Protein 7OU8 (pdb70)

B-factor: mean 28.33, std 15.98, range [10.25, 118.88]

Nearest PDB structures (foldseek):
  7ou8-assembly1_BBB  TM=1.001E+00  e=0.000E+00  Bacteroides thetaiotaomicron VPI-5482
  5abg-assembly1_A  TM=9.856E-01  e=0.000E+00  Bacteroides thetaiotaomicron
  5abf-assembly1_A  TM=9.844E-01  e=0.000E+00  Bacteroides thetaiotaomicron
  5abg-assembly2_B  TM=9.924E-01  e=0.000E+00  Bacteroides thetaiotaomicron
  5abf-assembly2_B  TM=9.926E-01  e=0.000E+00  Bacteroides thetaiotaomicron

Sequence (1422 aa):
VSLQPPPQQLIVQNKTIDLPAVYQLNGGEEANPHAVKVLKELLSGKQSSKKGMLISIGEKGDKSVRKYSRQIPDHKEGYYLSVNEKEIVLAGNDERGTYYALQTFAQLLKDGKLPEVEIKDYPSVRYRGVVEGFYGTPWSHQARLSQLKFYGKNKMNTYIYGPKDDPYHSAAPPNWRLPYPDKEAAQLQELVAVANENEVDFVWAIHPGQDIKWNKEDRDLLLAKFEKKMYQLGVRSFAVFFDDISGEGTNPQKQAELLNYIDEKFAQVKPDINQLVMCPTEYNKSWSNNPNGNYLTTLGDKLNPSIQIMWTGDRRVISSDITRDGISWINERIKRPAYIWWNFPVSDYVRDHLLLGPVYGNDTTIAKEMMSGFVTNPMEHAESSKIAIYSVASYAWNPAKYDTTWQTWKDAIRTILPSAAEELEECFAMMHNSDLGPNGHGYRREEESMMDIQPAAERRFLLKKAAFFKKEEGGKKNYDKKAADDFFEETLQYTFERMKESADILLMNTENKPLIVEITPWVHQFKLTAEMGEEVLKMVEGRNESYFLRKYNHVKALQQQMFYIDQTSNQNPYQPGVKTATRRVIKPLIDRTFATVVKFFNQKFNAHLDATTDYMPHKMISNVEQIKNLPLQVKANRVLISPANEVVKWAAGNSVEIELDAIYPGENIQINFGKDAPCTWGRLEISTDGKEWKTVDLKQKESRLSAGLQKKAPVKFVRFTNVSDEEQQVYLRQFVLTIEKKVSLQPPPQQLIVQNKTIDLPAVYQLNGGEEEANPHAVKVLKELLSGKQSSKKGMLISIGEKGDKSVRKYSRQIPDHKEGYYLSVNEKEIVLAGNDERGTYYALQTFAQLLKDGKLPEVEEIKDYPSVRYRGVVEGFYGTPWSHQARLSQLKFYGKNKMNTYIYGPKDDPYHSAPNWRLPYPDKEEAAQLQELVAVANENEVDFVWAIHPGQDIKWNKEDRDLLLAKFEKKMYQLGVRSFAVFFDDISGEGTNPQKQAELLNYIDEKFAQVKPDINQLVMCPTEYNKSWSNPNGNYLTTLGDKLNPSIQIMWTGDRVISSDITRDGISSWINERIKRPAYIWWNFPVSDYVRDHLLLGPVYGNDTTIAKKEMMSGFVTNPMEHAESSKIAIYSVASYAWNPAKYDTWQTWKDAIRTILPSAAEELECFAMMHNSDLGPNGHGYRREESMMDDIQQPAAERFLKAFKEGKNYDKADFETLQYTFERMKESADILLLMNTENKPLIVEITPWVHQFKLTAEMGEEVLKMVEGRNESYFLRKYNHVKALQQQQMFYIDQTSNQNPYQPGVKKTATRVIKPLIDRTFATVVKFFNQKFNAHLDATTDYMPHKMISNVEQIKNLPLQVKANRVLISPANEVVKWAAGNSVEIELDAIYPGENIQINFGKDATWGRLEISTDGKEWKTVDLKQKESRLSAGLQKAPVKFVRFTNVSDEEQLRQFVLTIEK

Secondary structure (P-SEA, 3-state):
ccccccccbbbbcccccccccbbbbcccccccaaaaaaaaaaacccccccccbbbbbbccccccccccccccccccccbbbbbcccccccccccaaaaaaaaaaaaaaccccccccbbbbbbbcccccccccccccccccaaaaaaaaaaaaaacccbbbbbcccccccccccccccccaaaaaaaaaaaaaaaaacccbbbbbbccccccccaaaaaaaaaaaaaaaaaccccbbbbbcccccccccaaaaaaaaaaaaaacccccccccbbbbbccccccccccccaaaaaaaaacccccbbbbbcccccbbbbcaaaaaaaaaaccccccccccccccccccccccccccccccccccccccbbbbbcccccccaaaaaaaaaaaaaccccccaaaaaaaaaaaaccccaaaaaaaaaacccccccccbbbbbccccaaaaaaaacccccccccccaaaaaaaaaaaaaaaaaaaaaaaccccaaaaaaaaaaaaaaaaaaaaaaaaaaaaacccaaaaaaaaaaaaaaaaaaaaaaacccccccccccccccccaaaaaaaaaaaaaaaaaaaaccccccccccccbbbbbcccccccbbbbbccccccccccccccccccccbbbbbccbbbbbcbbbbbcccccccccbbbbbbccccbbbbbbbbbcccbbbbbcccccccbbbbbccccbbbbbbccbbbbbcccc/ccccccccbbbbccccccccccccccccccccaaaaaaaaaaccbbbbccccbbbbbbccccccccccccccccccccbbbbbcccccccccccaaaaaaaaaaaaaaccccccccbbbbbbbcccbbbbbcccccccccaaaaaaaaaaaaaacccbbbbbcccccccccccccccccaaaaaaaaaaaaaaaaacccbbbbbbccccccccaaaaaaaaaaaaaaaaaccccccccccccccccccaaaaaaaaaaaaaacccccccccbbbbbbcccccccccccaaaaaaaaacccccbbbbbcccccbbbbcaaaaaaaaaaccccccccccccccccccccccccccccccccccccccbbbbbcccccccaaaaaaaaaaaaaccccccaaaaaaaaaaaaccccaaaaaaaaaacccccccccbbbbbccccaaaaaaaaaaaaaacccccaaaaaaaaaaaaaaaaaaaaaaaccccaaaaaaaaaaaaaaaaaaaaaaaaaaaaacccaaaaaaaaaaaaaaaaaaaaaaacccccccccccccccccaaaaaaaaaaaaaaaaaaaaccccccccccccbbbbbcccccccbbbbbccccccccccccccccccccbbbbbccccccccbbbbbcccccccbbbbbbccccbbbbbbbbbcccccccccccccccbbbbbcccccccccbbbbbbcc

Foldseek 3Di:
DLFFLDFPDKDFDPDKEFLWLEEAEACLVPAQVLLSVLVCVVCDNRHHDNDTAYEAAHEQVGPSCVVPNVLFDCAVLKWKWFDDHRHTYQYAPDRNVSLQSSLRVVSQDDPRMGTGMIGTGFFLADAFEAEQAAEDDAADLVLLLVRLLLCLSLVHAEYEYAHPPPPCQEPPNVLPADPPVVLQSLLVSLVSNVSSNHQYEYEHEYQQDADLDPVRLVSNVVNVVSSVVSVHQHYEYEDAPHDDPSLQLLSVQVSLVCCVVVPNVPDPGRDAYEYEHHCQAQVSQDVVLCSQLSQLVRHDQSYAYEHAWHFVAAAHDPVGQVVSCVRNVHQHAYEHAPPALNQLLQAQAQAWDDDHDLPCSVRHNHHHYNYYSLSLSRQLHRSLSSSCRRHSVPRDGPVSSLVSLCVSAVPQSVLVCLQNLLGRFSPDGPRPDTDDHPVVLQVLLVQCLVQLLVVHPSDCPSLVSLLVSLVSLQVSLVCLCPDPPNVSNNVVCNLQSVLSNLLSVLSNLLSCLSVPDDPVSNVVSLVVNLVSLVVSLVSQQPPQQDPNNGGHDISPPGSLCSSLSSQLSSVVVSCVVVVDDRDSHNHDDQKDKAWPFPQQGPFDWDDRQQKIWGDWGPDKTWAAAFIKMKIFHNAKFFWFKKKWAFPPLDDDPQKWKWFDRPVPDTDTFGWDRDPSTTMTGRPRPIGGMIMMTRNDNGTDITTRRITMIGGDGD/DLFFLDFPDKDFDPDKDFLKQEEEEACLVPAQVLLSVLVVVVRNHYYDPPDIAYEFAHEQVDPSCVVPNVVWDCAVLKWKWFDDRRYTYQYHPDRNVSLQSSLSVVSQQDPRMGTGMIGTGFFLAQAFEAEQAAEDDAADLVLLLVRLQLCLSNVHAEYEYAHPPPPCQEPPNVLPADDPVVLQSLLVSLVSNVSSNHQYEYEHEYQQDDDLDPVRLVSNVVNVVSNVVSPHQHYEYEDAPHDDPSLPLLSVLVSLVCCCVVPNVPDPGRDAYEYEHNCQAQVSDDPVLPNLLSQLVRHDPRYAYEHQWNFVADAHDPVGQVVSCVRNVAQHAYEHEPPALNQLLQAQAQAWDDDHDLPCSVRHNHDHYNYYSLSLSRQLHRSLSSSCRRRSVPRDGPVSSLVSLCVSAVPQSVLSVLQNQLGHFSPDGPRRDTDDHPVVLQVLLVQQLVCLQVPHDRDPVSLVVLLVSLVSQLVSLVCLCPDDPCVSNNVVCNLQSVLSNLLSLLSNLLSVLSVPDDDVSNVVSLVVNLVSLVVQLCSQQPPQQDPNNGGHDTSPPRRLVSSLSSQLRSVVVSCVVPVNDRDSDNHDDLKAKDWPFDQQRPFDWDDRHQKTWGDFDPDDPKFFAFIKIKIFANAKFFWFKKKFFPDFFDDQKWKWFDRPVPDIDTFAWDDDTGITMGGRVRDIGGMIMIHRNDPGIDHPIIMTGTDD

Radius of gyration: 39.48 Å; Cα contacts (8 Å, |Δi|>4): 3127; chains: 2; bounding box: 70×98×126 Å

Structure (mmCIF, N/CA/C/O backbone):
data_7OU8
#
_entry.id   7OU8
#
_cell.length_a   51.530
_cell.length_b   160.621
_cell.length_c   224.514
_cell.angle_alpha   90.000
_cell.angle_beta   90.000
_cell.angle_gamma   90.000
#
_symmetry.space_group_name_H-M   'P 2 21 21'
#
loop_
_entity.id
_entity.type
_entity.pdbx_description
1 polymer 'O-GlcNAcase BT_4395'
2 non-polymer ~{N}-[(3~{Z},6~{S},7~{R},8~{R},8~{a}~{S})-7,8-bis(oxidanyl)-3-(phenylmethyl)imino-1,5,6,7,8,8~{a}-hexahydro-[1,3]thiazolo[3,4-a]pyridin-6-yl]ethanamide
3 non-polymer 1,2-ETHANEDIOL
4 non-polymer 'CALCIUM ION'
5 water water
#
loop_
_atom_site.group_PDB
_atom_site.id
_atom_site.type_symbol
_atom_site.label_atom_id
_atom_site.label_alt_id
_atom_site.label_comp_id
_atom_site.label_asym_id
_atom_site.label_entity_id
_atom_site.label_seq_id
_atom_site.pdbx_PDB_ins_code
_atom_site.Cartn_x
_atom_site.Cartn_y
_atom_site.Cartn_z
_atom_site.occupancy
_atom_site.B_iso_or_equiv
_atom_site.auth_seq_id
_atom_site.auth_comp_id
_atom_site.auth_asym_id
_atom_site.auth_atom_id
_atom_site.pdbx_PDB_model_num
ATOM 1 N N . VAL A 1 24 ? 18.491 48.588 11.183 1.000 32.873 3 VAL AAA N 1
ATOM 2 C CA . VAL A 1 24 ? 18.573 49.930 11.939 1.000 45.914 3 VAL AAA CA 1
ATOM 3 C C . VAL A 1 24 ? 18.362 51.126 10.991 1.000 45.738 3 VAL AAA C 1
ATOM 4 O O . VAL A 1 24 ? 17.798 52.187 11.438 1.000 49.383 3 VAL AAA O 1
ATOM 7 N N . SER A 1 25 ? 18.905 51.017 9.781 1.000 47.343 4 SER AAA N 1
ATOM 8 C CA . SER A 1 25 ? 18.562 51.872 8.615 1.000 49.620 4 SER AAA CA 1
ATOM 9 C C . SER A 1 25 ? 17.070 51.662 8.313 1.000 42.833 4 SER AAA C 1
ATOM 10 O O . SER A 1 25 ? 16.337 52.673 8.352 1.000 47.610 4 SER AAA O 1
ATOM 18 N N . LEU A 1 26 ? 16.632 50.410 8.074 1.000 30.052 5 LEU AAA N 1
ATOM 19 C CA . LEU A 1 26 ? 15.238 50.153 7.591 1.000 26.615 5 LEU AAA CA 1
ATOM 20 C C . LEU A 1 26 ? 14.649 48.909 8.217 1.000 21.279 5 LEU AAA C 1
ATOM 21 O O . LEU A 1 26 ? 15.270 47.861 8.166 1.000 21.544 5 LEU AAA O 1
ATOM 37 N N . GLN A 1 27 ? 13.403 49.012 8.715 1.000 18.843 6 GLN AAA N 1
ATOM 38 C CA . GLN A 1 27 ? 12.762 47.843 9.347 1.000 17.615 6 GLN AAA CA 1
ATOM 39 C C . GLN A 1 27 ? 11.322 47.781 8.884 1.000 18.533 6 GLN AAA C 1
ATOM 40 O O . GLN A 1 27 ? 10.613 48.780 8.975 1.000 20.169 6 GLN AAA O 1
ATOM 54 N N . PRO A 1 28 ? 10.871 46.635 8.337 1.000 18.167 7 PRO AAA N 1
ATOM 55 C CA . PRO A 1 28 ? 11.751 45.513 8.009 1.000 18.044 7 PRO AAA CA 1
ATOM 56 C C . PRO A 1 28 ? 12.756 45.843 6.894 1.000 17.628 7 PRO AAA C 1
ATOM 57 O O . PRO A 1 28 ? 12.527 46.756 6.100 1.000 19.202 7 PRO AAA O 1
ATOM 68 N N . PRO A 1 29 ? 13.899 45.153 6.835 1.000 19.796 8 PRO AAA N 1
ATOM 69 C CA . PRO A 1 29 ? 14.902 45.444 5.798 1.000 19.182 8 PRO AAA CA 1
ATOM 70 C C . PRO A 1 29 ? 14.399 44.954 4.441 1.000 19.601 8 PRO AAA C 1
ATOM 71 O O . PRO A 1 29 ? 13.785 43.896 4.340 1.000 20.421 8 PRO AAA O 1
ATOM 82 N N . PRO A 1 30 ? 14.554 45.763 3.386 1.000 22.255 9 PRO AAA N 1
ATOM 83 C CA . PRO A 1 30 ? 14.001 45.420 2.066 1.000 22.437 9 PRO AAA CA 1
ATOM 84 C C . PRO A 1 30 ? 14.707 44.220 1.427 1.000 23.381 9 PRO AAA C 1
ATOM 85 O O . PRO A 1 30 ? 15.802 43.857 1.840 1.000 24.866 9 PRO AAA O 1
ATOM 96 N N . GLN A 1 31 ? 14.027 43.547 0.501 1.000 23.243 10 GLN AAA N 1
ATOM 97 C CA . GLN A 1 31 ? 14.597 42.359 -0.186 1.000 22.427 10 GLN AAA CA 1
ATOM 98 C C . GLN A 1 31 ? 15.836 42.827 -0.957 1.000 21.010 10 GLN AAA C 1
ATOM 99 O O . GLN A 1 31 ? 16.799 42.125 -0.901 1.000 25.240 10 GLN AAA O 1
ATOM 113 N N . GLN A 1 32 ? 15.721 43.952 -1.640 1.000 24.662 11 GLN AAA N 1
ATOM 114 C CA . GLN A 1 32 ? 16.825 44.540 -2.458 1.000 28.197 11 GLN AAA CA 1
ATOM 115 C C . GLN A 1 32 ? 16.959 46.027 -2.186 1.000 25.573 11 GLN AAA C 1
ATOM 116 O O . GLN A 1 32 ? 16.020 46.787 -2.357 1.000 25.604 11 GLN AAA O 1
ATOM 130 N N . LEU A 1 33 ? 18.184 46.443 -1.921 1.000 30.313 12 LEU AAA N 1
ATOM 131 C CA . LEU A 1 33 ? 18.511 47.840 -1.586 1.000 33.109 12 LEU AAA CA 1
ATOM 132 C C . LEU A 1 33 ? 19.874 48.095 -2.213 1.000 31.729 12 LEU AAA C 1
ATOM 133 O O . LEU A 1 33 ? 20.742 47.255 -2.008 1.000 29.749 12 LEU AAA O 1
ATOM 149 N N . ILE A 1 34 ? 19.965 49.144 -3.018 1.000 34.152 13 ILE AAA N 1
ATOM 150 C CA . ILE A 1 34 ? 21.247 49.678 -3.564 1.000 39.230 13 ILE AAA CA 1
ATOM 151 C C . ILE A 1 34 ? 21.282 51.154 -3.183 1.000 37.189 13 ILE AAA C 1
ATOM 152 O O . ILE A 1 34 ? 20.395 51.881 -3.619 1.000 33.364 13 ILE AAA O 1
ATOM 168 N N . VAL A 1 35 ? 22.234 51.549 -2.333 1.000 43.854 14 VAL AAA N 1
ATOM 169 C CA . VAL A 1 35 ? 22.373 52.957 -1.843 1.000 48.278 14 VAL AAA CA 1
ATOM 170 C C . VAL A 1 35 ? 23.571 53.595 -2.551 1.000 50.170 14 VAL AAA C 1
ATOM 171 O O . VAL A 1 35 ? 24.587 52.902 -2.709 1.000 47.671 14 VAL AAA O 1
ATOM 184 N N . GLN A 1 36 ? 23.451 54.868 -2.924 1.000 57.220 15 GLN AAA N 1
ATOM 185 C CA . GLN A 1 36 ? 24.595 55.697 -3.386 1.000 62.448 15 GLN AAA CA 1
ATOM 186 C C . GLN A 1 36 ? 25.058 56.591 -2.235 1.000 65.733 15 GLN AAA C 1
ATOM 187 O O . GLN A 1 36 ? 24.227 56.905 -1.368 1.000 70.696 15 GLN AAA O 1
ATOM 201 N N . ASN A 1 37 ? 26.329 57.004 -2.258 1.000 69.531 16 ASN AAA N 1
ATOM 202 C CA . ASN A 1 37 ? 26.916 57.983 -1.301 1.000 71.450 16 ASN AAA CA 1
ATOM 203 C C . ASN A 1 37 ? 26.611 59.415 -1.760 1.000 67.208 16 ASN AAA C 1
ATOM 204 O O . ASN A 1 37 ? 27.508 60.273 -1.650 1.000 66.762 16 ASN AAA O 1
ATOM 215 N N . LYS A 1 38 ? 25.398 59.641 -2.266 1.000 60.084 17 LYS AAA N 1
ATOM 216 C CA . LYS A 1 38 ? 24.836 60.964 -2.643 1.000 60.021 17 LYS AAA CA 1
ATOM 217 C C . LYS A 1 38 ? 23.527 61.127 -1.871 1.000 62.075 17 LYS AAA C 1
ATOM 218 O O . LYS A 1 38 ? 22.784 60.135 -1.773 1.000 68.385 17 LYS AAA O 1
ATOM 224 N N . THR A 1 39 ? 23.270 62.294 -1.284 1.000 60.455 18 THR AAA N 1
ATOM 225 C CA . THR A 1 39 ? 22.005 62.557 -0.551 1.000 54.961 18 THR AAA CA 1
ATOM 226 C C . THR A 1 39 ? 21.275 63.713 -1.229 1.000 53.737 18 THR AAA C 1
ATOM 227 O O . THR A 1 39 ? 21.927 64.569 -1.827 1.000 57.230 18 THR AAA O 1
ATOM 238 N N . ILE A 1 40 ? 19.954 63.685 -1.145 1.000 48.207 19 ILE AAA N 1
ATOM 239 C CA . ILE A 1 40 ? 19.018 64.568 -1.885 1.000 50.999 19 ILE AAA CA 1
ATOM 240 C C . ILE A 1 40 ? 18.273 65.344 -0.813 1.000 52.784 19 ILE AAA C 1
ATOM 241 O O . ILE A 1 40 ? 18.151 64.815 0.296 1.000 58.205 19 ILE AAA O 1
ATOM 257 N N . ASP A 1 41 ? 17.832 66.558 -1.118 1.000 52.623 20 ASP AAA N 1
ATOM 258 C CA . ASP A 1 41 ? 16.955 67.318 -0.199 1.000 54.399 20 ASP AAA CA 1
ATOM 259 C C . ASP A 1 41 ? 15.532 66.882 -0.508 1.000 54.248 20 ASP AAA C 1
ATOM 260 O O . ASP A 1 41 ? 15.193 66.824 -1.700 1.000 48.411 20 ASP AAA O 1
ATOM 269 N N . LEU A 1 42 ? 14.733 66.604 0.520 1.000 57.275 21 LEU AAA N 1
ATOM 270 C CA . LEU A 1 42 ? 13.266 66.566 0.333 1.000 56.440 21 LEU AAA CA 1
ATOM 271 C C . LEU A 1 42 ? 12.909 67.862 -0.388 1.000 56.801 21 LEU AAA C 1
ATOM 272 O O . LEU A 1 42 ? 13.108 68.939 0.160 1.000 63.984 21 LEU AAA O 1
ATOM 288 N N . PRO A 1 43 ? 12.435 67.815 -1.654 1.000 64.494 22 PRO AAA N 1
ATOM 289 C CA . PRO A 1 43 ? 12.311 69.023 -2.471 1.000 58.463 22 PRO AAA CA 1
ATOM 290 C C . PRO A 1 43 ? 11.366 70.095 -1.906 1.000 60.861 22 PRO AAA C 1
ATOM 291 O O . PRO A 1 43 ? 10.234 69.774 -1.547 1.000 56.769 22 PRO AAA O 1
ATOM 302 N N . ALA A 1 44 ? 11.868 71.338 -1.853 1.000 58.695 23 ALA AAA N 1
ATOM 303 C CA . ALA A 1 44 ? 11.115 72.573 -1.521 1.000 56.220 23 ALA AAA CA 1
ATOM 304 C C . ALA A 1 44 ? 9.898 72.682 -2.437 1.000 52.048 23 ALA AAA C 1
ATOM 305 O O . ALA A 1 44 ? 8.823 73.099 -1.943 1.000 51.465 23 ALA AAA O 1
ATOM 312 N N . VAL A 1 45 ? 10.075 72.330 -3.717 1.000 51.428 24 VAL AAA N 1
ATOM 313 C CA . VAL A 1 45 ? 9.007 72.400 -4.763 1.000 56.944 24 VAL AAA CA 1
ATOM 314 C C . VAL A 1 45 ? 8.928 71.052 -5.486 1.000 50.719 24 VAL AAA C 1
ATOM 315 O O . VAL A 1 45 ? 9.982 70.539 -5.899 1.000 51.678 24 VAL AAA O 1
ATOM 328 N N . TYR A 1 46 ? 7.711 70.531 -5.663 1.000 52.876 25 TYR AAA N 1
ATOM 329 C CA . TYR A 1 46 ? 7.463 69.154 -6.167 1.000 50.409 25 TYR AAA CA 1
ATOM 330 C C . TYR A 1 46 ? 6.237 69.154 -7.090 1.000 45.898 25 TYR AAA C 1
ATOM 331 O O . TYR A 1 46 ? 5.267 69.889 -6.808 1.000 42.778 25 TYR AAA O 1
ATOM 349 N N . GLN A 1 47 ? 6.310 68.387 -8.182 1.000 46.036 26 GLN AAA N 1
ATOM 350 C CA . GLN A 1 47 ? 5.146 68.006 -9.026 1.000 50.082 26 GLN AAA CA 1
ATOM 351 C C . GLN A 1 47 ? 4.731 66.594 -8.586 1.000 48.309 26 GLN AAA C 1
ATOM 352 O O . GLN A 1 47 ? 5.597 65.713 -8.621 1.000 44.853 26 GLN AAA O 1
ATOM 358 N N . LEU A 1 48 ? 3.496 66.417 -8.109 1.000 46.939 27 LEU AAA N 1
ATOM 359 C CA . LEU A 1 48 ? 2.990 65.096 -7.647 1.000 50.948 27 LEU AAA CA 1
ATOM 360 C C . LEU A 1 48 ? 2.166 64.473 -8.768 1.000 53.006 27 LEU AAA C 1
ATOM 361 O O . LEU A 1 48 ? 1.092 65.009 -9.091 1.000 52.312 27 LEU AAA O 1
ATOM 377 N N . ASN A 1 49 ? 2.655 63.361 -9.307 1.000 46.859 28 ASN AAA N 1
ATOM 378 C CA . ASN A 1 49 ? 1.994 62.631 -10.406 1.000 48.502 28 ASN AAA CA 1
ATOM 379 C C . ASN A 1 49 ? 1.410 61.336 -9.833 1.000 44.879 28 ASN AAA C 1
ATOM 380 O O . ASN A 1 49 ? 2.210 60.499 -9.374 1.000 44.838 28 ASN AAA O 1
ATOM 391 N N . GLY A 1 50 ? 0.082 61.216 -9.825 1.000 42.200 29 GLY AAA N 1
ATOM 392 C CA . GLY A 1 50 ? -0.628 59.967 -9.479 1.000 43.557 29 GLY AAA CA 1
ATOM 393 C C . GLY A 1 50 ? -1.453 60.091 -8.213 1.000 40.967 29 GLY AAA C 1
ATOM 394 O O . GLY A 1 50 ? -2.119 59.112 -7.857 1.000 43.703 29 GLY AAA O 1
ATOM 398 N N . GLY A 1 51 ? -1.421 61.256 -7.568 1.000 40.138 30 GLY AAA N 1
ATOM 399 C CA . GLY A 1 51 ? -2.093 61.538 -6.290 1.000 38.458 30 GLY AAA CA 1
ATOM 400 C C . GLY A 1 51 ? -3.569 61.193 -6.303 1.000 42.576 30 GLY AAA C 1
ATOM 401 O O . GLY A 1 51 ? -4.065 60.769 -5.243 1.000 37.073 30 GLY AAA O 1
ATOM 405 N N . GLU A 1 52 ? -4.254 61.381 -7.434 1.000 38.069 31 GLU AAA N 1
ATOM 406 C CA . GLU A 1 52 ? -5.724 61.176 -7.558 1.000 41.480 31 GLU AAA CA 1
ATOM 407 C C . GLU A 1 52 ? -6.037 59.681 -7.737 1.000 39.217 31 GLU AAA C 1
ATOM 408 O O . GLU A 1 52 ? -7.155 59.295 -7.384 1.000 42.045 31 GLU AAA O 1
ATOM 418 N N . GLU A 1 53 ? -5.094 58.872 -8.243 1.000 38.353 32 GLU AAA N 1
ATOM 419 C CA . GLU A 1 53 ? -5.336 57.441 -8.591 1.000 39.787 32 GLU AAA CA 1
ATOM 420 C C . GLU A 1 53 ? -4.656 56.450 -7.620 1.000 34.143 32 GLU AAA C 1
ATOM 421 O O . GLU A 1 53 ? -5.136 55.302 -7.564 1.000 35.297 32 GLU AAA O 1
ATOM 433 N N . ALA A 1 54 ? -3.563 56.817 -6.944 1.000 31.024 33 ALA AAA N 1
ATOM 434 C CA . ALA A 1 54 ? -2.797 55.879 -6.071 1.000 29.652 33 ALA AAA CA 1
ATOM 435 C C . ALA A 1 54 ? -3.560 55.655 -4.769 1.000 28.669 33 ALA AAA C 1
ATOM 436 O O . ALA A 1 54 ? -4.482 56.421 -4.444 1.000 26.127 33 ALA AAA O 1
ATOM 443 N N . ASN A 1 55 ? -3.206 54.583 -4.064 1.000 26.800 34 ASN AAA N 1
ATOM 444 C CA . ASN A 1 55 ? -3.863 54.234 -2.782 1.000 25.991 34 ASN AAA CA 1
ATOM 445 C C . ASN A 1 55 ? -3.969 55.479 -1.909 1.000 24.743 34 ASN AAA C 1
ATOM 446 O O . ASN A 1 55 ? -2.951 56.041 -1.518 1.000 27.328 34 ASN AAA O 1
ATOM 457 N N . PRO A 1 56 ? -5.176 55.936 -1.537 1.000 28.383 35 PRO AAA N 1
ATOM 458 C CA . PRO A 1 56 ? -5.313 57.172 -0.763 1.000 30.243 35 PRO AAA CA 1
ATOM 459 C C . PRO A 1 56 ? -4.644 57.149 0.618 1.000 30.558 35 PRO AAA C 1
ATOM 460 O O . PRO A 1 56 ? -4.254 58.185 1.110 1.000 32.026 35 PRO AAA O 1
ATOM 471 N N . HIS A 1 57 ? -4.504 55.964 1.217 1.000 29.477 36 HIS AAA N 1
ATOM 472 C CA . HIS A 1 57 ? -3.793 55.807 2.516 1.000 27.762 36 HIS AAA CA 1
ATOM 473 C C . HIS A 1 57 ? -2.323 56.147 2.307 1.000 26.778 36 HIS AAA C 1
ATOM 474 O O . HIS A 1 57 ? -1.711 56.719 3.204 1.000 26.194 36 HIS AAA O 1
ATOM 489 N N . ALA A 1 58 ? -1.748 55.782 1.161 1.000 27.784 37 ALA AAA N 1
ATOM 490 C CA . ALA A 1 58 ? -0.331 56.064 0.860 1.000 28.353 37 ALA AAA CA 1
ATOM 491 C C . ALA A 1 58 ? -0.180 57.555 0.536 1.000 29.442 37 ALA AAA C 1
ATOM 492 O O . ALA A 1 58 ? 0.778 58.195 1.016 1.000 31.131 37 ALA AAA O 1
ATOM 499 N N . VAL A 1 59 ? -1.111 58.079 -0.251 1.000 31.771 38 VAL AAA N 1
ATOM 500 C CA . VAL A 1 59 ? -1.093 59.515 -0.658 1.000 32.830 38 VAL AAA CA 1
ATOM 501 C C . VAL A 1 59 ? -1.190 60.386 0.606 1.000 34.114 38 VAL AAA C 1
ATOM 502 O O . VAL A 1 59 ? -0.449 61.358 0.709 1.000 35.930 38 VAL AAA O 1
ATOM 515 N N . LYS A 1 60 ? -2.025 60.026 1.569 1.000 33.286 39 LYS AAA N 1
ATOM 516 C CA . LYS A 1 60 ? -2.138 60.771 2.854 1.000 38.110 39 LYS AAA CA 1
ATOM 517 C C . LYS A 1 60 ? -0.774 60.781 3.574 1.000 38.342 39 LYS AAA C 1
ATOM 518 O O . LYS A 1 60 ? -0.391 61.856 4.046 1.000 40.649 39 LYS AAA O 1
ATOM 537 N N . VAL A 1 61 ? -0.049 59.657 3.651 1.000 35.447 40 VAL AAA N 1
ATOM 538 C CA . VAL A 1 61 ? 1.295 59.609 4.315 1.000 36.222 40 VAL AAA CA 1
ATOM 539 C C . VAL A 1 61 ? 2.232 60.569 3.560 1.000 36.789 40 VAL AAA C 1
ATOM 540 O O . VAL A 1 61 ? 2.894 61.386 4.204 1.000 33.645 40 VAL AAA O 1
ATOM 553 N N . LEU A 1 62 ? 2.250 60.494 2.229 1.000 33.762 41 LEU AAA N 1
ATOM 554 C CA . LEU A 1 62 ? 3.135 61.338 1.389 1.000 37.342 41 LEU AAA CA 1
ATOM 555 C C . LEU A 1 62 ? 2.866 62.811 1.724 1.000 38.916 41 LEU AAA C 1
ATOM 556 O O . LEU A 1 62 ? 3.820 63.516 2.079 1.000 40.236 41 LEU AAA O 1
ATOM 572 N N . LYS A 1 63 ? 1.602 63.230 1.672 1.000 38.983 42 LYS AAA N 1
ATOM 573 C CA . LYS A 1 63 ? 1.223 64.653 1.862 1.000 45.890 42 LYS AAA CA 1
ATOM 574 C C . LYS A 1 63 ? 1.648 65.129 3.258 1.000 44.271 42 LYS AAA C 1
ATOM 575 O O . LYS A 1 63 ? 2.196 66.230 3.337 1.000 44.898 42 LYS AAA O 1
ATOM 594 N N . GLU A 1 64 ? 1.482 64.312 4.293 1.000 45.467 43 GLU AAA N 1
ATOM 595 C CA . GLU A 1 64 ? 1.964 64.635 5.666 1.000 47.079 43 GLU AAA CA 1
ATOM 596 C C . GLU A 1 64 ? 3.494 64.797 5.647 1.000 45.199 43 GLU AAA C 1
ATOM 597 O O . GLU A 1 64 ? 3.982 65.737 6.295 1.000 49.493 43 GLU AAA O 1
ATOM 609 N N . LEU A 1 65 ? 4.235 63.982 4.890 1.000 42.168 44 LEU AAA N 1
ATOM 610 C CA . LEU A 1 65 ? 5.721 64.089 4.837 1.000 42.292 44 LEU AAA CA 1
ATOM 611 C C . LEU A 1 65 ? 6.151 65.344 4.060 1.000 47.499 44 LEU AAA C 1
ATOM 612 O O . LEU A 1 65 ? 7.270 65.829 4.300 1.000 49.723 44 LEU AAA O 1
ATOM 628 N N . LEU A 1 66 ? 5.310 65.820 3.141 1.000 48.064 45 LEU AAA N 1
ATOM 629 C CA . LEU A 1 66 ? 5.592 66.975 2.249 1.000 51.371 45 LEU AAA CA 1
ATOM 630 C C . LEU A 1 66 ? 4.894 68.225 2.804 1.000 57.375 45 LEU AAA C 1
ATOM 631 O O . LEU A 1 66 ? 4.726 69.185 2.036 1.000 60.163 45 LEU AAA O 1
ATOM 647 N N . SER A 1 67 ? 4.465 68.193 4.069 1.000 61.794 46 SER AAA N 1
ATOM 648 C CA . SER A 1 67 ? 3.685 69.277 4.726 1.000 61.698 46 SER AAA CA 1
ATOM 649 C C . SER A 1 67 ? 4.460 70.602 4.610 1.000 63.314 46 SER AAA C 1
ATOM 650 O O . SER A 1 67 ? 5.698 70.600 4.872 1.000 57.757 46 SER AAA O 1
ATOM 658 N N . GLY A 1 68 ? 3.774 71.660 4.154 1.000 64.229 47 GLY AAA N 1
ATOM 659 C CA . GLY A 1 68 ? 4.317 73.027 3.994 1.000 67.962 47 GLY AAA CA 1
ATOM 660 C C . GLY A 1 68 ? 5.462 73.122 2.991 1.000 67.409 47 GLY AAA C 1
ATOM 661 O O . GLY A 1 68 ? 6.279 74.057 3.145 1.000 66.525 47 GLY AAA O 1
ATOM 665 N N . LYS A 1 69 ? 5.538 72.196 2.022 1.000 60.735 48 LYS AAA N 1
ATOM 666 C CA . LYS A 1 69 ? 6.396 72.295 0.807 1.000 61.349 48 LYS AAA CA 1
ATOM 667 C C . LYS A 1 69 ? 5.514 72.732 -0.370 1.000 59.716 48 LYS AAA C 1
ATOM 668 O O . LYS A 1 69 ? 4.289 72.633 -0.243 1.000 61.518 48 LYS AAA O 1
ATOM 687 N N . GLN A 1 70 ? 6.106 73.226 -1.460 1.000 57.674 49 GLN AAA N 1
ATOM 688 C CA . GLN A 1 70 ? 5.348 73.854 -2.578 1.000 60.804 49 GLN AAA CA 1
ATOM 689 C C . GLN A 1 70 ? 4.959 72.781 -3.603 1.000 56.984 49 GLN AAA C 1
ATOM 690 O O . GLN A 1 70 ? 5.862 72.201 -4.222 1.000 57.147 49 GLN AAA O 1
ATOM 693 N N . SER A 1 71 ? 3.662 72.526 -3.769 1.000 62.567 50 SER AAA N 1
ATOM 694 C CA . SER A 1 71 ? 3.096 71.718 -4.883 1.000 64.742 50 SER AAA CA 1
ATOM 695 C C . SER A 1 71 ? 2.944 72.614 -6.117 1.000 66.420 50 SER AAA C 1
ATOM 696 O O . SER A 1 71 ? 2.095 73.520 -6.074 1.000 72.084 50 SER AAA O 1
ATOM 704 N N . SER A 1 72 ? 3.752 72.380 -7.161 1.000 70.205 51 SER AAA N 1
ATOM 705 C CA . SER A 1 72 ? 3.820 73.193 -8.408 1.000 68.439 51 SER AAA CA 1
ATOM 706 C C . SER A 1 72 ? 3.875 72.283 -9.638 1.000 73.957 51 SER AAA C 1
ATOM 707 O O . SER A 1 72 ? 4.450 71.178 -9.529 1.000 73.798 51 SER AAA O 1
ATOM 715 N N . LYS A 1 73 ? 3.375 72.767 -10.782 1.000 73.706 52 LYS AAA N 1
ATOM 716 C CA . LYS A 1 73 ? 3.358 72.015 -12.069 1.000 74.264 52 LYS AAA CA 1
ATOM 717 C C . LYS A 1 73 ? 4.778 71.914 -12.660 1.000 76.563 52 LYS AAA C 1
ATOM 718 O O . LYS A 1 73 ? 4.914 71.232 -13.696 1.000 77.987 52 LYS AAA O 1
ATOM 724 N N . LYS A 1 74 ? 5.792 72.537 -12.035 1.000 73.471 53 LYS AAA N 1
ATOM 725 C CA . LYS A 1 74 ? 7.219 72.470 -12.472 1.000 75.979 53 LYS AAA CA 1
ATOM 726 C C . LYS A 1 74 ? 8.157 72.537 -11.254 1.000 77.443 53 LYS AAA C 1
ATOM 727 O O . LYS A 1 74 ? 8.806 73.588 -11.064 1.000 80.458 53 LYS AAA O 1
ATOM 733 N N . GLY A 1 75 ? 8.208 71.456 -10.468 1.000 71.915 54 GLY AAA N 1
ATOM 734 C CA . GLY A 1 75 ? 9.208 71.205 -9.408 1.000 70.038 54 GLY AAA CA 1
ATOM 735 C C . GLY A 1 75 ? 9.816 69.820 -9.572 1.000 66.107 54 GLY AAA C 1
ATOM 736 O O . GLY A 1 75 ? 9.779 69.314 -10.708 1.000 64.784 54 GLY AAA O 1
ATOM 740 N N . MET A 1 76 ? 10.351 69.207 -8.505 1.000 62.278 55 MET AAA N 1
ATOM 741 C CA . MET A 1 76 ? 10.845 67.798 -8.564 1.000 59.309 55 MET AAA CA 1
ATOM 742 C C . MET A 1 76 ? 9.650 66.857 -8.780 1.000 51.932 55 MET AAA C 1
ATOM 743 O O . MET A 1 76 ? 8.610 67.021 -8.099 1.000 50.408 55 MET AAA O 1
ATOM 757 N N . LEU A 1 77 ? 9.775 65.929 -9.730 1.000 48.432 56 LEU AAA N 1
ATOM 758 C CA . LEU A 1 77 ? 8.687 64.967 -10.040 1.000 48.964 56 LEU AAA CA 1
ATOM 759 C C . LEU A 1 77 ? 8.697 63.900 -8.936 1.000 46.207 56 LEU AAA C 1
ATOM 760 O O . LEU A 1 77 ? 9.784 63.350 -8.647 1.000 43.780 56 LEU AAA O 1
ATOM 776 N N . ILE A 1 78 ? 7.545 63.711 -8.292 1.000 43.651 57 ILE AAA N 1
ATOM 777 C CA . ILE A 1 78 ? 7.288 62.590 -7.341 1.000 42.962 57 ILE AAA CA 1
ATOM 778 C C . ILE A 1 78 ? 6.170 61.735 -7.935 1.000 40.245 57 ILE AAA C 1
ATOM 779 O O . ILE A 1 78 ? 5.015 62.192 -7.972 1.000 41.727 57 ILE AAA O 1
ATOM 795 N N . SER A 1 79 ? 6.505 60.515 -8.335 1.000 38.057 58 SER AAA N 1
ATOM 796 C CA . SER A 1 79 ? 5.550 59.597 -8.994 1.000 40.549 58 SER AAA CA 1
ATOM 797 C C . SER A 1 79 ? 5.071 58.566 -7.964 1.000 37.851 58 SER AAA C 1
ATOM 798 O O . SER A 1 79 ? 5.931 57.881 -7.397 1.000 38.002 58 SER AAA O 1
ATOM 806 N N . ILE A 1 80 ? 3.763 58.537 -7.700 1.000 34.819 59 ILE AAA N 1
ATOM 807 C CA . ILE A 1 80 ? 3.118 57.542 -6.792 1.000 35.678 59 ILE AAA CA 1
ATOM 808 C C . ILE A 1 80 ? 1.990 56.847 -7.556 1.000 31.461 59 ILE AAA C 1
ATOM 809 O O . ILE A 1 80 ? 1.162 57.523 -8.121 1.000 31.373 59 ILE AAA O 1
ATOM 825 N N . GLY A 1 81 ? 1.956 55.517 -7.539 1.000 29.339 60 GLY AAA N 1
ATOM 826 C CA . GLY A 1 81 ? 0.818 54.783 -8.107 1.000 28.371 60 GLY AAA CA 1
ATOM 827 C C . GLY A 1 81 ? 0.982 53.292 -7.931 1.000 25.765 60 GLY AAA C 1
ATOM 828 O O . GLY A 1 81 ? 2.040 52.860 -7.487 1.000 26.101 60 GLY AAA O 1
ATOM 832 N N . GLU A 1 82 ? -0.050 52.565 -8.306 1.000 25.972 61 GLU AAA N 1
ATOM 833 C CA . GLU A 1 82 ? -0.010 51.092 -8.389 1.000 26.826 61 GLU AAA CA 1
ATOM 834 C C . GLU A 1 82 ? 0.330 50.738 -9.835 1.000 31.443 61 GLU AAA C 1
ATOM 835 O O . GLU A 1 82 ? -0.027 51.542 -10.737 1.000 33.046 61 GLU AAA O 1
ATOM 847 N N . LYS A 1 83 ? 0.975 49.594 -10.038 1.000 30.161 62 LYS AAA N 1
ATOM 848 C CA . LYS A 1 83 ? 1.354 49.112 -11.386 1.000 30.953 62 LYS AAA CA 1
ATOM 849 C C . LYS A 1 83 ? 0.118 49.166 -12.287 1.000 35.794 62 LYS AAA C 1
ATOM 850 O O . LYS A 1 83 ? -0.914 48.607 -11.894 1.000 34.789 62 LYS AAA O 1
ATOM 869 N N . GLY A 1 84 ? 0.250 49.740 -13.489 1.000 38.165 63 GLY AAA N 1
ATOM 870 C CA . GLY A 1 84 ? -0.885 49.928 -14.412 1.000 38.528 63 GLY AAA CA 1
ATOM 871 C C . GLY A 1 84 ? -1.333 51.382 -14.458 1.000 43.179 63 GLY AAA C 1
ATOM 872 O O . GLY A 1 84 ? -1.835 51.806 -15.521 1.000 42.526 63 GLY AAA O 1
ATOM 876 N N . ASP A 1 85 ? -1.184 52.124 -13.356 1.000 41.684 64 ASP AAA N 1
ATOM 877 C CA . ASP A 1 85 ? -1.545 53.568 -13.255 1.000 41.432 64 ASP AAA CA 1
ATOM 878 C C . ASP A 1 85 ? -0.670 54.379 -14.227 1.000 41.358 64 ASP AAA C 1
ATOM 879 O O . ASP A 1 85 ? 0.533 54.047 -14.336 1.000 38.757 64 ASP AAA O 1
ATOM 888 N N . LYS A 1 86 ? -1.233 55.404 -14.892 1.000 43.493 65 LYS AAA N 1
ATOM 889 C CA . LYS A 1 86 ? -0.506 56.249 -15.891 1.000 44.797 65 LYS AAA CA 1
ATOM 890 C C . LYS A 1 86 ? 0.786 56.733 -15.234 1.000 43.649 65 LYS AAA C 1
ATOM 891 O O . LYS A 1 86 ? 1.859 56.584 -15.844 1.000 39.815 65 LYS AAA O 1
ATOM 897 N N . SER A 1 87 ? 0.696 57.177 -13.978 1.000 43.867 66 SER AAA N 1
ATOM 898 C CA . SER A 1 87 ? 1.817 57.786 -13.212 1.000 41.005 66 SER AAA CA 1
ATOM 899 C C . SER A 1 87 ? 3.063 56.887 -13.165 1.000 39.255 66 SER AAA C 1
ATOM 900 O O . SER A 1 87 ? 4.156 57.451 -13.152 1.000 37.731 66 SER AAA O 1
ATOM 908 N N . VAL A 1 88 ? 2.941 55.550 -13.127 1.000 36.877 67 VAL AAA N 1
ATOM 909 C CA . VAL A 1 88 ? 4.116 54.643 -12.914 1.000 34.418 67 VAL AAA CA 1
ATOM 910 C C . VAL A 1 88 ? 4.244 53.603 -14.041 1.000 34.280 67 VAL AAA C 1
ATOM 911 O O . VAL A 1 88 ? 5.114 52.699 -13.906 1.000 33.264 67 VAL AAA O 1
ATOM 924 N N . ARG A 1 89 ? 3.484 53.752 -15.139 1.000 38.854 68 ARG AAA N 1
ATOM 925 C CA . ARG A 1 89 ? 3.644 52.937 -16.379 1.000 42.023 68 ARG AAA CA 1
ATOM 926 C C . ARG A 1 89 ? 5.135 52.839 -16.719 1.000 38.606 68 ARG AAA C 1
ATOM 927 O O . ARG A 1 89 ? 5.612 51.716 -17.006 1.000 35.988 68 ARG AAA O 1
ATOM 933 N N . LYS A 1 90 ? 5.840 53.970 -16.651 1.000 40.397 69 LYS AAA N 1
ATOM 934 C CA . LYS A 1 90 ? 7.275 54.104 -17.025 1.000 43.502 69 LYS AAA CA 1
ATOM 935 C C . LYS A 1 90 ? 8.119 53.080 -16.253 1.000 45.550 69 LYS AAA C 1
ATOM 936 O O . LYS A 1 90 ? 9.147 52.645 -16.804 1.000 43.153 69 LYS AAA O 1
ATOM 942 N N . TYR A 1 91 ? 7.731 52.689 -15.027 1.000 43.266 70 TYR AAA N 1
ATOM 943 C CA . TYR A 1 91 ? 8.597 51.852 -14.143 1.000 44.375 70 TYR AAA CA 1
ATOM 944 C C . TYR A 1 91 ? 8.034 50.444 -13.942 1.000 40.620 70 TYR AAA C 1
ATOM 945 O O . TYR A 1 91 ? 8.588 49.700 -13.098 1.000 37.225 70 TYR AAA O 1
ATOM 963 N N . SER A 1 92 ? 7.037 50.054 -14.732 1.000 41.408 71 SER AAA N 1
ATOM 964 C CA . SER A 1 92 ? 6.328 48.762 -14.556 1.000 41.961 71 SER AAA CA 1
ATOM 965 C C . SER A 1 92 ? 7.341 47.603 -14.522 1.000 38.520 71 SER AAA C 1
ATOM 966 O O . SER A 1 92 ? 7.097 46.639 -13.793 1.000 36.901 71 SER AAA O 1
ATOM 974 N N . ARG A 1 93 ? 8.485 47.702 -15.204 1.000 38.708 72 ARG AAA N 1
ATOM 975 C CA . ARG A 1 93 ? 9.503 46.608 -15.268 1.000 35.347 72 ARG AAA CA 1
ATOM 976 C C . ARG A 1 93 ? 10.295 46.542 -13.942 1.000 34.202 72 ARG AAA C 1
ATOM 977 O O . ARG A 1 93 ? 10.840 45.473 -13.631 1.000 35.126 72 ARG AAA O 1
ATOM 983 N N . GLN A 1 94 ? 10.302 47.619 -13.150 1.000 33.750 73 GLN AAA N 1
ATOM 984 C CA . GLN A 1 94 ? 11.071 47.700 -11.872 1.000 33.735 73 GLN AAA CA 1
ATOM 985 C C . GLN A 1 94 ? 10.194 47.200 -10.708 1.000 30.506 73 GLN AAA C 1
ATOM 986 O O . GLN A 1 94 ? 10.765 46.808 -9.663 1.000 30.237 73 GLN AAA O 1
ATOM 996 N N . ILE A 1 95 ? 8.872 47.193 -10.875 1.000 28.101 74 ILE AAA N 1
ATOM 997 C CA . ILE A 1 95 ? 7.958 46.840 -9.744 1.000 29.678 74 ILE AAA CA 1
ATOM 998 C C . ILE A 1 95 ? 8.011 45.325 -9.541 1.000 31.050 74 ILE AAA C 1
ATOM 999 O O . ILE A 1 95 ? 7.651 44.569 -10.436 1.000 30.549 74 ILE AAA O 1
ATOM 1015 N N . PRO A 1 96 ? 8.438 44.793 -8.371 1.000 30.196 75 PRO AAA N 1
ATOM 1016 C CA . PRO A 1 96 ? 8.458 43.346 -8.185 1.000 27.649 75 PRO AAA CA 1
ATOM 1017 C C . PRO A 1 96 ? 7.047 42.791 -8.359 1.000 28.347 75 PRO AAA C 1
ATOM 1018 O O . PRO A 1 96 ? 6.074 43.399 -7.873 1.000 29.912 75 PRO AAA O 1
ATOM 1029 N N . ASP A 1 97 ? 6.951 41.626 -9.008 1.000 31.129 76 ASP AAA N 1
ATOM 1030 C CA . ASP A 1 97 ? 5.631 40.976 -9.248 1.000 29.777 76 ASP AAA CA 1
ATOM 1031 C C . ASP A 1 97 ? 5.320 40.039 -8.087 1.000 27.305 76 ASP AAA C 1
ATOM 1032 O O . ASP A 1 97 ? 5.397 38.824 -8.250 1.000 27.282 76 ASP AAA O 1
ATOM 1041 N N . HIS A 1 98 ? 5.049 40.622 -6.916 1.000 27.165 77 HIS AAA N 1
ATOM 1042 C CA . HIS A 1 98 ? 4.692 39.913 -5.661 1.000 27.598 77 HIS AAA CA 1
ATOM 1043 C C . HIS A 1 98 ? 3.597 40.715 -4.958 1.000 25.587 77 HIS AAA C 1
ATOM 1044 O O . HIS A 1 98 ? 3.571 41.961 -5.077 1.000 22.656 77 HIS AAA O 1
ATOM 1059 N N . LYS A 1 99 ? 2.669 40.031 -4.300 1.000 25.120 78 LYS AAA N 1
ATOM 1060 C CA . LYS A 1 99 ? 1.626 40.697 -3.498 1.000 26.166 78 LYS AAA CA 1
ATOM 1061 C C . LYS A 1 99 ? 2.323 41.607 -2.457 1.000 19.951 78 LYS AAA C 1
ATOM 1062 O O . LYS A 1 99 ? 3.324 41.153 -1.875 1.000 20.300 78 LYS AAA O 1
ATOM 1074 N N . GLU A 1 100 ? 1.858 42.852 -2.342 1.000 19.833 79 GLU AAA N 1
ATOM 1075 C CA . GLU A 1 100 ? 2.348 43.895 -1.382 1.000 21.169 79 GLU AAA CA 1
ATOM 1076 C C . GLU A 1 100 ? 3.779 44.341 -1.735 1.000 21.784 79 GLU AAA C 1
ATOM 1077 O O . GLU A 1 100 ? 4.445 44.968 -0.889 1.000 20.109 79 GLU AAA O 1
ATOM 1089 N N . GLY A 1 101 ? 4.204 44.111 -2.980 1.000 20.269 80 GLY AAA N 1
ATOM 1090 C CA . GLY A 1 101 ? 5.538 44.490 -3.458 1.000 19.080 80 GLY AAA CA 1
ATOM 1091 C C . GLY A 1 101 ? 5.562 45.949 -3.867 1.000 20.237 80 GLY AAA C 1
ATOM 1092 O O . GLY A 1 101 ? 4.521 46.545 -4.106 1.000 19.734 80 GLY AAA O 1
ATOM 1096 N N . TYR A 1 102 ? 6.757 46.522 -3.928 1.000 21.487 81 TYR AAA N 1
ATOM 1097 C CA . TYR A 1 102 ? 6.895 47.910 -4.397 1.000 21.620 81 TYR AAA CA 1
ATOM 1098 C C . TYR A 1 102 ? 8.320 48.139 -4.894 1.000 21.311 81 TYR AAA C 1
ATOM 1099 O O . TYR A 1 102 ? 9.257 47.447 -4.535 1.000 22.255 81 TYR AAA O 1
ATOM 1117 N N . TYR A 1 103 ? 8.410 49.159 -5.732 1.000 25.754 82 TYR AAA N 1
ATOM 1118 C CA . TYR A 1 103 ? 9.667 49.774 -6.190 1.000 25.974 82 TYR AAA CA 1
ATOM 1119 C C . TYR A 1 103 ? 9.694 51.181 -5.614 1.000 24.483 82 TYR AAA C 1
ATOM 1120 O O . TYR A 1 103 ? 8.700 51.917 -5.708 1.000 26.949 82 TYR AAA O 1
ATOM 1138 N N . LEU A 1 104 ? 10.841 51.525 -5.031 1.000 29.221 83 LEU AAA N 1
ATOM 1139 C CA . LEU A 1 104 ? 11.102 52.867 -4.484 1.000 28.347 83 LEU AAA CA 1
ATOM 1140 C C . LEU A 1 104 ? 12.431 53.348 -5.069 1.000 26.820 83 LEU AAA C 1
ATOM 1141 O O . LEU A 1 104 ? 13.452 52.613 -4.946 1.000 30.460 83 LEU AAA O 1
ATOM 1157 N N . SER A 1 105 ? 12.398 54.577 -5.566 1.000 30.180 84 SER AAA N 1
ATOM 1158 C CA . SER A 1 105 ? 13.579 55.242 -6.162 1.000 32.650 84 SER AAA CA 1
ATOM 1159 C C . SER A 1 105 ? 13.665 56.667 -5.646 1.000 30.393 84 SER AAA C 1
ATOM 1160 O O . SER A 1 105 ? 12.637 57.394 -5.681 1.000 31.070 84 SER AAA O 1
ATOM 1168 N N . VAL A 1 106 ? 14.877 57.035 -5.226 1.000 37.937 85 VAL AAA N 1
ATOM 1169 C CA . VAL A 1 106 ? 15.254 58.456 -4.965 1.000 40.284 85 VAL AAA CA 1
ATOM 1170 C C . VAL A 1 106 ? 16.553 58.732 -5.726 1.000 38.202 85 VAL AAA C 1
ATOM 1171 O O . VAL A 1 106 ? 17.529 58.011 -5.486 1.000 41.029 85 VAL AAA O 1
ATOM 1184 N N . ASN A 1 107 ? 16.518 59.724 -6.619 1.000 43.221 86 ASN AAA N 1
ATOM 1185 C CA . ASN A 1 107 ? 17.727 60.375 -7.201 1.000 47.118 86 ASN AAA CA 1
ATOM 1186 C C . ASN A 1 107 ? 17.497 61.892 -7.289 1.000 50.742 86 ASN AAA C 1
ATOM 1187 O O . ASN A 1 107 ? 16.474 62.379 -6.751 1.000 43.084 86 ASN AAA O 1
ATOM 1198 N N . GLU A 1 108 ? 18.416 62.625 -7.934 1.000 54.693 87 GLU AAA N 1
ATOM 1199 C CA . GLU A 1 108 ? 18.303 64.105 -8.063 1.000 55.042 87 GLU AAA CA 1
ATOM 1200 C C . GLU A 1 108 ? 17.201 64.442 -9.074 1.000 52.420 87 GLU AAA C 1
ATOM 1201 O O . GLU A 1 108 ? 16.574 65.495 -8.900 1.000 57.689 87 GLU AAA O 1
ATOM 1213 N N . LYS A 1 109 ? 16.952 63.588 -10.074 1.000 52.725 88 LYS AAA N 1
ATOM 1214 C CA . LYS A 1 109 ? 15.899 63.848 -11.096 1.000 51.931 88 LYS AAA CA 1
ATOM 1215 C C . LYS A 1 109 ? 14.526 63.787 -10.417 1.000 53.888 88 LYS AAA C 1
ATOM 1216 O O . LYS A 1 109 ? 13.754 64.746 -10.578 1.000 52.177 88 LYS AAA O 1
ATOM 1222 N N . GLU A 1 110 ? 14.224 62.696 -9.696 1.000 53.743 89 GLU AAA N 1
ATOM 1223 C CA . GLU A 1 110 ? 12.846 62.450 -9.187 1.000 49.970 89 GLU AAA CA 1
ATOM 1224 C C . GLU A 1 110 ? 12.791 61.316 -8.150 1.000 43.526 89 GLU AAA C 1
ATOM 1225 O O . GLU A 1 110 ? 13.819 60.630 -7.913 1.000 38.284 89 GLU AAA O 1
ATOM 1237 N N . ILE A 1 111 ? 11.603 61.140 -7.570 1.000 41.700 90 ILE AAA N 1
ATOM 1238 C CA . ILE A 1 111 ? 11.275 60.073 -6.576 1.000 37.299 90 ILE AAA CA 1
ATOM 1239 C C . ILE A 1 111 ? 10.191 59.189 -7.191 1.000 37.146 90 ILE AAA C 1
ATOM 1240 O O . ILE A 1 111 ? 9.258 59.728 -7.801 1.000 39.726 90 ILE AAA O 1
ATOM 1256 N N . VAL A 1 112 ? 10.298 57.876 -7.011 1.000 32.480 91 VAL AAA N 1
ATOM 1257 C CA . VAL A 1 112 ? 9.266 56.928 -7.499 1.000 33.653 91 VAL AAA CA 1
ATOM 1258 C C . VAL A 1 112 ? 8.803 56.078 -6.309 1.000 29.981 91 VAL AAA C 1
ATOM 1259 O O . VAL A 1 112 ? 9.664 55.564 -5.574 1.000 31.799 91 VAL AAA O 1
ATOM 1272 N N . LEU A 1 113 ? 7.491 56.023 -6.140 1.000 30.670 92 LEU AAA N 1
ATOM 1273 C CA . LEU A 1 113 ? 6.793 55.239 -5.086 1.000 29.419 92 LEU AAA CA 1
ATOM 1274 C C . LEU A 1 113 ? 5.715 54.393 -5.773 1.000 23.995 92 LEU AAA C 1
ATOM 1275 O O . LEU A 1 113 ? 4.590 54.896 -5.969 1.000 27.858 92 LEU AAA O 1
ATOM 1291 N N . ALA A 1 114 ? 6.109 53.196 -6.213 1.000 26.614 93 ALA AAA N 1
ATOM 1292 C CA . ALA A 1 114 ? 5.309 52.379 -7.154 1.000 26.287 93 ALA AAA CA 1
ATOM 1293 C C . ALA A 1 114 ? 4.955 51.038 -6.516 1.000 23.655 93 ALA AAA C 1
ATOM 1294 O O . ALA A 1 114 ? 5.842 50.184 -6.456 1.000 24.879 93 ALA AAA O 1
ATOM 1301 N N . GLY A 1 115 ? 3.698 50.863 -6.115 1.000 23.712 94 GLY AAA N 1
ATOM 1302 C CA . GLY A 1 115 ? 3.244 49.567 -5.570 1.000 26.868 94 GLY AAA CA 1
ATOM 1303 C C . GLY A 1 115 ? 2.922 48.569 -6.668 1.000 27.318 94 GLY AAA C 1
ATOM 1304 O O . GLY A 1 115 ? 2.409 49.006 -7.714 1.000 29.818 94 GLY AAA O 1
ATOM 1308 N N . ASN A 1 116 ? 3.166 47.276 -6.438 1.000 24.652 95 ASN AAA N 1
ATOM 1309 C CA . ASN A 1 116 ? 2.562 46.205 -7.268 1.000 22.595 95 ASN AAA CA 1
ATOM 1310 C C . ASN A 1 116 ? 1.054 46.195 -7.052 1.000 23.845 95 ASN AAA C 1
ATOM 1311 O O . ASN A 1 116 ? 0.325 45.667 -7.935 1.000 24.372 95 ASN AAA O 1
ATOM 1322 N N . ASP A 1 117 ? 0.593 46.667 -5.885 1.000 23.603 96 ASP AAA N 1
ATOM 1323 C CA . ASP A 1 117 ? -0.842 46.709 -5.514 1.000 21.977 96 ASP AAA CA 1
ATOM 1324 C C . ASP A 1 117 ? -1.010 47.859 -4.511 1.000 24.073 96 ASP AAA C 1
ATOM 1325 O O . ASP A 1 117 ? -0.001 48.469 -4.150 1.000 22.963 96 ASP AAA O 1
ATOM 1334 N N . GLU A 1 118 ? -2.227 48.121 -4.073 1.000 24.380 97 GLU AAA N 1
ATOM 1335 C CA . GLU A 1 118 ? -2.504 49.311 -3.255 1.000 24.215 97 GLU AAA CA 1
ATOM 1336 C C . GLU A 1 118 ? -1.702 49.181 -1.956 1.000 25.831 97 GLU AAA C 1
ATOM 1337 O O . GLU A 1 118 ? -1.178 50.175 -1.465 1.000 23.461 97 GLU AAA O 1
ATOM 1349 N N . ARG A 1 119 ? -1.605 47.980 -1.410 1.000 23.033 98 ARG AAA N 1
ATOM 1350 C CA . ARG A 1 119 ? -0.929 47.850 -0.101 1.000 23.932 98 ARG AAA CA 1
ATOM 1351 C C . ARG A 1 119 ? 0.572 48.067 -0.320 1.000 23.677 98 ARG AAA C 1
ATOM 1352 O O . ARG A 1 119 ? 1.198 48.705 0.532 1.000 23.669 98 ARG AAA O 1
ATOM 1373 N N . GLY A 1 120 ? 1.110 47.563 -1.424 1.000 21.875 99 GLY AAA N 1
ATOM 1374 C CA . GLY A 1 120 ? 2.510 47.785 -1.830 1.000 22.114 99 GLY AAA CA 1
ATOM 1375 C C . GLY A 1 120 ? 2.842 49.275 -1.885 1.000 22.461 99 GLY AAA C 1
ATOM 1376 O O . GLY A 1 120 ? 3.934 49.650 -1.427 1.000 22.413 99 GLY AAA O 1
ATOM 1380 N N . THR A 1 121 ? 1.941 50.099 -2.410 1.000 22.415 100 THR AAA N 1
ATOM 1381 C CA . THR A 1 121 ? 2.160 51.573 -2.457 1.000 23.747 100 THR AAA CA 1
ATOM 1382 C C . THR A 1 121 ? 2.219 52.120 -1.031 1.000 24.061 100 THR AAA C 1
ATOM 1383 O O . THR A 1 121 ? 3.107 52.932 -0.723 1.000 22.967 100 THR AAA O 1
ATOM 1394 N N . TYR A 1 122 ? 1.371 51.617 -0.144 1.000 23.216 101 TYR AAA N 1
ATOM 1395 C CA . TYR A 1 122 ? 1.384 52.058 1.273 1.000 21.473 101 TYR AAA CA 1
ATOM 1396 C C . TYR A 1 122 ? 2.735 51.685 1.881 1.000 21.134 101 TYR AAA C 1
ATOM 1397 O O . TYR A 1 122 ? 3.323 52.506 2.607 1.000 21.489 101 TYR AAA O 1
ATOM 1415 N N . TYR A 1 123 ? 3.207 50.463 1.625 1.000 19.734 102 TYR AAA N 1
ATOM 1416 C CA . TYR A 1 123 ? 4.476 49.976 2.195 1.000 19.473 102 TYR AAA CA 1
ATOM 1417 C C . TYR A 1 123 ? 5.661 50.756 1.615 1.000 21.625 102 TYR AAA C 1
ATOM 1418 O O . TYR A 1 123 ? 6.569 51.065 2.376 1.000 21.005 102 TYR AAA O 1
ATOM 1436 N N . ALA A 1 124 ? 5.631 51.127 0.329 1.000 22.336 103 ALA AAA N 1
ATOM 1437 C CA . ALA A 1 124 ? 6.676 52.012 -0.238 1.000 23.188 103 ALA AAA CA 1
ATOM 1438 C C . ALA A 1 124 ? 6.758 53.295 0.610 1.000 22.167 103 ALA AAA C 1
ATOM 1439 O O . ALA A 1 124 ? 7.882 53.709 0.929 1.000 24.373 103 ALA AAA O 1
ATOM 1446 N N . LEU A 1 125 ? 5.614 53.878 0.986 1.000 22.472 104 LEU AAA N 1
ATOM 1447 C CA . LEU A 1 125 ? 5.587 55.101 1.827 1.000 24.183 104 LEU AAA CA 1
ATOM 1448 C C . LEU A 1 125 ? 6.123 54.807 3.232 1.000 23.441 104 LEU AAA C 1
ATOM 1449 O O . LEU A 1 125 ? 6.794 55.710 3.787 1.000 23.644 104 LEU AAA O 1
ATOM 1465 N N . GLN A 1 126 ? 5.881 53.620 3.804 1.000 24.024 105 GLN AAA N 1
ATOM 1466 C CA . GLN A 1 126 ? 6.395 53.321 5.178 1.000 23.472 105 GLN AAA CA 1
ATOM 1467 C C . GLN A 1 126 ? 7.921 53.212 5.124 1.000 26.605 105 GLN AAA C 1
ATOM 1468 O O . GLN A 1 126 ? 8.596 53.597 6.113 1.000 28.167 105 GLN AAA O 1
ATOM 1482 N N . THR A 1 127 ? 8.470 52.727 4.014 1.000 23.105 106 THR AAA N 1
ATOM 1483 C CA . THR A 1 127 ? 9.934 52.726 3.797 1.000 25.562 106 THR AAA CA 1
ATOM 1484 C C . THR A 1 127 ? 10.416 54.177 3.612 1.000 28.177 106 THR AAA C 1
ATOM 1485 O O . THR A 1 127 ? 11.390 54.573 4.281 1.000 28.383 106 THR AAA O 1
ATOM 1496 N N . PHE A 1 128 ? 9.785 54.918 2.710 1.000 27.621 107 PHE AAA N 1
ATOM 1497 C CA . PHE A 1 128 ? 10.125 56.328 2.396 1.000 30.123 107 PHE AAA CA 1
ATOM 1498 C C . PHE A 1 128 ? 10.273 57.107 3.708 1.000 32.611 107 PHE AAA C 1
ATOM 1499 O O . PHE A 1 128 ? 11.270 57.840 3.901 1.000 31.934 107 PHE AAA O 1
ATOM 1516 N N . ALA A 1 129 ? 9.293 56.964 4.593 1.000 28.292 108 ALA AAA N 1
ATOM 1517 C CA . ALA A 1 129 ? 9.237 57.670 5.893 1.000 29.718 108 ALA AAA CA 1
ATOM 1518 C C . ALA A 1 129 ? 10.512 57.385 6.696 1.000 32.500 108 ALA AAA C 1
ATOM 1519 O O . ALA A 1 129 ? 11.015 58.317 7.337 1.000 32.918 108 ALA AAA O 1
ATOM 1526 N N . GLN A 1 130 ? 11.055 56.165 6.670 1.000 28.264 109 GLN AAA N 1
ATOM 1527 C CA . GLN A 1 130 ? 12.258 55.831 7.486 1.000 27.207 109 GLN AAA CA 1
ATOM 1528 C C . GLN A 1 130 ? 13.523 56.377 6.805 1.000 31.628 109 GLN AAA C 1
ATOM 1529 O O . GLN A 1 130 ? 14.540 56.492 7.470 1.000 32.158 109 GLN AAA O 1
ATOM 1543 N N . LEU A 1 131 ? 13.474 56.630 5.503 1.000 30.421 110 LEU AAA N 1
ATOM 1544 C CA . LEU A 1 131 ? 14.663 57.090 4.740 1.000 34.027 110 LEU AAA CA 1
ATOM 1545 C C . LEU A 1 131 ? 14.901 58.570 5.032 1.000 34.198 110 LEU AAA C 1
ATOM 1546 O O . LEU A 1 131 ? 16.063 58.960 5.073 1.000 38.392 110 LEU AAA O 1
ATOM 1562 N N . LEU A 1 132 ? 13.807 59.316 5.160 1.000 35.176 111 LEU AAA N 1
ATOM 1563 C CA . LEU A 1 132 ? 13.747 60.768 5.464 1.000 44.079 111 LEU AAA CA 1
ATOM 1564 C C . LEU A 1 132 ? 14.388 61.042 6.838 1.000 48.004 111 LEU AAA C 1
ATOM 1565 O O . LEU A 1 132 ? 13.764 60.713 7.876 1.000 49.014 111 LEU AAA O 1
ATOM 1581 N N . LYS A 1 133 ? 15.611 61.592 6.817 1.000 50.521 112 LYS AAA N 1
ATOM 1582 C CA . LYS A 1 133 ? 16.430 61.985 8.001 1.000 52.504 112 LYS AAA CA 1
ATOM 1583 C C . LYS A 1 133 ? 16.734 63.496 7.916 1.000 57.716 112 LYS AAA C 1
ATOM 1584 O O . LYS A 1 133 ? 17.664 63.866 7.170 1.000 54.951 112 LYS AAA O 1
ATOM 1590 N N . ASP A 1 134 ? 15.940 64.330 8.610 1.000 57.035 113 ASP AAA N 1
ATOM 1591 C CA . ASP A 1 134 ? 16.133 65.802 8.764 1.000 54.402 113 ASP AAA CA 1
ATOM 1592 C C . ASP A 1 134 ? 16.133 66.460 7.372 1.000 54.923 113 ASP AAA C 1
ATOM 1593 O O . ASP A 1 134 ? 17.152 67.083 6.998 1.000 53.188 113 ASP AAA O 1
ATOM 1599 N N . GLY A 1 135 ? 15.040 66.283 6.620 1.000 48.491 114 GLY AAA N 1
ATOM 1600 C CA . GLY A 1 135 ? 14.784 66.930 5.321 1.000 44.196 114 GLY AAA CA 1
ATOM 1601 C C . GLY A 1 135 ? 15.542 66.280 4.182 1.000 45.066 114 GLY AAA C 1
ATOM 1602 O O . GLY A 1 135 ? 15.244 66.626 3.011 1.000 54.222 114 GLY AAA O 1
ATOM 1606 N N . LYS A 1 136 ? 16.463 65.358 4.480 1.000 48.590 115 LYS AAA N 1
ATOM 1607 C CA . LYS A 1 136 ? 17.397 64.757 3.482 1.000 46.152 115 LYS AAA CA 1
ATOM 1608 C C . LYS A 1 136 ? 17.024 63.289 3.193 1.000 47.087 115 LYS AAA C 1
ATOM 1609 O O . LYS A 1 136 ? 16.579 62.584 4.112 1.000 41.249 115 LYS AAA O 1
ATOM 1615 N N . LEU A 1 137 ? 17.238 62.847 1.951 1.000 43.862 116 LEU AAA N 1
ATOM 1616 C CA . LEU A 1 137 ? 16.963 61.466 1.476 1.000 42.592 116 LEU AAA CA 1
ATOM 1617 C C . LEU A 1 137 ? 18.245 60.878 0.910 1.000 43.126 116 LEU AAA C 1
ATOM 1618 O O . LEU A 1 137 ? 18.992 61.585 0.236 1.000 45.284 116 LEU AAA O 1
ATOM 1634 N N . PRO A 1 138 ? 18.541 59.576 1.140 1.000 43.251 117 PRO AAA N 1
ATOM 1635 C CA . PRO A 1 138 ? 19.654 58.929 0.453 1.000 41.830 117 PRO AAA CA 1
ATOM 1636 C C . PRO A 1 138 ? 19.228 58.693 -1.003 1.000 46.760 117 PRO AAA C 1
ATOM 1637 O O . PRO A 1 138 ? 18.031 58.609 -1.261 1.000 47.023 117 PRO AAA O 1
ATOM 1648 N N . GLU A 1 139 ? 20.192 58.696 -1.923 1.000 44.695 118 GLU AAA N 1
ATOM 1649 C CA . GLU A 1 139 ? 20.004 58.238 -3.320 1.000 44.499 118 GLU AAA CA 1
ATOM 1650 C C . GLU A 1 139 ? 19.972 56.709 -3.249 1.000 40.199 118 GLU AAA C 1
ATOM 1651 O O . GLU A 1 139 ? 20.992 56.096 -2.850 1.000 41.710 118 GLU AAA O 1
ATOM 1657 N N . VAL A 1 140 ? 18.841 56.104 -3.606 1.000 38.748 119 VAL AAA N 1
ATOM 1658 C CA . VAL A 1 140 ? 18.599 54.672 -3.285 1.000 34.633 119 VAL AAA CA 1
ATOM 1659 C C . VAL A 1 140 ? 17.650 54.053 -4.314 1.000 33.371 119 VAL AAA C 1
ATOM 1660 O O . VAL A 1 140 ? 16.734 54.750 -4.780 1.000 33.650 119 VAL AAA O 1
ATOM 1673 N N . GLU A 1 141 ? 17.876 52.772 -4.588 1.000 34.105 120 GLU AAA N 1
ATOM 1674 C CA . GLU A 1 141 ? 17.026 51.882 -5.414 1.000 38.737 120 GLU AAA CA 1
ATOM 1675 C C . GLU A 1 141 ? 16.508 50.750 -4.526 1.000 29.993 120 GLU AAA C 1
ATOM 1676 O O . GLU A 1 141 ? 17.331 49.991 -4.009 1.000 29.643 120 GLU AAA O 1
ATOM 1688 N N . ILE A 1 142 ? 15.182 50.634 -4.378 1.000 30.759 121 ILE AAA N 1
ATOM 1689 C CA . ILE A 1 142 ? 14.587 49.564 -3.537 1.000 28.196 121 ILE AAA CA 1
ATOM 1690 C C . ILE A 1 142 ? 13.548 48.775 -4.328 1.000 22.121 121 ILE AAA C 1
ATOM 1691 O O . ILE A 1 142 ? 12.605 49.370 -4.813 1.000 23.365 121 ILE AAA O 1
ATOM 1707 N N . LYS A 1 143 ? 13.728 47.472 -4.340 1.000 23.670 122 LYS AAA N 1
ATOM 1708 C CA . LYS A 1 143 ? 12.707 46.518 -4.815 1.000 25.532 122 LYS AAA CA 1
ATOM 1709 C C . LYS A 1 143 ? 12.386 45.613 -3.625 1.000 23.213 122 LYS AAA C 1
ATOM 1710 O O . LYS A 1 143 ? 13.258 44.882 -3.147 1.000 23.372 122 LYS AAA O 1
ATOM 1729 N N . ASP A 1 144 ? 11.146 45.652 -3.174 1.000 24.816 123 ASP AAA N 1
ATOM 1730 C CA . ASP A 1 144 ? 10.808 45.010 -1.883 1.000 21.098 123 ASP AAA CA 1
ATOM 1731 C C . ASP A 1 144 ? 9.431 44.358 -1.959 1.000 22.159 123 ASP AAA C 1
ATOM 1732 O O . ASP A 1 144 ? 8.592 44.729 -2.828 1.000 21.324 123 ASP AAA O 1
ATOM 1741 N N . TYR A 1 145 ? 9.255 43.359 -1.100 1.000 20.016 124 TYR AAA N 1
ATOM 1742 C CA . TYR A 1 145 ? 8.009 42.567 -0.985 1.000 21.147 124 TYR AAA CA 1
ATOM 1743 C C . TYR A 1 145 ? 8.180 41.676 0.227 1.000 18.981 124 TYR AAA C 1
ATOM 1744 O O . TYR A 1 145 ? 9.286 41.408 0.657 1.000 19.715 124 TYR AAA O 1
ATOM 1762 N N . PRO A 1 146 ? 7.076 41.193 0.831 1.000 19.462 125 PRO AAA N 1
ATOM 1763 C CA . PRO A 1 146 ? 7.196 40.264 1.934 1.000 18.431 125 PRO AAA CA 1
ATOM 1764 C C . PRO A 1 146 ? 7.439 38.815 1.536 1.000 19.001 125 PRO AAA C 1
ATOM 1765 O O . PRO A 1 146 ? 6.829 38.385 0.546 1.000 19.223 125 PRO AAA O 1
ATOM 1776 N N . SER A 1 147 ? 8.214 38.093 2.344 1.000 16.723 126 SER AAA N 1
ATOM 1777 C CA . SER A 1 147 ? 8.491 36.643 2.175 1.000 15.952 126 SER AAA CA 1
ATOM 1778 C C . SER A 1 147 ? 7.289 35.807 2.620 1.000 18.550 126 SER AAA C 1
ATOM 1779 O O . SER A 1 147 ? 7.166 34.662 2.160 1.000 18.821 126 SER AAA O 1
ATOM 1787 N N . VAL A 1 148 ? 6.539 36.277 3.615 1.000 16.833 127 VAL AAA N 1
ATOM 1788 C CA . VAL A 1 148 ? 5.376 35.554 4.194 1.000 17.250 127 VAL AAA CA 1
ATOM 1789 C C . VAL A 1 148 ? 4.120 36.394 3.935 1.000 16.648 127 VAL AAA C 1
ATOM 1790 O O . VAL A 1 148 ? 4.128 37.629 4.125 1.000 15.093 127 VAL AAA O 1
ATOM 1803 N N . ARG A 1 149 ? 3.040 35.755 3.513 1.000 16.878 128 ARG AAA N 1
ATOM 1804 C CA . ARG A 1 149 ? 1.880 36.465 2.937 1.000 18.381 128 ARG AAA CA 1
ATOM 1805 C C . ARG A 1 149 ? 1.081 37.220 3.996 1.000 16.377 128 ARG AAA C 1
ATOM 1806 O O . ARG A 1 149 ? 0.656 38.361 3.725 1.000 16.185 128 ARG AAA O 1
ATOM 1827 N N . TYR A 1 150 ? 0.890 36.584 5.156 1.000 16.403 129 TYR AAA N 1
ATOM 1828 C CA . TYR A 1 150 ? 0.120 37.188 6.261 1.000 16.050 129 TYR AAA CA 1
ATOM 1829 C C . TYR A 1 150 ? 1.059 37.328 7.457 1.000 14.138 129 TYR AAA C 1
ATOM 1830 O O . TYR A 1 150 ? 1.686 36.371 7.817 1.000 13.717 129 TYR AAA O 1
ATOM 1848 N N . ARG A 1 151 ? 1.136 38.531 8.013 1.000 12.723 130 ARG AAA N 1
ATOM 1849 C CA . ARG A 1 151 ? 2.114 38.854 9.074 1.000 13.286 130 ARG AAA CA 1
ATOM 1850 C C . ARG A 1 151 ? 1.409 39.693 10.119 1.000 12.632 130 ARG AAA C 1
ATOM 1851 O O . ARG A 1 151 ? 0.847 40.726 9.753 1.000 14.655 130 ARG AAA O 1
ATOM 1872 N N . GLY A 1 152 ? 1.502 39.337 11.373 1.000 14.193 131 GLY AAA N 1
ATOM 1873 C CA . GLY A 1 152 ? 0.873 40.213 12.367 1.000 15.089 131 GLY AAA CA 1
ATOM 1874 C C . GLY A 1 152 ? 0.709 39.597 13.724 1.000 14.396 131 GLY AAA C 1
ATOM 1875 O O . GLY A 1 152 ? 1.607 38.922 14.205 1.000 13.557 131 GLY AAA O 1
ATOM 1879 N N . VAL A 1 153 ? -0.421 39.915 14.347 1.000 13.537 132 VAL AAA N 1
ATOM 1880 C CA . VAL A 1 153 ? -0.633 39.674 15.795 1.000 13.282 132 VAL AAA CA 1
ATOM 1881 C C . VAL A 1 153 ? -1.946 38.953 15.961 1.000 12.883 132 VAL AAA C 1
ATOM 1882 O O . VAL A 1 153 ? -2.891 39.342 15.270 1.000 13.946 132 VAL AAA O 1
ATOM 1895 N N . VAL A 1 154 ? -1.970 37.948 16.812 1.000 12.405 133 VAL AAA N 1
ATOM 1896 C CA . VAL A 1 154 ? -3.254 37.418 17.328 1.000 12.399 133 VAL AAA CA 1
ATOM 1897 C C . VAL A 1 154 ? -3.392 37.856 18.775 1.000 14.256 133 VAL AAA C 1
ATOM 1898 O O . VAL A 1 154 ? -2.526 37.468 19.592 1.000 13.738 133 VAL AAA O 1
ATOM 1911 N N . GLU A 1 155 ? -4.399 38.682 19.053 1.000 14.053 134 GLU AAA N 1
ATOM 1912 C CA . GLU A 1 155 ? -4.689 38.968 20.470 1.000 13.332 134 GLU AAA CA 1
ATOM 1913 C C . GLU A 1 155 ? -5.476 37.770 20.965 1.000 15.090 134 GLU AAA C 1
ATOM 1914 O O . GLU A 1 155 ? -6.705 37.762 20.853 1.000 13.933 134 GLU AAA O 1
ATOM 1926 N N . GLY A 1 156 ? -4.744 36.770 21.413 1.000 13.579 135 GLY AAA N 1
ATOM 1927 C CA . GLY A 1 156 ? -5.321 35.436 21.621 1.000 12.925 135 GLY AAA CA 1
ATOM 1928 C C . GLY A 1 156 ? -5.071 34.859 22.976 1.000 13.551 135 GLY AAA C 1
ATOM 1929 O O . GLY A 1 156 ? -5.269 33.637 23.154 1.000 14.883 135 GLY AAA O 1
ATOM 1933 N N . PHE A 1 157 ? -4.642 35.685 23.926 1.000 15.767 136 PHE AAA N 1
ATOM 1934 C CA . PHE A 1 157 ? -4.157 35.214 25.248 1.000 14.665 136 PHE AAA CA 1
ATOM 1935 C C . PHE A 1 157 ? -5.311 35.163 26.253 1.000 13.916 136 PHE AAA C 1
ATOM 1936 O O . PHE A 1 157 ? -6.432 35.678 25.991 1.000 14.253 136 PHE AAA O 1
ATOM 1953 N N . TYR A 1 158 ? -5.041 34.470 27.357 1.000 14.539 137 TYR AAA N 1
ATOM 1954 C CA . TYR A 1 158 ? -5.880 34.477 28.585 1.000 15.357 137 TYR AAA CA 1
ATOM 1955 C C . TYR A 1 158 ? -5.524 35.719 29.402 1.000 16.784 137 TYR AAA C 1
ATOM 1956 O O . TYR A 1 158 ? -4.343 36.052 29.475 1.000 16.532 137 TYR AAA O 1
ATOM 1974 N N . GLY A 1 159 ? -6.518 36.381 30.009 1.000 17.496 138 GLY AAA N 1
ATOM 1975 C CA . GLY A 1 159 ? -6.299 37.533 30.906 1.000 18.706 138 GLY AAA CA 1
ATOM 1976 C C . GLY A 1 159 ? -7.005 38.752 30.397 1.000 17.423 138 GLY AAA C 1
ATOM 1977 O O . GLY A 1 159 ? -7.928 38.625 29.536 1.000 17.540 138 GLY AAA O 1
ATOM 1981 N N . THR A 1 160 ? -6.643 39.921 30.907 1.000 16.921 139 THR AAA N 1
ATOM 1982 C CA . THR A 1 160 ? -7.353 41.165 30.610 1.000 18.048 139 THR AAA CA 1
ATOM 1983 C C . THR A 1 160 ? -7.134 41.548 29.152 1.000 17.405 139 THR AAA C 1
ATOM 1984 O O . THR A 1 160 ? -5.997 41.793 28.749 1.000 16.325 139 THR AAA O 1
ATOM 1995 N N . PRO A 1 161 ? -8.192 41.560 28.320 1.000 17.042 140 PRO AAA N 1
ATOM 1996 C CA . PRO A 1 161 ? -8.019 41.958 26.935 1.000 16.905 140 PRO AAA CA 1
ATOM 1997 C C . PRO A 1 161 ? -7.426 43.347 26.839 1.000 17.597 140 PRO AAA C 1
ATOM 1998 O O . PRO A 1 161 ? -7.581 44.208 27.731 1.000 18.093 140 PRO AAA O 1
ATOM 2009 N N . TRP A 1 162 ? -6.757 43.574 25.716 1.000 15.057 141 TRP AAA N 1
ATOM 2010 C CA . TRP A 1 162 ? -6.232 44.911 25.416 1.000 14.454 141 TRP AAA CA 1
ATOM 2011 C C . TRP A 1 162 ? -7.355 45.947 25.486 1.000 16.027 141 TRP AAA C 1
ATOM 2012 O O . TRP A 1 162 ? -8.463 45.703 24.959 1.000 15.010 141 TRP AAA O 1
ATOM 2033 N N . SER A 1 163 ? -7.027 47.121 26.053 1.000 16.164 142 SER AAA N 1
ATOM 2034 C CA . SER A 1 163 ? -7.946 48.285 26.033 1.000 17.859 142 SER AAA CA 1
ATOM 2035 C C . SER A 1 163 ? -8.202 48.736 24.603 1.000 16.928 142 SER AAA C 1
ATOM 2036 O O . SER A 1 163 ? -7.365 48.503 23.668 1.000 16.588 142 SER AAA O 1
ATOM 2044 N N . HIS A 1 164 ? -9.313 49.444 24.390 1.000 18.205 143 HIS AAA N 1
ATOM 2045 C CA . HIS A 1 164 ? -9.587 50.075 23.082 1.000 19.237 143 HIS AAA CA 1
ATOM 2046 C C . HIS A 1 164 ? -8.436 51.014 22.686 1.000 19.604 143 HIS AAA C 1
ATOM 2047 O O . HIS A 1 164 ? -7.963 50.964 21.530 1.000 18.597 143 HIS AAA O 1
ATOM 2062 N N . GLN A 1 165 ? -7.943 51.853 23.608 1.000 18.979 144 GLN AAA N 1
ATOM 2063 C CA . GLN A 1 165 ? -6.845 52.783 23.249 1.000 20.058 144 GLN AAA CA 1
ATOM 2064 C C . GLN A 1 165 ? -5.598 51.978 22.901 1.000 16.792 144 GLN AAA C 1
ATOM 2065 O O . GLN A 1 165 ? -4.914 52.376 21.970 1.000 18.583 144 GLN AAA O 1
ATOM 2079 N N . ALA A 1 166 ? -5.353 50.873 23.586 1.000 15.571 145 ALA AAA N 1
ATOM 2080 C CA . ALA A 1 166 ? -4.153 50.056 23.267 1.000 17.053 145 ALA AAA CA 1
ATOM 2081 C C . ALA A 1 166 ? -4.285 49.456 21.854 1.000 16.081 145 ALA AAA C 1
ATOM 2082 O O . ALA A 1 166 ? -3.299 49.494 21.100 1.000 16.252 145 ALA AAA O 1
ATOM 2089 N N . ARG A 1 167 ? -5.470 48.968 21.515 1.000 15.251 146 ARG AAA N 1
ATOM 2090 C CA . ARG A 1 167 ? -5.700 48.427 20.149 1.000 15.635 146 ARG AAA CA 1
ATOM 2091 C C . ARG A 1 167 ? -5.523 49.492 19.067 1.000 16.376 146 ARG AAA C 1
ATOM 2092 O O . ARG A 1 167 ? -4.926 49.160 18.037 1.000 16.976 146 ARG AAA O 1
ATOM 2113 N N . LEU A 1 168 ? -5.993 50.749 19.244 1.000 15.250 147 LEU AAA N 1
ATOM 2114 C CA . LEU A 1 168 ? -5.829 51.821 18.259 1.000 18.142 147 LEU AAA CA 1
ATOM 2115 C C . LEU A 1 168 ? -4.332 52.068 18.038 1.000 17.234 147 LEU AAA C 1
ATOM 2116 O O . LEU A 1 168 ? -3.909 52.260 16.879 1.000 18.486 147 LEU AAA O 1
ATOM 2132 N N . SER A 1 169 ? -3.571 52.052 19.126 1.000 14.951 148 SER AAA N 1
ATOM 2133 C CA . SER A 1 169 ? -2.102 52.221 19.080 1.000 17.055 148 SER AAA CA 1
ATOM 2134 C C . SER A 1 169 ? -1.445 51.043 18.333 1.000 15.423 148 SER AAA C 1
ATOM 2135 O O . SER A 1 169 ? -0.531 51.281 17.508 1.000 17.530 148 SER AAA O 1
ATOM 2143 N N . GLN A 1 170 ? -1.876 49.833 18.607 1.000 16.663 149 GLN AAA N 1
ATOM 2144 C CA . GLN A 1 170 ? -1.353 48.626 17.918 1.000 15.890 149 GLN AAA CA 1
ATOM 2145 C C . GLN A 1 170 ? -1.559 48.759 16.407 1.000 16.220 149 GLN AAA C 1
ATOM 2146 O O . GLN A 1 170 ? -0.630 48.479 15.636 1.000 14.755 149 GLN AAA O 1
ATOM 2160 N N . LEU A 1 171 ? -2.750 49.145 15.974 1.000 15.972 150 LEU AAA N 1
ATOM 2161 C CA . LEU A 1 171 ? -3.042 49.126 14.517 1.000 14.694 150 LEU AAA CA 1
ATOM 2162 C C . LEU A 1 171 ? -2.141 50.102 13.770 1.000 16.909 150 LEU AAA C 1
ATOM 2163 O O . LEU A 1 171 ? -1.701 49.781 12.655 1.000 17.786 150 LEU AAA O 1
ATOM 2179 N N . LYS A 1 172 ? -1.879 51.274 14.343 1.000 18.871 151 LYS AAA N 1
ATOM 2180 C CA . LYS A 1 172 ? -0.972 52.276 13.761 1.000 19.750 151 LYS AAA CA 1
ATOM 2181 C C . LYS A 1 172 ? 0.433 51.670 13.673 1.000 18.604 151 LYS AAA C 1
ATOM 2182 O O . LYS A 1 172 ? 1.101 51.822 12.622 1.000 17.702 151 LYS AAA O 1
ATOM 2201 N N . PHE A 1 173 ? 0.855 50.988 14.740 1.000 16.701 152 PHE AAA N 1
ATOM 2202 C CA . PHE A 1 173 ? 2.199 50.369 14.785 1.000 17.433 152 PHE AAA CA 1
ATOM 2203 C C . PHE A 1 173 ? 2.337 49.259 13.712 1.000 16.042 152 PHE AAA C 1
ATOM 2204 O O . PHE A 1 173 ? 3.383 49.081 13.126 1.000 16.280 152 PHE AAA O 1
ATOM 2221 N N . TYR A 1 174 ? 1.268 48.517 13.458 1.000 15.470 153 TYR AAA N 1
ATOM 2222 C CA . TYR A 1 174 ? 1.280 47.429 12.457 1.000 15.825 153 TYR AAA CA 1
ATOM 2223 C C . TYR A 1 174 ? 1.523 48.023 11.075 1.000 16.932 153 TYR AAA C 1
ATOM 2224 O O . TYR A 1 174 ? 2.325 47.479 10.325 1.000 16.381 153 TYR AAA O 1
ATOM 2242 N N . GLY A 1 175 ? 0.802 49.091 10.744 1.000 17.202 154 GLY AAA N 1
ATOM 2243 C CA . GLY A 1 175 ? 0.911 49.777 9.439 1.000 18.282 154 GLY AAA CA 1
ATOM 2244 C C . GLY A 1 175 ? 2.355 50.238 9.204 1.000 19.287 154 GLY AAA C 1
ATOM 2245 O O . GLY A 1 175 ? 2.910 49.982 8.113 1.000 17.382 154 GLY AAA O 1
ATOM 2249 N N . LYS A 1 176 ? 2.986 50.803 10.236 1.000 17.253 155 LYS AAA N 1
ATOM 2250 C CA . LYS A 1 176 ? 4.381 51.301 10.095 1.000 18.321 155 LYS AAA CA 1
ATOM 2251 C C . LYS A 1 176 ? 5.360 50.170 9.830 1.000 18.692 155 LYS AAA C 1
ATOM 2252 O O . LYS A 1 176 ? 6.369 50.443 9.204 1.000 20.328 155 LYS AAA O 1
ATOM 2271 N N . ASN A 1 177 ? 5.096 48.973 10.342 1.000 16.461 156 ASN AAA N 1
ATOM 2272 C CA . ASN A 1 177 ? 6.001 47.801 10.309 1.000 16.881 156 ASN AAA CA 1
ATOM 2273 C C . ASN A 1 177 ? 5.510 46.767 9.313 1.000 15.373 156 ASN AAA C 1
ATOM 2274 O O . ASN A 1 177 ? 6.048 45.658 9.323 1.000 15.909 156 ASN AAA O 1
ATOM 2285 N N . LYS A 1 178 ? 4.527 47.148 8.495 1.000 16.189 157 LYS AAA N 1
ATOM 2286 C CA . LYS A 1 178 ? 4.075 46.294 7.352 1.000 16.158 157 LYS AAA CA 1
ATOM 2287 C C . LYS A 1 178 ? 3.469 44.995 7.844 1.000 15.871 157 LYS AAA C 1
ATOM 2288 O O . LYS A 1 178 ? 3.515 44.007 7.118 1.000 16.816 157 LYS AAA O 1
ATOM 2307 N N . MET A 1 179 ? 2.842 44.988 9.022 1.000 15.139 158 MET AAA N 1
ATOM 2308 C CA . MET A 1 179 ? 2.050 43.816 9.461 1.000 15.401 158 MET AAA CA 1
ATOM 2309 C C . MET A 1 179 ? 0.617 44.038 8.947 1.000 14.847 158 MET AAA C 1
ATOM 2310 O O . MET A 1 179 ? 0.048 45.123 9.143 1.000 17.135 158 MET AAA O 1
ATOM 2324 N N . ASN A 1 180 ? 0.126 43.065 8.209 1.000 15.537 159 ASN AAA N 1
ATOM 2325 C CA . ASN A 1 180 ? -1.155 43.190 7.493 1.000 14.646 159 ASN AAA CA 1
ATOM 2326 C C . ASN A 1 180 ? -2.272 42.412 8.190 1.000 13.989 159 ASN AAA C 1
ATOM 2327 O O . ASN A 1 180 ? -3.353 42.334 7.598 1.000 14.798 159 ASN AAA O 1
ATOM 2338 N N . THR A 1 181 ? -2.049 41.815 9.365 1.000 13.936 160 THR AAA N 1
ATOM 2339 C CA . THR A 1 181 ? -3.041 40.915 10.002 1.000 13.882 160 THR AAA CA 1
ATOM 2340 C C . THR A 1 181 ? -3.168 41.254 11.487 1.000 13.857 160 THR AAA C 1
ATOM 2341 O O . THR A 1 181 ? -2.161 41.253 12.183 1.000 14.682 160 THR AAA O 1
ATOM 2352 N N . TYR A 1 182 ? -4.409 41.442 11.951 1.000 13.352 161 TYR AAA N 1
ATOM 2353 C CA . TYR A 1 182 ? -4.699 41.540 13.396 1.000 13.716 161 TYR AAA CA 1
ATOM 2354 C C . TYR A 1 182 ? -5.838 40.569 13.662 1.000 14.636 161 TYR AAA C 1
ATOM 2355 O O . TYR A 1 182 ? -6.932 40.776 13.063 1.000 15.964 161 TYR AAA O 1
ATOM 2373 N N . ILE A 1 183 ? -5.554 39.489 14.364 1.000 14.082 162 ILE AAA N 1
ATOM 2374 C CA . ILE A 1 183 ? -6.584 38.478 14.668 1.000 14.507 162 ILE AAA CA 1
ATOM 2375 C C . ILE A 1 183 ? -7.094 38.758 16.074 1.000 15.883 162 ILE AAA C 1
ATOM 2376 O O . ILE A 1 183 ? -6.364 38.575 17.055 1.000 14.863 162 ILE AAA O 1
ATOM 2392 N N . TYR A 1 184 ? -8.366 39.172 16.144 1.000 15.549 163 TYR AAA N 1
ATOM 2393 C CA . TYR A 1 184 ? -9.015 39.521 17.425 1.000 14.441 163 TYR AAA CA 1
ATOM 2394 C C . TYR A 1 184 ? -9.568 38.233 18.026 1.000 15.066 163 TYR AAA C 1
ATOM 2395 O O . TYR A 1 184 ? -10.544 37.619 17.447 1.000 15.753 163 TYR AAA O 1
ATOM 2413 N N . GLY A 1 185 ? -9.054 37.809 19.170 1.000 13.025 164 GLY AAA N 1
ATOM 2414 C CA . GLY A 1 185 ? -9.566 36.604 19.831 1.000 14.349 164 GLY AAA CA 1
ATOM 2415 C C . GLY A 1 185 ? -9.182 36.477 21.292 1.000 13.988 164 GLY AAA C 1
ATOM 2416 O O . GLY A 1 185 ? -8.671 35.453 21.697 1.000 14.597 164 GLY AAA O 1
ATOM 2420 N N . PRO A 1 186 ? -9.423 37.501 22.118 1.000 14.824 165 PRO AAA N 1
ATOM 2421 C CA . PRO A 1 186 ? -9.052 37.403 23.537 1.000 15.290 165 PRO AAA CA 1
ATOM 2422 C C . PRO A 1 186 ? -9.882 36.337 24.226 1.000 14.584 165 PRO AAA C 1
ATOM 2423 O O . PRO A 1 186 ? -11.129 36.411 24.120 1.000 13.976 165 PRO AAA O 1
ATOM 2434 N N . LYS A 1 187 ? -9.220 35.379 24.845 1.000 14.835 166 LYS AAA N 1
ATOM 2435 C CA . LYS A 1 187 ? -9.857 34.188 25.456 1.000 15.896 166 LYS AAA CA 1
ATOM 2436 C C . LYS A 1 187 ? -10.952 34.650 26.447 1.000 16.738 166 LYS AAA C 1
ATOM 2437 O O . LYS A 1 187 ? -11.978 33.988 26.508 1.000 18.539 166 LYS AAA O 1
ATOM 2456 N N . ASP A 1 188 ? -10.771 35.780 27.095 1.000 17.534 167 ASP AAA N 1
ATOM 2457 C CA . ASP A 1 188 ? -11.705 36.201 28.184 1.000 19.716 167 ASP AAA CA 1
ATOM 2458 C C . ASP A 1 188 ? -12.711 37.246 27.699 1.000 19.040 167 ASP AAA C 1
ATOM 2459 O O . ASP A 1 188 ? -13.456 37.823 28.546 1.000 19.587 167 ASP AAA O 1
ATOM 2468 N N . ASP A 1 189 ? -12.828 37.491 26.402 1.000 17.561 168 ASP AAA N 1
ATOM 2469 C CA . ASP A 1 189 ? -13.949 38.281 25.842 1.000 17.914 168 ASP AAA CA 1
ATOM 2470 C C . ASP A 1 189 ? -15.177 37.367 25.766 1.000 18.032 168 ASP AAA C 1
ATOM 2471 O O . ASP A 1 189 ? -15.215 36.413 24.986 1.000 18.755 168 ASP AAA O 1
ATOM 2480 N N . PRO A 1 190 ? -16.243 37.605 26.580 1.000 19.809 169 PRO AAA N 1
ATOM 2481 C CA . PRO A 1 190 ? -17.371 36.676 26.617 1.000 19.130 169 PRO AAA CA 1
ATOM 2482 C C . PRO A 1 190 ? -18.181 36.598 25.309 1.000 17.345 169 PRO AAA C 1
ATOM 2483 O O . PRO A 1 190 ? -18.983 35.706 25.170 1.000 19.260 169 PRO AAA O 1
ATOM 2494 N N . TYR A 1 191 ? -18.032 37.570 24.420 1.000 16.559 170 TYR AAA N 1
ATOM 2495 C CA . TYR A 1 191 ? -18.716 37.571 23.088 1.000 16.181 170 TYR AAA CA 1
ATOM 2496 C C . TYR A 1 191 ? -17.843 36.879 22.034 1.000 16.852 170 TYR AAA C 1
ATOM 2497 O O . TYR A 1 191 ? -18.301 36.732 20.907 1.000 17.257 170 TYR AAA O 1
ATOM 2515 N N . HIS A 1 192 ? -16.628 36.476 22.397 1.000 15.740 171 HIS AAA N 1
ATOM 2516 C CA . HIS A 1 192 ? -15.709 35.698 21.555 1.000 14.990 171 HIS AAA CA 1
ATOM 2517 C C . HIS A 1 192 ? -15.824 34.222 21.914 1.000 16.090 171 HIS AAA C 1
ATOM 2518 O O . HIS A 1 192 ? -15.805 33.390 21.019 1.000 15.295 171 HIS AAA O 1
ATOM 2533 N N . SER A 1 193 ? -15.927 33.923 23.206 1.000 17.803 172 SER AAA N 1
ATOM 2534 C CA . SER A 1 193 ? -15.858 32.539 23.715 1.000 17.425 172 SER AAA CA 1
ATOM 2535 C C . SER A 1 193 ? -17.134 32.163 24.515 1.000 19.253 172 SER AAA C 1
ATOM 2536 O O . SER A 1 193 ? -18.161 32.793 24.321 1.000 20.262 172 SER AAA O 1
ATOM 2544 N N A ALA A 1 194 ? -16.908 31.221 25.445 0.500 21.171 173 ALA AAA N 1
ATOM 2545 N N B ALA A 1 194 ? -17.268 30.975 25.106 0.500 20.020 173 ALA AAA N 1
ATOM 2546 C CA A ALA A 1 194 ? -17.735 30.941 26.638 0.500 19.805 173 ALA AAA CA 1
ATOM 2547 C CA B ALA A 1 194 ? -18.582 30.450 25.589 0.500 20.123 173 ALA AAA CA 1
ATOM 2548 C C A ALA A 1 194 ? -18.022 32.244 27.368 0.500 19.294 173 ALA AAA C 1
ATOM 2549 C C B ALA A 1 194 ? -19.029 31.101 26.905 0.500 21.388 173 ALA AAA C 1
ATOM 2550 O O A ALA A 1 194 ? -17.083 32.974 27.742 0.500 19.090 173 ALA AAA O 1
ATOM 2551 O O B ALA A 1 194 ? -18.219 31.445 27.751 0.500 21.793 173 ALA AAA O 1
ATOM 2564 N N A PRO A 1 195 ? -19.310 32.482 27.694 0.500 20.823 174 PRO AAA N 1
ATOM 2565 N N B PRO A 1 195 ? -20.347 31.294 27.142 0.500 21.219 174 PRO AAA N 1
ATOM 2566 C CA A PRO A 1 195 ? -20.435 31.698 27.139 0.500 20.993 174 PRO AAA CA 1
ATOM 2567 C CA B PRO A 1 195 ? -21.375 30.997 26.154 0.500 18.730 174 PRO AAA CA 1
ATOM 2568 C C A PRO A 1 195 ? -21.451 32.224 26.105 0.500 20.113 174 PRO AAA C 1
ATOM 2569 C C B PRO A 1 195 ? -21.761 32.210 25.310 0.500 18.240 174 PRO AAA C 1
ATOM 2570 O O A PRO A 1 195 ? -22.350 31.520 25.836 0.500 20.732 174 PRO AAA O 1
ATOM 2571 O O B PRO A 1 195 ? -22.612 32.001 24.343 0.500 17.170 174 PRO AAA O 1
ATOM 2592 N N . ASN A 1 196 ? -21.195 33.425 25.570 1.000 18.830 175 ASN AAA N 1
ATOM 2593 C CA . ASN A 1 196 ? -21.948 34.470 24.881 1.000 17.117 175 ASN AAA CA 1
ATOM 2594 C C . ASN A 1 196 ? -21.444 34.691 23.456 1.000 16.127 175 ASN AAA C 1
ATOM 2595 O O . ASN A 1 196 ? -21.802 35.699 22.858 1.000 16.343 175 ASN AAA O 1
ATOM 2606 N N . TRP A 1 197 ? -20.650 33.776 22.905 1.000 17.682 176 TRP AAA N 1
ATOM 2607 C CA . TRP A 1 197 ? -20.264 33.847 21.475 1.000 16.805 176 TRP AAA CA 1
ATOM 2608 C C . TRP A 1 197 ? -21.518 33.920 20.593 1.000 16.036 176 TRP AAA C 1
ATOM 2609 O O . TRP A 1 197 ? -21.461 34.553 19.486 1.000 17.754 176 TRP AAA O 1
ATOM 2630 N N . ARG A 1 198 ? -22.642 33.411 21.098 1.000 17.116 177 ARG AAA N 1
ATOM 2631 C CA . ARG A 1 198 ? -23.910 33.405 20.322 1.000 19.422 177 ARG AAA CA 1
ATOM 2632 C C . ARG A 1 198 ? -24.488 34.801 20.261 1.000 19.559 177 ARG AAA C 1
ATOM 2633 O O . ARG A 1 198 ? -25.425 34.988 19.462 1.000 21.741 177 ARG AAA O 1
ATOM 2654 N N . LEU A 1 199 ? -24.095 35.716 21.165 1.000 18.601 178 LEU AAA N 1
ATOM 2655 C CA . LEU A 1 199 ? -24.793 37.023 21.311 1.000 21.327 178 LEU AAA CA 1
ATOM 2656 C C . LEU A 1 199 ? -24.062 38.088 20.524 1.000 20.932 178 LEU AAA C 1
ATOM 2657 O O . LEU A 1 199 ? -22.826 38.132 20.543 1.000 18.607 178 LEU AAA O 1
ATOM 2673 N N . PRO A 1 200 ? -24.780 39.031 19.896 1.000 20.366 179 PRO AAA N 1
ATOM 2674 C CA . PRO A 1 200 ? -24.157 40.191 19.301 1.000 20.904 179 PRO AAA CA 1
ATOM 2675 C C . PRO A 1 200 ? -23.483 41.011 20.413 1.000 22.902 179 PRO AAA C 1
ATOM 2676 O O . PRO A 1 200 ? -23.921 40.986 21.557 1.000 20.301 179 PRO AAA O 1
ATOM 2687 N N . TYR A 1 201 ? -22.399 41.685 20.061 1.000 20.379 180 TYR AAA N 1
ATOM 2688 C CA . TYR A 1 201 ? -21.764 42.666 20.983 1.000 20.539 180 TYR AAA CA 1
ATOM 2689 C C . TYR A 1 201 ? -22.801 43.713 21.375 1.000 19.668 180 TYR AAA C 1
ATOM 2690 O O . TYR A 1 201 ? -23.532 44.237 20.533 1.000 20.567 180 TYR AAA O 1
ATOM 2708 N N . PRO A 1 202 ? -22.825 44.119 22.660 1.000 22.502 181 PRO AAA N 1
ATOM 2709 C CA . PRO A 1 202 ? -23.595 45.304 23.047 1.000 23.423 181 PRO AAA CA 1
ATOM 2710 C C . PRO A 1 202 ? -23.171 46.549 22.263 1.000 23.831 181 PRO AAA C 1
ATOM 2711 O O . PRO A 1 202 ? -22.060 46.612 21.738 1.000 20.958 181 PRO AAA O 1
ATOM 2722 N N . ASP A 1 203 ? -24.035 47.557 22.191 1.000 21.200 182 ASP AAA N 1
ATOM 2723 C CA . ASP A 1 203 ? -23.860 48.750 21.337 1.000 23.616 182 ASP AAA CA 1
ATOM 2724 C C . ASP A 1 203 ? -22.504 49.413 21.594 1.000 21.763 182 ASP AAA C 1
ATOM 2725 O O . ASP A 1 203 ? -21.895 49.828 20.592 1.000 21.870 182 ASP AAA O 1
ATOM 2734 N N . LYS A 1 204 ? -22.084 49.505 22.853 1.000 22.634 183 LYS AAA N 1
ATOM 2735 C CA . LYS A 1 204 ? -20.833 50.240 23.205 1.000 23.652 183 LYS AAA CA 1
ATOM 2736 C C . LYS A 1 204 ? -19.637 49.552 22.512 1.000 21.275 183 LYS AAA C 1
ATOM 2737 O O . LYS A 1 204 ? -18.880 50.220 21.771 1.000 23.940 183 LYS AAA O 1
ATOM 2756 N N . GLU A 1 205 ? -19.517 48.262 22.772 1.000 22.737 184 GLU AAA N 1
ATOM 2757 C CA . GLU A 1 205 ? -18.440 47.379 22.266 1.000 22.315 184 GLU AAA CA 1
ATOM 2758 C C . GLU A 1 205 ? -18.546 47.327 20.731 1.000 20.126 184 GLU AAA C 1
ATOM 2759 O O . GLU A 1 205 ? -17.533 47.373 20.024 1.000 19.627 184 GLU AAA O 1
ATOM 2771 N N . ALA A 1 206 ? -19.759 47.218 20.192 1.000 19.579 185 ALA AAA N 1
ATOM 2772 C CA . ALA A 1 206 ? -19.941 47.127 18.738 1.000 19.483 185 ALA AAA CA 1
ATOM 2773 C C . ALA A 1 206 ? -19.422 48.398 18.080 1.000 20.114 185 ALA AAA C 1
ATOM 2774 O O . ALA A 1 206 ? -18.745 48.287 17.014 1.000 20.431 185 ALA AAA O 1
ATOM 2781 N N . ALA A 1 207 ? -19.684 49.569 18.669 1.000 19.895 186 ALA AAA N 1
ATOM 2782 C CA . ALA A 1 207 ? -19.207 50.841 18.110 1.000 19.428 186 ALA AAA CA 1
ATOM 2783 C C . ALA A 1 207 ? -17.666 50.860 18.178 1.000 19.167 186 ALA AAA C 1
ATOM 2784 O O . ALA A 1 207 ? -17.031 51.355 17.239 1.000 19.303 186 ALA AAA O 1
ATOM 2791 N N . GLN A 1 208 ? -17.110 50.340 19.252 1.000 20.199 187 GLN AAA N 1
ATOM 2792 C CA . GLN A 1 208 ? -15.628 50.295 19.389 1.000 20.567 187 GLN AAA CA 1
ATOM 2793 C C . GLN A 1 208 ? -15.074 49.392 18.280 1.000 18.279 187 GLN AAA C 1
ATOM 2794 O O . GLN A 1 208 ? -14.051 49.789 17.653 1.000 17.810 187 GLN AAA O 1
ATOM 2808 N N . LEU A 1 209 ? -15.651 48.204 18.091 1.000 19.835 188 LEU AAA N 1
ATOM 2809 C CA . LEU A 1 209 ? -15.148 47.261 17.053 1.000 20.298 188 LEU AAA CA 1
ATOM 2810 C C . LEU A 1 209 ? -15.251 47.944 15.688 1.000 21.283 188 LEU AAA C 1
ATOM 2811 O O . LEU A 1 209 ? -14.323 47.859 14.848 1.000 18.411 188 LEU AAA O 1
ATOM 2827 N N . GLN A 1 210 ? -16.344 48.651 15.430 1.000 20.925 189 GLN AAA N 1
ATOM 2828 C CA . GLN A 1 210 ? -16.496 49.330 14.128 1.000 22.051 189 GLN AAA CA 1
ATOM 2829 C C . GLN A 1 210 ? -15.362 50.337 13.934 1.000 20.693 189 GLN AAA C 1
ATOM 2830 O O . GLN A 1 210 ? -14.816 50.442 12.845 1.000 20.308 189 GLN AAA O 1
ATOM 2844 N N . GLU A 1 211 ? -14.988 51.050 14.997 1.000 20.628 190 GLU AAA N 1
ATOM 2845 C CA . GLU A 1 211 ? -13.901 52.024 14.901 1.000 21.719 190 GLU AAA CA 1
ATOM 2846 C C . GLU A 1 211 ? -12.588 51.262 14.692 1.000 17.977 190 GLU AAA C 1
ATOM 2847 O O . GLU A 1 211 ? -11.821 51.670 13.808 1.000 19.612 190 GLU AAA O 1
ATOM 2859 N N . LEU A 1 212 ? -12.359 50.173 15.410 1.000 17.602 191 LEU AAA N 1
ATOM 2860 C CA . LEU A 1 212 ? -11.083 49.413 15.215 1.000 18.446 191 LEU AAA CA 1
ATOM 2861 C C . LEU A 1 212 ? -10.977 48.963 13.755 1.000 17.229 191 LEU AAA C 1
ATOM 2862 O O . LEU A 1 212 ? -9.853 49.020 13.174 1.000 17.249 191 LEU AAA O 1
ATOM 2878 N N . VAL A 1 213 ? -12.074 48.447 13.197 1.000 16.594 192 VAL AAA N 1
ATOM 2879 C CA . VAL A 1 213 ? -12.069 47.989 11.783 1.000 18.571 192 VAL AAA CA 1
ATOM 2880 C C . VAL A 1 213 ? -11.723 49.150 10.865 1.000 19.214 192 VAL AAA C 1
ATOM 2881 O O . VAL A 1 213 ? -10.905 48.946 9.989 1.000 20.262 192 VAL AAA O 1
ATOM 2894 N N . ALA A 1 214 ? -12.300 50.342 11.050 1.000 19.296 193 ALA AAA N 1
ATOM 2895 C CA . ALA A 1 214 ? -11.994 51.499 10.190 1.000 22.001 193 ALA AAA CA 1
ATOM 2896 C C . ALA A 1 214 ? -10.516 51.893 10.321 1.000 20.819 193 ALA AAA C 1
ATOM 2897 O O . ALA A 1 214 ? -9.872 52.157 9.285 1.000 17.735 193 ALA AAA O 1
ATOM 2904 N N . VAL A 1 215 ? -9.997 51.883 11.545 1.000 18.865 194 VAL AAA N 1
ATOM 2905 C CA . VAL A 1 215 ? -8.573 52.215 11.789 1.000 18.212 194 VAL AAA CA 1
ATOM 2906 C C . VAL A 1 215 ? -7.678 51.135 11.174 1.000 17.207 194 VAL AAA C 1
ATOM 2907 O O . VAL A 1 215 ? -6.685 51.507 10.548 1.000 19.889 194 VAL AAA O 1
ATOM 2920 N N . ALA A 1 216 ? -8.021 49.850 11.302 1.000 19.067 195 ALA AAA N 1
ATOM 2921 C CA . ALA A 1 216 ? -7.260 48.738 10.682 1.000 18.715 195 ALA AAA CA 1
ATOM 2922 C C . ALA A 1 216 ? -7.208 48.966 9.161 1.000 18.668 195 ALA AAA C 1
ATOM 2923 O O . ALA A 1 216 ? -6.120 48.967 8.574 1.000 18.453 195 ALA AAA O 1
ATOM 2930 N N . ASN A 1 217 ? -8.351 49.260 8.551 1.000 19.042 196 ASN AAA N 1
ATOM 2931 C CA . ASN A 1 217 ? -8.378 49.518 7.082 1.000 21.574 196 ASN AAA CA 1
ATOM 2932 C C . ASN A 1 217 ? -7.457 50.688 6.713 1.000 21.723 196 ASN AAA C 1
ATOM 2933 O O . ASN A 1 217 ? -6.711 50.553 5.706 1.000 22.329 196 ASN AAA O 1
ATOM 2944 N N . GLU A 1 218 ? -7.482 51.785 7.479 1.000 21.655 197 GLU AAA N 1
ATOM 2945 C CA . GLU A 1 218 ? -6.656 53.002 7.207 1.000 23.227 197 GLU AAA CA 1
ATOM 2946 C C . GLU A 1 218 ? -5.166 52.687 7.376 1.000 22.033 197 GLU AAA C 1
ATOM 2947 O O . GLU A 1 218 ? -4.363 53.445 6.807 1.000 23.537 197 GLU AAA O 1
ATOM 2958 N N . ASN A 1 219 ? -4.801 51.624 8.090 1.000 19.329 198 ASN AAA N 1
ATOM 2959 C CA . ASN A 1 219 ? -3.380 51.225 8.295 1.000 19.099 198 ASN AAA CA 1
ATOM 2960 C C . ASN A 1 219 ? -3.065 49.960 7.498 1.000 18.513 198 ASN AAA C 1
ATOM 2961 O O . ASN A 1 219 ? -1.975 49.365 7.692 1.000 19.090 198 ASN AAA O 1
ATOM 2972 N N . GLU A 1 220 ? -3.932 49.588 6.533 1.000 19.489 199 GLU AAA N 1
ATOM 2973 C CA . GLU A 1 220 ? -3.681 48.448 5.631 1.000 19.052 199 GLU AAA CA 1
ATOM 2974 C C . GLU A 1 220 ? -3.511 47.167 6.455 1.000 20.750 199 GLU AAA C 1
ATOM 2975 O O . GLU A 1 220 ? -2.675 46.331 6.100 1.000 20.626 199 GLU AAA O 1
ATOM 2987 N N . VAL A 1 221 ? -4.322 47.020 7.506 1.000 17.493 200 VAL AAA N 1
ATOM 2988 C CA . VAL A 1 221 ? -4.356 45.778 8.311 1.000 16.351 200 VAL AAA CA 1
ATOM 2989 C C . VAL A 1 221 ? -5.709 45.093 8.101 1.000 16.189 200 VAL AAA C 1
ATOM 2990 O O . VAL A 1 221 ? -6.773 45.774 8.251 1.000 17.630 200 VAL AAA O 1
ATOM 3003 N N . ASP A 1 222 ? -5.679 43.791 7.866 1.000 16.497 201 ASP AAA N 1
ATOM 3004 C CA . ASP A 1 222 ? -6.883 42.938 7.866 1.000 17.349 201 ASP AAA CA 1
ATOM 3005 C C . ASP A 1 222 ? -7.307 42.652 9.302 1.000 17.682 201 ASP AAA C 1
ATOM 3006 O O . ASP A 1 222 ? -6.559 42.010 10.024 1.000 16.967 201 ASP AAA O 1
ATOM 3015 N N . PHE A 1 223 ? -8.455 43.173 9.717 1.000 16.830 202 PHE AAA N 1
ATOM 3016 C CA . PHE A 1 223 ? -9.038 42.856 11.056 1.000 16.587 202 PHE AAA CA 1
ATOM 3017 C C . PHE A 1 223 ? -9.718 41.498 10.889 1.000 16.751 202 PHE AAA C 1
ATOM 3018 O O . PHE A 1 223 ? -10.724 41.393 10.141 1.000 16.131 202 PHE AAA O 1
ATOM 3035 N N . VAL A 1 224 ? -9.222 40.483 11.575 1.000 15.972 203 VAL AAA N 1
ATOM 3036 C CA . VAL A 1 224 ? -9.775 39.123 11.462 1.000 15.198 203 VAL AAA CA 1
ATOM 3037 C C . VAL A 1 224 ? -10.534 38.882 12.746 1.000 15.261 203 VAL AAA C 1
ATOM 3038 O O . VAL A 1 224 ? -9.890 38.830 13.800 1.000 15.722 203 VAL AAA O 1
ATOM 3051 N N . TRP A 1 225 ? -11.861 38.839 12.701 1.000 13.256 204 TRP AAA N 1
ATOM 3052 C CA . TRP A 1 225 ? -12.603 38.543 13.949 1.000 13.987 204 TRP AAA CA 1
ATOM 3053 C C . TRP A 1 225 ? -12.718 37.031 14.142 1.000 13.906 204 TRP AAA C 1
ATOM 3054 O O . TRP A 1 225 ? -13.268 36.317 13.271 1.000 14.571 204 TRP AAA O 1
ATOM 3075 N N . ALA A 1 226 ? -12.263 36.539 15.287 1.000 13.469 205 ALA AAA N 1
ATOM 3076 C CA . ALA A 1 226 ? -12.309 35.111 15.603 1.000 13.674 205 ALA AAA CA 1
ATOM 3077 C C . ALA A 1 226 ? -13.453 34.826 16.568 1.000 15.764 205 ALA AAA C 1
ATOM 3078 O O . ALA A 1 226 ? -13.789 35.701 17.408 1.000 15.674 205 ALA AAA O 1
ATOM 3085 N N . ILE A 1 227 ? -13.944 33.608 16.519 1.000 15.557 206 ILE AAA N 1
ATOM 3086 C CA . ILE A 1 227 ? -14.959 33.112 17.479 1.000 16.189 206 ILE AAA CA 1
ATOM 3087 C C . ILE A 1 227 ? -14.421 31.807 18.035 1.000 16.663 206 ILE AAA C 1
ATOM 3088 O O . ILE A 1 227 ? -13.662 31.125 17.317 1.000 15.900 206 ILE AAA O 1
ATOM 3104 N N . HIS A 1 228 ? -14.749 31.496 19.292 1.000 14.977 207 HIS AAA N 1
ATOM 3105 C CA . HIS A 1 228 ? -14.220 30.340 20.031 1.000 15.164 207 HIS AAA CA 1
ATOM 3106 C C . HIS A 1 228 ? -15.400 29.616 20.654 1.000 17.541 207 HIS AAA C 1
ATOM 3107 O O . HIS A 1 228 ? -15.668 29.781 21.854 1.000 16.678 207 HIS AAA O 1
ATOM 3122 N N . PRO A 1 229 ? -16.149 28.821 19.850 1.000 17.397 208 PRO AAA N 1
ATOM 3123 C CA . PRO A 1 229 ? -17.462 28.335 20.258 1.000 15.810 208 PRO AAA CA 1
ATOM 3124 C C . PRO A 1 229 ? -17.446 26.898 20.784 1.000 17.314 208 PRO AAA C 1
ATOM 3125 O O . PRO A 1 229 ? -18.494 26.365 21.148 1.000 20.366 208 PRO AAA O 1
ATOM 3136 N N . GLY A 1 230 ? -16.277 26.304 20.769 1.000 16.778 209 GLY AAA N 1
ATOM 3137 C CA . GLY A 1 230 ? -16.109 24.839 20.832 1.000 18.378 209 GLY AAA CA 1
ATOM 3138 C C . GLY A 1 230 ? -16.527 24.227 22.148 1.000 21.873 209 GLY AAA C 1
ATOM 3139 O O . GLY A 1 230 ? -16.876 23.032 22.150 1.000 20.146 209 GLY AAA O 1
ATOM 3143 N N . GLN A 1 231 ? -16.478 24.944 23.268 1.000 19.939 210 GLN AAA N 1
ATOM 3144 C CA . GLN A 1 231 ? -16.649 24.265 24.579 1.000 20.183 210 GLN AAA CA 1
ATOM 3145 C C . GLN A 1 231 ? -18.107 23.858 24.752 1.000 19.659 210 GLN AAA C 1
ATOM 3146 O O . GLN A 1 231 ? -18.353 22.825 25.424 1.000 22.669 210 GLN AAA O 1
ATOM 3160 N N . ASP A 1 232 ? -19.032 24.599 24.157 1.000 20.749 211 ASP AAA N 1
ATOM 3161 C CA . ASP A 1 232 ? -20.476 24.303 24.323 1.000 21.894 211 ASP AAA CA 1
ATOM 3162 C C . ASP A 1 232 ? -21.205 24.230 22.981 1.000 21.448 211 ASP AAA C 1
ATOM 3163 O O . ASP A 1 232 ? -22.456 24.138 23.007 1.000 21.631 211 ASP AAA O 1
ATOM 3172 N N . ILE A 1 233 ? -20.523 24.253 21.836 1.000 20.991 212 ILE AAA N 1
ATOM 3173 C CA . ILE A 1 233 ? -21.231 24.169 20.521 1.000 20.840 212 ILE AAA CA 1
ATOM 3174 C C . ILE A 1 233 ? -21.996 22.829 20.419 1.000 22.424 212 ILE AAA C 1
ATOM 3175 O O . ILE A 1 233 ? -21.495 21.803 20.879 1.000 22.413 212 ILE AAA O 1
ATOM 3191 N N . LYS A 1 234 ? -23.226 22.902 19.926 1.000 24.663 213 LYS AAA N 1
ATOM 3192 C CA . LYS A 1 234 ? -24.005 21.717 19.510 1.000 30.865 213 LYS AAA CA 1
ATOM 3193 C C . LYS A 1 234 ? -23.806 21.615 18.002 1.000 24.624 213 LYS AAA C 1
ATOM 3194 O O . LYS A 1 234 ? -23.890 22.653 17.311 1.000 27.846 213 LYS AAA O 1
ATOM 3213 N N . TRP A 1 235 ? -23.586 20.411 17.501 1.000 28.148 214 TRP AAA N 1
ATOM 3214 C CA . TRP A 1 235 ? -23.525 20.190 16.039 1.000 28.065 214 TRP AAA CA 1
ATOM 3215 C C . TRP A 1 235 ? -24.957 20.059 15.504 1.000 28.507 214 TRP AAA C 1
ATOM 3216 O O . TRP A 1 235 ? -25.334 18.988 15.015 1.000 31.761 214 TRP AAA O 1
ATOM 3237 N N . ASN A 1 236 ? -25.687 21.158 15.534 1.000 28.256 215 ASN AAA N 1
ATOM 3238 C CA . ASN A 1 236 ? -27.096 21.225 15.095 1.000 28.049 215 ASN AAA CA 1
ATOM 3239 C C . ASN A 1 236 ? -27.316 22.523 14.338 1.000 30.065 215 ASN AAA C 1
ATOM 3240 O O . ASN A 1 236 ? -26.437 23.413 14.320 1.000 27.486 215 ASN AAA O 1
ATOM 3251 N N . LYS A 1 237 ? -28.514 22.665 13.792 1.000 28.675 216 LYS AAA N 1
ATOM 3252 C CA . LYS A 1 237 ? -28.902 23.833 13.000 1.000 26.805 216 LYS AAA CA 1
ATOM 3253 C C . LYS A 1 237 ? -28.917 25.070 13.884 1.000 27.020 216 LYS AAA C 1
ATOM 3254 O O . LYS A 1 237 ? -28.507 26.120 13.413 1.000 28.629 216 LYS AAA O 1
ATOM 3273 N N . GLU A 1 238 ? -29.425 24.961 15.121 1.000 24.846 217 GLU AAA N 1
ATOM 3274 C CA . GLU A 1 238 ? -29.581 26.147 15.979 1.000 23.534 217 GLU AAA CA 1
ATOM 3275 C C . GLU A 1 238 ? -28.217 26.860 16.119 1.000 25.161 217 GLU AAA C 1
ATOM 3276 O O . GLU A 1 238 ? -28.144 28.081 15.970 1.000 22.287 217 GLU AAA O 1
ATOM 3288 N N . ASP A 1 239 ? -27.182 26.115 16.439 1.000 24.093 218 ASP AAA N 1
ATOM 3289 C CA . ASP A 1 239 ? -25.863 26.735 16.787 1.000 24.131 218 ASP AAA CA 1
ATOM 3290 C C . ASP A 1 239 ? -25.140 27.129 15.502 1.000 23.454 218 ASP AAA C 1
ATOM 3291 O O . ASP A 1 239 ? -24.492 28.243 15.476 1.000 23.076 218 ASP AAA O 1
ATOM 3300 N N . ARG A 1 240 ? -25.280 26.326 14.453 1.000 23.805 219 ARG AAA N 1
ATOM 3301 C CA . ARG A 1 240 ? -24.714 26.699 13.135 1.000 23.337 219 ARG AAA CA 1
ATOM 3302 C C . ARG A 1 240 ? -25.297 28.045 12.739 1.000 23.473 219 ARG AAA C 1
ATOM 3303 O O . ARG A 1 240 ? -24.525 28.924 12.358 1.000 21.796 219 ARG AAA O 1
ATOM 3324 N N . ASP A 1 241 ? -26.631 28.242 12.865 1.000 20.892 220 ASP AAA N 1
ATOM 3325 C CA . ASP A 1 241 ? -27.238 29.508 12.416 1.000 21.627 220 ASP AAA CA 1
ATOM 3326 C C . ASP A 1 241 ? -26.794 30.643 13.320 1.000 20.384 220 ASP AAA C 1
ATOM 3327 O O . ASP A 1 241 ? -26.707 31.785 12.832 1.000 21.756 220 ASP AAA O 1
ATOM 3336 N N . LEU A 1 242 ? -26.678 30.391 14.624 1.000 21.051 221 LEU AAA N 1
ATOM 3337 C CA . LEU A 1 242 ? -26.296 31.500 15.531 1.000 21.400 221 LEU AAA CA 1
ATOM 3338 C C . LEU A 1 242 ? -24.854 31.890 15.215 1.000 17.376 221 LEU AAA C 1
ATOM 3339 O O . LEU A 1 242 ? -24.566 33.114 15.234 1.000 19.806 221 LEU AAA O 1
ATOM 3355 N N . LEU A 1 243 ? -24.018 30.918 14.862 1.000 18.887 222 LEU AAA N 1
ATOM 3356 C CA . LEU A 1 243 ? -22.601 31.287 14.517 1.000 17.433 222 LEU AAA CA 1
ATOM 3357 C C . LEU A 1 243 ? -22.627 32.145 13.264 1.000 18.063 222 LEU AAA C 1
ATOM 3358 O O . LEU A 1 243 ? -21.995 33.226 13.232 1.000 17.339 222 LEU AAA O 1
ATOM 3374 N N . LEU A 1 244 ? -23.371 31.740 12.208 1.000 16.692 223 LEU AAA N 1
ATOM 3375 C CA . LEU A 1 244 ? -23.418 32.567 10.981 1.000 18.374 223 LEU AAA CA 1
ATOM 3376 C C . LEU A 1 244 ? -24.083 33.910 11.245 1.000 16.878 223 LEU AAA C 1
ATOM 3377 O O . LEU A 1 244 ? -23.707 34.869 10.615 1.000 18.847 223 LEU AAA O 1
ATOM 3393 N N . ALA A 1 245 ? -25.088 33.985 12.123 1.000 16.989 224 ALA AAA N 1
ATOM 3394 C CA . ALA A 1 245 ? -25.752 35.263 12.453 1.000 18.365 224 ALA AAA CA 1
ATOM 3395 C C . ALA A 1 245 ? -24.771 36.221 13.128 1.000 18.113 224 ALA AAA C 1
ATOM 3396 O O . ALA A 1 245 ? -24.777 37.392 12.812 1.000 19.617 224 ALA AAA O 1
ATOM 3403 N N . LYS A 1 246 ? -23.904 35.667 13.965 1.000 18.967 225 LYS AAA N 1
ATOM 3404 C CA . LYS A 1 246 ? -22.876 36.470 14.670 1.000 17.238 225 LYS AAA CA 1
ATOM 3405 C C . LYS A 1 246 ? -21.862 36.987 13.653 1.000 16.304 225 LYS AAA C 1
ATOM 3406 O O . LYS A 1 246 ? -21.558 38.163 13.692 1.000 17.257 225 LYS AAA O 1
ATOM 3425 N N . PHE A 1 247 ? -21.404 36.140 12.737 1.000 17.364 226 PHE AAA N 1
ATOM 3426 C CA . PHE A 1 247 ? -20.522 36.550 11.621 1.000 15.789 226 PHE AAA CA 1
ATOM 3427 C C . PHE A 1 247 ? -21.190 37.658 10.811 1.000 16.388 226 PHE AAA C 1
ATOM 3428 O O . PHE A 1 247 ? -20.547 38.597 10.416 1.000 16.765 226 PHE AAA O 1
ATOM 3445 N N . GLU A 1 248 ? -22.498 37.534 10.501 1.000 18.245 227 GLU AAA N 1
ATOM 3446 C CA . GLU A 1 248 ? -23.196 38.554 9.689 1.000 19.092 227 GLU AAA CA 1
ATOM 3447 C C . GLU A 1 248 ? -23.191 39.871 10.471 1.000 17.746 227 GLU AAA C 1
ATOM 3448 O O . GLU A 1 248 ? -22.943 40.933 9.874 1.000 17.755 227 GLU AAA O 1
ATOM 3460 N N . LYS A 1 249 ? -23.396 39.839 11.787 1.000 18.325 228 LYS AAA N 1
ATOM 3461 C CA A LYS A 1 249 ? -23.372 41.087 12.597 0.600 19.398 228 LYS AAA CA 1
ATOM 3462 C CA B LYS A 1 249 ? -23.380 41.093 12.596 0.400 19.458 228 LYS AAA CA 1
ATOM 3463 C C . LYS A 1 249 ? -21.964 41.678 12.536 1.000 19.037 228 LYS AAA C 1
ATOM 3464 O O . LYS A 1 249 ? -21.824 42.915 12.368 1.000 18.249 228 LYS AAA O 1
ATOM 3500 N N . MET A 1 250 ? -20.944 40.835 12.630 1.000 19.054 229 MET AAA N 1
ATOM 3501 C CA . MET A 1 250 ? -19.572 41.399 12.552 1.000 18.949 229 MET AAA CA 1
ATOM 3502 C C . MET A 1 250 ? -19.312 42.005 11.167 1.000 16.684 229 MET AAA C 1
ATOM 3503 O O . MET A 1 250 ? -18.669 43.079 11.038 1.000 16.741 229 MET AAA O 1
ATOM 3517 N N . TYR A 1 251 ? -19.818 41.358 10.101 1.000 16.538 230 TYR AAA N 1
ATOM 3518 C CA . TYR A 1 251 ? -19.702 41.882 8.719 1.000 18.434 230 TYR AAA CA 1
ATOM 3519 C C . TYR A 1 251 ? -20.359 43.274 8.679 1.000 16.808 230 TYR AAA C 1
ATOM 3520 O O . TYR A 1 251 ? -19.810 44.216 8.071 1.000 18.342 230 TYR AAA O 1
ATOM 3538 N N . GLN A 1 252 ? -21.517 43.414 9.335 1.000 19.658 231 GLN AAA N 1
ATOM 3539 C CA . GLN A 1 252 ? -22.243 44.712 9.358 1.000 23.337 231 GLN AAA CA 1
ATOM 3540 C C . GLN A 1 252 ? -21.410 45.765 10.069 1.000 21.456 231 GLN AAA C 1
ATOM 3541 O O . GLN A 1 252 ? -21.528 46.919 9.697 1.000 21.255 231 GLN AAA O 1
ATOM 3555 N N . LEU A 1 253 ? -20.488 45.366 10.948 1.000 21.150 232 LEU AAA N 1
ATOM 3556 C CA . LEU A 1 253 ? -19.577 46.317 11.646 1.000 21.486 232 LEU AAA CA 1
ATOM 3557 C C . LEU A 1 253 ? -18.324 46.615 10.811 1.000 21.390 232 LEU AAA C 1
ATOM 3558 O O . LEU A 1 253 ? -17.518 47.466 11.240 1.000 22.884 232 LEU AAA O 1
ATOM 3574 N N . GLY A 1 254 ? -18.158 45.962 9.650 1.000 19.061 233 GLY AAA N 1
ATOM 3575 C CA . GLY A 1 254 ? -17.078 46.212 8.699 1.000 19.386 233 GLY AAA CA 1
ATOM 3576 C C . GLY A 1 254 ? -16.075 45.073 8.623 1.000 16.574 233 GLY AAA C 1
ATOM 3577 O O . GLY A 1 254 ? -15.138 45.189 7.820 1.000 19.420 233 GLY AAA O 1
ATOM 3581 N N . VAL A 1 255 ? -16.225 44.045 9.448 1.000 16.389 234 VAL AAA N 1
ATOM 3582 C CA . VAL A 1 255 ? -15.249 42.921 9.458 1.000 18.423 234 VAL AAA CA 1
ATOM 3583 C C . VAL A 1 255 ? -15.297 42.177 8.106 1.000 17.780 234 VAL AAA C 1
ATOM 3584 O O . VAL A 1 255 ? -16.378 41.831 7.633 1.000 17.220 234 VAL AAA O 1
ATOM 3597 N N . ARG A 1 256 ? -14.137 41.930 7.514 1.000 17.284 235 ARG AAA N 1
ATOM 3598 C CA . ARG A 1 256 ? -14.066 41.251 6.196 1.000 19.102 235 ARG AAA CA 1
ATOM 3599 C C . ARG A 1 256 ? -13.126 40.042 6.262 1.000 19.423 235 ARG AAA C 1
ATOM 3600 O O . ARG A 1 256 ? -12.950 39.369 5.241 1.000 19.688 235 ARG AAA O 1
ATOM 3621 N N . SER A 1 257 ? -12.628 39.668 7.440 1.000 14.909 236 SER AAA N 1
ATOM 3622 C CA . SER A 1 257 ? -11.885 38.393 7.631 1.000 14.275 236 SER AAA CA 1
ATOM 3623 C C . SER A 1 257 ? -12.372 37.743 8.914 1.000 14.036 236 SER AAA C 1
ATOM 3624 O O . SER A 1 257 ? -12.728 38.502 9.865 1.000 15.141 236 SER AAA O 1
ATOM 3632 N N . PHE A 1 258 ? -12.377 36.422 8.962 1.000 14.509 237 PHE AAA N 1
ATOM 3633 C CA . PHE A 1 258 ? -13.050 35.633 10.004 1.000 14.810 237 PHE AAA CA 1
ATOM 3634 C C . PHE A 1 258 ? -12.202 34.435 10.387 1.000 15.176 237 PHE AAA C 1
ATOM 3635 O O . PHE A 1 258 ? -11.493 33.837 9.560 1.000 15.641 237 PHE AAA O 1
ATOM 3652 N N . ALA A 1 259 ? -12.324 34.021 11.640 1.000 14.512 238 ALA AAA N 1
ATOM 3653 C CA . ALA A 1 259 ? -11.667 32.828 12.147 1.000 14.570 238 ALA AAA CA 1
ATOM 3654 C C . ALA A 1 259 ? -12.567 32.083 13.117 1.000 16.742 238 ALA AAA C 1
ATOM 3655 O O . ALA A 1 259 ? -13.359 32.695 13.842 1.000 16.033 238 ALA AAA O 1
ATOM 3662 N N . VAL A 1 260 ? -12.386 30.778 13.150 1.000 15.364 239 VAL AAA N 1
ATOM 3663 C CA . VAL A 1 260 ? -13.020 29.889 14.135 1.000 15.717 239 VAL AAA CA 1
ATOM 3664 C C . VAL A 1 260 ? -11.926 29.139 14.857 1.000 18.330 239 VAL AAA C 1
ATOM 3665 O O . VAL A 1 260 ? -11.137 28.378 14.218 1.000 15.432 239 VAL AAA O 1
ATOM 3678 N N . PHE A 1 261 ? -11.896 29.311 16.178 1.000 15.367 240 PHE AAA N 1
ATOM 3679 C CA . PHE A 1 261 ? -10.881 28.656 17.016 1.000 16.453 240 PHE AAA CA 1
ATOM 3680 C C . PHE A 1 261 ? -11.452 27.495 17.810 1.000 16.813 240 PHE AAA C 1
ATOM 3681 O O . PHE A 1 261 ? -12.521 27.639 18.437 1.000 16.708 240 PHE AAA O 1
ATOM 3698 N N . PHE A 1 262 ? -10.773 26.348 17.793 1.000 15.211 241 PHE AAA N 1
ATOM 3699 C CA . PHE A 1 262 ? -11.212 25.159 18.560 1.000 16.978 241 PHE AAA CA 1
ATOM 3700 C C . PHE A 1 262 ? -10.131 24.706 19.544 1.000 16.655 241 PHE AAA C 1
ATOM 3701 O O . PHE A 1 262 ? -10.085 23.513 19.930 1.000 15.638 241 PHE AAA O 1
ATOM 3718 N N . ASP A 1 263 ? -9.317 25.647 20.017 1.000 16.790 242 ASP AAA N 1
ATOM 3719 C CA . ASP A 1 263 ? -8.169 25.345 20.898 1.000 17.145 242 ASP AAA CA 1
ATOM 3720 C C . ASP A 1 263 ? -8.615 25.313 22.374 1.000 16.671 242 ASP AAA C 1
ATOM 3721 O O . ASP A 1 263 ? -9.499 26.116 22.788 1.000 15.724 242 ASP AAA O 1
ATOM 3730 N N . ASP A 1 264 ? -7.971 24.480 23.170 1.000 17.090 243 ASP AAA N 1
ATOM 3731 C CA . ASP A 1 264 ? -8.159 24.477 24.651 1.000 18.089 243 ASP AAA CA 1
ATOM 3732 C C . ASP A 1 264 ? -9.634 24.227 24.999 1.000 19.553 243 ASP AAA C 1
ATOM 3733 O O . ASP A 1 264 ? -10.235 24.958 25.850 1.000 20.946 243 ASP AAA O 1
ATOM 3742 N N . ILE A 1 265 ? -10.238 23.228 24.380 1.000 19.426 244 ILE AAA N 1
ATOM 3743 C CA . ILE A 1 265 ? -11.647 22.838 24.643 1.000 20.087 244 ILE AAA CA 1
ATOM 3744 C C . ILE A 1 265 ? -11.655 21.332 24.879 1.000 21.793 244 ILE AAA C 1
ATOM 3745 O O . ILE A 1 265 ? -10.704 20.653 24.545 1.000 22.358 244 ILE AAA O 1
ATOM 3761 N N . SER A 1 266 ? -12.726 20.843 25.473 1.000 22.584 245 SER AAA N 1
ATOM 3762 C CA . SER A 1 266 ? -12.995 19.395 25.570 1.000 24.211 245 SER AAA CA 1
ATOM 3763 C C . SER A 1 266 ? -14.413 19.115 25.072 1.000 23.317 245 SER AAA C 1
ATOM 3764 O O . SER A 1 266 ? -15.241 20.022 25.034 1.000 24.436 245 SER AAA O 1
ATOM 3772 N N . GLY A 1 267 ? -14.697 17.850 24.810 1.000 26.079 246 GLY AAA N 1
ATOM 3773 C CA . GLY A 1 267 ? -16.063 17.413 24.486 1.000 25.821 246 GLY AAA CA 1
ATOM 3774 C C . GLY A 1 267 ? -16.288 17.344 22.986 1.000 23.411 246 GLY AAA C 1
ATOM 3775 O O . GLY A 1 267 ? -15.301 17.225 22.198 1.000 23.419 246 GLY AAA O 1
ATOM 3779 N N . GLU A 1 268 ? -17.558 17.380 22.598 1.000 24.854 247 GLU AAA N 1
ATOM 3780 C CA . GLU A 1 268 ? -17.985 17.074 21.203 1.000 26.088 247 GLU AAA CA 1
ATOM 3781 C C . GLU A 1 268 ? -17.407 18.127 20.253 1.000 23.857 247 GLU AAA C 1
ATOM 3782 O O . GLU A 1 268 ? -17.272 17.834 19.050 1.000 24.006 247 GLU AAA O 1
ATOM 3794 N N . GLY A 1 269 ? -17.111 19.328 20.763 1.000 21.859 248 GLY AAA N 1
ATOM 3795 C CA . GLY A 1 269 ? -16.624 20.432 19.923 1.000 20.882 248 GLY AAA CA 1
ATOM 3796 C C . GLY A 1 269 ? -15.248 20.154 19.319 1.000 19.887 248 GLY AAA C 1
ATOM 3797 O O . GLY A 1 269 ? -14.834 20.919 18.419 1.000 19.023 248 GLY AAA O 1
ATOM 3801 N N . THR A 1 270 ? -14.570 19.104 19.765 1.000 21.086 249 THR AAA N 1
ATOM 3802 C CA . THR A 1 270 ? -13.236 18.640 19.294 1.000 19.803 249 THR AAA CA 1
ATOM 3803 C C . THR A 1 270 ? -13.383 17.719 18.052 1.000 20.543 249 THR AAA C 1
ATOM 3804 O O . THR A 1 270 ? -12.369 17.311 17.511 1.000 22.093 249 THR AAA O 1
ATOM 3815 N N . ASN A 1 271 ? -14.590 17.474 17.557 1.000 20.000 250 ASN AAA N 1
ATOM 3816 C CA . ASN A 1 271 ? -14.794 16.500 16.444 1.000 20.525 2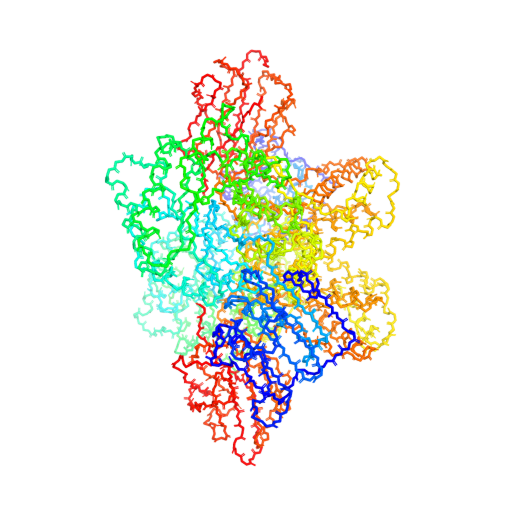50 ASN AAA CA 1
ATOM 3817 C C . ASN A 1 271 ? -14.274 17.108 15.144 1.000 18.247 250 ASN AAA C 1
ATOM 3818 O O . ASN A 1 271 ? -14.792 18.144 14.702 1.000 19.556 250 ASN AAA O 1
ATOM 3829 N N . PRO A 1 272 ? -13.188 16.567 14.525 1.000 20.484 251 PRO AAA N 1
ATOM 3830 C CA . PRO A 1 272 ? -12.578 17.194 13.361 1.000 20.551 251 PRO AAA CA 1
ATOM 3831 C C . PRO A 1 272 ? -13.479 17.167 12.126 1.000 20.441 251 PRO AAA C 1
ATOM 3832 O O . PRO A 1 272 ? -13.423 18.053 11.354 1.000 19.772 251 PRO AAA O 1
ATOM 3843 N N . GLN A 1 273 ? -14.274 16.113 11.951 1.000 21.240 252 GLN AAA N 1
ATOM 3844 C CA . GLN A 1 273 ? -15.181 16.063 10.776 1.000 26.242 252 GLN AAA CA 1
ATOM 3845 C C . GLN A 1 273 ? -16.206 17.185 10.908 1.000 22.334 252 GLN AAA C 1
ATOM 3846 O O . GLN A 1 273 ? -16.473 17.868 9.915 1.000 21.411 252 GLN AAA O 1
ATOM 3860 N N . LYS A 1 274 ? -16.754 17.396 12.103 1.000 22.085 253 LYS AAA N 1
ATOM 3861 C CA . LYS A 1 274 ? -17.785 18.445 12.304 1.000 21.739 253 LYS AAA CA 1
ATOM 3862 C C . LYS A 1 274 ? -17.161 19.838 12.184 1.000 19.355 253 LYS AAA C 1
ATOM 3863 O O . LYS A 1 274 ? -17.802 20.727 11.620 1.000 19.371 253 LYS AAA O 1
ATOM 3882 N N . GLN A 1 275 ? -15.937 19.989 12.675 1.000 19.406 254 GLN AAA N 1
ATOM 3883 C CA . GLN A 1 275 ? -15.207 21.281 12.548 1.000 17.261 254 GLN AAA CA 1
ATOM 3884 C C . GLN A 1 275 ? -15.053 21.609 11.067 1.000 18.177 254 GLN AAA C 1
ATOM 3885 O O . GLN A 1 275 ? -15.325 22.732 10.630 1.000 18.220 254 GLN AAA O 1
ATOM 3899 N N . ALA A 1 276 ? -14.564 20.648 10.299 1.000 18.303 255 ALA AAA N 1
ATOM 3900 C CA . ALA A 1 276 ? -14.313 20.849 8.861 1.000 18.147 255 ALA AAA CA 1
ATOM 3901 C C . ALA A 1 276 ? -15.631 21.159 8.156 1.000 18.864 255 ALA AAA C 1
ATOM 3902 O O . ALA A 1 276 ? -15.661 22.022 7.260 1.000 18.532 255 ALA AAA O 1
ATOM 3909 N N . GLU A 1 277 ? -16.693 20.435 8.502 1.000 21.253 256 GLU AAA N 1
ATOM 3910 C CA . GLU A 1 277 ? -18.009 20.663 7.849 1.000 22.261 256 GLU AAA CA 1
ATOM 3911 C C . GLU A 1 277 ? -18.502 22.079 8.152 1.000 19.414 256 GLU AAA C 1
ATOM 3912 O O . GLU A 1 277 ? -19.018 22.733 7.280 1.000 20.820 256 GLU AAA O 1
ATOM 3924 N N . LEU A 1 278 ? -18.343 22.529 9.393 1.000 17.227 257 LEU AAA N 1
ATOM 3925 C CA . LEU A 1 278 ? -18.729 23.912 9.751 1.000 16.009 257 LEU AAA CA 1
ATOM 3926 C C . LEU A 1 278 ? -17.908 24.929 8.970 1.000 15.887 257 LEU AAA C 1
ATOM 3927 O O . LEU A 1 278 ? -18.492 25.890 8.416 1.000 15.939 257 LEU AAA O 1
ATOM 3943 N N . LEU A 1 279 ? -16.582 24.789 8.949 1.000 16.453 258 LEU AAA N 1
ATOM 3944 C CA . LEU A 1 279 ? -15.738 25.781 8.246 1.000 17.420 258 LEU AAA CA 1
ATOM 3945 C C . LEU A 1 279 ? -16.096 25.805 6.756 1.000 15.110 258 LEU AAA C 1
ATOM 3946 O O . LEU A 1 279 ? -16.165 26.866 6.174 1.000 17.123 258 LEU AAA O 1
ATOM 3962 N N . ASN A 1 280 ? -16.398 24.659 6.165 1.000 17.936 259 ASN AAA N 1
ATOM 3963 C CA . ASN A 1 280 ? -16.654 24.599 4.715 1.000 18.147 259 ASN AAA CA 1
ATOM 3964 C C . ASN A 1 280 ? -18.020 25.216 4.441 1.000 17.005 259 ASN AAA C 1
ATOM 3965 O O . ASN A 1 280 ? -18.218 25.788 3.380 1.000 19.404 259 ASN AAA O 1
ATOM 3976 N N . TYR A 1 281 ? -18.960 25.063 5.368 1.000 17.531 260 TYR AAA N 1
ATOM 3977 C CA . TYR A 1 281 ? -20.293 25.705 5.291 1.000 19.752 260 TYR AAA CA 1
ATOM 3978 C C . TYR A 1 281 ? -20.115 27.210 5.349 1.000 18.380 260 TYR AAA C 1
ATOM 3979 O O . TYR A 1 281 ? -20.676 27.959 4.564 1.000 19.066 260 TYR AAA O 1
ATOM 3997 N N . ILE A 1 282 ? -19.312 27.687 6.316 1.000 16.359 261 ILE AAA N 1
ATOM 3998 C CA . ILE A 1 282 ? -19.055 29.140 6.407 1.000 15.664 261 ILE AAA CA 1
ATOM 3999 C C . ILE A 1 282 ? -18.463 29.600 5.069 1.000 17.624 261 ILE AAA C 1
ATOM 4000 O O . ILE A 1 282 ? -18.817 30.677 4.578 1.000 18.725 261 ILE AAA O 1
ATOM 4016 N N . ASP A 1 283 ? -17.502 28.853 4.536 1.000 17.984 262 ASP AAA N 1
ATOM 4017 C CA . ASP A 1 283 ? -16.803 29.179 3.279 1.000 18.591 262 ASP AAA CA 1
ATOM 4018 C C . ASP A 1 283 ? -17.836 29.304 2.152 1.000 17.891 262 ASP AAA C 1
ATOM 4019 O O . ASP A 1 283 ? -17.917 30.331 1.518 1.000 19.917 262 ASP AAA O 1
ATOM 4028 N N . GLU A 1 284 ? -18.659 28.298 1.992 1.000 21.213 263 GLU AAA N 1
ATOM 4029 C CA . GLU A 1 284 ? -19.501 28.162 0.774 1.000 24.795 263 GLU AAA CA 1
ATOM 4030 C C . GLU A 1 284 ? -20.727 29.072 0.890 1.000 24.231 263 GLU AAA C 1
ATOM 4031 O O . GLU A 1 284 ? -21.146 29.632 -0.113 1.000 22.843 263 GLU AAA O 1
ATOM 4043 N N . LYS A 1 285 ? -21.226 29.310 2.096 1.000 23.797 264 LYS AAA N 1
ATOM 4044 C CA . LYS A 1 285 ? -22.478 30.075 2.307 1.000 24.159 264 LYS AAA CA 1
ATOM 4045 C C . LYS A 1 285 ? -22.220 31.521 2.706 1.000 23.706 264 LYS AAA C 1
ATOM 4046 O O . LYS A 1 285 ? -23.185 32.313 2.638 1.000 26.387 264 LYS AAA O 1
ATOM 4065 N N . PHE A 1 286 ? -20.996 31.864 3.129 1.000 20.947 265 PHE AAA N 1
ATOM 4066 C CA . PHE A 1 286 ? -20.696 33.229 3.628 1.000 19.461 265 PHE AAA CA 1
ATOM 4067 C C . PHE A 1 286 ? -19.417 33.767 2.979 1.000 18.859 265 PHE AAA C 1
ATOM 4068 O O . PHE A 1 286 ? -19.466 34.846 2.370 1.000 20.086 265 PHE AAA O 1
ATOM 4085 N N . ALA A 1 287 ? -18.271 33.150 3.238 1.000 21.149 266 ALA AAA N 1
ATOM 4086 C CA . ALA A 1 287 ? -16.961 33.684 2.812 1.000 22.403 266 ALA AAA CA 1
ATOM 4087 C C . ALA A 1 287 ? -16.908 33.853 1.289 1.000 25.083 266 ALA AAA C 1
ATOM 4088 O O . ALA A 1 287 ? -16.377 34.865 0.812 1.000 28.144 266 ALA AAA O 1
ATOM 4095 N N . GLN A 1 288 ? -17.448 32.889 0.552 1.000 25.497 267 GLN AAA N 1
ATOM 4096 C CA . GLN A 1 288 ? -17.451 32.935 -0.939 1.000 29.091 267 GLN AAA CA 1
ATOM 4097 C C . GLN A 1 288 ? -18.710 33.642 -1.483 1.000 29.543 267 GLN AAA C 1
ATOM 4098 O O . GLN A 1 288 ? -18.705 33.932 -2.687 1.000 31.876 267 GLN AAA O 1
ATOM 4112 N N . VAL A 1 289 ? -19.720 33.990 -0.667 1.000 27.974 268 VAL AAA N 1
ATOM 4113 C CA . VAL A 1 289 ? -20.972 34.668 -1.105 1.000 26.931 268 VAL AAA CA 1
ATOM 4114 C C . VAL A 1 289 ? -20.844 36.192 -0.979 1.000 29.798 268 VAL AAA C 1
ATOM 4115 O O . VAL A 1 289 ? -21.251 36.917 -1.889 1.000 28.654 268 VAL AAA O 1
ATOM 4128 N N . LYS A 1 290 ? -20.298 36.715 0.105 1.000 28.031 269 LYS AAA N 1
ATOM 4129 C CA . LYS A 1 290 ? -19.975 38.162 0.139 1.000 26.859 269 LYS AAA CA 1
ATOM 4130 C C . LYS A 1 290 ? -18.981 38.464 -0.979 1.000 29.635 269 LYS AAA C 1
ATOM 4131 O O . LYS A 1 290 ? -18.194 37.606 -1.384 1.000 28.242 269 LYS AAA O 1
ATOM 4150 N N . PRO A 1 291 ? -19.001 39.701 -1.518 1.000 29.766 270 PRO AAA N 1
ATOM 4151 C CA . PRO A 1 291 ? -18.078 40.082 -2.589 1.000 30.842 270 PRO AAA CA 1
ATOM 4152 C C . PRO A 1 291 ? -16.637 40.257 -2.099 1.000 30.601 270 PRO AAA C 1
ATOM 4153 O O . PRO A 1 291 ? -15.736 40.274 -2.930 1.000 28.483 270 PRO AAA O 1
ATOM 4164 N N . ASP A 1 292 ? -16.426 40.435 -0.778 1.000 24.901 271 ASP AAA N 1
ATOM 4165 C CA . ASP A 1 292 ? -15.179 41.076 -0.303 1.000 24.847 271 ASP AAA CA 1
ATOM 4166 C C . ASP A 1 292 ? -14.650 40.479 1.011 1.000 22.186 271 ASP AAA C 1
ATOM 4167 O O . ASP A 1 292 ? -13.973 41.229 1.738 1.000 22.514 271 ASP AAA O 1
ATOM 4176 N N . ILE A 1 293 ? -14.792 39.178 1.225 1.000 23.576 272 ILE AAA N 1
ATOM 4177 C CA . ILE A 1 293 ? -14.174 38.535 2.413 1.000 21.702 272 ILE AAA CA 1
ATOM 4178 C C . ILE A 1 293 ? -12.773 38.093 2.034 1.000 24.551 272 ILE AAA C 1
ATOM 4179 O O . ILE A 1 293 ? -12.613 37.573 0.935 1.000 24.331 272 ILE AAA O 1
ATOM 4195 N N . ASN A 1 294 ? -11.788 38.359 2.885 1.000 20.280 273 ASN AAA N 1
ATOM 4196 C CA . ASN A 1 294 ? -10.358 38.091 2.575 1.000 20.555 273 ASN AAA CA 1
ATOM 4197 C C . ASN A 1 294 ? -9.964 36.767 3.240 1.000 22.608 273 ASN AAA C 1
ATOM 4198 O O . ASN A 1 294 ? -10.065 35.738 2.588 1.000 26.638 273 ASN AAA O 1
ATOM 4209 N N . GLN A 1 295 ? -9.610 36.753 4.527 1.000 17.555 274 GLN AAA N 1
ATOM 4210 C CA . GLN A 1 295 ? -9.066 35.545 5.205 1.000 16.164 274 GLN AAA CA 1
ATOM 4211 C C . GLN A 1 295 ? -10.189 34.751 5.873 1.000 16.798 274 GLN AAA C 1
ATOM 4212 O O . GLN A 1 295 ? -11.095 35.312 6.497 1.000 16.392 274 GLN AAA O 1
ATOM 4226 N N . LEU A 1 296 ? -10.130 33.436 5.776 1.000 15.036 275 LEU AAA N 1
ATOM 4227 C CA . LEU A 1 296 ? -10.925 32.503 6.590 1.000 15.649 275 LEU AAA CA 1
ATOM 4228 C C . LEU A 1 296 ? -9.966 31.508 7.211 1.000 16.348 275 LEU AAA C 1
ATOM 4229 O O . LEU A 1 296 ? -9.229 30.844 6.473 1.000 15.987 275 LEU AAA O 1
ATOM 4245 N N . VAL A 1 297 ? -9.889 31.516 8.530 1.000 14.384 276 VAL AAA N 1
ATOM 4246 C CA . VAL A 1 297 ? -8.797 30.865 9.296 1.000 15.462 276 VAL AAA CA 1
ATOM 4247 C C . VAL A 1 297 ? -9.405 29.957 10.337 1.000 15.511 276 VAL AAA C 1
ATOM 4248 O O . VAL A 1 297 ? -10.423 30.382 10.940 1.000 17.962 276 VAL AAA O 1
ATOM 4261 N N . MET A 1 298 ? -8.840 28.791 10.623 1.000 14.713 277 MET AAA N 1
ATOM 4262 C CA . MET A 1 298 ? -9.328 28.006 11.775 1.000 15.035 277 MET AAA CA 1
ATOM 4263 C C . MET A 1 298 ? -8.138 27.620 12.637 1.000 14.678 277 MET AAA C 1
ATOM 4264 O O . MET A 1 298 ? -7.039 27.480 12.118 1.000 14.052 277 MET AAA O 1
ATOM 4278 N N . CYS A 1 299 ? -8.338 27.568 13.968 1.000 13.935 278 CYS AAA N 1
ATOM 4279 C CA . CYS A 1 299 ? -7.329 27.029 14.896 1.000 14.635 278 CYS AAA CA 1
ATOM 4280 C C . CYS A 1 299 ? -7.800 25.665 15.341 1.000 14.739 278 CYS AAA C 1
ATOM 4281 O O . CYS A 1 299 ? -8.906 25.489 15.873 1.000 15.946 278 CYS AAA O 1
ATOM 4289 N N . PRO A 1 300 ? -6.995 24.626 15.057 1.000 14.739 279 PRO AAA N 1
ATOM 4290 C CA . PRO A 1 300 ? -7.408 23.292 15.436 1.000 15.456 279 PRO AAA CA 1
ATOM 4291 C C . PRO A 1 300 ? -7.355 23.052 16.952 1.000 18.051 279 PRO AAA C 1
ATOM 4292 O O . PRO A 1 300 ? -6.646 23.770 17.687 1.000 15.804 279 PRO AAA O 1
ATOM 4303 N N . THR A 1 301 ? -8.041 21.981 17.380 1.000 17.878 280 THR AAA N 1
ATOM 4304 C CA . THR A 1 301 ? -7.966 21.431 18.755 1.000 17.506 280 THR AAA CA 1
ATOM 4305 C C . THR A 1 301 ? -6.560 20.879 19.024 1.000 18.406 280 THR AAA C 1
ATOM 4306 O O . THR A 1 301 ? -5.972 21.147 20.090 1.000 18.871 280 THR AAA O 1
ATOM 4317 N N . GLU A 1 302 ? -6.020 20.098 18.089 1.000 17.158 281 GLU AAA N 1
ATOM 4318 C CA . GLU A 1 302 ? -4.616 19.647 18.105 1.000 19.102 281 GLU AAA CA 1
ATOM 4319 C C . GLU A 1 302 ? -3.802 20.712 17.379 1.000 18.466 281 GLU AAA C 1
ATOM 4320 O O . GLU A 1 302 ? -3.757 20.668 16.144 1.000 18.776 281 GLU AAA O 1
ATOM 4332 N N . TYR A 1 303 ? -3.288 21.703 18.120 1.000 17.322 282 TYR AAA N 1
ATOM 4333 C CA . TYR A 1 303 ? -2.636 22.896 17.519 1.000 15.456 282 TYR AAA CA 1
ATOM 4334 C C . TYR A 1 303 ? -1.114 22.855 17.705 1.000 16.296 282 TYR AAA C 1
ATOM 4335 O O . TYR A 1 303 ? -0.446 23.753 17.314 1.000 15.017 282 TYR AAA O 1
ATOM 4353 N N . ASN A 1 304 ? -0.579 21.742 18.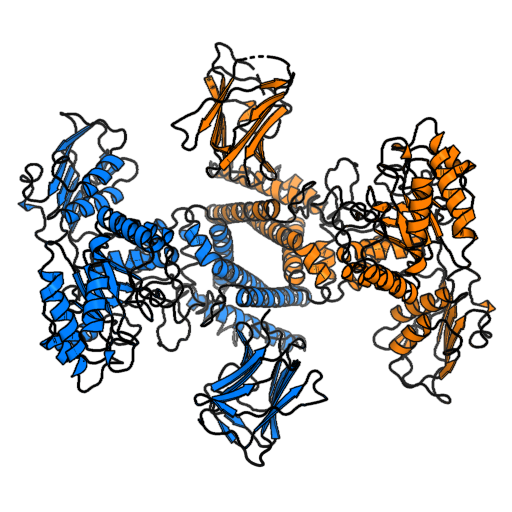238 1.000 16.055 283 ASN AAA N 1
ATOM 4354 C CA . ASN A 1 304 ? 0.875 21.547 18.359 1.000 16.393 283 ASN AAA CA 1
ATOM 4355 C C . ASN A 1 304 ? 1.133 20.045 18.319 1.000 16.562 283 ASN AAA C 1
ATOM 4356 O O . ASN A 1 304 ? 0.235 19.272 18.639 1.000 19.103 283 ASN AAA O 1
ATOM 4367 N N . LYS A 1 305 ? 2.361 19.687 18.010 1.000 18.862 284 LYS AAA N 1
ATOM 4368 C CA . LYS A 1 305 ? 2.699 18.276 17.725 1.000 19.912 284 LYS AAA CA 1
ATOM 4369 C C . LYS A 1 305 ? 2.555 17.445 18.996 1.000 21.144 284 LYS AAA C 1
ATOM 4370 O O . LYS A 1 305 ? 1.988 16.328 18.927 1.000 21.347 284 LYS AAA O 1
ATOM 4389 N N . SER A 1 306 ? 2.987 17.968 20.139 1.000 22.474 285 SER AAA N 1
ATOM 4390 C CA . SER A 1 306 ? 2.971 17.205 21.415 1.000 24.210 285 SER AAA CA 1
ATOM 4391 C C . SER A 1 306 ? 1.550 16.788 21.790 1.000 26.815 285 SER AAA C 1
ATOM 4392 O O . SER A 1 306 ? 1.360 15.612 22.223 1.000 29.064 285 SER AAA O 1
ATOM 4400 N N . TRP A 1 307 ? 0.563 17.671 21.628 1.000 23.403 286 TRP AAA N 1
ATOM 4401 C CA . TRP A 1 307 ? -0.835 17.394 22.039 1.000 27.329 286 TRP AAA CA 1
ATOM 4402 C C . TRP A 1 307 ? -1.615 16.764 20.879 1.000 26.361 286 TRP AAA C 1
ATOM 4403 O O . TRP A 1 307 ? -2.840 16.543 21.028 1.000 30.143 286 TRP AAA O 1
ATOM 4424 N N . SER A 1 308 ? -0.925 16.369 19.811 1.000 25.958 287 SER AAA N 1
ATOM 4425 C CA . SER A 1 308 ? -1.531 15.681 18.652 1.000 26.535 287 SER AAA CA 1
ATOM 4426 C C . SER A 1 308 ? -1.500 14.172 18.940 1.000 27.376 287 SER AAA C 1
ATOM 4427 O O . SER A 1 308 ? -0.463 13.706 19.356 1.000 24.579 287 SER AAA O 1
ATOM 4435 N N . ASN A 1 309 ? -2.599 13.481 18.675 1.000 30.257 288 ASN AAA N 1
ATOM 4436 C CA A ASN A 1 309 ? -2.880 12.042 18.924 0.500 34.402 288 ASN AAA CA 1
ATOM 4437 C CA B ASN A 1 309 ? -2.659 12.054 19.095 0.500 32.026 288 ASN AAA CA 1
ATOM 4438 C C . ASN A 1 309 ? -2.049 11.212 17.957 1.000 34.346 288 ASN AAA C 1
ATOM 4439 O O . ASN A 1 309 ? -2.176 11.471 16.763 1.000 42.672 288 ASN AAA O 1
ATOM 4459 N N . PRO A 1 310 ? -1.174 10.248 18.331 1.000 32.207 289 PRO AAA N 1
ATOM 4460 C CA . PRO A 1 310 ? -0.359 9.525 17.346 1.000 37.406 289 PRO AAA CA 1
ATOM 4461 C C . PRO A 1 310 ? -0.972 8.824 16.123 1.000 43.011 289 PRO AAA C 1
ATOM 4462 O O . PRO A 1 310 ? -0.221 8.662 15.155 1.000 50.342 289 PRO AAA O 1
ATOM 4473 N N . ASN A 1 311 ? -2.230 8.374 16.165 1.000 42.110 290 ASN AAA N 1
ATOM 4474 C CA . ASN A 1 311 ? -2.940 7.880 14.942 1.000 46.713 290 ASN AAA CA 1
ATOM 4475 C C . ASN A 1 311 ? -2.942 8.954 13.822 1.000 50.003 290 ASN AAA C 1
ATOM 4476 O O . ASN A 1 311 ? -3.162 8.569 12.636 1.000 47.011 290 ASN AAA O 1
ATOM 4487 N N . GLY A 1 312 ? -2.757 10.248 14.158 1.000 44.856 291 GLY AAA N 1
ATOM 4488 C CA . GLY A 1 312 ? -2.588 11.357 13.189 1.000 37.731 291 GLY AAA CA 1
ATOM 4489 C C . GLY A 1 312 ? -3.894 11.732 12.497 1.000 39.832 291 GLY AAA C 1
ATOM 4490 O O . GLY A 1 312 ? -3.859 12.685 11.651 1.000 34.521 291 GLY AAA O 1
ATOM 4494 N N . ASN A 1 313 ? -4.999 11.062 12.890 1.000 36.046 292 ASN AAA N 1
ATOM 4495 C CA . ASN A 1 313 ? -6.319 11.063 12.214 1.000 34.103 292 ASN AAA CA 1
ATOM 4496 C C . ASN A 1 313 ? -6.974 12.426 12.372 1.000 26.296 292 ASN AAA C 1
ATOM 4497 O O . ASN A 1 313 ? -7.577 12.880 11.394 1.000 26.943 292 ASN AAA O 1
ATOM 4508 N N . TYR A 1 314 ? -6.876 13.042 13.556 1.000 24.316 293 TYR AAA N 1
ATOM 4509 C CA . TYR A 1 314 ? -7.452 14.395 13.739 1.000 21.325 293 TYR AAA CA 1
ATOM 4510 C C . TYR A 1 314 ? -6.906 15.316 12.629 1.000 21.262 293 TYR AAA C 1
ATOM 4511 O O . TYR A 1 314 ? -7.670 15.952 11.898 1.000 19.575 293 TYR AAA O 1
ATOM 4529 N N . LEU A 1 315 ? -5.581 15.399 12.494 1.000 19.897 294 LEU AAA N 1
ATOM 4530 C CA . LEU A 1 315 ? -5.014 16.446 11.625 1.000 19.868 294 LEU AAA CA 1
ATOM 4531 C C . LEU A 1 315 ? -5.235 16.048 10.167 1.000 20.622 294 LEU AAA C 1
ATOM 4532 O O . LEU A 1 315 ? -5.448 16.936 9.361 1.000 22.958 294 LEU AAA O 1
ATOM 4548 N N . THR A 1 316 ? -5.134 14.752 9.826 1.000 22.007 295 THR AAA N 1
ATOM 4549 C CA . THR A 1 316 ? -5.284 14.346 8.398 1.000 23.832 295 THR AAA CA 1
ATOM 4550 C C . THR A 1 316 ? -6.761 14.509 8.006 1.000 21.191 295 THR AAA C 1
ATOM 4551 O O . THR A 1 316 ? -7.021 14.879 6.874 1.000 20.578 295 THR AAA O 1
ATOM 4562 N N . THR A 1 317 ? -7.698 14.318 8.924 1.000 22.193 296 THR AAA N 1
ATOM 4563 C CA . THR A 1 317 ? -9.132 14.605 8.686 1.000 22.106 296 THR AAA CA 1
ATOM 4564 C C . THR A 1 317 ? -9.296 16.080 8.314 1.000 22.494 296 THR AAA C 1
ATOM 4565 O O . THR A 1 317 ? -9.902 16.366 7.280 1.000 22.535 296 THR AAA O 1
ATOM 4576 N N . LEU A 1 318 ? -8.756 17.013 9.111 1.000 21.364 297 LEU AAA N 1
ATOM 4577 C CA . LEU A 1 318 ? -8.810 18.445 8.708 1.000 21.333 297 LEU AAA CA 1
ATOM 4578 C C . LEU A 1 318 ? -8.126 18.669 7.372 1.000 21.587 297 LEU AAA C 1
ATOM 4579 O O . LEU A 1 318 ? -8.663 19.436 6.512 1.000 23.710 297 LEU AAA O 1
ATOM 4595 N N . GLY A 1 319 ? -6.932 18.128 7.214 1.000 20.128 298 GLY AAA N 1
ATOM 4596 C CA . GLY A 1 319 ? -6.149 18.369 6.001 1.000 22.822 298 GLY AAA CA 1
ATOM 4597 C C . GLY A 1 319 ? -6.947 17.986 4.766 1.000 21.979 298 GLY AAA C 1
ATOM 4598 O O . GLY A 1 319 ? -6.893 18.720 3.743 1.000 23.988 298 GLY AAA O 1
ATOM 4602 N N . ASP A 1 320 ? -7.613 16.837 4.845 1.000 22.145 299 ASP AAA N 1
ATOM 4603 C CA . ASP A 1 320 ? -8.252 16.192 3.672 1.000 23.853 299 ASP AAA CA 1
ATOM 4604 C C . ASP A 1 320 ? -9.643 16.798 3.494 1.000 24.078 299 ASP AAA C 1
ATOM 4605 O O . ASP A 1 320 ? -10.096 16.835 2.340 1.000 24.434 299 ASP AAA O 1
ATOM 4614 N N . LYS A 1 321 ? -10.324 17.256 4.563 1.000 20.870 300 LYS AAA N 1
ATOM 4615 C CA . LYS A 1 321 ? -11.748 17.684 4.434 1.000 20.868 300 LYS AAA CA 1
ATOM 4616 C C . LYS A 1 321 ? -11.887 19.199 4.344 1.000 20.575 300 LYS AAA C 1
ATOM 4617 O O . LYS A 1 321 ? -12.777 19.697 3.628 1.000 20.441 300 LYS AAA O 1
ATOM 4632 N N . LEU A 1 322 ? -11.035 19.968 5.027 1.000 19.367 301 LEU AAA N 1
ATOM 4633 C CA . LEU A 1 322 ? -11.202 21.439 4.997 1.000 18.846 301 LEU AAA CA 1
ATOM 4634 C C . LEU A 1 322 ? -10.875 21.961 3.587 1.000 16.084 301 LEU AAA C 1
ATOM 4635 O O . LEU A 1 322 ? -9.767 21.618 3.021 1.000 17.087 301 LEU AAA O 1
ATOM 4651 N N . ASN A 1 323 ? -11.731 22.828 3.048 1.000 16.288 302 ASN AAA N 1
ATOM 4652 C CA . ASN A 1 323 ? -11.506 23.460 1.733 1.000 16.194 302 ASN AAA CA 1
ATOM 4653 C C . ASN A 1 323 ? -10.099 24.042 1.764 1.000 17.664 302 ASN AAA C 1
ATOM 4654 O O . ASN A 1 323 ? -9.652 24.650 2.751 1.000 16.552 302 ASN AAA O 1
ATOM 4665 N N . PRO A 1 324 ? -9.324 23.895 0.687 1.000 18.338 303 PRO AAA N 1
ATOM 4666 C CA . PRO A 1 324 ? -7.910 24.288 0.739 1.000 17.902 303 PRO AAA CA 1
ATOM 4667 C C . PRO A 1 324 ? -7.625 25.789 0.925 1.000 16.358 303 PRO AAA C 1
ATOM 4668 O O . PRO A 1 324 ? -6.519 26.080 1.409 1.000 18.375 303 PRO AAA O 1
ATOM 4679 N N . SER A 1 325 ? -8.523 26.692 0.566 1.000 16.445 304 SER AAA N 1
ATOM 4680 C CA . SER A 1 325 ? -8.272 28.132 0.776 1.000 17.385 304 SER AAA CA 1
ATOM 4681 C C . SER A 1 325 ? -8.262 28.449 2.287 1.000 16.579 304 SER AAA C 1
ATOM 4682 O O . SER A 1 325 ? -7.795 29.537 2.646 1.000 18.243 304 SER AAA O 1
ATOM 4690 N N . ILE A 1 326 ? -8.858 27.615 3.098 1.000 14.047 305 ILE AAA N 1
ATOM 4691 C CA . ILE A 1 326 ? -9.014 27.850 4.569 1.000 14.711 305 ILE AAA CA 1
ATOM 4692 C C . ILE A 1 326 ? -7.636 27.663 5.187 1.000 13.954 305 ILE AAA C 1
ATOM 4693 O O . ILE A 1 326 ? -6.943 26.636 4.907 1.000 16.728 305 ILE AAA O 1
ATOM 4709 N N . GLN A 1 327 ? -7.264 28.590 6.082 1.000 13.534 306 GLN AAA N 1
ATOM 4710 C CA . GLN A 1 327 ? -5.975 28.478 6.794 1.000 14.150 306 GLN AAA CA 1
ATOM 4711 C C . GLN A 1 327 ? -6.131 27.618 8.045 1.000 14.451 306 GLN AAA C 1
ATOM 4712 O O . GLN A 1 327 ? -7.211 27.593 8.656 1.000 13.393 306 GLN AAA O 1
ATOM 4726 N N . ILE A 1 328 ? -5.055 26.914 8.400 1.000 15.113 307 ILE AAA N 1
ATOM 4727 C CA . ILE A 1 328 ? -5.025 26.083 9.630 1.000 14.513 307 ILE AAA CA 1
ATOM 4728 C C . ILE A 1 328 ? -3.859 26.592 10.472 1.000 14.319 307 ILE AAA C 1
ATOM 4729 O O . ILE A 1 328 ? -2.692 26.540 10.027 1.000 14.057 307 ILE AAA O 1
ATOM 4745 N N . MET A 1 329 ? -4.146 27.006 11.712 1.000 13.875 308 MET AAA N 1
ATOM 4746 C CA . MET A 1 329 ? -3.103 27.560 12.590 1.000 14.654 308 MET AAA CA 1
ATOM 4747 C C . MET A 1 329 ? -2.331 26.473 13.337 1.000 14.032 308 MET AAA C 1
ATOM 4748 O O . MET A 1 329 ? -2.796 25.349 13.490 1.000 15.031 308 MET AAA O 1
ATOM 4762 N N . TRP A 1 330 ? -1.135 26.822 13.839 1.000 14.147 309 TRP AAA N 1
ATOM 4763 C CA . TRP A 1 330 ? -0.209 25.836 14.419 1.000 14.123 309 TRP AAA CA 1
ATOM 4764 C C . TRP A 1 330 ? 0.749 26.592 15.326 1.000 12.619 309 TRP AAA C 1
ATOM 4765 O O . TRP A 1 330 ? 1.310 27.630 14.850 1.000 13.487 309 TRP AAA O 1
ATOM 4786 N N . THR A 1 331 ? 1.004 26.046 16.494 1.000 15.284 310 THR AAA N 1
ATOM 4787 C CA . THR A 1 331 ? 1.908 26.710 17.456 1.000 15.701 310 THR AAA CA 1
ATOM 4788 C C . THR A 1 331 ? 3.270 26.042 17.491 1.000 17.783 310 THR AAA C 1
ATOM 4789 O O . THR A 1 331 ? 4.079 26.493 18.275 1.000 16.745 310 THR AAA O 1
ATOM 4800 N N . GLY A 1 332 ? 3.495 24.984 16.703 1.000 16.503 311 GLY AAA N 1
ATOM 4801 C CA . GLY A 1 332 ? 4.820 24.357 16.666 1.000 17.250 311 GLY AAA CA 1
ATOM 4802 C C . GLY A 1 332 ? 4.798 23.005 17.327 1.000 16.009 311 GLY AAA C 1
ATOM 4803 O O . GLY A 1 332 ? 3.781 22.320 17.323 1.000 17.494 311 GLY AAA O 1
ATOM 4807 N N . ASP A 1 333 ? 5.929 22.577 17.860 1.000 19.361 312 ASP AAA N 1
ATOM 4808 C CA . ASP A 1 333 ? 6.057 21.187 18.375 1.000 21.040 312 ASP AAA CA 1
ATOM 4809 C C . ASP A 1 333 ? 5.447 21.028 19.759 1.000 20.568 312 ASP AAA C 1
ATOM 4810 O O . ASP A 1 333 ? 5.174 19.884 20.167 1.000 20.173 312 ASP AAA O 1
ATOM 4819 N N . ARG A 1 334 ? 5.213 22.143 20.455 1.000 19.920 313 ARG AAA N 1
ATOM 4820 C CA A ARG A 1 334 ? 4.582 22.163 21.799 0.500 21.243 313 ARG AAA CA 1
ATOM 4821 C CA B ARG A 1 334 ? 4.678 22.243 21.836 0.500 21.241 313 ARG AAA CA 1
ATOM 4822 C C . ARG A 1 334 ? 3.682 23.411 21.886 1.000 18.752 313 ARG AAA C 1
ATOM 4823 O O . ARG A 1 334 ? 3.717 24.276 20.932 1.000 19.136 313 ARG AAA O 1
ATOM 4863 N N . VAL A 1 335 ? 2.882 23.489 22.952 1.000 19.939 314 VAL AAA N 1
ATOM 4864 C CA . VAL A 1 335 ? 2.013 24.680 23.194 1.000 19.223 314 VAL AAA CA 1
ATOM 4865 C C . VAL A 1 335 ? 2.853 25.942 23.002 1.000 19.027 314 VAL AAA C 1
ATOM 4866 O O . VAL A 1 335 ? 2.430 26.838 22.211 1.000 18.324 314 VAL AAA O 1
ATOM 4879 N N . ILE A 1 336 ? 4.037 26.018 23.627 1.000 16.566 315 ILE AAA N 1
ATOM 4880 C CA . ILE A 1 336 ? 4.969 27.167 23.484 1.000 17.885 315 ILE AAA CA 1
ATOM 4881 C C . ILE A 1 336 ? 6.216 26.618 22.795 1.000 19.115 315 ILE AAA C 1
ATOM 4882 O O . ILE A 1 336 ? 6.920 25.791 23.394 1.000 20.113 315 ILE AAA O 1
ATOM 4898 N N . SER A 1 337 ? 6.471 27.041 21.578 1.000 18.875 316 SER AAA N 1
ATOM 4899 C CA A SER A 1 337 ? 7.660 26.537 20.848 0.500 18.305 316 SER AAA CA 1
ATOM 4900 C CA B SER A 1 337 ? 7.523 26.458 20.724 0.500 17.059 316 SER AAA CA 1
ATOM 4901 C C . SER A 1 337 ? 8.055 27.476 19.721 1.000 18.702 316 SER AAA C 1
ATOM 4902 O O . SER A 1 337 ? 7.280 28.284 19.272 1.000 19.261 316 SER AAA O 1
ATOM 4916 N N . ASP A 1 338 ? 9.300 27.337 19.315 1.000 17.632 317 ASP AAA N 1
ATOM 4917 C CA . ASP A 1 338 ? 9.846 28.062 18.166 1.000 16.345 317 ASP AAA CA 1
ATOM 4918 C C . ASP A 1 338 ? 9.639 27.162 16.943 1.000 18.114 317 ASP AAA C 1
ATOM 4919 O O . ASP A 1 338 ? 9.423 26.000 17.163 1.000 21.487 317 ASP AAA O 1
ATOM 4928 N N . ILE A 1 339 ? 9.607 27.749 15.768 1.000 18.290 318 ILE AAA N 1
ATOM 4929 C CA . ILE A 1 339 ? 9.224 27.015 14.533 1.000 18.030 318 ILE AAA CA 1
ATOM 4930 C C . ILE A 1 339 ? 10.531 26.567 13.868 1.000 18.432 318 ILE AAA C 1
ATOM 4931 O O . ILE A 1 339 ? 11.306 27.431 13.494 1.000 18.822 318 ILE AAA O 1
ATOM 4947 N N . THR A 1 340 ? 10.621 25.265 13.618 1.000 18.644 319 THR AAA N 1
ATOM 4948 C CA . THR A 1 340 ? 11.786 24.644 12.954 1.000 20.324 319 THR AAA CA 1
ATOM 4949 C C . THR A 1 340 ? 11.383 24.164 11.548 1.000 22.182 319 THR AAA C 1
ATOM 4950 O O . THR A 1 340 ? 10.151 23.989 11.248 1.000 19.790 319 THR AAA O 1
ATOM 4961 N N . ARG A 1 341 ? 12.391 23.906 10.723 1.000 21.713 320 ARG AAA N 1
ATOM 4962 C CA . ARG A 1 341 ? 12.115 23.252 9.412 1.000 22.364 320 ARG AAA CA 1
ATOM 4963 C C . ARG A 1 341 ? 11.474 21.868 9.613 1.000 21.035 320 ARG AAA C 1
ATOM 4964 O O . ARG A 1 341 ? 10.495 21.549 8.869 1.000 21.220 320 ARG AAA O 1
ATOM 4985 N N . ASP A 1 342 ? 12.008 21.029 10.496 1.000 22.287 321 ASP AAA N 1
ATOM 4986 C CA . ASP A 1 342 ? 11.431 19.682 10.719 1.000 23.520 321 ASP AAA CA 1
ATOM 4987 C C . ASP A 1 342 ? 10.005 19.837 11.246 1.000 22.113 321 ASP AAA C 1
ATOM 4988 O O . ASP A 1 342 ? 9.167 19.035 10.875 1.000 22.930 321 ASP AAA O 1
ATOM 4997 N N . GLY A 1 343 ? 9.782 20.754 12.188 1.000 19.469 322 GLY AAA N 1
ATOM 4998 C CA . GLY A 1 343 ? 8.443 20.897 12.794 1.000 20.190 322 GLY AAA CA 1
ATOM 4999 C C . GLY A 1 343 ? 7.417 21.352 11.781 1.000 18.904 322 GLY AAA C 1
ATOM 5000 O O . GLY A 1 343 ? 6.273 20.887 11.832 1.000 23.400 322 GLY AAA O 1
ATOM 5004 N N . ILE A 1 344 ? 7.768 22.268 10.909 1.000 16.798 323 ILE AAA N 1
ATOM 5005 C CA . ILE A 1 344 ? 6.763 22.828 9.958 1.000 19.775 323 ILE AAA CA 1
ATOM 5006 C C . ILE A 1 344 ? 6.535 21.817 8.840 1.000 20.791 323 ILE AAA C 1
ATOM 5007 O O . ILE A 1 344 ? 5.396 21.692 8.376 1.000 19.697 323 ILE AAA O 1
ATOM 5023 N N . SER A 1 345 ? 7.577 21.078 8.476 1.000 22.773 324 SER AAA N 1
ATOM 5024 C CA . SER A 1 345 ? 7.425 19.971 7.496 1.000 25.009 324 SER AAA CA 1
ATOM 5025 C C . SER A 1 345 ? 6.456 18.929 8.069 1.000 21.913 324 SER AAA C 1
ATOM 5026 O O . SER A 1 345 ? 5.512 18.446 7.333 1.000 22.281 324 SER AAA O 1
ATOM 5034 N N . TRP A 1 346 ? 6.562 18.618 9.354 1.000 20.196 325 TRP AAA N 1
ATOM 5035 C CA . TRP A 1 346 ? 5.716 17.609 10.016 1.000 20.807 325 TRP AAA CA 1
ATOM 5036 C C . TRP A 1 346 ? 4.241 17.994 9.892 1.000 22.699 325 TRP AAA C 1
ATOM 5037 O O . TRP A 1 346 ? 3.407 17.134 9.568 1.000 22.699 325 TRP AAA O 1
ATOM 5058 N N . ILE A 1 347 ? 3.909 19.261 10.188 1.000 19.885 326 ILE AAA N 1
ATOM 5059 C CA . ILE A 1 347 ? 2.481 19.642 10.185 1.000 17.954 326 ILE AAA CA 1
ATOM 5060 C C . ILE A 1 347 ? 1.989 19.705 8.740 1.000 16.685 326 ILE AAA C 1
ATOM 5061 O O . ILE A 1 347 ? 0.885 19.228 8.477 1.000 16.364 326 ILE AAA O 1
ATOM 5077 N N . ASN A 1 348 ? 2.790 20.283 7.861 1.000 17.943 327 ASN AAA N 1
ATOM 5078 C CA . ASN A 1 348 ? 2.376 20.636 6.491 1.000 17.689 327 ASN AAA CA 1
ATOM 5079 C C . ASN A 1 348 ? 1.997 19.339 5.767 1.000 19.404 327 ASN AAA C 1
ATOM 5080 O O . ASN A 1 348 ? 1.004 19.369 5.002 1.000 17.957 327 ASN AAA O 1
ATOM 5091 N N . GLU A 1 349 ? 2.705 18.252 6.086 1.000 21.378 328 GLU AAA N 1
ATOM 5092 C CA . GLU A 1 349 ? 2.436 16.923 5.459 1.000 23.636 328 GLU AAA CA 1
ATOM 5093 C C . GLU A 1 349 ? 1.058 16.417 5.849 1.000 26.990 328 GLU AAA C 1
ATOM 5094 O O . GLU A 1 349 ? 0.440 15.715 5.041 1.000 23.686 328 GLU AAA O 1
ATOM 5106 N N . ARG A 1 350 ? 0.568 16.762 7.034 1.000 20.994 329 ARG AAA N 1
ATOM 5107 C CA . ARG A 1 350 ? -0.735 16.270 7.531 1.000 22.184 329 ARG AAA CA 1
ATOM 5108 C C . ARG A 1 350 ? -1.856 17.197 7.115 1.000 21.764 329 ARG AAA C 1
ATOM 5109 O O . ARG A 1 350 ? -2.912 16.660 6.726 1.000 20.862 329 ARG AAA O 1
ATOM 5130 N N . ILE A 1 351 ? -1.665 18.518 7.138 1.000 19.271 330 ILE AAA N 1
ATOM 5131 C CA . ILE A 1 351 ? -2.800 19.448 6.833 1.000 19.948 330 ILE AAA CA 1
ATOM 5132 C C . ILE A 1 351 ? -2.851 19.796 5.329 1.000 20.020 330 ILE AAA C 1
ATOM 5133 O O . ILE A 1 351 ? -3.782 20.499 4.910 1.000 19.150 330 ILE AAA O 1
ATOM 5149 N N . LYS A 1 352 ? -1.889 19.322 4.543 1.000 20.747 331 LYS AAA N 1
ATOM 5150 C CA . LYS A 1 352 ? -1.903 19.419 3.055 1.000 20.715 331 LYS AAA CA 1
ATOM 5151 C C . LYS A 1 352 ? -1.943 20.879 2.625 1.000 19.864 331 LYS AAA C 1
ATOM 5152 O O . LYS A 1 352 ? -2.510 21.201 1.571 1.000 19.565 331 LYS AAA O 1
ATOM 5171 N N . ARG A 1 353 ? -1.336 21.776 3.420 1.000 17.336 332 ARG AAA N 1
ATOM 5172 C CA . ARG A 1 353 ? -1.210 23.202 3.033 1.000 16.158 332 ARG AAA CA 1
ATOM 5173 C C . ARG A 1 353 ? -0.133 23.778 3.945 1.000 15.647 332 ARG AAA C 1
ATOM 5174 O O . ARG A 1 353 ? 0.190 23.161 4.939 1.000 16.277 332 ARG AAA O 1
ATOM 5195 N N . PRO A 1 354 ? 0.403 24.963 3.658 1.000 16.239 333 PRO AAA N 1
ATOM 5196 C CA . PRO A 1 354 ? 1.398 25.556 4.564 1.000 15.528 333 PRO AAA CA 1
ATOM 5197 C C . PRO A 1 354 ? 0.704 26.104 5.834 1.000 16.600 333 PRO AAA C 1
ATOM 5198 O O . PRO A 1 354 ? -0.230 26.904 5.750 1.000 15.317 333 PRO AAA O 1
ATOM 5209 N N . ALA A 1 355 ? 1.188 25.649 6.974 1.000 17.611 334 ALA AAA N 1
ATOM 5210 C CA . ALA A 1 355 ? 0.693 26.085 8.301 1.000 15.035 334 ALA AAA CA 1
ATOM 5211 C C . ALA A 1 355 ? 0.691 27.613 8.422 1.000 14.002 334 ALA AAA C 1
ATOM 5212 O O . ALA A 1 355 ? 1.561 28.330 7.890 1.000 14.513 334 ALA AAA O 1
ATOM 5219 N N . TYR A 1 356 ? -0.318 28.082 9.151 1.000 13.523 335 TYR AAA N 1
ATOM 5220 C CA . TYR A 1 356 ? -0.456 29.528 9.475 1.000 12.585 335 TYR AAA CA 1
ATOM 5221 C C . TYR A 1 356 ? 0.018 29.659 10.920 1.000 13.951 335 TYR AAA C 1
ATOM 5222 O O . TYR A 1 356 ? -0.677 29.251 11.834 1.000 14.103 335 TYR AAA O 1
ATOM 5240 N N . ILE A 1 357 ? 1.264 30.073 11.111 1.000 13.898 336 ILE AAA N 1
ATOM 5241 C CA . ILE A 1 357 ? 1.872 29.943 12.467 1.000 13.681 336 ILE AAA CA 1
ATOM 5242 C C . ILE A 1 357 ? 1.208 30.914 13.466 1.000 12.261 336 ILE AAA C 1
ATOM 5243 O O . ILE A 1 357 ? 1.111 32.098 13.158 1.000 13.596 336 ILE AAA O 1
ATOM 5259 N N . TRP A 1 358 ? 0.847 30.384 14.612 1.000 12.878 337 TRP AAA N 1
ATOM 5260 C CA . TRP A 1 358 ? 0.477 31.104 15.867 1.000 12.713 337 TRP AAA CA 1
ATOM 5261 C C . TRP A 1 358 ? 1.671 30.953 16.782 1.000 12.870 337 TRP AAA C 1
ATOM 5262 O O . TRP A 1 358 ? 1.798 29.848 17.345 1.000 13.051 337 TRP AAA O 1
ATOM 5283 N N . TRP A 1 359 ? 2.519 31.963 16.918 1.000 15.080 338 TRP AAA N 1
ATOM 5284 C CA . TRP A 1 359 ? 3.759 31.856 17.714 1.000 14.991 338 TRP AAA CA 1
ATOM 5285 C C . TRP A 1 359 ? 3.486 32.398 19.119 1.000 12.986 338 TRP AAA C 1
ATOM 5286 O O . TRP A 1 359 ? 3.246 33.624 19.220 1.000 15.156 338 TRP AAA O 1
ATOM 5307 N N . ASN A 1 360 ? 3.563 31.549 20.109 1.000 13.484 339 ASN AAA N 1
ATOM 5308 C CA . ASN A 1 360 ? 3.229 31.871 21.534 1.000 13.546 339 ASN AAA CA 1
ATOM 5309 C C . ASN A 1 360 ? 4.449 32.506 22.203 1.000 12.669 339 ASN AAA C 1
ATOM 5310 O O . ASN A 1 360 ? 4.888 32.025 23.228 1.000 14.977 339 ASN AAA O 1
ATOM 5321 N N . PHE A 1 361 ? 4.811 33.648 21.702 1.000 15.491 340 PHE AAA N 1
ATOM 5322 C CA . PHE A 1 361 ? 5.759 34.550 22.380 1.000 15.843 340 PHE AAA CA 1
ATOM 5323 C C . PHE A 1 361 ? 5.414 35.921 21.861 1.000 16.214 340 PHE AAA C 1
ATOM 5324 O O . PHE A 1 361 ? 5.240 36.092 20.633 1.000 16.213 340 PHE AAA O 1
ATOM 5341 N N . PRO A 1 362 ? 5.378 37.013 22.674 1.000 13.921 341 PRO AAA N 1
ATOM 5342 C CA . PRO A 1 362 ? 5.720 37.029 24.109 1.000 13.796 341 PRO AAA CA 1
ATOM 5343 C C . PRO A 1 362 ? 4.584 36.814 25.107 1.000 16.049 341 PRO AAA C 1
ATOM 5344 O O . PRO A 1 362 ? 4.749 37.190 26.293 1.000 16.173 341 PRO AAA O 1
ATOM 5355 N N . VAL A 1 363 ? 3.528 36.095 24.711 1.000 15.022 342 VAL AAA N 1
ATOM 5356 C CA . VAL A 1 363 ? 2.397 35.750 25.611 1.000 15.587 342 VAL AAA CA 1
ATOM 5357 C C . VAL A 1 363 ? 2.964 35.277 26.968 1.000 17.314 342 VAL AAA C 1
ATOM 5358 O O . VAL A 1 363 ? 3.853 34.373 27.044 1.000 14.998 342 VAL AAA O 1
ATOM 5371 N N . SER A 1 364 ? 2.457 35.892 28.039 1.000 15.418 343 SER AAA N 1
ATOM 5372 C CA . SER A 1 364 ? 2.931 35.646 29.421 1.000 15.574 343 SER AAA CA 1
ATOM 5373 C C . SER A 1 364 ? 1.779 35.151 30.305 1.000 17.983 343 SER AAA C 1
ATOM 5374 O O . SER A 1 364 ? 1.884 35.244 31.561 1.000 16.461 343 SER AAA O 1
ATOM 5382 N N . ASP A 1 365 ? 0.687 34.649 29.733 1.000 15.134 344 ASP AAA N 1
ATOM 5383 C CA . ASP A 1 365 ? -0.572 34.401 30.477 1.000 16.069 344 ASP AAA CA 1
ATOM 5384 C C . ASP A 1 365 ? -0.432 33.201 31.413 1.000 16.688 344 ASP AAA C 1
ATOM 5385 O O . ASP A 1 365 ? -1.343 33.020 32.252 1.000 19.342 344 ASP AAA O 1
ATOM 5394 N N . TYR A 1 366 ? 0.700 32.478 31.359 1.000 16.412 345 TYR AAA N 1
ATOM 5395 C CA . TYR A 1 366 ? 1.020 31.323 32.222 1.000 19.048 345 TYR AAA CA 1
ATOM 5396 C C . TYR A 1 366 ? 2.215 31.670 33.117 1.000 16.956 345 TYR AAA C 1
ATOM 5397 O O . TYR A 1 366 ? 2.561 30.820 33.916 1.000 19.635 345 TYR AAA O 1
ATOM 5415 N N . VAL A 1 367 ? 2.798 32.842 32.937 1.000 17.620 346 VAL AAA N 1
ATOM 5416 C CA . VAL A 1 367 ? 3.905 33.413 33.775 1.000 17.194 346 VAL AAA CA 1
ATOM 5417 C C . VAL A 1 367 ? 3.586 34.890 34.028 1.000 15.068 346 VAL AAA C 1
ATOM 5418 O O . VAL A 1 367 ? 4.480 35.752 33.769 1.000 15.655 346 VAL AAA O 1
ATOM 5431 N N . ARG A 1 368 ? 2.384 35.164 34.593 1.000 14.569 347 ARG AAA N 1
ATOM 5432 C CA . ARG A 1 368 ? 1.871 36.553 34.624 1.000 16.369 347 ARG AAA CA 1
ATOM 5433 C C . ARG A 1 368 ? 2.675 37.431 35.588 1.000 15.722 347 ARG AAA C 1
ATOM 5434 O O . ARG A 1 368 ? 2.508 38.657 35.508 1.000 16.757 347 ARG AAA O 1
ATOM 5455 N N . ASP A 1 369 ? 3.572 36.851 36.362 1.000 16.931 348 ASP AAA N 1
ATOM 5456 C CA . ASP A 1 369 ? 4.461 37.627 37.272 1.000 17.733 348 ASP AAA CA 1
ATOM 5457 C C . ASP A 1 369 ? 5.747 38.073 36.562 1.000 17.572 348 ASP AAA C 1
ATOM 5458 O O . ASP A 1 369 ? 6.568 38.822 37.152 1.000 16.601 348 ASP AAA O 1
ATOM 5467 N N . HIS A 1 370 ? 5.931 37.763 35.266 1.000 17.279 349 HIS AAA N 1
ATOM 5468 C CA . HIS A 1 370 ? 7.125 38.130 34.491 1.000 15.898 349 HIS AAA CA 1
ATOM 5469 C C . HIS A 1 370 ? 6.771 39.015 33.303 1.000 15.797 349 HIS AAA C 1
ATOM 5470 O O . HIS A 1 370 ? 5.718 38.760 32.669 1.000 16.821 349 HIS AAA O 1
ATOM 5485 N N . LEU A 1 371 ? 7.608 39.968 32.986 1.000 14.439 350 LEU AAA N 1
ATOM 5486 C CA . LEU A 1 371 ? 7.578 40.666 31.690 1.000 14.913 350 LEU AAA CA 1
ATOM 5487 C C . LEU A 1 371 ? 8.535 39.925 30.740 1.000 15.988 350 LEU AAA C 1
ATOM 5488 O O . LEU A 1 371 ? 9.662 39.591 31.195 1.000 15.074 350 LEU AAA O 1
ATOM 5504 N N . LEU A 1 372 ? 8.190 39.796 29.444 1.000 15.542 351 LEU AAA N 1
ATOM 5505 C CA . LEU A 1 372 ? 9.058 39.106 28.453 1.000 15.920 351 LEU AAA CA 1
ATOM 5506 C C . LEU A 1 372 ? 9.475 40.130 27.393 1.000 16.064 351 LEU AAA C 1
ATOM 5507 O O . LEU A 1 372 ? 8.785 40.336 26.334 1.000 14.543 351 LEU AAA O 1
ATOM 5523 N N . LEU A 1 373 ? 10.591 40.836 27.657 1.000 13.787 352 LEU AAA N 1
ATOM 5524 C CA . LEU A 1 373 ? 10.967 42.019 26.893 1.000 13.763 352 LEU AAA CA 1
ATOM 5525 C C . LEU A 1 373 ? 12.221 41.765 26.060 1.000 12.879 352 LEU AAA C 1
ATOM 5526 O O . LEU A 1 373 ? 12.762 42.703 25.483 1.000 15.518 352 LEU AAA O 1
ATOM 5542 N N . GLY A 1 374 ? 12.616 40.505 25.962 1.000 15.276 353 GLY AAA N 1
ATOM 5543 C CA . GLY A 1 374 ? 13.835 40.153 25.215 1.000 14.250 353 GLY AAA CA 1
ATOM 5544 C C . GLY A 1 374 ? 13.593 40.032 23.718 1.000 17.200 353 GLY AAA C 1
ATOM 5545 O O . GLY A 1 374 ? 12.480 40.194 23.195 1.000 15.017 353 GLY AAA O 1
ATOM 5549 N N . PRO A 1 375 ? 14.687 39.749 22.981 1.000 14.797 354 PRO AAA N 1
ATOM 5550 C CA . PRO A 1 375 ? 14.641 39.657 21.521 1.000 14.286 354 PRO AAA CA 1
ATOM 5551 C C . PRO A 1 375 ? 13.798 38.441 21.112 1.000 13.523 354 PRO AAA C 1
ATOM 5552 O O . PRO A 1 375 ? 13.583 37.486 21.855 1.000 13.821 354 PRO AAA O 1
ATOM 5563 N N . VAL A 1 376 ? 13.422 38.507 19.857 1.000 15.696 355 VAL AAA N 1
ATOM 5564 C CA . VAL A 1 376 ? 12.687 37.433 19.142 1.000 15.305 355 VAL AAA CA 1
ATOM 5565 C C . VAL A 1 376 ? 13.709 36.545 18.420 1.000 14.492 355 VAL AAA C 1
ATOM 5566 O O . VAL A 1 376 ? 14.439 37.107 17.569 1.000 16.724 355 VAL AAA O 1
ATOM 5579 N N . TYR A 1 377 ? 13.747 35.270 18.779 1.000 15.971 356 TYR AAA N 1
ATOM 5580 C CA . TYR A 1 377 ? 14.731 34.349 18.162 1.000 16.570 356 TYR AAA CA 1
ATOM 5581 C C . TYR A 1 377 ? 14.209 32.937 18.275 1.000 17.108 356 TYR AAA C 1
ATOM 5582 O O . TYR A 1 377 ? 13.231 32.685 18.982 1.000 16.660 356 TYR AAA O 1
ATOM 5600 N N . GLY A 1 378 ? 14.832 32.047 17.480 1.000 17.332 357 GLY AAA N 1
ATOM 5601 C CA . GLY A 1 378 ? 14.552 30.612 17.627 1.000 17.439 357 GLY AAA CA 1
ATOM 5602 C C . GLY A 1 378 ? 13.825 30.056 16.407 1.000 18.011 357 GLY AAA C 1
ATOM 5603 O O . GLY A 1 378 ? 13.798 28.847 16.299 1.000 18.834 357 GLY AAA O 1
ATOM 5607 N N . ASN A 1 379 ? 13.255 30.917 15.586 1.000 17.313 358 ASN AAA N 1
ATOM 5608 C CA . ASN A 1 379 ? 12.435 30.524 14.411 1.000 17.199 358 ASN AAA CA 1
ATOM 5609 C C . ASN A 1 379 ? 13.376 30.436 13.213 1.000 17.609 358 ASN AAA C 1
ATOM 5610 O O . ASN A 1 379 ? 14.120 31.359 12.914 1.000 18.177 358 ASN AAA O 1
ATOM 5621 N N . ASP A 1 380 ? 13.267 29.353 12.460 1.000 18.136 359 ASP AAA N 1
ATOM 5622 C CA . ASP A 1 380 ? 14.112 29.141 11.264 1.000 17.636 359 ASP AAA CA 1
ATOM 5623 C C . ASP A 1 380 ? 13.862 30.285 10.293 1.000 18.898 359 ASP AAA C 1
ATOM 5624 O O . ASP A 1 380 ? 12.650 30.675 10.077 1.000 19.469 359 ASP AAA O 1
ATOM 5633 N N . THR A 1 381 ? 14.932 30.795 9.697 1.000 18.269 360 THR AAA N 1
ATOM 5634 C CA . THR A 1 381 ? 14.912 31.965 8.805 1.000 18.021 360 THR AAA CA 1
ATOM 5635 C C . THR A 1 381 ? 14.828 31.567 7.321 1.000 17.007 360 THR AAA C 1
ATOM 5636 O O . THR A 1 381 ? 14.808 32.498 6.519 1.000 16.831 360 THR AAA O 1
ATOM 5647 N N . THR A 1 382 ? 14.654 30.284 7.038 1.000 18.645 361 THR AAA N 1
ATOM 5648 C CA . THR A 1 382 ? 14.757 29.717 5.660 1.000 21.762 361 THR AAA CA 1
ATOM 5649 C C . THR A 1 382 ? 13.421 29.110 5.219 1.000 23.234 361 THR AAA C 1
ATOM 5650 O O . THR A 1 382 ? 13.356 28.704 4.040 1.000 21.304 361 THR AAA O 1
ATOM 5661 N N . ILE A 1 383 ? 12.368 29.201 6.052 1.000 18.989 362 ILE AAA N 1
ATOM 5662 C CA . ILE A 1 383 ? 11.115 28.402 5.847 1.000 19.183 362 ILE AAA CA 1
ATOM 5663 C C . ILE A 1 383 ? 9.929 29.260 5.422 1.000 16.718 362 ILE AAA C 1
ATOM 5664 O O . ILE A 1 383 ? 8.793 28.790 5.610 1.000 18.492 362 ILE AAA O 1
ATOM 5680 N N . ALA A 1 384 ? 10.150 30.464 4.907 1.000 16.953 363 ALA AAA N 1
ATOM 5681 C CA . ALA A 1 384 ? 9.052 31.356 4.484 1.000 18.979 363 ALA AAA CA 1
ATOM 5682 C C . ALA A 1 384 ? 8.086 30.622 3.535 1.000 23.192 363 ALA AAA C 1
ATOM 5683 O O . ALA A 1 384 ? 6.888 30.798 3.688 1.000 19.126 363 ALA AAA O 1
ATOM 5690 N N . LYS A 1 385 ? 8.594 29.814 2.606 1.000 20.324 364 LYS AAA N 1
ATOM 5691 C CA . LYS A 1 385 ? 7.700 29.148 1.613 1.000 22.636 364 LYS AAA CA 1
ATOM 5692 C C . LYS A 1 385 ? 6.836 28.098 2.314 1.000 20.586 364 LYS AAA C 1
ATOM 5693 O O . LYS A 1 385 ? 5.809 27.695 1.737 1.000 20.165 364 LYS AAA O 1
ATOM 5705 N N . GLU A 1 386 ? 7.180 27.666 3.519 1.000 18.160 365 GLU AAA N 1
ATOM 5706 C CA . GLU A 1 386 ? 6.463 26.601 4.239 1.000 18.024 365 GLU AAA CA 1
ATOM 5707 C C . GLU A 1 386 ? 5.357 27.163 5.141 1.000 15.888 365 GLU AAA C 1
ATOM 5708 O O . GLU A 1 386 ? 4.746 26.358 5.830 1.000 17.770 365 GLU AAA O 1
ATOM 5720 N N . MET A 1 387 ? 5.181 28.468 5.194 1.000 16.099 366 MET AAA N 1
ATOM 5721 C CA A MET A 1 387 ? 4.109 29.025 6.069 0.500 16.638 366 MET AAA CA 1
ATOM 5722 C CA B MET A 1 387 ? 4.197 29.151 6.089 0.500 16.993 366 MET AAA CA 1
ATOM 5723 C C . MET A 1 387 ? 3.203 29.956 5.262 1.000 15.446 366 MET AAA C 1
ATOM 5724 O O . MET A 1 387 ? 3.674 30.760 4.447 1.000 20.151 366 MET AAA O 1
ATOM 5750 N N . SER A 1 388 ? 1.878 29.834 5.504 1.000 14.038 367 SER AAA N 1
ATOM 5751 C CA . SER A 1 388 ? 0.836 30.719 4.968 1.000 14.470 367 SER AAA CA 1
ATOM 5752 C C . SER A 1 388 ? 0.809 32.057 5.689 1.000 15.248 367 SER AAA C 1
ATOM 5753 O O . SER A 1 388 ? 0.367 33.059 5.080 1.000 15.700 367 SER AAA O 1
ATOM 5761 N N . GLY A 1 389 ? 1.235 32.034 6.936 1.000 13.958 368 GLY AAA N 1
ATOM 5762 C CA . GLY A 1 389 ? 1.172 33.243 7.748 1.000 14.319 368 GLY AAA CA 1
ATOM 5763 C C . GLY A 1 389 ? 2.016 33.040 8.995 1.000 13.574 368 GLY AAA C 1
ATOM 5764 O O . GLY A 1 389 ? 2.394 31.916 9.341 1.000 13.787 368 GLY AAA O 1
ATOM 5768 N N . PHE A 1 390 ? 2.225 34.139 9.710 1.000 13.436 369 PHE AAA N 1
ATOM 5769 C CA . PHE A 1 390 ? 2.974 34.122 10.977 1.000 14.363 369 PHE AAA CA 1
ATOM 5770 C C . PHE A 1 390 ? 2.462 35.268 11.837 1.000 12.805 369 PHE AAA C 1
ATOM 5771 O O . PHE A 1 390 ? 2.602 36.434 11.452 1.000 13.204 369 PHE AAA O 1
ATOM 5788 N N . VAL A 1 391 ? 1.809 34.918 12.920 1.000 13.701 370 VAL AAA N 1
ATOM 5789 C CA . VAL A 1 391 ? 1.305 35.906 13.895 1.000 13.368 370 VAL AAA CA 1
ATOM 5790 C C . VAL A 1 391 ? 1.895 35.576 15.251 1.000 13.454 370 VAL AAA C 1
ATOM 5791 O O . VAL A 1 391 ? 2.012 34.435 15.611 1.000 13.837 370 VAL AAA O 1
ATOM 5804 N N . THR A 1 392 ? 2.113 36.633 16.024 1.000 13.099 371 THR AAA N 1
ATOM 5805 C CA . THR A 1 392 ? 2.541 36.527 17.439 1.000 12.766 371 THR AAA CA 1
ATOM 5806 C C . THR A 1 392 ? 1.345 36.711 18.386 1.000 11.818 371 THR AAA C 1
ATOM 5807 O O . THR A 1 392 ? 0.585 37.672 18.181 1.000 12.707 371 THR AAA O 1
ATOM 5818 N N . ASN A 1 393 ? 1.293 35.876 19.413 1.000 12.315 372 ASN AAA N 1
ATOM 5819 C CA . ASN A 1 393 ? 0.346 36.000 20.551 1.000 12.765 372 ASN AAA CA 1
ATOM 5820 C C . ASN A 1 393 ? 1.139 36.749 21.606 1.000 13.909 372 ASN AAA C 1
ATOM 5821 O O . ASN A 1 393 ? 2.124 36.241 22.145 1.000 13.526 372 ASN AAA O 1
ATOM 5832 N N . PRO A 1 394 ? 0.772 38.000 21.907 1.000 14.439 373 PRO AAA N 1
ATOM 5833 C CA . PRO A 1 394 ? 1.560 38.818 22.834 1.000 14.443 373 PRO AAA CA 1
ATOM 5834 C C . PRO A 1 394 ? 1.142 38.785 24.296 1.000 13.575 373 PRO AAA C 1
ATOM 5835 O O . PRO A 1 394 ? 0.295 38.016 24.717 1.000 12.590 373 PRO AAA O 1
ATOM 5846 N N . MET A 1 395 ? 1.797 39.645 25.088 1.000 13.645 374 MET AAA N 1
ATOM 5847 C CA . MET A 1 395 ? 1.393 39.790 26.510 1.000 15.081 374 MET AAA CA 1
ATOM 5848 C C . MET A 1 395 ? 0.057 40.564 26.604 1.000 14.794 374 MET AAA C 1
ATOM 5849 O O . MET A 1 395 ? -0.183 41.453 25.733 1.000 14.217 374 MET AAA O 1
ATOM 5863 N N . GLU A 1 396 ? -0.574 40.505 27.768 1.000 15.671 375 GLU AAA N 1
ATOM 5864 C CA . GLU A 1 396 ? -1.710 41.419 28.049 1.000 16.398 375 GLU AAA CA 1
ATOM 5865 C C . GLU A 1 396 ? -1.208 42.868 28.136 1.000 15.710 375 GLU AAA C 1
ATOM 5866 O O . GLU A 1 396 ? -2.036 43.771 28.003 1.000 15.278 375 GLU AAA O 1
ATOM 5878 N N . HIS A 1 397 ? 0.114 43.102 28.256 1.000 14.814 376 HIS AAA N 1
ATOM 5879 C CA . HIS A 1 397 ? 0.760 44.436 28.253 1.000 14.393 376 HIS AAA CA 1
ATOM 5880 C C . HIS A 1 397 ? 1.012 44.823 26.796 1.000 15.634 376 HIS AAA C 1
ATOM 5881 O O . HIS A 1 397 ? 2.015 44.376 26.217 1.000 15.007 376 HIS AAA O 1
ATOM 5896 N N . ALA A 1 398 ? 0.116 45.578 26.197 1.000 16.097 377 ALA AAA N 1
ATOM 5897 C CA . ALA A 1 398 ? 0.142 45.852 24.737 1.000 15.982 377 ALA AAA CA 1
ATOM 5898 C C . ALA A 1 398 ? 1.398 46.620 24.352 1.000 16.956 377 ALA AAA C 1
ATOM 5899 O O . ALA A 1 398 ? 2.092 46.254 23.362 1.000 15.273 377 ALA AAA O 1
ATOM 5906 N N . GLU A 1 399 ? 1.673 47.744 25.027 1.000 14.589 378 GLU AAA N 1
ATOM 5907 C CA . GLU A 1 399 ? 2.827 48.555 24.587 1.000 16.350 378 GLU AAA CA 1
ATOM 5908 C C . GLU A 1 399 ? 4.128 47.781 24.791 1.000 14.902 378 GLU AAA C 1
ATOM 5909 O O . GLU A 1 399 ? 5.024 47.897 23.910 1.000 15.503 378 GLU AAA O 1
ATOM 5921 N N . SER A 1 400 ? 4.252 47.056 25.909 1.000 14.389 379 SER AAA N 1
ATOM 5922 C CA . SER A 1 400 ? 5.450 46.235 26.261 1.000 15.570 379 SER AAA CA 1
ATOM 5923 C C . SER A 1 400 ? 5.717 45.183 25.163 1.000 15.482 379 SER AAA C 1
ATOM 5924 O O . SER A 1 400 ? 6.891 44.833 24.883 1.000 16.438 379 SER AAA O 1
ATOM 5932 N N . SER A 1 401 ? 4.647 44.710 24.555 1.000 13.468 380 SER AAA N 1
ATOM 5933 C CA . SER A 1 401 ? 4.730 43.655 23.509 1.000 13.383 380 SER AAA CA 1
ATOM 5934 C C . SER A 1 401 ? 5.267 44.242 22.217 1.000 14.187 380 SER AAA C 1
ATOM 5935 O O . SER A 1 401 ? 5.551 43.438 21.280 1.000 15.161 380 SER AAA O 1
ATOM 5943 N N . LYS A 1 402 ? 5.363 45.562 22.058 1.000 13.706 381 LYS AAA N 1
ATOM 5944 C CA . LYS A 1 402 ? 5.791 46.170 20.779 1.000 13.667 381 LYS AAA CA 1
ATOM 5945 C C . LYS A 1 402 ? 7.217 45.733 20.451 1.000 14.836 381 LYS AAA C 1
ATOM 5946 O O . LYS A 1 402 ? 7.584 45.778 19.261 1.000 13.962 381 LYS AAA O 1
ATOM 5965 N N . ILE A 1 403 ? 8.006 45.400 21.467 1.000 14.654 382 ILE AAA N 1
ATOM 5966 C CA . ILE A 1 403 ? 9.424 45.016 21.198 1.000 14.112 382 ILE AAA CA 1
ATOM 5967 C C . ILE A 1 403 ? 9.389 43.742 20.351 1.000 14.729 382 ILE AAA C 1
ATOM 5968 O O . ILE A 1 403 ? 10.077 43.732 19.283 1.000 15.692 382 ILE AAA O 1
ATOM 5984 N N . ALA A 1 404 ? 8.667 42.735 20.824 1.000 14.529 383 ALA AAA N 1
ATOM 5985 C CA . ALA A 1 404 ? 8.510 41.464 20.108 1.000 13.290 383 ALA AAA CA 1
ATOM 5986 C C . ALA A 1 404 ? 7.748 41.700 18.802 1.000 15.432 383 ALA AAA C 1
ATOM 5987 O O . ALA A 1 404 ? 8.097 41.064 17.777 1.000 14.775 383 ALA AAA O 1
ATOM 5994 N N . ILE A 1 405 ? 6.688 42.506 18.811 1.000 14.224 384 ILE AAA N 1
ATOM 5995 C CA . ILE A 1 405 ? 5.839 42.694 17.602 1.000 14.780 384 ILE AAA CA 1
ATOM 5996 C C . ILE A 1 405 ? 6.675 43.299 16.477 1.000 15.906 384 ILE AAA C 1
ATOM 5997 O O . ILE A 1 405 ? 6.594 42.815 15.333 1.000 15.908 384 ILE AAA O 1
ATOM 6013 N N . TYR A 1 406 ? 7.441 44.354 16.764 1.000 13.456 385 TYR AAA N 1
ATOM 6014 C CA . TYR A 1 406 ? 8.358 44.990 15.794 1.000 14.627 385 TYR AAA CA 1
ATOM 6015 C C . TYR A 1 406 ? 9.314 43.941 15.224 1.000 14.370 385 TYR AAA C 1
ATOM 6016 O O . TYR A 1 406 ? 9.527 43.941 14.015 1.000 14.926 385 TYR AAA O 1
ATOM 6034 N N . SER A 1 407 ? 9.787 43.051 16.075 1.000 16.058 386 SER AAA N 1
ATOM 6035 C CA . SER A 1 407 ? 10.803 42.029 15.720 1.000 15.996 386 SER AAA CA 1
ATOM 6036 C C . SER A 1 407 ? 10.143 40.948 14.852 1.000 15.750 386 SER AAA C 1
ATOM 6037 O O . SER A 1 407 ? 10.727 40.579 13.798 1.000 15.198 386 SER AAA O 1
ATOM 6045 N N . VAL A 1 408 ? 8.941 40.524 15.214 1.000 14.886 387 VAL AAA N 1
ATOM 6046 C CA . VAL A 1 408 ? 8.179 39.563 14.371 1.000 15.544 387 VAL AAA CA 1
ATOM 6047 C C . VAL A 1 408 ? 7.865 40.195 13.009 1.000 14.381 387 VAL AAA C 1
ATOM 6048 O O . VAL A 1 408 ? 7.942 39.472 11.957 1.000 15.343 387 VAL AAA O 1
ATOM 6061 N N . ALA A 1 409 ? 7.506 41.478 12.939 1.000 14.406 388 ALA AAA N 1
ATOM 6062 C CA . ALA A 1 409 ? 7.219 42.157 11.671 1.000 13.983 388 ALA AAA CA 1
ATOM 6063 C C . ALA A 1 409 ? 8.456 42.067 10.772 1.000 17.114 388 ALA AAA C 1
ATOM 6064 O O . ALA A 1 409 ? 8.347 41.740 9.572 1.000 16.037 388 ALA AAA O 1
ATOM 6071 N N . SER A 1 410 ? 9.623 42.372 11.337 1.000 14.545 389 SER AAA N 1
ATOM 6072 C CA . SER A 1 410 ? 10.896 42.324 10.601 1.000 15.827 389 SER AAA CA 1
ATOM 6073 C C . SER A 1 410 ? 11.150 40.893 10.107 1.000 15.880 389 SER AAA C 1
ATOM 6074 O O . SER A 1 410 ? 11.476 40.743 8.898 1.000 17.612 389 SER AAA O 1
ATOM 6082 N N . TYR A 1 411 ? 11.048 39.897 10.982 1.000 14.508 390 TYR AAA N 1
ATOM 6083 C CA . TYR A 1 411 ? 11.298 38.476 10.683 1.000 15.559 390 TYR AAA CA 1
ATOM 6084 C C . TYR A 1 411 ? 10.376 38.021 9.551 1.000 17.322 390 TYR AAA C 1
ATOM 6085 O O . TYR A 1 411 ? 10.836 37.329 8.614 1.000 18.404 390 TYR AAA O 1
ATOM 6103 N N . ALA A 1 412 ? 9.100 38.336 9.675 1.000 15.147 391 ALA AAA N 1
ATOM 6104 C CA . ALA A 1 412 ? 8.092 37.777 8.753 1.000 17.289 391 ALA AAA CA 1
ATOM 6105 C C . ALA A 1 412 ? 8.253 38.414 7.380 1.000 16.770 391 ALA AAA C 1
ATOM 6106 O O . ALA A 1 412 ? 7.893 37.760 6.389 1.000 17.167 391 ALA AAA O 1
ATOM 6113 N N . TRP A 1 413 ? 8.609 39.695 7.299 1.000 16.116 392 TRP AAA N 1
ATOM 6114 C CA . TRP A 1 413 ? 8.757 40.377 6.001 1.000 16.805 392 TRP AAA CA 1
ATOM 6115 C C . TRP A 1 413 ? 10.037 39.877 5.312 1.000 17.739 392 TRP AAA C 1
ATOM 6116 O O . TRP A 1 413 ? 9.968 39.578 4.091 1.000 16.652 392 TRP AAA O 1
ATOM 6137 N N . ASN A 1 414 ? 11.142 39.788 6.042 1.000 16.343 393 ASN AAA N 1
ATOM 6138 C CA . ASN A 1 414 ? 12.450 39.407 5.412 1.000 18.924 393 ASN AAA CA 1
ATOM 6139 C C . ASN A 1 414 ? 13.199 38.460 6.322 1.000 16.839 393 ASN AAA C 1
ATOM 6140 O O . ASN A 1 414 ? 14.139 38.837 7.026 1.000 19.750 393 ASN AAA O 1
ATOM 6151 N N . PRO A 1 415 ? 12.776 37.210 6.436 1.000 17.203 394 PRO AAA N 1
ATOM 6152 C CA . PRO A 1 415 ? 13.418 36.277 7.334 1.000 17.614 394 PRO AAA CA 1
ATOM 6153 C C . PRO A 1 415 ? 14.871 36.015 6.954 1.000 21.848 394 PRO AAA C 1
ATOM 6154 O O . PRO A 1 415 ? 15.650 35.788 7.814 1.000 21.612 394 PRO AAA O 1
ATOM 6165 N N . ALA A 1 416 ? 15.205 36.055 5.661 1.000 21.879 395 ALA AAA N 1
ATOM 6166 C CA . ALA A 1 416 ? 16.593 35.737 5.232 1.000 23.187 395 ALA AAA CA 1
ATOM 6167 C C . ALA A 1 416 ? 17.600 36.744 5.810 1.000 24.083 395 ALA AAA C 1
ATOM 6168 O O . ALA A 1 416 ? 18.798 36.393 5.999 1.000 29.887 395 ALA AAA O 1
ATOM 6175 N N . LYS A 1 417 ? 17.187 37.985 6.043 1.000 24.706 396 LYS AAA N 1
ATOM 6176 C CA . LYS A 1 417 ? 18.080 39.030 6.596 1.000 23.331 396 LYS AAA CA 1
ATOM 6177 C C . LYS A 1 417 ? 17.757 39.283 8.086 1.000 23.482 396 LYS AAA C 1
ATOM 6178 O O . LYS A 1 417 ? 18.186 40.292 8.599 1.000 23.767 396 LYS AAA O 1
ATOM 6187 N N . TYR A 1 418 ? 16.913 38.486 8.711 1.000 20.632 397 TYR AAA N 1
ATOM 6188 C CA . TYR A 1 418 ? 16.474 38.790 10.108 1.000 18.309 397 TYR AAA CA 1
ATOM 6189 C C . TYR A 1 418 ? 17.683 38.772 11.048 1.000 21.029 397 TYR AAA C 1
ATOM 6190 O O . TYR A 1 418 ? 18.417 37.733 11.162 1.000 18.790 397 TYR AAA O 1
ATOM 6208 N N . ASP A 1 419 ? 17.898 39.911 11.705 1.000 18.295 398 ASP AAA N 1
ATOM 6209 C CA . ASP A 1 419 ? 19.000 40.148 12.675 1.000 19.024 398 ASP AAA CA 1
ATOM 6210 C C . ASP A 1 419 ? 18.327 40.346 14.038 1.000 18.253 398 ASP AAA C 1
ATOM 6211 O O . ASP A 1 419 ? 17.832 41.457 14.298 1.000 20.052 398 ASP AAA O 1
ATOM 6220 N N . THR A 1 420 ? 18.290 39.307 14.817 1.000 18.375 399 THR AAA N 1
ATOM 6221 C CA A THR A 1 420 ? 17.602 39.297 16.127 0.500 17.551 399 THR AAA CA 1
ATOM 6222 C CA B THR A 1 420 ? 17.557 39.331 16.105 0.500 18.827 399 THR AAA CA 1
ATOM 6223 C C . THR A 1 420 ? 18.043 40.499 16.963 1.000 19.863 399 THR AAA C 1
ATOM 6224 O O . THR A 1 420 ? 17.182 41.249 17.449 1.000 17.601 399 THR AAA O 1
ATOM 6244 N N . TRP A 1 421 ? 19.350 40.639 17.178 1.000 21.058 400 TRP AAA N 1
ATOM 6245 C CA . TRP A 1 421 ? 19.795 41.600 18.232 1.000 19.818 400 TRP AAA CA 1
ATOM 6246 C C . TRP A 1 421 ? 19.637 43.023 17.707 1.000 17.631 400 TRP AAA C 1
ATOM 6247 O O . TRP A 1 421 ? 19.229 43.915 18.511 1.000 19.843 400 TRP AAA O 1
ATOM 6268 N N . GLN A 1 422 ? 19.957 43.310 16.460 1.000 16.071 401 GLN AAA N 1
ATOM 6269 C CA . GLN A 1 422 ? 19.849 44.692 15.958 1.000 19.811 401 GLN AAA CA 1
ATOM 6270 C C . GLN A 1 422 ? 18.347 45.052 15.941 1.000 18.261 401 GLN AAA C 1
ATOM 6271 O O . GLN A 1 422 ? 17.976 46.230 16.126 1.000 18.124 401 GLN AAA O 1
ATOM 6285 N N . THR A 1 423 ? 17.507 44.109 15.569 1.000 17.912 402 THR AAA N 1
ATOM 6286 C CA . THR A 1 423 ? 16.047 44.390 15.474 1.000 15.534 402 THR AAA CA 1
ATOM 6287 C C . THR A 1 423 ? 15.504 44.708 16.878 1.000 16.275 402 THR AAA C 1
ATOM 6288 O O . THR A 1 423 ? 14.641 45.658 17.017 1.000 15.677 402 THR AAA O 1
ATOM 6299 N N . TRP A 1 424 ? 15.966 43.971 17.873 1.000 15.378 403 TRP AAA N 1
ATOM 6300 C CA . TRP A 1 424 ? 15.596 44.237 19.302 1.000 16.164 403 TRP AAA CA 1
ATOM 6301 C C . TRP A 1 424 ? 15.981 45.672 19.663 1.000 17.892 403 TRP AAA C 1
ATOM 6302 O O . TRP A 1 424 ? 15.142 46.431 20.241 1.000 16.604 403 TRP AAA O 1
ATOM 6323 N N . LYS A 1 425 ? 17.206 46.048 19.356 1.000 18.002 404 LYS AAA N 1
ATOM 6324 C CA . LYS A 1 425 ? 17.658 47.427 19.652 1.000 19.067 404 LYS AAA CA 1
ATOM 6325 C C . LYS A 1 425 ? 16.835 48.438 18.877 1.000 20.207 404 LYS AAA C 1
ATOM 6326 O O . LYS A 1 425 ? 16.449 49.472 19.462 1.000 18.020 404 LYS AAA O 1
ATOM 6345 N N . ASP A 1 426 ? 16.579 48.199 17.586 1.000 17.772 405 ASP AAA N 1
ATOM 6346 C CA . ASP A 1 426 ? 15.801 49.132 16.747 1.000 18.490 405 ASP AAA CA 1
ATOM 6347 C C . ASP A 1 426 ? 14.397 49.286 17.345 1.000 15.102 405 ASP AAA C 1
ATOM 6348 O O . ASP A 1 426 ? 13.835 50.400 17.290 1.000 17.894 405 ASP AAA O 1
ATOM 6357 N N . ALA A 1 427 ? 13.800 48.203 17.802 1.000 15.701 406 ALA AAA N 1
ATOM 6358 C CA . ALA A 1 427 ? 12.422 48.245 18.361 1.000 14.741 406 ALA AAA CA 1
ATOM 6359 C C . ALA A 1 427 ? 12.432 49.181 19.582 1.000 17.952 406 ALA AAA C 1
ATOM 6360 O O . ALA A 1 427 ? 11.572 50.050 19.707 1.000 17.124 406 ALA AAA O 1
ATOM 6367 N N . ILE A 1 428 ? 13.406 48.982 20.449 1.000 17.180 407 ILE AAA N 1
ATOM 6368 C CA . ILE A 1 428 ? 13.426 49.715 21.741 1.000 16.968 407 ILE AAA CA 1
ATOM 6369 C C . ILE A 1 428 ? 13.626 51.179 21.413 1.000 17.138 407 ILE AAA C 1
ATOM 6370 O O . ILE A 1 428 ? 12.957 52.021 22.008 1.000 19.042 407 ILE AAA O 1
ATOM 6386 N N . ARG A 1 429 ? 14.536 51.487 20.498 1.000 17.334 408 ARG AAA N 1
ATOM 6387 C CA . ARG A 1 429 ? 14.796 52.886 20.084 1.000 19.637 408 ARG AAA CA 1
ATOM 6388 C C . ARG A 1 429 ? 13.552 53.487 19.416 1.000 20.964 408 ARG AAA C 1
ATOM 6389 O O . ARG A 1 429 ? 13.350 54.709 19.525 1.000 22.381 408 ARG AAA O 1
ATOM 6410 N N . THR A 1 430 ? 12.727 52.685 18.736 1.000 19.300 409 THR AAA N 1
ATOM 6411 C CA . THR A 1 430 ? 11.491 53.183 18.104 1.000 20.766 409 THR AAA CA 1
ATOM 6412 C C . THR A 1 430 ? 10.434 53.483 19.166 1.000 20.833 409 THR AAA C 1
ATOM 6413 O O . THR A 1 430 ? 9.709 54.478 19.005 1.000 23.572 409 THR AAA O 1
ATOM 6424 N N . ILE A 1 431 ? 10.308 52.618 20.142 1.000 21.449 410 ILE AAA N 1
ATOM 6425 C CA . ILE A 1 431 ? 9.247 52.639 21.180 1.000 19.471 410 ILE AAA CA 1
ATOM 6426 C C . ILE A 1 431 ? 9.576 53.751 22.172 1.000 21.210 410 ILE AAA C 1
ATOM 6427 O O . ILE A 1 431 ? 8.634 54.401 22.639 1.000 21.204 410 ILE AAA O 1
ATOM 6443 N N . LEU A 1 432 ? 10.845 53.936 22.531 1.000 19.694 411 LEU AAA N 1
ATOM 6444 C CA . LEU A 1 432 ? 11.142 54.936 23.599 1.000 19.281 411 LEU AAA CA 1
ATOM 6445 C C . LEU A 1 432 ? 12.437 55.645 23.255 1.000 17.634 411 LEU AAA C 1
ATOM 6446 O O . LEU A 1 432 ? 13.444 55.417 23.918 1.000 18.394 411 LEU AAA O 1
ATOM 6462 N N . PRO A 1 433 ? 12.450 56.486 22.200 1.000 20.352 412 PRO AAA N 1
ATOM 6463 C CA . PRO A 1 433 ? 13.680 57.130 21.746 1.000 23.544 412 PRO AAA CA 1
ATOM 6464 C C . PRO A 1 433 ? 14.319 57.980 22.857 1.000 26.740 412 PRO AAA C 1
ATOM 6465 O O . PRO A 1 433 ? 15.518 57.983 22.966 1.000 28.412 412 PRO AAA O 1
ATOM 6476 N N . SER A 1 434 ? 13.490 58.607 23.688 1.000 26.936 413 SER AAA N 1
ATOM 6477 C CA . SER A 1 434 ? 13.943 59.520 24.771 1.000 26.713 413 SER AAA CA 1
ATOM 6478 C C . SER A 1 434 ? 14.699 58.761 25.857 1.000 25.969 413 SER AAA C 1
ATOM 6479 O O . SER A 1 434 ? 15.361 59.423 26.643 1.000 28.007 413 SER AAA O 1
ATOM 6487 N N . ALA A 1 435 ? 14.566 57.443 25.990 1.000 21.631 414 ALA AAA N 1
ATOM 6488 C CA . ALA A 1 435 ? 15.156 56.658 27.093 1.000 22.319 414 ALA AAA CA 1
ATOM 6489 C C . ALA A 1 435 ? 15.521 55.255 26.612 1.000 20.188 414 ALA AAA C 1
ATOM 6490 O O . ALA A 1 435 ? 15.360 54.275 27.332 1.000 20.644 414 ALA AAA O 1
ATOM 6497 N N . ALA A 1 436 ? 16.093 55.167 25.398 1.000 19.771 415 ALA AAA N 1
ATOM 6498 C CA . ALA A 1 436 ? 16.273 53.855 24.750 1.000 18.592 415 ALA AAA CA 1
ATOM 6499 C C . ALA A 1 436 ? 17.266 53.024 25.535 1.000 18.299 415 ALA AAA C 1
ATOM 6500 O O . ALA A 1 436 ? 17.036 51.841 25.754 1.000 17.774 415 ALA AAA O 1
ATOM 6507 N N . GLU A 1 437 ? 18.400 53.611 25.961 1.000 19.174 416 GLU AAA N 1
ATOM 6508 C CA . GLU A 1 437 ? 19.406 52.831 26.714 1.000 20.959 416 GLU AAA CA 1
ATOM 6509 C C . GLU A 1 437 ? 18.825 52.362 28.057 1.000 18.905 416 GLU AAA C 1
ATOM 6510 O O . GLU A 1 437 ? 19.179 51.276 28.469 1.000 16.941 416 GLU AAA O 1
ATOM 6522 N N . GLU A 1 438 ? 17.956 53.146 28.692 1.000 18.160 417 GLU AAA N 1
ATOM 6523 C CA . GLU A 1 438 ? 17.329 52.735 29.983 1.000 19.138 417 GLU AAA CA 1
ATOM 6524 C C . GLU A 1 438 ? 16.348 51.573 29.735 1.000 16.686 417 GLU AAA C 1
ATOM 6525 O O . GLU A 1 438 ? 16.351 50.600 30.487 1.000 16.040 417 GLU AAA O 1
ATOM 6537 N N . LEU A 1 439 ? 15.566 51.672 28.661 1.000 17.830 418 LEU AAA N 1
ATOM 6538 C CA . LEU A 1 439 ? 14.632 50.580 28.314 1.000 17.346 418 LEU AAA CA 1
ATOM 6539 C C . LEU A 1 439 ? 15.432 49.334 27.929 1.000 16.051 418 LEU AAA C 1
ATOM 6540 O O . LEU A 1 439 ? 15.052 48.229 28.343 1.000 16.750 418 LEU AAA O 1
ATOM 6556 N N . GLU A 1 440 ? 16.555 49.483 27.214 1.000 16.807 419 GLU AAA N 1
ATOM 6557 C CA A GLU A 1 440 ? 17.445 48.328 26.895 0.500 16.437 419 GLU AAA CA 1
ATOM 6558 C CA B GLU A 1 440 ? 17.407 48.320 26.900 0.500 17.651 419 GLU AAA CA 1
ATOM 6559 C C . GLU A 1 440 ? 17.912 47.699 28.202 1.000 16.965 419 GLU AAA C 1
ATOM 6560 O O . GLU A 1 440 ? 17.877 46.476 28.326 1.000 15.204 419 GLU AAA O 1
ATOM 6582 N N . CYS A 1 441 ? 18.373 48.508 29.155 1.000 17.156 420 CYS AAA N 1
ATOM 6583 C CA . CYS A 1 441 ? 18.874 47.961 30.448 1.000 16.816 420 CYS AAA CA 1
ATOM 6584 C C . CYS A 1 441 ? 17.772 47.134 31.117 1.000 15.695 420 CYS AAA C 1
ATOM 6585 O O . CYS A 1 441 ? 17.931 45.934 31.484 1.000 16.447 420 CYS AAA O 1
ATOM 6593 N N . PHE A 1 442 ? 16.585 47.715 31.246 1.000 16.275 421 PHE AAA N 1
ATOM 6594 C CA . PHE A 1 442 ? 15.442 47.043 31.872 1.000 16.044 421 PHE AAA CA 1
ATOM 6595 C C . PHE A 1 442 ? 15.108 45.756 31.085 1.000 15.792 421 PHE AAA C 1
ATOM 6596 O O . PHE A 1 442 ? 14.881 44.713 31.673 1.000 15.184 421 PHE AAA O 1
ATOM 6613 N N . ALA A 1 443 ? 15.023 45.852 29.760 1.000 16.218 422 ALA AAA N 1
ATOM 6614 C CA . ALA A 1 443 ? 14.582 44.661 28.979 1.000 15.965 422 ALA AAA CA 1
ATOM 6615 C C . ALA A 1 443 ? 15.631 43.523 29.022 1.000 16.687 422 ALA AAA C 1
ATOM 6616 O O . ALA A 1 443 ? 15.232 42.314 29.092 1.000 16.723 422 ALA AAA O 1
ATOM 6623 N N . MET A 1 444 ? 16.917 43.886 29.006 1.000 19.243 423 MET AAA N 1
ATOM 6624 C CA A MET A 1 444 ? 18.035 42.893 29.017 0.500 19.600 423 MET AAA CA 1
ATOM 6625 C CA B MET A 1 444 ? 18.044 42.920 29.032 0.500 20.783 423 MET AAA CA 1
ATOM 6626 C C . MET A 1 444 ? 17.896 41.973 30.234 1.000 19.467 423 MET AAA C 1
ATOM 6627 O O . MET A 1 444 ? 18.291 40.793 30.158 1.000 19.237 423 MET AAA O 1
ATOM 6653 N N . HIS A 1 445 ? 17.320 42.474 31.337 1.000 17.193 424 HIS AAA N 1
ATOM 6654 C CA . HIS A 1 445 ? 17.210 41.733 32.610 1.000 16.625 424 HIS AAA CA 1
ATOM 6655 C C . HIS A 1 445 ? 15.749 41.377 32.927 1.000 16.215 424 HIS AAA C 1
ATOM 6656 O O . HIS A 1 445 ? 15.424 41.092 34.087 1.000 15.328 424 HIS AAA O 1
ATOM 6671 N N . ASN A 1 446 ? 14.862 41.367 31.913 1.000 14.275 425 ASN AAA N 1
ATOM 6672 C CA . ASN A 1 446 ? 13.431 41.013 32.094 1.000 16.376 425 ASN AAA CA 1
ATOM 6673 C C . ASN A 1 446 ? 12.981 40.279 30.831 1.000 18.195 425 ASN AAA C 1
ATOM 6674 O O . ASN A 1 446 ? 12.211 40.845 30.031 1.000 16.011 425 ASN AAA O 1
ATOM 6685 N N . SER A 1 447 ? 13.546 39.104 30.627 1.000 19.801 426 SER AAA N 1
ATOM 6686 C CA . SER A 1 447 ? 13.375 38.387 29.329 1.000 19.151 426 SER AAA CA 1
ATOM 6687 C C . SER A 1 447 ? 13.104 36.918 29.572 1.000 17.625 426 SER AAA C 1
ATOM 6688 O O . SER A 1 447 ? 12.381 36.295 28.796 1.000 18.640 426 SER AAA O 1
ATOM 6696 N N . ASP A 1 448 ? 13.600 36.301 30.639 1.000 17.096 427 ASP AAA N 1
ATOM 6697 C CA . ASP A 1 448 ? 13.272 34.895 30.914 1.000 17.834 427 ASP AAA CA 1
ATOM 6698 C C . ASP A 1 448 ? 11.891 34.748 31.560 1.000 18.122 427 ASP AAA C 1
ATOM 6699 O O . ASP A 1 448 ? 11.423 35.693 32.231 1.000 19.431 427 ASP AAA O 1
ATOM 6708 N N . LEU A 1 449 ? 11.300 33.565 31.435 1.000 18.922 428 LEU AAA N 1
ATOM 6709 C CA . LEU A 1 449 ? 9.957 33.265 31.923 1.000 19.205 428 LEU AAA CA 1
ATOM 6710 C C . LEU A 1 449 ? 10.069 32.722 33.334 1.000 19.162 428 LEU AAA C 1
ATOM 6711 O O . LEU A 1 449 ? 9.063 32.699 34.008 1.000 20.671 428 LEU AAA O 1
ATOM 6727 N N . GLY A 1 450 ? 11.267 32.235 33.689 1.000 21.355 429 GLY AAA N 1
ATOM 6728 C CA . GLY A 1 450 ? 11.398 31.406 34.888 1.000 22.398 429 GLY AAA CA 1
ATOM 6729 C C . GLY A 1 450 ? 10.784 30.043 34.661 1.000 23.826 429 GLY AAA C 1
ATOM 6730 O O . GLY A 1 450 ? 10.165 29.790 33.623 1.000 23.955 429 GLY AAA O 1
ATOM 6734 N N . PRO A 1 451 ? 10.950 29.122 35.631 1.000 25.880 430 PRO AAA N 1
ATOM 6735 C CA . PRO A 1 451 ? 10.353 27.789 35.569 1.000 26.022 430 PRO AAA CA 1
ATOM 6736 C C . PRO A 1 451 ? 8.842 27.853 35.330 1.000 25.466 430 PRO AAA C 1
ATOM 6737 O O . PRO A 1 451 ? 8.191 28.638 35.984 1.000 26.327 430 PRO AAA O 1
ATOM 6748 N N . ASN A 1 452 ? 8.307 27.032 34.421 1.000 25.594 431 ASN AAA N 1
ATOM 6749 C CA . ASN A 1 452 ? 6.852 27.027 34.155 1.000 26.501 431 ASN AAA CA 1
ATOM 6750 C C . ASN A 1 452 ? 6.434 25.660 33.613 1.000 26.786 431 ASN AAA C 1
ATOM 6751 O O . ASN A 1 452 ? 7.305 24.935 33.117 1.000 27.271 431 ASN AAA O 1
ATOM 6762 N N . GLY A 1 453 ? 5.134 25.374 33.669 1.000 32.695 432 GLY AAA N 1
ATOM 6763 C CA . GLY A 1 453 ? 4.563 24.067 33.290 1.000 35.186 432 GLY AAA CA 1
ATOM 6764 C C . GLY A 1 453 ? 4.740 23.771 31.805 1.000 35.030 432 GLY AAA C 1
ATOM 6765 O O . GLY A 1 453 ? 4.791 22.583 31.456 1.000 40.862 432 GLY AAA O 1
ATOM 6769 N N . HIS A 1 454 ? 4.888 24.802 30.972 1.000 31.178 433 HIS AAA N 1
ATOM 6770 C CA . HIS A 1 454 ? 5.065 24.636 29.496 1.000 30.368 433 HIS AAA CA 1
ATOM 6771 C C . HIS A 1 454 ? 6.541 24.459 29.120 1.000 29.199 433 HIS AAA C 1
ATOM 6772 O O . HIS A 1 454 ? 6.779 24.198 27.935 1.000 32.220 433 HIS AAA O 1
ATOM 6787 N N . GLY A 1 455 ? 7.504 24.616 30.046 1.000 29.620 434 GLY AAA N 1
ATOM 6788 C CA . GLY A 1 455 ? 8.938 24.321 29.808 1.000 26.048 434 GLY AAA CA 1
ATOM 6789 C C . GLY A 1 455 ? 9.673 25.329 28.932 1.000 28.569 434 GLY AAA C 1
ATOM 6790 O O . GLY A 1 455 ? 10.794 25.053 28.485 1.000 29.931 434 GLY AAA O 1
ATOM 6794 N N . TYR A 1 456 ? 9.096 26.486 28.637 1.000 23.655 435 TYR AAA N 1
ATOM 6795 C CA . TYR A 1 456 ? 9.729 27.444 27.711 1.000 22.614 435 TYR AAA CA 1
ATOM 6796 C C . TYR A 1 456 ? 10.536 28.500 28.447 1.000 22.133 435 TYR AAA C 1
ATOM 6797 O O . TYR A 1 456 ? 10.013 29.114 29.390 1.000 23.434 435 TYR AAA O 1
ATOM 6815 N N . ARG A 1 457 ? 11.759 28.707 28.012 1.000 21.270 436 ARG AAA N 1
ATOM 6816 C CA . ARG A 1 457 ? 12.705 29.655 28.637 1.000 22.305 436 ARG AAA CA 1
ATOM 6817 C C . ARG A 1 457 ? 13.293 30.568 27.590 1.000 21.376 436 ARG AAA C 1
ATOM 6818 O O . ARG A 1 457 ? 13.292 30.226 26.372 1.000 20.851 436 ARG AAA O 1
ATOM 6839 N N . ARG A 1 458 ? 13.842 31.693 28.020 1.000 18.532 437 ARG AAA N 1
ATOM 6840 C CA . ARG A 1 458 ? 14.566 32.614 27.159 1.000 19.221 437 ARG AAA CA 1
ATOM 6841 C C . ARG A 1 458 ? 15.834 33.007 27.909 1.000 22.120 437 ARG AAA C 1
ATOM 6842 O O . ARG A 1 458 ? 15.810 32.895 29.176 1.000 20.498 437 ARG AAA O 1
ATOM 6863 N N . GLU A 1 459 ? 16.815 33.540 27.171 1.000 23.599 438 GLU AAA N 1
ATOM 6864 C CA A GLU A 1 459 ? 18.112 34.049 27.708 0.500 24.633 438 GLU AAA CA 1
ATOM 6865 C CA B GLU A 1 459 ? 18.085 33.986 27.799 0.500 24.523 438 GLU AAA CA 1
ATOM 6866 C C . GLU A 1 459 ? 17.852 35.363 28.448 1.000 24.354 438 GLU AAA C 1
ATOM 6867 O O . GLU A 1 459 ? 16.920 36.077 28.058 1.000 20.720 438 GLU AAA O 1
ATOM 6889 N N . GLU A 1 460 ? 18.663 35.672 29.459 1.000 19.985 439 GLU AAA N 1
ATOM 6890 C CA . GLU A 1 460 ? 18.569 36.963 30.200 1.000 18.893 439 GLU AAA CA 1
ATOM 6891 C C . GLU A 1 460 ? 19.959 37.250 30.769 1.000 15.657 439 GLU AAA C 1
ATOM 6892 O O . GLU A 1 460 ? 20.584 36.278 31.241 1.000 19.197 439 GLU AAA O 1
ATOM 6904 N N . SER A 1 461 ? 20.335 38.515 30.797 1.000 17.041 440 SER AAA N 1
ATOM 6905 C CA . SER A 1 461 ? 21.518 39.025 31.508 1.000 18.224 440 SER AAA CA 1
ATOM 6906 C C . SER A 1 461 ? 22.749 38.248 31.026 1.000 20.193 440 SER AAA C 1
ATOM 6907 O O . SER A 1 461 ? 23.622 37.974 31.849 1.000 17.748 440 SER AAA O 1
ATOM 6915 N N . MET A 1 462 ? 22.794 37.876 29.744 1.000 19.749 441 MET AAA N 1
ATOM 6916 C CA A MET A 1 462 ? 23.877 36.968 29.266 0.500 21.490 441 MET AAA CA 1
ATOM 6917 C CA B MET A 1 462 ? 23.878 36.969 29.266 0.500 22.050 441 MET AAA CA 1
ATOM 6918 C C . MET A 1 462 ? 25.222 37.691 29.339 1.000 21.455 441 MET AAA C 1
ATOM 6919 O O . MET A 1 462 ? 26.259 37.002 29.547 1.000 23.584 441 MET AAA O 1
ATOM 6945 N N . ASP A 1 463 ? 25.250 39.009 29.151 1.000 19.647 442 ASP AAA N 1
ATOM 6946 C CA . ASP A 1 463 ? 26.510 39.772 29.111 1.000 22.245 442 ASP AAA CA 1
ATOM 6947 C C . ASP A 1 463 ? 27.224 39.711 30.476 1.000 22.811 442 ASP AAA C 1
ATOM 6948 O O . ASP A 1 463 ? 28.476 39.561 30.510 1.000 21.038 442 ASP AAA O 1
ATOM 6957 N N . ILE A 1 464 ? 26.478 39.783 31.572 1.000 23.060 443 ILE AAA N 1
ATOM 6958 C CA . ILE A 1 464 ? 27.146 39.908 32.900 1.000 25.039 443 ILE AAA CA 1
ATOM 6959 C C . ILE A 1 464 ? 27.292 38.545 33.537 1.000 26.728 443 ILE AAA C 1
ATOM 6960 O O . ILE A 1 464 ? 27.982 38.484 34.585 1.000 29.895 443 ILE AAA O 1
ATOM 6976 N N . GLN A 1 465 ? 26.720 37.510 32.951 1.000 28.419 444 GLN AAA N 1
ATOM 6977 C CA . GLN A 1 465 ? 26.635 36.185 33.595 1.000 33.573 444 GLN AAA CA 1
ATOM 6978 C C . GLN A 1 465 ? 28.019 35.604 33.906 1.000 39.780 444 GLN AAA C 1
ATOM 6979 O O . GLN A 1 465 ? 28.175 34.901 34.911 1.000 35.878 444 GLN AAA O 1
ATOM 6993 N N . PRO A 1 466 ? 29.019 35.733 33.010 1.000 37.431 445 PRO AAA N 1
ATOM 6994 C CA . PRO A 1 466 ? 30.348 35.192 33.316 1.000 38.639 445 PRO AAA CA 1
ATOM 6995 C C . PRO A 1 466 ? 31.038 35.898 34.486 1.000 35.867 445 PRO AAA C 1
ATOM 6996 O O . PRO A 1 466 ? 31.575 35.190 35.343 1.000 40.686 445 PRO AAA O 1
ATOM 7007 N N . ALA A 1 467 ? 31.058 37.232 34.493 1.000 32.261 446 ALA AAA N 1
ATOM 7008 C CA . ALA A 1 467 ? 31.546 38.038 35.635 1.000 31.917 446 ALA AAA CA 1
ATOM 7009 C C . ALA A 1 467 ? 30.786 37.618 36.916 1.000 37.932 446 ALA AAA C 1
ATOM 7010 O O . ALA A 1 467 ? 31.451 37.494 38.000 1.000 33.699 446 ALA AAA O 1
ATOM 7017 N N . ALA A 1 468 ? 29.481 37.307 36.826 1.000 35.417 447 ALA AAA N 1
ATOM 7018 C CA . ALA A 1 468 ? 28.680 36.819 37.980 1.000 37.806 447 ALA AAA CA 1
ATOM 7019 C C . ALA A 1 468 ? 29.162 35.438 38.448 1.000 42.878 447 ALA AAA C 1
ATOM 7020 O O . ALA A 1 468 ? 29.406 35.298 39.666 1.000 36.764 447 ALA AAA O 1
ATOM 7027 N N . GLU A 1 469 ? 29.214 34.448 37.552 1.000 42.289 448 GLU AAA N 1
ATOM 7028 C CA . GLU A 1 469 ? 29.437 33.002 37.870 1.000 50.552 448 GLU AAA CA 1
ATOM 7029 C C . GLU A 1 469 ? 30.750 32.772 38.623 1.000 47.040 448 GLU AAA C 1
ATOM 7030 O O . GLU A 1 469 ? 30.825 31.767 39.409 1.000 42.936 448 GLU AAA O 1
ATOM 7042 N N . ARG A 1 470 ? 31.720 33.653 38.383 1.000 42.021 449 ARG AAA N 1
ATOM 7043 C CA A ARG A 1 470 ? 33.148 33.558 38.799 0.400 45.062 449 ARG AAA CA 1
ATOM 7044 C CA B ARG A 1 470 ? 33.085 33.449 38.925 0.600 47.859 449 ARG AAA CA 1
ATOM 7045 C C . ARG A 1 470 ? 33.451 34.571 39.915 1.000 47.529 449 ARG AAA C 1
ATOM 7046 O O . ARG A 1 470 ? 34.445 34.394 40.673 1.000 35.328 449 ARG AAA O 1
ATOM 7086 N N . PHE A 1 471 ? 32.688 35.658 39.989 1.000 40.555 450 PHE AAA N 1
ATOM 7087 C CA . PHE A 1 471 ? 32.810 36.525 41.185 1.000 37.959 450 PHE AAA CA 1
ATOM 7088 C C . PHE A 1 471 ? 32.392 35.642 42.358 1.000 37.123 450 PHE AAA C 1
ATOM 7089 O O . PHE A 1 471 ? 33.057 35.771 43.443 1.000 36.612 450 PHE AAA O 1
ATOM 7106 N N A LEU A 1 472 ? 31.551 34.592 42.110 0.500 36.274 451 LEU AAA N 1
ATOM 7107 N N B LEU A 1 472 ? 31.246 34.998 42.216 0.500 30.975 451 LEU AAA N 1
ATOM 7108 C CA A LEU A 1 472 ? 30.659 33.844 43.079 0.500 37.658 451 LEU AAA CA 1
ATOM 7109 C CA B LEU A 1 472 ? 30.709 34.201 43.332 0.500 30.453 451 LEU AAA CA 1
ATOM 7110 C C A LEU A 1 472 ? 30.958 32.324 43.322 0.500 33.269 451 LEU AAA C 1
ATOM 7111 C C B LEU A 1 472 ? 31.779 33.174 43.669 0.500 26.014 451 LEU AAA C 1
ATOM 7112 O O A LEU A 1 472 ? 30.848 31.877 44.512 0.500 26.935 451 LEU AAA O 1
ATOM 7113 O O B LEU A 1 472 ? 31.926 32.837 44.849 0.500 25.033 451 LEU AAA O 1
ATOM 7144 N N A LYS A 1 473 ? 31.265 31.486 42.316 0.500 27.031 452 LYS AAA N 1
ATOM 7145 N N B LYS A 1 473 ? 32.372 32.586 42.629 0.500 24.002 452 LYS AAA N 1
ATOM 7146 C CA A LYS A 1 473 ? 31.784 30.113 42.593 0.500 26.688 452 LYS AAA CA 1
ATOM 7147 C CA B LYS A 1 473 ? 33.215 31.378 42.786 0.500 23.936 452 LYS AAA CA 1
ATOM 7148 C C A LYS A 1 473 ? 33.090 30.236 43.397 0.500 25.355 452 LYS AAA C 1
ATOM 7149 C C B LYS A 1 473 ? 34.437 31.770 43.624 0.500 22.114 452 LYS AAA C 1
ATOM 7150 O O A LYS A 1 473 ? 33.356 29.357 44.291 0.500 25.053 452 LYS AAA O 1
ATOM 7151 O O B LYS A 1 473 ? 34.733 31.084 44.621 0.500 23.915 452 LYS AAA O 1
ATOM 7162 N N A ALA A 1 474 ? 33.848 31.314 43.122 0.500 25.186 453 ALA AAA N 1
ATOM 7163 N N B ALA A 1 474 ? 35.096 32.866 43.285 0.500 22.933 453 ALA AAA N 1
ATOM 7164 C CA A ALA A 1 474 ? 35.089 31.727 43.825 0.500 23.402 453 ALA AAA CA 1
ATOM 7165 C CA B ALA A 1 474 ? 36.256 33.352 44.065 0.500 21.808 453 ALA AAA CA 1
ATOM 7166 C C A ALA A 1 474 ? 34.766 32.066 45.279 0.500 22.805 453 ALA AAA C 1
ATOM 7167 C C B ALA A 1 474 ? 35.806 33.726 45.486 0.500 21.300 453 ALA AAA C 1
ATOM 7168 O O A ALA A 1 474 ? 35.414 31.546 46.217 0.500 21.532 453 ALA AAA O 1
ATOM 7169 O O B ALA A 1 474 ? 36.461 33.275 46.431 0.500 23.169 453 ALA AAA O 1
ATOM 7182 N N A PHE A 1 475 ? 33.777 32.933 45.478 0.500 21.655 454 PHE AAA N 1
ATOM 7183 N N B PHE A 1 475 ? 34.750 34.542 45.620 0.500 20.242 454 PHE AAA N 1
ATOM 7184 C CA A PHE A 1 475 ? 33.397 33.411 46.825 0.500 21.466 454 PHE AAA CA 1
ATOM 7185 C CA B PHE A 1 475 ? 34.238 34.998 46.938 0.500 20.229 454 PHE AAA CA 1
ATOM 7186 C C A PHE A 1 475 ? 33.014 32.213 47.702 0.500 22.950 454 PHE AAA C 1
ATOM 7187 C C B PHE A 1 475 ? 33.912 33.755 47.786 0.500 21.660 454 PHE AAA C 1
ATOM 7188 O O A PHE A 1 475 ? 33.453 32.165 48.873 0.500 25.625 454 PHE AAA O 1
ATOM 7189 O O B PHE A 1 475 ? 34.289 33.731 48.987 0.500 22.335 454 PHE AAA O 1
ATOM 7222 N N A LYS A 1 476 ? 32.262 31.251 47.157 0.500 25.229 455 LYS AAA N 1
ATOM 7223 N N B LYS A 1 476 ? 33.291 32.724 47.197 0.500 20.381 455 LYS AAA N 1
ATOM 7224 C CA A LYS A 1 476 ? 31.729 30.083 47.914 0.500 27.178 455 LYS AAA CA 1
ATOM 7225 C CA B LYS A 1 476 ? 32.900 31.496 47.955 0.500 23.293 455 LYS AAA CA 1
ATOM 7226 C C A LYS A 1 476 ? 32.910 29.232 48.400 0.500 29.024 455 LYS AAA C 1
ATOM 7227 C C B LYS A 1 476 ? 34.157 30.739 48.429 0.500 24.281 455 LYS AAA C 1
ATOM 7228 O O A LYS A 1 476 ? 32.815 28.635 49.495 0.500 27.350 455 LYS AAA O 1
ATOM 7229 O O B LYS A 1 476 ? 34.068 30.078 49.459 0.500 24.698 455 LYS AAA O 1
ATOM 7266 N N A GLU A 1 477 ? 33.998 29.240 47.627 0.500 31.581 456 GLU AAA N 1
ATOM 7267 N N B GLU A 1 477 ? 35.303 30.888 47.748 0.500 25.706 456 GLU AAA N 1
ATOM 7268 C CA A GLU A 1 477 ? 35.316 28.635 47.946 0.500 34.296 456 GLU AAA CA 1
ATOM 7269 C CA B GLU A 1 477 ? 36.568 30.169 48.066 0.500 27.000 456 GLU AAA CA 1
ATOM 7270 C C A GLU A 1 477 ? 36.397 29.728 48.084 0.500 40.254 456 GLU AAA C 1
ATOM 7271 C C B GLU A 1 477 ? 37.552 31.018 48.887 0.500 22.745 456 GLU AAA C 1
ATOM 7272 O O A GLU A 1 477 ? 36.562 30.304 49.202 0.500 31.593 456 GLU AAA O 1
ATOM 7273 O O B GLU A 1 477 ? 38.737 30.629 48.992 0.500 21.624 456 GLU AAA O 1
ATOM 7284 N N A GLY A 1 478 ? 37.011 30.081 46.937 0.500 45.418 457 GLY AAA N 1
ATOM 7285 N N B GLY A 1 478 ? 37.130 32.171 49.400 0.500 22.937 457 GLY AAA N 1
ATOM 7286 C CA A GLY A 1 478 ? 38.411 30.529 46.747 0.500 46.334 457 GLY AAA CA 1
ATOM 7287 C CA B GLY A 1 478 ? 38.019 33.090 50.141 0.500 23.479 457 GLY AAA CA 1
ATOM 7288 C C A GLY A 1 478 ? 38.721 31.961 47.161 0.500 48.921 457 GLY AAA C 1
ATOM 7289 C C B GLY A 1 478 ? 39.176 33.557 49.270 0.500 23.201 457 GLY AAA C 1
ATOM 7290 O O A GLY A 1 478 ? 38.592 32.266 48.369 0.500 54.945 457 GLY AAA O 1
ATOM 7291 O O B GLY A 1 478 ? 40.267 33.744 49.766 0.500 20.515 457 GLY AAA O 1
ATOM 7298 N N A LYS A 1 479 ? 39.181 32.790 46.210 0.500 49.386 458 LYS AAA N 1
ATOM 7299 N N B LYS A 1 479 ? 38.930 33.716 47.975 0.500 22.295 458 LYS AAA N 1
ATOM 7300 C CA A LYS A 1 479 ? 40.142 33.906 46.466 0.500 51.628 458 LYS AAA CA 1
ATOM 7301 C CA B LYS A 1 479 ? 39.946 34.156 46.992 0.500 26.374 458 LYS AAA CA 1
ATOM 7302 C C A LYS A 1 479 ? 39.617 35.283 46.021 0.500 51.046 458 LYS AAA C 1
ATOM 7303 C C B LYS A 1 479 ? 39.619 35.578 46.561 0.500 29.975 458 LYS AAA C 1
ATOM 7304 O O A LYS A 1 479 ? 38.406 35.379 45.734 0.500 61.465 458 LYS AAA O 1
ATOM 7305 O O B LYS A 1 479 ? 38.520 36.048 46.881 0.500 24.672 458 LYS AAA O 1
ATOM 7316 N N . ASN A 1 480 ? 40.539 36.263 45.887 1.000 45.777 459 ASN AAA N 1
ATOM 7317 C CA . ASN A 1 480 ? 40.312 37.727 45.619 1.000 52.083 459 ASN AAA CA 1
ATOM 7318 C C . ASN A 1 480 ? 39.229 38.038 44.533 1.000 54.119 459 ASN AAA C 1
ATOM 7319 O O . ASN A 1 480 ? 38.685 39.132 44.640 1.000 60.619 459 ASN AAA O 1
ATOM 7330 N N . TYR A 1 481 ? 38.963 37.176 43.521 1.000 61.461 460 TYR AAA N 1
ATOM 7331 C CA . TYR A 1 481 ? 37.887 37.178 42.447 1.000 48.568 460 TYR AAA CA 1
ATOM 7332 C C . TYR A 1 481 ? 38.020 38.234 41.318 1.000 55.221 460 TYR AAA C 1
ATOM 7333 O O . TYR A 1 481 ? 37.427 37.901 40.259 1.000 56.546 460 TYR AAA O 1
ATOM 7351 N N . ASP A 1 482 ? 38.573 39.452 41.514 1.000 49.227 461 ASP AAA N 1
ATOM 7352 C CA . ASP A 1 482 ? 38.949 40.428 40.434 1.000 36.238 461 ASP AAA CA 1
ATOM 7353 C C . ASP A 1 482 ? 38.237 41.777 40.546 1.000 32.401 461 ASP AAA C 1
ATOM 7354 O O . ASP A 1 482 ? 36.993 41.821 40.340 1.000 35.831 461 ASP AAA O 1
ATOM 7363 N N A LYS A 1 483 ? 39.021 42.876 40.619 0.500 30.553 462 LYS AAA N 1
ATOM 7364 N N B LYS A 1 483 ? 38.949 42.868 40.818 0.500 33.423 462 LYS AAA N 1
ATOM 7365 C CA A LYS A 1 483 ? 38.595 44.317 40.667 0.500 30.686 462 LYS AAA CA 1
ATOM 7366 C CA B LYS A 1 483 ? 38.246 44.164 40.711 0.500 35.766 462 LYS AAA CA 1
ATOM 7367 C C A LYS A 1 483 ? 37.651 44.735 39.509 0.500 25.691 462 LYS AAA C 1
ATOM 7368 C C B LYS A 1 483 ? 37.206 43.948 39.585 0.500 34.794 462 LYS AAA C 1
ATOM 7369 O O A LYS A 1 483 ? 36.695 45.523 39.758 0.500 27.183 462 LYS AAA O 1
ATOM 7370 O O B LYS A 1 483 ? 36.065 44.379 39.787 0.500 33.075 462 LYS AAA O 1
ATOM 7407 N N A ALA A 1 484 ? 37.892 44.297 38.272 0.500 20.968 463 ALA AAA N 1
ATOM 7408 N N B ALA A 1 484 ? 37.537 43.151 38.543 0.500 30.464 463 ALA AAA N 1
ATOM 7409 C CA A ALA A 1 484 ? 37.017 44.615 37.115 0.500 18.724 463 ALA AAA CA 1
ATOM 7410 C CA B ALA A 1 484 ? 36.795 43.044 37.252 0.500 29.179 463 ALA AAA CA 1
ATOM 7411 C C A ALA A 1 484 ? 35.644 43.940 37.280 0.500 16.448 463 ALA AAA C 1
ATOM 7412 C C B ALA A 1 484 ? 35.370 42.474 37.395 0.500 25.961 463 ALA AAA C 1
ATOM 7413 O O A ALA A 1 484 ? 34.658 44.473 36.743 0.500 16.507 463 ALA AAA O 1
ATOM 7414 O O B ALA A 1 484 ? 34.435 43.149 36.936 0.500 27.315 463 ALA AAA O 1
ATOM 7427 N N A ASP A 1 485 ? 35.577 42.756 37.888 0.400 14.189 464 ASP AAA N 1
ATOM 7428 N N B ASP A 1 485 ? 35.217 41.241 37.876 0.600 24.740 464 ASP AAA N 1
ATOM 7429 C CA A ASP A 1 485 ? 34.309 41.984 37.950 0.400 13.640 464 ASP AAA CA 1
ATOM 7430 C CA B ASP A 1 485 ? 33.906 40.534 37.950 0.600 24.804 464 ASP AAA CA 1
ATOM 7431 C C A ASP A 1 485 ? 33.385 42.669 38.958 0.400 12.763 464 ASP AAA C 1
ATOM 7432 C C B ASP A 1 485 ? 33.034 41.176 39.020 0.600 25.860 464 ASP AAA C 1
ATOM 7433 O O A ASP A 1 485 ? 32.193 42.815 38.653 0.400 11.894 464 ASP AAA O 1
ATOM 7434 O O B ASP A 1 485 ? 31.813 41.322 38.782 0.600 27.046 464 ASP AAA O 1
ATOM 7451 N N A PHE A 1 486 ? 33.938 43.064 40.110 0.500 14.752 465 PHE AAA N 1
ATOM 7452 N N B PHE A 1 486 ? 33.641 41.558 40.140 0.500 22.710 465 PHE AAA N 1
ATOM 7453 C CA A PHE A 1 486 ? 33.234 43.825 41.166 0.500 16.264 465 PHE AAA CA 1
ATOM 7454 C CA B PHE A 1 486 ? 32.999 42.373 41.205 0.500 21.370 465 PHE AAA CA 1
ATOM 7455 C C A PHE A 1 486 ? 32.702 45.097 40.530 0.500 16.400 465 PHE AAA C 1
ATOM 7456 C C B PHE A 1 486 ? 32.507 43.717 40.632 0.500 22.323 465 PHE AAA C 1
ATOM 7457 O O A PHE A 1 486 ? 31.553 45.452 40.741 0.500 13.740 465 PHE AAA O 1
ATOM 7458 O O B PHE A 1 486 ? 31.316 44.007 40.809 0.500 19.048 465 PHE AAA O 1
ATOM 7491 N N A GLU A 1 487 ? 33.561 45.742 39.748 0.500 19.875 466 GLU AAA N 1
ATOM 7492 N N B GLU A 1 487 ? 33.353 44.458 39.905 0.500 23.229 466 GLU AAA N 1
ATOM 7493 C CA A GLU A 1 487 ? 33.190 46.951 38.994 0.500 25.530 466 GLU AAA CA 1
ATOM 7494 C CA B GLU A 1 487 ? 33.128 45.889 39.511 0.500 26.224 466 GLU AAA CA 1
ATOM 7495 C C A GLU A 1 487 ? 32.121 46.551 37.958 0.500 26.378 466 GLU AAA C 1
ATOM 7496 C C B GLU A 1 487 ? 31.994 46.060 38.477 0.500 27.308 466 GLU AAA C 1
ATOM 7497 O O A GLU A 1 487 ? 31.308 47.463 37.707 0.500 29.115 466 GLU AAA O 1
ATOM 7498 O O B GLU A 1 487 ? 31.162 46.958 38.612 0.500 31.015 466 GLU AAA O 1
ATOM 7521 N N . THR A 1 488 ? 32.079 45.313 37.398 1.000 29.518 467 THR AAA N 1
ATOM 7522 C CA . THR A 1 488 ? 30.973 45.020 36.429 1.000 28.350 467 THR AAA CA 1
ATOM 7523 C C . THR A 1 488 ? 29.614 44.928 37.157 1.000 31.244 467 THR AAA C 1
ATOM 7524 O O . THR A 1 488 ? 28.630 45.532 36.648 1.000 27.322 467 THR AAA O 1
ATOM 7535 N N . LEU A 1 489 ? 29.567 44.187 38.266 1.000 28.832 468 LEU AAA N 1
ATOM 7536 C CA . LEU A 1 489 ? 28.326 44.006 39.077 1.000 30.814 468 LEU AAA CA 1
ATOM 7537 C C . LEU A 1 489 ? 27.934 45.348 39.676 1.000 32.180 468 LEU AAA C 1
ATOM 7538 O O . LEU A 1 489 ? 26.752 45.682 39.534 1.000 25.290 468 LEU AAA O 1
ATOM 7554 N N . GLN A 1 490 ? 28.871 46.149 40.213 1.000 26.149 469 GLN AAA N 1
ATOM 7555 C CA . GLN A 1 490 ? 28.538 47.485 40.750 1.000 30.808 469 GLN AAA CA 1
ATOM 7556 C C . GLN A 1 490 ? 27.972 48.348 39.638 1.000 30.234 469 GLN AAA C 1
ATOM 7557 O O . GLN A 1 490 ? 26.985 49.105 39.867 1.000 25.650 469 GLN AAA O 1
ATOM 7571 N N . TYR A 1 491 ? 28.603 48.297 38.465 1.000 25.687 470 TYR AAA N 1
ATOM 7572 C CA . TYR A 1 491 ? 28.182 49.124 37.314 1.000 26.409 470 TYR AAA CA 1
ATOM 7573 C C . TYR A 1 491 ? 26.744 48.731 36.930 1.000 20.763 470 TYR AAA C 1
ATOM 7574 O O . TYR A 1 491 ? 25.927 49.607 36.631 1.000 23.764 470 TYR AAA O 1
ATOM 7592 N N . THR A 1 492 ? 26.488 47.438 36.907 1.000 19.664 471 THR AAA N 1
ATOM 7593 C CA . THR A 1 492 ? 25.181 46.867 36.493 1.000 22.885 471 THR AAA CA 1
ATOM 7594 C C . THR A 1 492 ? 24.094 47.355 37.464 1.000 24.049 471 THR AAA C 1
ATOM 7595 O O . THR A 1 492 ? 23.068 47.874 36.996 1.000 21.598 471 THR AAA O 1
ATOM 7606 N N . PHE A 1 493 ? 24.347 47.285 38.760 1.000 23.965 472 PHE AAA N 1
ATOM 7607 C CA . PHE A 1 493 ? 23.359 47.811 39.759 1.000 21.330 472 PHE AAA CA 1
ATOM 7608 C C . PHE A 1 493 ? 23.172 49.316 39.586 1.000 24.975 472 PHE AAA C 1
ATOM 7609 O O . PHE A 1 493 ? 22.022 49.863 39.645 1.000 21.628 472 PHE AAA O 1
ATOM 7626 N N . GLU A 1 494 ? 24.252 50.060 39.404 1.000 20.180 473 GLU AAA N 1
ATOM 7627 C CA . GLU A 1 494 ? 24.149 51.508 39.233 1.000 23.193 473 GLU AAA CA 1
ATOM 7628 C C . GLU A 1 494 ? 23.265 51.759 38.011 1.000 24.730 473 GLU AAA C 1
ATOM 7629 O O . GLU A 1 494 ? 22.413 52.617 38.068 1.000 22.922 473 GLU AAA O 1
ATOM 7641 N N . ARG A 1 495 ? 23.512 51.052 36.909 1.000 21.725 474 ARG AAA N 1
ATOM 7642 C CA . ARG A 1 495 ? 22.777 51.320 35.645 1.000 23.781 474 ARG AAA CA 1
ATOM 7643 C C . ARG A 1 495 ? 21.303 50.958 35.853 1.000 18.247 474 ARG AAA C 1
ATOM 7644 O O . ARG A 1 495 ? 20.455 51.714 35.336 1.000 21.054 474 ARG AAA O 1
ATOM 7665 N N . MET A 1 496 ? 21.045 49.861 36.554 1.000 18.459 475 MET AAA N 1
ATOM 7666 C CA . MET A 1 496 ? 19.667 49.398 36.865 1.000 18.503 475 MET AAA CA 1
ATOM 7667 C C . MET A 1 496 ? 18.905 50.522 37.585 1.000 20.399 475 MET AAA C 1
ATOM 7668 O O . MET A 1 496 ? 17.756 50.815 37.197 1.000 18.514 475 MET AAA O 1
ATOM 7682 N N . LYS A 1 497 ? 19.509 51.168 38.601 1.000 20.709 476 LYS AAA N 1
ATOM 7683 C CA . LYS A 1 497 ? 18.793 52.247 39.338 1.000 21.436 476 LYS AAA CA 1
ATOM 7684 C C . LYS A 1 497 ? 18.541 53.460 38.479 1.000 20.103 476 LYS AAA C 1
ATOM 7685 O O . LYS A 1 497 ? 17.445 53.989 38.529 1.000 20.562 476 LYS AAA O 1
ATOM 7704 N N . GLU A 1 498 ? 19.531 53.929 37.712 1.000 17.827 477 GLU AAA N 1
ATOM 7705 C CA . GLU A 1 498 ? 19.369 55.041 36.782 1.000 20.088 477 GLU AAA CA 1
ATOM 7706 C C . GLU A 1 498 ? 18.169 54.709 35.880 1.000 19.829 477 GLU AAA C 1
ATOM 7707 O O . GLU A 1 498 ? 17.343 55.542 35.710 1.000 19.617 477 GLU AAA O 1
ATOM 7719 N N . SER A 1 499 ? 18.192 53.533 35.279 1.000 21.539 478 SER AAA N 1
ATOM 7720 C CA . SER A 1 499 ? 17.185 53.093 34.294 1.000 20.724 478 SER AAA CA 1
ATOM 7721 C C . SER A 1 499 ? 15.804 53.063 34.946 1.000 19.517 478 SER AAA C 1
ATOM 7722 O O . SER A 1 499 ? 14.875 53.648 34.337 1.000 19.533 478 SER AAA O 1
ATOM 7730 N N . ALA A 1 500 ? 15.693 52.463 36.126 1.000 19.345 479 ALA AAA N 1
ATOM 7731 C CA . ALA A 1 500 ? 14.408 52.400 36.875 1.000 18.435 479 ALA AAA CA 1
ATOM 7732 C C . ALA A 1 500 ? 13.874 53.815 37.067 1.000 19.246 479 ALA AAA C 1
ATOM 7733 O O . ALA A 1 500 ? 12.722 54.082 36.752 1.000 16.408 479 ALA AAA O 1
ATOM 7740 N N . ASP A 1 501 ? 14.697 54.730 37.564 1.000 19.238 480 ASP AAA N 1
ATOM 7741 C CA . ASP A 1 501 ? 14.204 56.078 37.931 1.000 20.319 480 ASP AAA CA 1
ATOM 7742 C C . ASP A 1 501 ? 13.864 56.886 36.696 1.000 20.166 480 ASP AAA C 1
ATOM 7743 O O . ASP A 1 501 ? 12.893 57.641 36.751 1.000 19.367 480 ASP AAA O 1
ATOM 7752 N N . ILE A 1 502 ? 14.643 56.776 35.595 1.000 16.548 481 ILE AAA N 1
ATOM 7753 C CA . ILE A 1 502 ? 14.339 57.515 34.347 1.000 19.100 481 ILE AAA CA 1
ATOM 7754 C C . ILE A 1 502 ? 13.055 56.921 33.735 1.000 17.653 481 ILE AAA C 1
ATOM 7755 O O . ILE A 1 502 ? 12.162 57.720 33.363 1.000 18.567 481 ILE AAA O 1
ATOM 7771 N N . LEU A 1 503 ? 12.933 55.607 33.699 1.000 18.616 482 LEU AAA N 1
ATOM 7772 C CA . LEU A 1 503 ? 11.718 54.984 33.106 1.000 17.721 482 LEU AAA CA 1
ATOM 7773 C C . LEU A 1 503 ? 10.466 55.404 33.896 1.000 19.078 482 LEU AAA C 1
ATOM 7774 O O . LEU A 1 503 ? 9.465 55.789 33.286 1.000 19.324 482 LEU AAA O 1
ATOM 7790 N N . LEU A 1 504 ? 10.544 55.400 35.229 1.000 17.566 483 LEU AAA N 1
ATOM 7791 C CA . LEU A 1 504 ? 9.332 55.723 36.027 1.000 19.389 483 LEU AAA CA 1
ATOM 7792 C C . LEU A 1 504 ? 8.834 57.107 35.626 1.000 19.045 483 LEU AAA C 1
ATOM 7793 O O . LEU A 1 504 ? 7.593 57.329 35.644 1.000 18.498 483 LEU AAA O 1
ATOM 7809 N N . MET A 1 505 ? 9.737 58.030 35.330 1.000 19.570 484 MET AAA N 1
ATOM 7810 C CA . MET A 1 505 ? 9.352 59.434 35.108 1.000 22.132 484 MET AAA CA 1
ATOM 7811 C C . MET A 1 505 ? 9.163 59.742 33.617 1.000 21.080 484 MET AAA C 1
ATOM 7812 O O . MET A 1 505 ? 8.891 60.889 33.275 1.000 22.575 484 MET AAA O 1
ATOM 7826 N N . ASN A 1 506 ? 9.305 58.755 32.732 1.000 20.964 485 ASN AAA N 1
ATOM 7827 C CA . ASN A 1 506 ? 9.231 58.995 31.274 1.000 21.349 485 ASN AAA CA 1
ATOM 7828 C C . ASN A 1 506 ? 7.789 59.335 30.862 1.000 20.058 485 ASN AAA C 1
ATOM 7829 O O . ASN A 1 506 ? 6.833 58.632 31.283 1.000 19.854 485 ASN AAA O 1
ATOM 7840 N N . THR A 1 507 ? 7.631 60.418 30.116 1.000 22.348 486 THR AAA N 1
ATOM 7841 C CA . THR A 1 507 ? 6.291 60.886 29.677 1.000 24.353 486 THR AAA CA 1
ATOM 7842 C C . THR A 1 507 ? 6.094 60.723 28.162 1.000 23.868 486 THR AAA C 1
ATOM 7843 O O . THR A 1 507 ? 5.041 61.106 27.706 1.000 25.934 486 THR AAA O 1
ATOM 7854 N N . GLU A 1 508 ? 7.050 60.162 27.429 1.000 23.737 487 GLU AAA N 1
ATOM 7855 C CA . GLU A 1 508 ? 6.962 59.983 25.946 1.000 25.214 487 GLU AAA CA 1
ATOM 7856 C C . GLU A 1 508 ? 6.006 58.829 25.625 1.000 24.989 487 GLU AAA C 1
ATOM 7857 O O . GLU A 1 508 ? 5.220 58.970 24.680 1.000 26.210 487 GLU AAA O 1
ATOM 7869 N N . ASN A 1 509 ? 6.038 57.742 26.392 1.000 21.067 488 ASN AAA N 1
ATOM 7870 C CA . ASN A 1 509 ? 5.094 56.622 26.233 1.000 21.046 488 ASN AAA CA 1
ATOM 7871 C C . ASN A 1 509 ? 4.472 56.325 27.590 1.000 21.529 488 ASN AAA C 1
ATOM 7872 O O . ASN A 1 509 ? 4.889 55.385 28.251 1.000 17.978 488 ASN AAA O 1
ATOM 7883 N N . LYS A 1 510 ? 3.515 57.147 28.014 1.000 21.858 489 LYS AAA N 1
ATOM 7884 C CA . LYS A 1 510 ? 2.899 56.941 29.354 1.000 22.018 489 LYS AAA CA 1
ATOM 7885 C C . LYS A 1 510 ? 2.253 55.567 29.458 1.000 19.626 489 LYS AAA C 1
ATOM 7886 O O . LYS A 1 510 ? 2.366 54.913 30.497 1.000 17.048 489 LYS AAA O 1
ATOM 7898 N N . PRO A 1 511 ? 1.537 55.043 28.428 1.000 19.074 490 PRO AAA N 1
ATOM 7899 C CA . PRO A 1 511 ? 0.951 53.710 28.560 1.000 19.749 490 PRO AAA CA 1
ATOM 7900 C C . PRO A 1 511 ? 1.981 52.611 28.768 1.000 16.637 490 PRO AAA C 1
ATOM 7901 O O . PRO A 1 511 ? 1.734 51.751 29.599 1.000 18.331 490 PRO AAA O 1
ATOM 7912 N N . LEU A 1 512 ? 3.140 52.714 28.133 1.000 16.254 491 LEU AAA N 1
ATOM 7913 C CA . LEU A 1 512 ? 4.218 51.721 28.393 1.000 15.724 491 LEU AAA CA 1
ATOM 7914 C C . LEU A 1 512 ? 4.644 51.788 29.866 1.000 15.102 491 LEU AAA C 1
ATOM 7915 O O . LEU A 1 512 ? 4.697 50.739 30.540 1.000 14.660 491 LEU AAA O 1
ATOM 7931 N N . ILE A 1 513 ? 4.893 52.989 30.361 1.000 15.291 492 ILE AAA N 1
ATOM 7932 C CA . ILE A 1 513 ? 5.338 53.165 31.778 1.000 17.431 492 ILE AAA CA 1
ATOM 7933 C C . ILE A 1 513 ? 4.265 52.674 32.750 1.000 16.746 492 ILE AAA C 1
ATOM 7934 O O . ILE A 1 513 ? 4.623 51.959 33.716 1.000 18.817 492 ILE AAA O 1
ATOM 7950 N N . VAL A 1 514 ? 2.970 52.881 32.499 1.000 15.919 493 VAL AAA N 1
ATOM 7951 C CA . VAL A 1 514 ? 1.903 52.317 33.371 1.000 16.260 493 VAL AAA CA 1
ATOM 7952 C C . VAL A 1 514 ? 2.014 50.791 33.404 1.000 14.323 493 VAL AAA C 1
ATOM 7953 O O . VAL A 1 514 ? 1.941 50.218 34.495 1.000 15.047 493 VAL AAA O 1
ATOM 7966 N N . GLU A 1 515 ? 2.229 50.160 32.246 1.000 13.962 494 GLU AAA N 1
ATOM 7967 C CA . GLU A 1 515 ? 2.297 48.691 32.235 1.000 13.727 494 GLU AAA CA 1
ATOM 7968 C C . GLU A 1 515 ? 3.463 48.195 33.102 1.000 14.209 494 GLU AAA C 1
ATOM 7969 O O . GLU A 1 515 ? 3.240 47.225 33.849 1.000 14.637 494 GLU AAA O 1
ATOM 7981 N N . ILE A 1 516 ? 4.647 48.757 32.949 1.000 14.836 495 ILE AAA N 1
ATOM 7982 C CA . ILE A 1 516 ? 5.878 48.137 33.502 1.000 15.809 495 ILE AAA CA 1
ATOM 7983 C C . ILE A 1 516 ? 6.175 48.700 34.912 1.000 14.884 495 ILE AAA C 1
ATOM 7984 O O . ILE A 1 516 ? 7.072 48.143 35.571 1.000 15.141 495 ILE AAA O 1
ATOM 8000 N N . THR A 1 517 ? 5.480 49.754 35.345 1.000 15.111 496 THR AAA N 1
ATOM 8001 C CA . THR A 1 517 ? 5.826 50.454 36.617 1.000 15.858 496 THR AAA CA 1
ATOM 8002 C C . THR A 1 517 ? 6.013 49.457 37.761 1.000 14.076 496 THR AAA C 1
ATOM 8003 O O . THR A 1 517 ? 7.006 49.601 38.509 1.000 16.838 496 THR AAA O 1
ATOM 8014 N N . PRO A 1 518 ? 5.134 48.474 38.043 1.000 14.584 497 PRO AAA N 1
ATOM 8015 C CA . PRO A 1 518 ? 5.331 47.616 39.215 1.000 17.212 497 PRO AAA CA 1
ATOM 8016 C C . PRO A 1 518 ? 6.663 46.855 39.158 1.000 18.641 497 PRO AAA C 1
ATOM 8017 O O . PRO A 1 518 ? 7.421 46.762 40.118 1.000 17.389 497 PRO AAA O 1
ATOM 8028 N N . TRP A 1 519 ? 6.959 46.335 37.966 1.000 14.982 498 TRP AAA N 1
ATOM 8029 C CA . TRP A 1 519 ? 8.263 45.671 37.723 1.000 15.220 498 TRP AAA CA 1
ATOM 8030 C C . TRP A 1 519 ? 9.415 46.650 37.883 1.000 16.058 498 TRP AAA C 1
ATOM 8031 O O . TRP A 1 519 ? 10.475 46.213 38.410 1.000 19.727 498 TRP AAA O 1
ATOM 8052 N N . VAL A 1 520 ? 9.302 47.880 37.383 1.000 16.195 499 VAL AAA N 1
ATOM 8053 C CA . VAL A 1 520 ? 10.361 48.914 37.514 1.000 15.214 499 VAL AAA CA 1
ATOM 8054 C C . VAL A 1 520 ? 10.639 49.124 39.020 1.000 15.209 499 VAL AAA C 1
ATOM 8055 O O . VAL A 1 520 ? 11.843 49.110 39.403 1.000 15.014 499 VAL AAA O 1
ATOM 8068 N N . HIS A 1 521 ? 9.611 49.208 39.863 1.000 15.000 500 HIS AAA N 1
ATOM 8069 C CA . HIS A 1 521 ? 9.815 49.333 41.345 1.000 15.769 500 HIS AAA CA 1
ATOM 8070 C C . HIS A 1 521 ? 10.648 48.177 41.870 1.000 17.007 500 HIS AAA C 1
ATOM 8071 O O . HIS A 1 521 ? 11.633 48.417 42.626 1.000 18.701 500 HIS AAA O 1
ATOM 8086 N N . GLN A 1 522 ? 10.323 46.958 41.462 1.000 15.977 501 GLN AAA N 1
ATOM 8087 C CA . GLN A 1 522 ? 10.946 45.734 41.961 1.000 14.611 501 GLN AAA CA 1
ATOM 8088 C C . GLN A 1 522 ? 12.380 45.666 41.433 1.000 15.857 501 GLN AAA C 1
ATOM 8089 O O . GLN A 1 522 ? 13.275 45.177 42.159 1.000 15.323 501 GLN AAA O 1
ATOM 8103 N N . PHE A 1 523 ? 12.577 46.163 40.221 1.000 15.916 502 PHE AAA N 1
ATOM 8104 C CA . PHE A 1 523 ? 13.890 46.162 39.543 1.000 16.293 502 PHE AAA CA 1
ATOM 8105 C C . PHE A 1 523 ? 14.832 47.130 40.268 1.000 17.436 502 PHE AAA C 1
ATOM 8106 O O . PHE A 1 523 ? 15.981 46.727 40.513 1.000 16.372 502 PHE AAA O 1
ATOM 8123 N N . LYS A 1 524 ? 14.343 48.327 40.610 1.000 16.413 503 LYS AAA N 1
ATOM 8124 C CA . LYS A 1 524 ? 15.127 49.296 41.413 1.000 17.848 503 LYS AAA CA 1
ATOM 8125 C C . LYS A 1 524 ? 15.491 48.643 42.750 1.000 16.244 503 LYS AAA C 1
ATOM 8126 O O . LYS A 1 524 ? 16.681 48.736 43.123 1.000 16.443 503 LYS AAA O 1
ATOM 8145 N N . LEU A 1 525 ? 14.576 47.976 43.457 1.000 18.145 504 LEU AAA N 1
ATOM 8146 C CA . LEU A 1 525 ? 14.867 47.366 44.789 1.000 17.023 504 LEU AAA CA 1
ATOM 8147 C C . LEU A 1 525 ? 15.914 46.247 44.639 1.000 17.847 504 LEU AAA C 1
ATOM 8148 O O . LEU A 1 525 ? 16.829 46.121 45.493 1.000 17.666 504 LEU AAA O 1
ATOM 8164 N N . THR A 1 526 ? 15.811 45.472 43.556 1.000 16.651 505 THR AAA N 1
ATOM 8165 C CA . THR A 1 526 ? 16.812 44.424 43.253 1.000 17.247 505 THR AAA CA 1
ATOM 8166 C C . THR A 1 526 ? 18.188 45.075 43.172 1.000 15.493 505 THR AAA C 1
ATOM 8167 O O . THR A 1 526 ? 19.154 44.534 43.840 1.000 18.811 505 THR AAA O 1
ATOM 8178 N N . ALA A 1 527 ? 18.311 46.164 42.413 1.000 15.513 506 ALA AAA N 1
ATOM 8179 C CA . ALA A 1 527 ? 19.588 46.865 42.186 1.000 15.772 506 ALA AAA CA 1
ATOM 8180 C C . ALA A 1 527 ? 20.101 47.440 43.530 1.000 18.491 506 ALA AAA C 1
ATOM 8181 O O . ALA A 1 527 ? 21.299 47.311 43.857 1.000 17.436 506 ALA AAA O 1
ATOM 8188 N N . GLU A 1 528 ? 19.225 48.047 44.316 1.000 16.639 507 GLU AAA N 1
ATOM 8189 C CA . GLU A 1 528 ? 19.643 48.565 45.665 1.000 18.303 507 GLU AAA CA 1
ATOM 8190 C C . GLU A 1 528 ? 20.147 47.440 46.561 1.000 18.685 507 GLU AAA C 1
ATOM 8191 O O . GLU A 1 528 ? 21.195 47.657 47.252 1.000 20.208 507 GLU AAA O 1
ATOM 8203 N N . MET A 1 529 ? 19.479 46.290 46.587 1.000 17.137 508 MET AAA N 1
ATOM 8204 C CA . MET A 1 529 ? 19.841 45.137 47.408 1.000 20.381 508 MET AAA CA 1
ATOM 8205 C C . MET A 1 529 ? 21.216 44.656 46.915 1.000 20.485 508 MET AAA C 1
ATOM 8206 O O . MET A 1 529 ? 22.064 44.281 47.755 1.000 20.377 508 MET AAA O 1
ATOM 8220 N N . GLY A 1 530 ? 21.401 44.595 45.595 1.000 17.665 509 GLY AAA N 1
ATOM 8221 C CA . GLY A 1 530 ? 22.727 44.197 45.077 1.000 19.535 509 GLY AAA CA 1
ATOM 8222 C C . GLY A 1 530 ? 23.820 45.130 45.536 1.000 18.743 509 GLY AAA C 1
ATOM 8223 O O . GLY A 1 530 ? 24.909 44.609 45.892 1.000 22.282 509 GLY AAA O 1
ATOM 8227 N N . GLU A 1 531 ? 23.622 46.437 45.447 1.000 20.065 510 GLU AAA N 1
ATOM 8228 C CA . GLU A 1 531 ? 24.631 47.429 45.861 1.000 20.410 510 GLU AAA CA 1
ATOM 8229 C C . GLU A 1 531 ? 24.959 47.200 47.343 1.000 23.893 510 GLU AAA C 1
ATOM 8230 O O . GLU A 1 531 ? 26.149 47.245 47.700 1.000 22.325 510 GLU AAA O 1
ATOM 8242 N N . GLU A 1 532 ? 23.948 46.995 48.186 1.000 21.048 511 GLU AAA N 1
ATOM 8243 C CA . GLU A 1 532 ? 24.196 46.799 49.650 1.000 23.437 511 GLU AAA CA 1
ATOM 8244 C C . GLU A 1 532 ? 24.928 45.491 49.918 1.000 24.543 511 GLU AAA C 1
ATOM 8245 O O . GLU A 1 532 ? 25.787 45.463 50.831 1.000 24.962 511 GLU AAA O 1
ATOM 8257 N N . VAL A 1 533 ? 24.581 44.423 49.201 1.000 22.629 512 VAL AAA N 1
ATOM 8258 C CA . VAL A 1 533 ? 25.173 43.088 49.408 1.000 23.204 512 VAL AAA CA 1
ATOM 8259 C C . VAL A 1 533 ? 26.655 43.194 48.987 1.000 24.657 512 VAL AAA C 1
ATOM 8260 O O . VAL A 1 533 ? 27.513 42.591 49.679 1.000 24.498 512 VAL AAA O 1
ATOM 8273 N N . LEU A 1 534 ? 26.969 43.967 47.954 1.000 22.297 513 LEU AAA N 1
ATOM 8274 C CA . LEU A 1 534 ? 28.392 44.129 47.534 1.000 24.763 513 LEU AAA CA 1
ATOM 8275 C C . LEU A 1 534 ? 29.133 44.937 48.615 1.000 27.172 513 LEU AAA C 1
ATOM 8276 O O . LEU A 1 534 ? 30.295 44.604 48.913 1.000 27.584 513 LEU AAA O 1
ATOM 8292 N N . LYS A 1 535 ? 28.498 45.972 49.162 1.000 26.124 514 LYS AAA N 1
ATOM 8293 C CA . LYS A 1 535 ? 29.067 46.740 50.308 1.000 27.576 514 LYS AAA CA 1
ATOM 8294 C C . LYS A 1 535 ? 29.324 45.787 51.487 1.000 27.375 514 LYS AAA C 1
ATOM 8295 O O . LYS A 1 535 ? 30.370 46.021 52.153 1.000 30.971 514 LYS AAA O 1
ATOM 8314 N N . MET A 1 536 ? 28.521 44.735 51.703 1.000 25.222 515 MET AAA N 1
ATOM 8315 C CA . MET A 1 536 ? 28.717 43.688 52.747 1.000 24.507 515 MET AAA CA 1
ATOM 8316 C C . MET A 1 536 ? 29.991 42.894 52.422 1.000 31.630 515 MET AAA C 1
ATOM 8317 O O . MET A 1 536 ? 30.813 42.660 53.311 1.000 27.385 515 MET AAA O 1
ATOM 8331 N N . VAL A 1 537 ? 30.135 42.464 51.174 1.000 28.154 516 VAL AAA N 1
ATOM 8332 C CA . VA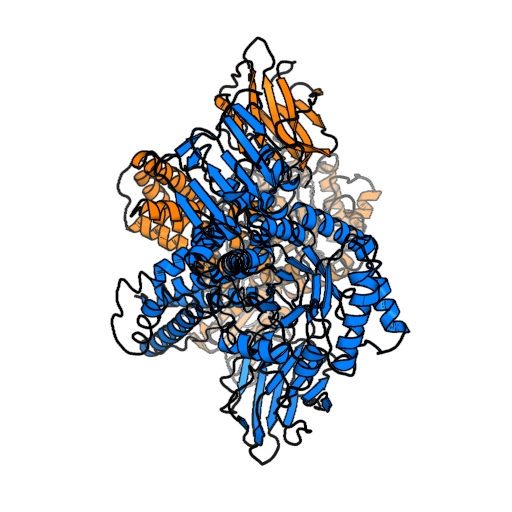L A 1 537 ? 31.363 41.745 50.694 1.000 30.216 516 VAL AAA CA 1
ATOM 8333 C C . VAL A 1 537 ? 32.614 42.616 50.885 1.000 29.759 516 VAL AAA C 1
ATOM 8334 O O . VAL A 1 537 ? 33.638 42.059 51.306 1.000 36.112 516 VAL AAA O 1
ATOM 8347 N N . GLU A 1 538 ? 32.553 43.906 50.569 1.000 33.927 517 GLU AAA N 1
ATOM 8348 C CA . GLU A 1 538 ? 33.663 44.886 50.725 1.000 43.209 517 GLU AAA CA 1
ATOM 8349 C C . GLU A 1 538 ? 33.892 45.158 52.218 1.000 52.815 517 GLU AAA C 1
ATOM 8350 O O . GLU A 1 538 ? 34.926 45.789 52.540 1.000 55.826 517 GLU AAA O 1
ATOM 8362 N N . GLY A 1 539 ? 32.976 44.673 53.071 1.000 53.426 518 GLY AAA N 1
ATOM 8363 C CA . GLY A 1 539 ? 32.799 45.075 54.480 1.000 59.062 518 GLY AAA CA 1
ATOM 8364 C C . GLY A 1 539 ? 34.094 44.986 55.257 1.000 57.650 518 GLY AAA C 1
ATOM 8365 O O . GLY A 1 539 ? 34.640 43.879 55.340 1.000 54.585 518 GLY AAA O 1
ATOM 8369 N N . ARG A 1 540 ? 34.540 46.117 55.808 1.000 58.871 519 ARG AAA N 1
ATOM 8370 C CA . ARG A 1 540 ? 35.841 46.273 56.512 1.000 64.473 519 ARG AAA CA 1
ATOM 8371 C C . ARG A 1 540 ? 35.621 46.134 58.031 1.000 62.665 519 ARG AAA C 1
ATOM 8372 O O . ARG A 1 540 ? 36.431 45.429 58.668 1.000 63.888 519 ARG AAA O 1
ATOM 8386 N N . ASN A 1 541 ? 34.573 46.748 58.600 1.000 51.599 520 ASN AAA N 1
ATOM 8387 C CA . ASN A 1 541 ? 34.265 46.612 60.052 1.000 45.880 520 ASN AAA CA 1
ATOM 8388 C C . ASN A 1 541 ? 32.844 46.097 60.285 1.000 48.681 520 ASN AAA C 1
ATOM 8389 O O . ASN A 1 541 ? 31.946 46.309 59.413 1.000 35.249 520 ASN AAA O 1
ATOM 8400 N N . GLU A 1 542 ? 32.700 45.454 61.446 1.000 40.614 521 GLU AAA N 1
ATOM 8401 C CA . GLU A 1 542 ? 31.503 44.742 61.962 1.000 44.133 521 GLU AAA CA 1
ATOM 8402 C C . GLU A 1 542 ? 30.303 45.705 61.984 1.000 42.207 521 GLU AAA C 1
ATOM 8403 O O . GLU A 1 542 ? 29.222 45.317 61.523 1.000 35.902 521 GLU AAA O 1
ATOM 8415 N N . SER A 1 543 ? 30.510 46.923 62.483 1.000 39.474 522 SER AAA N 1
ATOM 8416 C CA . SER A 1 543 ? 29.478 47.971 62.637 1.000 38.394 522 SER AAA CA 1
ATOM 8417 C C . SER A 1 543 ? 28.893 48.310 61.247 1.000 41.925 522 SER AAA C 1
ATOM 8418 O O . SER A 1 543 ? 27.646 48.358 61.107 1.000 33.326 522 SER AAA O 1
ATOM 8426 N N . TYR A 1 544 ? 29.763 48.535 60.257 1.000 33.002 523 TYR AAA N 1
ATOM 8427 C CA . TYR A 1 544 ? 29.365 48.889 58.869 1.000 32.984 523 TYR AAA CA 1
ATOM 8428 C C . TYR A 1 544 ? 28.575 47.734 58.275 1.000 28.928 523 TYR AAA C 1
ATOM 8429 O O . TYR A 1 544 ? 27.534 47.972 57.604 1.000 28.564 523 TYR AAA O 1
ATOM 8447 N N . PHE A 1 545 ? 29.077 46.535 58.459 1.000 26.738 524 PHE AAA N 1
ATOM 8448 C CA . PHE A 1 545 ? 28.486 45.275 57.961 1.000 27.215 524 PHE AAA CA 1
ATOM 8449 C C . PHE A 1 545 ? 27.051 45.121 58.481 1.000 29.438 524 PHE AAA C 1
ATOM 8450 O O . PHE A 1 545 ? 26.136 44.782 57.715 1.000 25.522 524 PHE AAA O 1
ATOM 8467 N N . LEU A 1 546 ? 26.841 45.330 59.789 1.000 26.786 525 LEU AAA N 1
ATOM 8468 C CA . LEU A 1 546 ? 25.486 45.223 60.383 1.000 25.710 525 LEU AAA CA 1
ATOM 8469 C C . LEU A 1 546 ? 24.555 46.276 59.806 1.000 21.235 525 LEU AAA C 1
ATOM 8470 O O . LEU A 1 546 ? 23.348 45.944 59.666 1.000 25.466 525 LEU AAA O 1
ATOM 8486 N N . ARG A 1 547 ? 25.046 47.486 59.550 1.000 22.997 526 ARG AAA N 1
ATOM 8487 C CA . ARG A 1 547 ? 24.237 48.543 58.922 1.000 23.593 526 ARG AAA CA 1
ATOM 8488 C C . ARG A 1 547 ? 23.770 48.063 57.537 1.000 26.743 526 ARG AAA C 1
ATOM 8489 O O . ARG A 1 547 ? 22.570 48.177 57.233 1.000 23.877 526 ARG AAA O 1
ATOM 8510 N N . LYS A 1 548 ? 24.673 47.484 56.748 1.000 24.241 527 LYS AAA N 1
ATOM 8511 C CA . LYS A 1 548 ? 24.289 46.998 55.386 1.000 22.433 527 LYS AAA CA 1
ATOM 8512 C C . LYS A 1 548 ? 23.362 45.797 55.492 1.000 20.767 527 LYS AAA C 1
ATOM 8513 O O . LYS A 1 548 ? 22.394 45.698 54.683 1.000 19.460 527 LYS AAA O 1
ATOM 8532 N N . TYR A 1 549 ? 23.635 44.876 56.391 1.000 19.670 528 TYR AAA N 1
ATOM 8533 C CA . TYR A 1 549 ? 22.777 43.725 56.687 1.000 19.424 528 TYR AAA CA 1
ATOM 8534 C C . TYR A 1 549 ? 21.346 44.182 57.014 1.000 22.011 528 TYR AAA C 1
ATOM 8535 O O . TYR A 1 549 ? 20.377 43.648 56.454 1.000 21.143 528 TYR AAA O 1
ATOM 8553 N N . ASN A 1 550 ? 21.217 45.096 57.980 1.000 21.282 529 ASN AAA N 1
ATOM 8554 C CA . ASN A 1 550 ? 19.872 45.602 58.348 1.000 21.885 529 ASN AAA CA 1
ATOM 8555 C C . ASN A 1 550 ? 19.214 46.272 57.143 1.000 18.236 529 ASN AAA C 1
ATOM 8556 O O . ASN A 1 550 ? 17.971 46.170 57.009 1.000 19.660 529 ASN AAA O 1
ATOM 8567 N N . HIS A 1 551 ? 19.979 46.982 56.320 1.000 18.924 530 HIS AAA N 1
ATOM 8568 C CA . HIS A 1 551 ? 19.422 47.673 55.140 1.000 18.476 530 HIS AAA CA 1
ATOM 8569 C C . HIS A 1 551 ? 18.898 46.607 54.158 1.000 19.523 530 HIS AAA C 1
ATOM 8570 O O . HIS A 1 551 ? 17.772 46.780 53.589 1.000 17.570 530 HIS AAA O 1
ATOM 8585 N N . VAL A 1 552 ? 19.673 45.539 53.946 1.000 20.108 531 VAL AAA N 1
ATOM 8586 C CA . VAL A 1 552 ? 19.250 44.447 53.026 1.000 20.047 531 VAL AAA CA 1
ATOM 8587 C C . VAL A 1 552 ? 17.962 43.811 53.539 1.000 20.187 531 VAL AAA C 1
ATOM 8588 O O . VAL A 1 552 ? 17.027 43.628 52.700 1.000 20.410 531 VAL AAA O 1
ATOM 8601 N N . LYS A 1 553 ? 17.858 43.533 54.845 1.000 18.240 532 LYS AAA N 1
ATOM 8602 C CA . LYS A 1 553 ? 16.647 42.913 55.431 1.000 20.701 532 LYS AAA CA 1
ATOM 8603 C C . LYS A 1 553 ? 15.458 43.819 55.148 1.000 17.294 532 LYS AAA C 1
ATOM 8604 O O . LYS A 1 553 ? 14.385 43.312 54.832 1.000 19.687 532 LYS AAA O 1
ATOM 8623 N N . ALA A 1 554 ? 15.637 45.149 55.263 1.000 18.050 533 ALA AAA N 1
ATOM 8624 C CA . ALA A 1 554 ? 14.534 46.085 54.972 1.000 16.742 533 ALA AAA CA 1
ATOM 8625 C C . ALA A 1 554 ? 14.165 46.047 53.481 1.000 16.962 533 ALA AAA C 1
ATOM 8626 O O . ALA A 1 554 ? 12.968 46.114 53.137 1.000 16.663 533 ALA AAA O 1
ATOM 8633 N N . LEU A 1 555 ? 15.173 45.978 52.610 1.000 16.491 534 LEU AAA N 1
ATOM 8634 C CA . LEU A 1 555 ? 14.928 45.907 51.135 1.000 17.401 534 LEU AAA CA 1
ATOM 8635 C C . LEU A 1 555 ? 14.213 44.594 50.805 1.000 16.677 534 LEU AAA C 1
ATOM 8636 O O . LEU A 1 555 ? 13.323 44.643 49.902 1.000 17.160 534 LEU AAA O 1
ATOM 8652 N N . GLN A 1 556 ? 14.516 43.498 51.504 1.000 17.302 535 GLN AAA N 1
ATOM 8653 C CA . GLN A 1 556 ? 13.796 42.206 51.306 1.000 18.168 535 GLN AAA CA 1
ATOM 8654 C C . GLN A 1 556 ? 12.315 42.371 51.657 1.000 18.756 535 GLN AAA C 1
ATOM 8655 O O . GLN A 1 556 ? 11.406 41.894 50.909 1.000 19.081 535 GLN AAA O 1
ATOM 8669 N N . GLN A 1 557 ? 12.053 43.057 52.771 1.000 17.752 536 GLN AAA N 1
ATOM 8670 C CA . GLN A 1 557 ? 10.674 43.310 53.186 1.000 18.369 536 GLN AAA CA 1
ATOM 8671 C C . GLN A 1 557 ? 9.958 44.153 52.153 1.000 16.653 536 GLN AAA C 1
ATOM 8672 O O . GLN A 1 557 ? 8.816 43.863 51.881 1.000 19.543 536 GLN AAA O 1
ATOM 8686 N N . GLN A 1 558 ? 10.605 45.170 51.605 1.000 17.191 537 GLN AAA N 1
ATOM 8687 C CA . GLN A 1 558 ? 9.988 46.065 50.630 1.000 18.056 537 GLN AAA CA 1
ATOM 8688 C C . GLN A 1 558 ? 9.636 45.283 49.362 1.000 17.664 537 GLN AAA C 1
ATOM 8689 O O . GLN A 1 558 ? 8.562 45.523 48.800 1.000 16.944 537 GLN AAA O 1
ATOM 8703 N N . MET A 1 559 ? 10.552 44.407 48.934 1.000 19.685 538 MET AAA N 1
ATOM 8704 C CA . MET A 1 559 ? 10.265 43.552 47.752 1.000 18.501 538 MET AAA CA 1
ATOM 8705 C C . MET A 1 559 ? 9.072 42.648 48.034 1.000 19.478 538 MET AAA C 1
ATOM 8706 O O . MET A 1 559 ? 8.256 42.477 47.136 1.000 17.995 538 MET AAA O 1
ATOM 8720 N N . PHE A 1 560 ? 8.953 42.099 49.255 1.000 18.422 539 PHE AAA N 1
ATOM 8721 C CA . PHE A 1 560 ? 7.767 41.304 49.603 1.000 17.634 539 PHE AAA CA 1
ATOM 8722 C C . PHE A 1 560 ? 6.507 42.134 49.413 1.000 17.962 539 PHE AAA C 1
ATOM 8723 O O . PHE A 1 560 ? 5.521 41.721 48.809 1.000 16.544 539 PHE AAA O 1
ATOM 8740 N N . TYR A 1 561 ? 6.484 43.339 49.983 1.000 19.027 540 TYR AAA N 1
ATOM 8741 C CA . TYR A 1 561 ? 5.277 44.205 49.905 1.000 21.759 540 TYR AAA CA 1
ATOM 8742 C C . TYR A 1 561 ? 4.940 44.570 48.445 1.000 18.531 540 TYR AAA C 1
ATOM 8743 O O . TYR A 1 561 ? 3.738 44.526 48.087 1.000 17.444 540 TYR AAA O 1
ATOM 8761 N N . ILE A 1 562 ? 5.931 44.843 47.582 1.000 18.391 541 ILE AAA N 1
ATOM 8762 C CA . ILE A 1 562 ? 5.628 45.083 46.142 1.000 20.231 541 ILE AAA CA 1
ATOM 8763 C C . ILE A 1 562 ? 5.008 43.807 45.576 1.000 16.996 541 ILE AAA C 1
ATOM 8764 O O . ILE A 1 562 ? 4.024 43.886 44.886 1.000 16.512 541 ILE AAA O 1
ATOM 8780 N N . ASP A 1 563 ? 5.577 42.647 45.930 1.000 17.007 542 ASP AAA N 1
ATOM 8781 C CA . ASP A 1 563 ? 5.075 41.371 45.401 1.000 18.189 542 ASP AAA CA 1
ATOM 8782 C C . ASP A 1 563 ? 3.632 41.118 45.831 1.000 20.783 542 ASP AAA C 1
ATOM 8783 O O . ASP A 1 563 ? 2.913 40.475 45.083 1.000 18.134 542 ASP AAA O 1
ATOM 8792 N N . GLN A 1 564 ? 3.230 41.555 47.020 1.000 16.818 543 GLN AAA N 1
ATOM 8793 C CA . GLN A 1 564 ? 1.873 41.296 47.563 1.000 17.369 543 GLN AAA CA 1
ATOM 8794 C C . GLN A 1 564 ? 0.880 42.363 47.153 1.000 16.946 543 GLN AAA C 1
ATOM 8795 O O . GLN A 1 564 ? -0.317 42.161 47.365 1.000 18.627 543 GLN AAA O 1
ATOM 8809 N N . THR A 1 565 ? 1.321 43.516 46.644 1.000 16.927 544 THR AAA N 1
ATOM 8810 C CA . THR A 1 565 ? 0.394 44.642 46.381 1.000 19.209 544 THR AAA CA 1
ATOM 8811 C C . THR A 1 565 ? 0.285 44.952 44.888 1.000 21.770 544 THR AAA C 1
ATOM 8812 O O . THR A 1 565 ? -0.644 45.664 44.506 1.000 26.373 544 THR AAA O 1
ATOM 8823 N N . SER A 1 566 ? 1.147 44.364 44.067 1.000 20.455 545 SER AAA N 1
ATOM 8824 C CA . SER A 1 566 ? 1.245 44.649 42.622 1.000 22.380 545 SER AAA CA 1
ATOM 8825 C C . SER A 1 566 ? 0.729 43.456 41.830 1.000 19.582 545 SER AAA C 1
ATOM 8826 O O . SER A 1 566 ? 0.978 42.304 42.209 1.000 17.550 545 SER AAA O 1
ATOM 8834 N N . ASN A 1 567 ? 0.075 43.733 40.713 1.000 20.619 546 ASN AAA N 1
ATOM 8835 C CA . ASN A 1 567 ? -0.225 42.667 39.731 1.000 19.307 546 ASN AAA CA 1
ATOM 8836 C C . ASN A 1 567 ? -0.878 41.498 40.456 1.000 18.706 546 ASN AAA C 1
ATOM 8837 O O . ASN A 1 567 ? -0.468 40.308 40.255 1.000 18.166 546 ASN AAA O 1
ATOM 8848 N N . GLN A 1 568 ? -1.944 41.740 41.234 1.000 17.939 547 GLN AAA N 1
ATOM 8849 C CA . GLN A 1 568 ? -2.556 40.642 42.021 1.000 19.765 547 GLN AAA CA 1
ATOM 8850 C C . GLN A 1 568 ? -3.646 39.919 41.200 1.000 24.247 547 GLN AAA C 1
ATOM 8851 O O . GLN A 1 568 ? -4.833 39.951 41.555 1.000 29.874 547 GLN AAA O 1
ATOM 8865 N N . ASN A 1 569 ? -3.227 39.071 40.300 1.000 25.688 548 ASN AAA N 1
ATOM 8866 C CA . ASN A 1 569 ? -4.134 38.205 39.509 1.000 22.212 548 ASN AAA CA 1
ATOM 8867 C C . ASN A 1 569 ? -4.273 36.856 40.203 1.000 22.527 548 ASN AAA C 1
ATOM 8868 O O . ASN A 1 569 ? -3.457 36.446 41.039 1.000 22.763 548 ASN AAA O 1
ATOM 8879 N N . PRO A 1 570 ? -5.274 36.034 39.815 1.000 24.484 549 PRO AAA N 1
ATOM 8880 C CA . PRO A 1 570 ? -5.481 34.734 40.446 1.000 23.023 549 PRO AAA CA 1
ATOM 8881 C C . PRO A 1 570 ? -4.478 33.625 40.148 1.000 25.311 549 PRO AAA C 1
ATOM 8882 O O . PRO A 1 570 ? -4.518 32.631 40.812 1.000 29.219 549 PRO AAA O 1
ATOM 8893 N N . TYR A 1 571 ? -3.589 33.808 39.183 1.000 22.211 550 TYR AAA N 1
ATOM 8894 C CA . TYR A 1 571 ? -2.783 32.712 38.613 1.000 24.587 550 TYR AAA CA 1
ATOM 8895 C C . TYR A 1 571 ? -1.324 32.819 39.061 1.000 21.624 550 TYR AAA C 1
ATOM 8896 O O . TYR A 1 571 ? -0.878 31.881 39.717 1.000 24.770 550 TYR AAA O 1
ATOM 8914 N N . GLN A 1 572 ? -0.602 33.859 38.632 1.000 21.971 551 GLN AAA N 1
ATOM 8915 C CA . GLN A 1 572 ? 0.784 34.139 39.071 1.000 18.942 551 GLN AAA CA 1
ATOM 8916 C C . GLN A 1 572 ? 0.807 35.564 39.591 1.000 16.624 551 GLN AAA C 1
ATOM 8917 O O . GLN A 1 572 ? 1.204 36.512 38.887 1.000 16.600 551 GLN AAA O 1
ATOM 8931 N N . PRO A 1 573 ? 0.308 35.795 40.824 1.000 17.879 552 PRO AAA N 1
ATOM 8932 C CA . PRO A 1 573 ? 0.284 37.159 41.327 1.000 17.934 552 PRO AAA CA 1
ATOM 8933 C C . PRO A 1 573 ? 1.691 37.669 41.598 1.000 16.581 552 PRO AAA C 1
ATOM 8934 O O . PRO A 1 573 ? 2.610 36.900 41.774 1.000 17.644 552 PRO AAA O 1
ATOM 8945 N N . GLY A 1 574 ? 1.816 38.993 41.556 1.000 15.015 553 GLY AAA N 1
ATOM 8946 C CA . GLY A 1 574 ? 3.032 39.698 41.956 1.000 16.637 553 GLY AAA CA 1
ATOM 8947 C C . GLY A 1 574 ? 3.982 39.947 40.819 1.000 16.312 553 GLY AAA C 1
ATOM 8948 O O . GLY A 1 574 ? 3.547 39.914 39.639 1.000 15.306 553 GLY AAA O 1
ATOM 8952 N N . VAL A 1 575 ? 5.210 40.327 41.187 1.000 15.123 554 VAL AAA N 1
ATOM 8953 C CA . VAL A 1 575 ? 6.167 41.007 40.288 1.000 15.453 554 VAL AAA CA 1
ATOM 8954 C C . VAL A 1 575 ? 7.542 40.374 40.488 1.000 16.180 554 VAL AAA C 1
ATOM 8955 O O . VAL A 1 575 ? 8.114 40.511 41.604 1.000 18.075 554 VAL AAA O 1
ATOM 8968 N N . LYS A 1 576 ? 8.013 39.638 39.478 1.000 15.156 555 LYS AAA N 1
ATOM 8969 C CA . LYS A 1 576 ? 9.385 39.067 39.450 1.000 16.934 555 LYS AAA CA 1
ATOM 8970 C C . LYS A 1 576 ? 10.204 39.725 38.362 1.000 16.415 555 LYS AAA C 1
ATOM 8971 O O . LYS A 1 576 ? 9.656 40.020 37.293 1.000 17.011 555 LYS AAA O 1
ATOM 8990 N N . THR A 1 577 ? 11.485 39.989 38.624 1.000 15.326 556 THR AAA N 1
ATOM 8991 C CA . THR A 1 577 ? 12.361 40.722 37.717 1.000 15.256 556 THR AAA CA 1
ATOM 8992 C C . THR A 1 577 ? 13.787 40.215 37.903 1.000 16.083 556 THR AAA C 1
ATOM 8993 O O . THR A 1 577 ? 14.155 39.754 39.048 1.000 16.860 556 THR AAA O 1
ATOM 9004 N N . ALA A 1 578 ? 14.550 40.270 36.826 1.000 16.365 557 ALA AAA N 1
ATOM 9005 C CA . ALA A 1 578 ? 15.994 39.947 36.876 1.000 18.344 557 ALA AAA CA 1
ATOM 9006 C C . ALA A 1 578 ? 16.174 38.601 37.566 1.000 18.261 557 ALA AAA C 1
ATOM 9007 O O . ALA A 1 578 ? 17.070 38.435 38.427 1.000 19.198 557 ALA AAA O 1
ATOM 9014 N N . THR A 1 579 ? 15.396 37.620 37.162 1.000 16.957 558 THR AAA N 1
ATOM 9015 C CA . THR A 1 579 ? 15.235 36.334 37.871 1.000 16.694 558 THR AAA CA 1
ATOM 9016 C C . THR A 1 579 ? 16.317 35.320 37.471 1.000 18.356 558 THR AAA C 1
ATOM 9017 O O . THR A 1 579 ? 16.555 34.387 38.269 1.000 19.544 558 THR AAA O 1
ATOM 9028 N N . ARG A 1 580 ? 16.858 35.403 36.270 1.000 19.073 559 ARG AAA N 1
ATOM 9029 C CA A ARG A 1 580 ? 17.712 34.322 35.707 0.500 19.435 559 ARG AAA CA 1
ATOM 9030 C CA B ARG A 1 580 ? 17.659 34.242 35.797 0.500 21.750 559 ARG AAA CA 1
ATOM 9031 C C . ARG A 1 580 ? 19.078 34.285 36.386 1.000 17.849 559 ARG AAA C 1
ATOM 9032 O O . ARG A 1 580 ? 19.533 33.192 36.746 1.000 21.325 559 ARG AAA O 1
ATOM 9072 N N . VAL A 1 581 ? 19.711 35.426 36.407 1.000 18.785 560 VAL AAA N 1
ATOM 9073 C CA . VAL A 1 581 ? 21.112 35.622 36.843 1.000 19.237 560 VAL AAA CA 1
ATOM 9074 C C . VAL A 1 581 ? 21.126 36.534 38.085 1.000 23.420 560 VAL AAA C 1
ATOM 9075 O O . VAL A 1 581 ? 21.852 36.188 39.077 1.000 25.495 560 VAL AAA O 1
ATOM 9088 N N . ILE A 1 582 ? 20.499 37.700 38.023 1.000 20.543 561 ILE AAA N 1
ATOM 9089 C CA . ILE A 1 582 ? 20.853 38.772 39.011 1.000 20.288 561 ILE AAA CA 1
ATOM 9090 C C . ILE A 1 582 ? 20.307 38.402 40.396 1.000 22.087 561 ILE AAA C 1
ATOM 9091 O O . ILE A 1 582 ? 21.104 38.442 41.394 1.000 20.438 561 ILE AAA O 1
ATOM 9107 N N . LYS A 1 583 ? 19.034 38.012 40.497 1.000 20.485 562 LYS AAA N 1
ATOM 9108 C CA . LYS A 1 583 ? 18.426 37.704 41.816 1.000 24.473 562 LYS AAA CA 1
ATOM 9109 C C . LYS A 1 583 ? 19.169 36.522 42.453 1.000 26.122 562 LYS AAA C 1
ATOM 9110 O O . LYS A 1 583 ? 19.573 36.614 43.628 1.000 21.943 562 LYS AAA O 1
ATOM 9129 N N . PRO A 1 584 ? 19.431 35.406 41.721 1.000 25.108 563 PRO AAA N 1
ATOM 9130 C CA . PRO A 1 584 ? 20.218 34.304 42.276 1.000 26.483 563 PRO AAA CA 1
ATOM 9131 C C . PRO A 1 584 ? 21.631 34.732 42.713 1.000 22.637 563 PRO AAA C 1
ATOM 9132 O O . PRO A 1 584 ? 21.993 34.242 43.810 1.000 25.773 563 PRO AAA O 1
ATOM 9143 N N . LEU A 1 585 ? 22.317 35.629 41.986 1.000 22.401 564 LEU AAA N 1
ATOM 9144 C CA . LEU A 1 585 ? 23.682 36.140 42.326 1.000 22.225 564 LEU AAA CA 1
ATOM 9145 C C . LEU A 1 585 ? 23.557 36.887 43.657 1.000 25.286 564 LEU AAA C 1
ATOM 9146 O O . LEU A 1 585 ? 24.337 36.657 44.604 1.000 21.756 564 LEU AAA O 1
ATOM 9162 N N . ILE A 1 586 ? 22.570 37.766 43.733 1.000 21.629 565 ILE AAA N 1
ATOM 9163 C CA . ILE A 1 586 ? 22.450 38.622 44.943 1.000 22.346 565 ILE AAA CA 1
ATOM 9164 C C . ILE A 1 586 ? 22.115 37.736 46.141 1.000 22.122 565 ILE AAA C 1
ATOM 9165 O O . ILE A 1 586 ? 22.765 37.955 47.232 1.000 24.319 565 ILE AAA O 1
ATOM 9181 N N . ASP A 1 587 ? 21.179 36.782 46.006 1.000 20.805 566 ASP AAA N 1
ATOM 9182 C CA . ASP A 1 587 ? 20.644 35.941 47.097 1.000 23.081 566 ASP AAA CA 1
ATOM 9183 C C . ASP A 1 587 ? 21.759 35.008 47.596 1.000 27.461 566 ASP AAA C 1
ATOM 9184 O O . ASP A 1 587 ? 21.921 34.822 48.839 1.000 24.387 566 ASP AAA O 1
ATOM 9193 N N . ARG A 1 588 ? 22.511 34.432 46.651 1.000 25.743 567 ARG AAA N 1
ATOM 9194 C CA . ARG A 1 588 ? 23.589 33.484 46.995 1.000 26.632 567 ARG AAA CA 1
ATOM 9195 C C . ARG A 1 588 ? 24.743 34.220 47.652 1.000 22.820 567 ARG AAA C 1
ATOM 9196 O O . ARG A 1 588 ? 25.303 33.632 48.592 1.000 27.901 567 ARG AAA O 1
ATOM 9217 N N . THR A 1 589 ? 25.067 35.434 47.221 1.000 22.886 568 THR AAA N 1
ATOM 9218 C CA . THR A 1 589 ? 26.178 36.250 47.730 1.000 25.173 568 THR AAA CA 1
ATOM 9219 C C . THR A 1 589 ? 25.801 36.736 49.131 1.000 25.670 568 THR AAA C 1
ATOM 9220 O O . THR A 1 589 ? 26.655 36.689 50.036 1.000 22.251 568 THR AAA O 1
ATOM 9231 N N . PHE A 1 590 ? 24.540 37.121 49.319 1.000 21.768 569 PHE AAA N 1
ATOM 9232 C CA . PHE A 1 590 ? 24.080 37.527 50.676 1.000 22.259 569 PHE AAA CA 1
ATOM 9233 C C . PHE A 1 590 ? 24.153 36.347 51.644 1.000 23.717 569 PHE AAA C 1
ATOM 9234 O O . PHE A 1 590 ? 24.684 36.508 52.763 1.000 26.762 569 PHE AAA O 1
ATOM 9251 N N . ALA A 1 591 ? 23.674 35.180 51.264 1.000 22.536 570 ALA AAA N 1
ATOM 9252 C CA . ALA A 1 591 ? 23.643 34.009 52.151 1.000 26.302 570 ALA AAA CA 1
ATOM 9253 C C . ALA A 1 591 ? 25.089 33.627 52.483 1.000 29.275 570 ALA AAA C 1
ATOM 9254 O O . ALA A 1 591 ? 25.374 33.201 53.617 1.000 27.296 570 ALA AAA O 1
ATOM 9261 N N . THR A 1 592 ? 25.989 33.764 51.526 1.000 26.704 571 THR AAA N 1
ATOM 9262 C CA . THR A 1 592 ? 27.394 33.352 51.737 1.000 26.342 571 THR AAA CA 1
ATOM 9263 C C . THR A 1 592 ? 28.085 34.323 52.688 1.000 26.809 571 THR AAA C 1
ATOM 9264 O O . THR A 1 592 ? 28.788 33.842 53.628 1.000 28.151 571 THR AAA O 1
ATOM 9275 N N . VAL A 1 593 ? 27.949 35.623 52.462 1.000 25.584 572 VAL AAA N 1
ATOM 9276 C CA . VAL A 1 593 ? 28.667 36.663 53.231 1.000 26.873 572 VAL AAA CA 1
ATOM 9277 C C . VAL A 1 593 ? 28.130 36.647 54.680 1.000 28.113 572 VAL AAA C 1
ATOM 9278 O O . VAL A 1 593 ? 28.916 37.006 55.609 1.000 26.187 572 VAL AAA O 1
ATOM 9291 N N . VAL A 1 594 ? 26.852 36.294 54.852 1.000 25.616 573 VAL AAA N 1
ATOM 9292 C CA . VAL A 1 594 ? 26.230 36.140 56.196 1.000 27.113 573 VAL AAA CA 1
ATOM 9293 C C . VAL A 1 594 ? 26.806 34.903 56.885 1.000 28.672 573 VAL AAA C 1
ATOM 9294 O O . VAL A 1 594 ? 27.163 35.029 58.070 1.000 28.451 573 VAL AAA O 1
ATOM 9307 N N . LYS A 1 595 ? 26.880 33.759 56.197 1.000 30.155 574 LYS AAA N 1
ATOM 9308 C CA . LYS A 1 595 ? 27.512 32.520 56.735 1.000 31.690 574 LYS AAA CA 1
ATOM 9309 C C . LYS A 1 595 ? 28.927 32.878 57.200 1.000 30.733 574 LYS AAA C 1
ATOM 9310 O O . LYS A 1 595 ? 29.277 32.509 58.346 1.000 30.647 574 LYS AAA O 1
ATOM 9322 N N . PHE A 1 596 ? 29.709 33.582 56.385 1.000 27.938 575 PHE AAA N 1
ATOM 9323 C CA . PHE A 1 596 ? 31.116 33.932 56.710 1.000 29.862 575 PHE AAA CA 1
ATOM 9324 C C . PHE A 1 596 ? 31.170 34.877 57.918 1.000 30.816 575 PHE AAA C 1
ATOM 9325 O O . PHE A 1 596 ? 32.098 34.795 58.755 1.000 28.007 575 PHE AAA O 1
ATOM 9342 N N . PHE A 1 597 ? 30.224 35.811 58.008 1.000 28.599 576 PHE AAA N 1
ATOM 9343 C CA . PHE A 1 597 ? 30.184 36.742 59.165 1.000 28.320 576 PHE AAA CA 1
ATOM 9344 C C . PHE A 1 597 ? 29.872 35.930 60.416 1.000 26.129 576 PHE AAA C 1
ATOM 9345 O O . PHE A 1 597 ? 30.558 36.175 61.456 1.000 28.392 576 PHE AAA O 1
ATOM 9362 N N . ASN A 1 598 ? 28.870 35.048 60.352 1.000 27.888 577 ASN AAA N 1
ATOM 9363 C CA . ASN A 1 598 ? 28.452 34.195 61.499 1.000 26.964 577 ASN AAA CA 1
ATOM 9364 C C . ASN A 1 598 ? 29.661 33.355 61.949 1.000 34.522 577 ASN AAA C 1
ATOM 9365 O O . ASN A 1 598 ? 29.908 33.240 63.172 1.000 32.152 577 ASN AAA O 1
ATOM 9376 N N . GLN A 1 599 ? 30.401 32.780 61.004 1.000 31.288 578 GLN AAA N 1
ATOM 9377 C CA . GLN A 1 599 ? 31.598 31.958 61.340 1.000 30.722 578 GLN AAA CA 1
ATOM 9378 C C . GLN A 1 599 ? 32.648 32.836 62.027 1.000 28.893 578 GLN AAA C 1
ATOM 9379 O O . GLN A 1 599 ? 33.149 32.434 63.089 1.000 30.762 578 GLN AAA O 1
ATOM 9393 N N . LYS A 1 600 ? 32.968 33.995 61.478 1.000 26.904 579 LYS AAA N 1
ATOM 9394 C CA . LYS A 1 600 ? 34.092 34.839 61.931 1.000 31.246 579 LYS AAA CA 1
ATOM 9395 C C . LYS A 1 600 ? 33.762 35.441 63.309 1.000 35.353 579 LYS AAA C 1
ATOM 9396 O O . LYS A 1 600 ? 34.644 35.495 64.175 1.000 31.735 579 LYS AAA O 1
ATOM 9415 N N . PHE A 1 601 ? 32.513 35.817 63.547 1.000 34.454 580 PHE AAA N 1
ATOM 9416 C CA . PHE A 1 601 ? 32.125 36.556 64.771 1.000 34.904 580 PHE AAA CA 1
ATOM 9417 C C . PHE A 1 601 ? 31.268 35.681 65.695 1.000 34.160 580 PHE AAA C 1
ATOM 9418 O O . PHE A 1 601 ? 30.762 36.233 66.687 1.000 38.717 580 PHE AAA O 1
ATOM 9435 N N . ASN A 1 602 ? 31.123 34.384 65.427 1.000 31.537 581 ASN AAA N 1
ATOM 9436 C CA . ASN A 1 602 ? 30.271 33.467 66.237 1.000 38.410 581 ASN AAA CA 1
ATOM 9437 C C . ASN A 1 602 ? 28.904 34.143 66.427 1.000 41.824 581 ASN AAA C 1
ATOM 9438 O O . ASN A 1 602 ? 28.424 34.274 67.570 1.000 37.036 581 ASN AAA O 1
ATOM 9449 N N . ALA A 1 603 ? 28.324 34.599 65.325 1.000 36.463 582 ALA AAA N 1
ATOM 9450 C CA . ALA A 1 603 ? 27.013 35.269 65.303 1.000 33.515 582 ALA AAA CA 1
ATOM 9451 C C . ALA A 1 603 ? 25.938 34.335 64.740 1.000 33.412 582 ALA AAA C 1
ATOM 9452 O O . ALA A 1 603 ? 26.225 33.174 64.355 1.000 32.523 582 ALA AAA O 1
ATOM 9459 N N . HIS A 1 604 ? 24.695 34.811 64.773 1.000 32.593 583 HIS AAA N 1
ATOM 9460 C CA . HIS A 1 604 ? 23.494 34.003 64.470 1.000 38.703 583 HIS AAA CA 1
ATOM 9461 C C . HIS A 1 604 ? 22.606 34.856 63.570 1.000 39.370 583 HIS AAA C 1
ATOM 9462 O O . HIS A 1 604 ? 21.377 34.814 63.748 1.000 36.569 583 HIS AAA O 1
ATOM 9477 N N . LEU A 1 605 ? 23.223 35.604 62.647 1.000 33.901 584 LEU AAA N 1
ATOM 9478 C CA . LEU A 1 605 ? 22.454 36.427 61.681 1.000 33.554 584 LEU AAA CA 1
ATOM 9479 C C . LEU A 1 605 ? 21.663 35.476 60.783 1.000 33.883 584 LEU AAA C 1
ATOM 9480 O O . LEU A 1 605 ? 22.155 34.402 60.429 1.000 30.725 584 LEU AAA O 1
ATOM 9496 N N . ASP A 1 606 ? 20.431 35.851 60.476 1.000 35.618 585 ASP AAA N 1
ATOM 9497 C CA . ASP A 1 606 ? 19.522 35.054 59.615 1.000 35.967 585 ASP AAA CA 1
ATOM 9498 C C . ASP A 1 606 ? 19.950 35.272 58.155 1.000 30.171 585 ASP AAA C 1
ATOM 9499 O O . ASP A 1 606 ? 20.049 36.429 57.712 1.000 33.443 585 ASP AAA O 1
ATOM 9508 N N . ALA A 1 607 ? 20.196 34.187 57.430 1.000 34.678 586 ALA AAA N 1
ATOM 9509 C CA . ALA A 1 607 ? 20.707 34.234 56.037 1.000 37.044 586 ALA AAA CA 1
ATOM 9510 C C . ALA A 1 607 ? 19.571 34.096 55.022 1.000 36.995 586 ALA AAA C 1
ATOM 9511 O O . ALA A 1 607 ? 19.885 33.970 53.842 1.000 35.678 586 ALA AAA O 1
ATOM 9518 N N . THR A 1 608 ? 18.314 34.057 55.457 1.000 35.123 587 THR AAA N 1
ATOM 9519 C CA . THR A 1 608 ? 17.136 33.919 54.556 1.000 33.777 587 THR AAA CA 1
ATOM 9520 C C . THR A 1 608 ? 17.162 35.079 53.554 1.000 28.503 587 THR AAA C 1
ATOM 9521 O O . THR A 1 608 ? 17.492 36.245 53.927 1.000 29.436 587 THR AAA O 1
ATOM 9532 N N . THR A 1 609 ? 16.829 34.786 52.303 1.000 27.716 588 THR AAA N 1
ATOM 9533 C CA . THR A 1 609 ? 16.929 35.759 51.197 1.000 29.460 588 THR AAA CA 1
ATOM 9534 C C . THR A 1 609 ? 15.561 36.320 50.778 1.000 31.129 588 THR AAA C 1
ATOM 9535 O O . THR A 1 609 ? 15.582 37.345 50.089 1.000 36.674 588 THR AAA O 1
ATOM 9546 N N . ASP A 1 610 ? 14.444 35.633 51.040 1.000 28.490 589 ASP AAA N 1
ATOM 9547 C CA . ASP A 1 610 ? 13.089 36.172 50.738 1.000 28.371 589 ASP AAA CA 1
ATOM 9548 C C . ASP A 1 610 ? 12.353 36.401 52.055 1.000 26.338 589 ASP AAA C 1
ATOM 9549 O O . ASP A 1 610 ? 12.244 35.452 52.839 1.000 27.893 589 ASP AAA O 1
ATOM 9558 N N . TYR A 1 611 ? 11.815 37.607 52.248 1.000 23.331 590 TYR AAA N 1
ATOM 9559 C CA . TYR A 1 611 ? 11.118 37.947 53.499 1.000 22.083 590 TYR AAA CA 1
ATOM 9560 C C . TYR A 1 611 ? 9.822 37.152 53.512 1.000 21.752 590 TYR AAA C 1
ATOM 9561 O O . TYR A 1 611 ? 9.100 37.151 52.475 1.000 21.126 590 TYR AAA O 1
ATOM 9579 N N . MET A 1 612 ? 9.522 36.546 54.655 1.000 19.937 591 MET AAA N 1
ATOM 9580 C CA . MET A 1 612 ? 8.285 35.770 54.868 1.000 24.515 591 MET AAA CA 1
ATOM 9581 C C . MET A 1 612 ? 7.811 36.049 56.280 1.000 24.354 591 MET AAA C 1
ATOM 9582 O O . MET A 1 612 ? 8.451 35.619 57.255 1.000 23.376 591 MET AAA O 1
ATOM 9596 N N . PRO A 1 613 ? 6.677 36.770 56.454 1.000 22.250 592 PRO AAA N 1
ATOM 9597 C CA . PRO A 1 613 ? 6.255 37.142 57.798 1.000 23.379 592 PRO AAA CA 1
ATOM 9598 C C . PRO A 1 613 ? 5.729 35.963 58.615 1.000 24.046 592 PRO AAA C 1
ATOM 9599 O O . PRO A 1 613 ? 5.617 36.071 59.832 1.000 26.116 592 PRO AAA O 1
ATOM 9610 N N . HIS A 1 614 ? 5.330 34.887 57.943 1.000 23.979 593 HIS AAA N 1
ATOM 9611 C CA . HIS A 1 614 ? 4.818 33.697 58.649 1.000 24.204 593 HIS AAA CA 1
ATOM 9612 C C . HIS A 1 614 ? 5.950 32.688 58.780 1.000 26.521 593 HIS AAA C 1
ATOM 9613 O O . HIS A 1 614 ? 6.935 32.817 58.043 1.000 28.127 593 HIS AAA O 1
ATOM 9628 N N . LYS A 1 615 ? 5.757 31.691 59.623 1.000 26.226 594 LYS AAA N 1
ATOM 9629 C CA . LYS A 1 615 ? 6.850 30.736 59.966 1.000 28.648 594 LYS AAA CA 1
ATOM 9630 C C . LYS A 1 615 ? 6.338 29.317 59.755 1.000 25.194 594 LYS AAA C 1
ATOM 9631 O O . LYS A 1 615 ? 5.134 29.052 59.968 1.000 26.218 594 LYS AAA O 1
ATOM 9643 N N . MET A 1 616 ? 7.250 28.416 59.405 1.000 24.381 595 MET AAA N 1
ATOM 9644 C CA . MET A 1 616 ? 6.893 26.979 59.326 1.000 23.626 595 MET AAA CA 1
ATOM 9645 C C . MET A 1 616 ? 8.053 26.163 59.890 1.000 24.394 595 MET AAA C 1
ATOM 9646 O O . MET A 1 616 ? 9.228 26.473 59.573 1.000 24.279 595 MET AAA O 1
ATOM 9660 N N . ILE A 1 617 ? 7.708 25.178 60.708 1.000 25.048 596 ILE AAA N 1
ATOM 9661 C CA . ILE A 1 617 ? 8.692 24.220 61.278 1.000 29.350 596 ILE AAA CA 1
ATOM 9662 C C . ILE A 1 617 ? 8.172 22.813 60.988 1.000 26.474 596 ILE AAA C 1
ATOM 9663 O O . ILE A 1 617 ? 6.952 22.598 60.916 1.000 25.282 596 ILE AAA O 1
ATOM 9679 N N . SER A 1 618 ? 9.098 21.891 60.731 1.000 26.069 597 SER AAA N 1
ATOM 9680 C CA . SER A 1 618 ? 8.775 20.463 60.552 1.000 26.571 597 SER AAA CA 1
ATOM 9681 C C . SER A 1 618 ? 9.968 19.648 61.003 1.000 25.105 597 SER AAA C 1
ATOM 9682 O O . SER A 1 618 ? 11.097 20.117 60.801 1.000 28.972 597 SER AAA O 1
ATOM 9690 N N . ASN A 1 619 ? 9.700 18.439 61.463 1.000 31.001 598 ASN AAA N 1
ATOM 9691 C CA . ASN A 1 619 ? 10.770 17.435 61.710 1.000 31.269 598 ASN AAA CA 1
ATOM 9692 C C . ASN A 1 619 ? 10.724 16.428 60.559 1.000 31.182 598 ASN AAA C 1
ATOM 9693 O O . ASN A 1 619 ? 11.428 15.430 60.659 1.000 32.620 598 ASN AAA O 1
ATOM 9704 N N . VAL A 1 620 ? 9.950 16.689 59.487 1.000 27.996 599 VAL AAA N 1
ATOM 9705 C CA . VAL A 1 620 ? 9.968 15.855 58.242 1.000 26.832 599 VAL AAA CA 1
ATOM 9706 C C . VAL A 1 620 ? 11.098 16.384 57.341 1.000 28.652 599 VAL AAA C 1
ATOM 9707 O O . VAL A 1 620 ? 11.069 17.578 56.961 1.000 27.362 599 VAL AAA O 1
ATOM 9720 N N . GLU A 1 621 ? 12.141 15.567 57.116 1.000 28.611 600 GLU AAA N 1
ATOM 9721 C CA . GLU A 1 621 ? 13.373 15.948 56.372 1.000 29.390 600 GLU AAA CA 1
ATOM 9722 C C . GLU A 1 621 ? 13.008 16.697 55.085 1.000 27.612 600 GLU AAA C 1
ATOM 9723 O O . GLU A 1 621 ? 13.600 17.725 54.827 1.000 29.622 600 GLU AAA O 1
ATOM 9729 N N . GLN A 1 622 ? 12.046 16.207 54.312 1.000 25.087 601 GLN AAA N 1
ATOM 9730 C CA . GLN A 1 622 ? 11.791 16.692 52.926 1.000 25.889 601 GLN AAA CA 1
ATOM 9731 C C . GLN A 1 622 ? 10.855 17.922 52.972 1.000 28.585 601 GLN AAA C 1
ATOM 9732 O O . GLN A 1 622 ? 10.642 18.518 51.899 1.000 31.473 601 GLN AAA O 1
ATOM 9746 N N . ILE A 1 623 ? 10.361 18.319 54.156 1.000 27.306 602 ILE AAA N 1
ATOM 9747 C CA . ILE A 1 623 ? 9.444 19.500 54.319 1.000 26.281 602 ILE AAA CA 1
ATOM 9748 C C . ILE A 1 623 ? 10.154 20.674 54.997 1.000 27.761 602 ILE AAA C 1
ATOM 9749 O O . ILE A 1 623 ? 9.884 21.863 54.597 1.000 27.060 602 ILE AAA O 1
ATOM 9765 N N . LYS A 1 624 ? 11.033 20.410 55.971 1.000 29.018 603 LYS AAA N 1
ATOM 9766 C CA . LYS A 1 624 ? 11.525 21.471 56.899 1.000 33.148 603 LYS AAA CA 1
ATOM 9767 C C . LYS A 1 624 ? 12.214 22.625 56.156 1.000 32.318 603 LYS AAA C 1
ATOM 9768 O O . LYS A 1 624 ? 12.216 23.735 56.685 1.000 34.692 603 LYS AAA O 1
ATOM 9787 N N . ASN A 1 625 ? 12.828 22.393 55.002 1.000 31.087 604 ASN AAA N 1
ATOM 9788 C CA . ASN A 1 625 ? 13.548 23.466 54.270 1.000 31.821 604 ASN AAA CA 1
ATOM 9789 C C . ASN A 1 625 ? 12.707 24.021 53.119 1.000 30.315 604 ASN AAA C 1
ATOM 9790 O O . ASN A 1 625 ? 13.246 24.825 52.342 1.000 30.366 604 ASN AAA O 1
ATOM 9801 N N . LEU A 1 626 ? 11.447 23.615 52.983 1.000 25.162 605 LEU AAA N 1
ATOM 9802 C CA . LEU A 1 626 ? 10.584 24.165 51.912 1.000 25.221 605 LEU AAA CA 1
ATOM 9803 C C . LEU A 1 626 ? 10.132 25.555 52.352 1.000 24.730 605 LEU AAA C 1
ATOM 9804 O O . LEU A 1 626 ? 9.628 25.721 53.462 1.000 25.470 605 LEU AAA O 1
ATOM 9820 N N . PRO A 1 627 ? 10.289 26.600 51.523 1.000 25.434 606 PRO AAA N 1
ATOM 9821 C CA . PRO A 1 627 ? 9.832 27.916 51.961 1.000 24.678 606 PRO AAA CA 1
ATOM 9822 C C . PRO A 1 627 ? 8.301 28.001 51.929 1.000 23.879 606 PRO AAA C 1
ATOM 9823 O O . PRO A 1 627 ? 7.661 27.380 51.088 1.000 22.657 606 PRO AAA O 1
ATOM 9834 N N . LEU A 1 628 ? 7.757 28.827 52.823 1.000 23.377 607 LEU AAA N 1
ATOM 9835 C CA . LEU A 1 628 ? 6.349 29.253 52.700 1.000 22.432 607 LEU AAA CA 1
ATOM 9836 C C . LEU A 1 628 ? 6.275 30.302 51.597 1.000 21.281 607 LEU AAA C 1
ATOM 9837 O O . LEU A 1 628 ? 7.260 31.037 51.379 1.000 22.575 607 LEU AAA O 1
ATOM 9853 N N . GLN A 1 629 ? 5.096 30.423 50.997 1.000 21.662 608 GLN AAA N 1
ATOM 9854 C CA . GLN A 1 629 ? 4.792 31.487 50.034 1.000 21.075 608 GLN AAA CA 1
ATOM 9855 C C . GLN A 1 629 ? 3.441 32.078 50.422 1.000 21.989 608 GLN AAA C 1
ATOM 9856 O O . GLN A 1 629 ? 2.567 31.381 50.995 1.000 20.424 608 GLN AAA O 1
ATOM 9870 N N . VAL A 1 630 ? 3.318 33.365 50.139 1.000 21.075 609 VAL AAA N 1
ATOM 9871 C CA . VAL A 1 630 ? 2.021 34.050 50.283 1.000 21.582 609 VAL AAA CA 1
ATOM 9872 C C . VAL A 1 630 ? 1.563 34.400 48.874 1.000 18.427 609 VAL AAA C 1
ATOM 9873 O O . VAL A 1 630 ? 2.328 35.035 48.152 1.000 19.688 609 VAL AAA O 1
ATOM 9886 N N . LYS A 1 631 ? 0.357 33.995 48.519 1.000 18.406 610 LYS AAA N 1
ATOM 9887 C CA . LYS A 1 631 ? -0.259 34.323 47.220 1.000 20.082 610 LYS AAA CA 1
ATOM 9888 C C . LYS A 1 631 ? -1.680 34.776 47.513 1.000 19.009 610 LYS AAA C 1
ATOM 9889 O O . LYS A 1 631 ? -2.454 34.001 47.999 1.000 20.196 610 LYS AAA O 1
ATOM 9908 N N . ALA A 1 632 ? -1.940 36.078 47.348 1.000 20.354 611 ALA AAA N 1
ATOM 9909 C CA . ALA A 1 632 ? -3.245 36.658 47.749 1.000 21.662 611 ALA AAA CA 1
ATOM 9910 C C . ALA A 1 632 ? -3.503 36.243 49.210 1.000 18.860 611 ALA AAA C 1
ATOM 9911 O O . ALA A 1 632 ? -2.660 36.587 50.058 1.000 18.869 611 ALA AAA O 1
ATOM 9918 N N . ASN A 1 633 ? -4.637 35.586 49.514 1.000 18.484 612 ASN AAA N 1
ATOM 9919 C CA . ASN A 1 633 ? -5.064 35.242 50.890 1.000 17.722 612 ASN AAA CA 1
ATOM 9920 C C . ASN A 1 633 ? -4.736 33.757 51.144 1.000 17.648 612 ASN AAA C 1
ATOM 9921 O O . ASN A 1 633 ? -5.333 33.175 52.032 1.000 19.417 612 ASN AAA O 1
ATOM 9932 N N . ARG A 1 634 ? -3.785 33.229 50.392 1.000 19.160 613 ARG AAA N 1
ATOM 9933 C CA . ARG A 1 634 ? -3.288 31.839 50.594 1.000 19.239 613 ARG AAA CA 1
ATOM 9934 C C . ARG A 1 634 ? -1.914 31.905 51.232 1.000 19.720 613 ARG AAA C 1
ATOM 9935 O O . ARG A 1 634 ? -1.062 32.732 50.827 1.000 21.318 613 ARG AAA O 1
ATOM 9956 N N . VAL A 1 635 ? -1.678 30.979 52.149 1.000 18.402 614 VAL AAA N 1
ATOM 9957 C CA . VAL A 1 635 ? -0.343 30.773 52.764 1.000 18.024 614 VAL AAA CA 1
ATOM 9958 C C . VAL A 1 635 ? -0.024 29.311 52.469 1.000 18.716 614 VAL AAA C 1
ATOM 9959 O O . VAL A 1 635 ? -0.801 28.478 52.914 1.000 18.852 614 VAL AAA O 1
ATOM 9972 N N . LEU A 1 636 ? 1.025 29.057 51.716 1.000 18.905 615 LEU AAA N 1
ATOM 9973 C CA . LEU A 1 636 ? 1.234 27.667 51.202 1.000 19.316 615 LEU AAA CA 1
ATOM 9974 C C . LEU A 1 636 ? 2.664 27.245 51.456 1.000 19.563 615 LEU AAA C 1
ATOM 9975 O O . 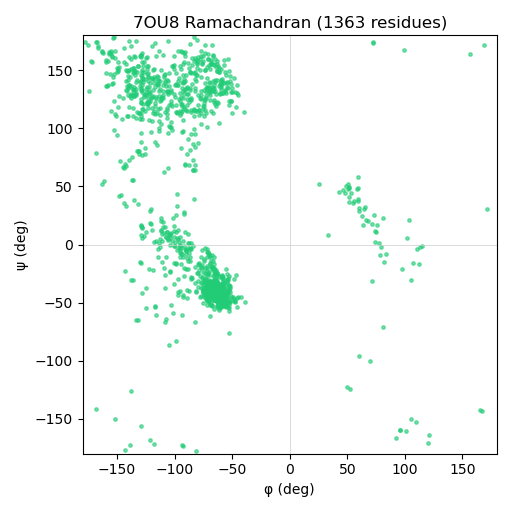LEU A 1 636 ? 3.595 28.098 51.515 1.000 19.959 615 LEU AAA O 1
ATOM 9991 N N . ILE A 1 637 ? 2.838 25.923 51.568 1.000 19.318 616 ILE AAA N 1
ATOM 9992 C CA . ILE A 1 637 ? 4.191 25.321 51.529 1.000 19.419 616 ILE AAA CA 1
ATOM 9993 C C . ILE A 1 637 ? 4.551 25.092 50.057 1.000 19.732 616 ILE AAA C 1
ATOM 9994 O O . ILE A 1 637 ? 3.738 24.488 49.327 1.000 20.848 616 ILE AAA O 1
ATOM 10010 N N . SER A 1 638 ? 5.700 25.609 49.618 1.000 21.957 617 SER AAA N 1
ATOM 10011 C CA . SER A 1 638 ? 6.237 25.365 48.254 1.000 23.306 617 SER AAA CA 1
ATOM 10012 C C . SER A 1 638 ? 6.216 23.849 48.063 1.000 24.490 617 SER AAA C 1
ATOM 10013 O O . SER A 1 638 ? 6.742 23.131 48.927 1.000 23.731 617 SER AAA O 1
ATOM 10021 N N . PRO A 1 639 ? 5.531 23.349 47.009 1.000 24.814 618 PRO AAA N 1
ATOM 10022 C CA . PRO A 1 639 ? 5.470 21.907 46.738 1.000 26.015 618 PRO AAA CA 1
ATOM 10023 C C . PRO A 1 639 ? 6.865 21.306 46.525 1.000 27.430 618 PRO AAA C 1
ATOM 10024 O O . PRO A 1 639 ? 7.758 22.016 46.050 1.000 25.274 618 PRO AAA O 1
ATOM 10035 N N . ALA A 1 640 ? 7.066 20.085 47.031 1.000 29.559 619 ALA AAA N 1
ATOM 10036 C CA . ALA A 1 640 ? 8.375 19.391 46.999 1.000 29.925 619 ALA AAA CA 1
ATOM 10037 C C . ALA A 1 640 ? 8.429 18.518 45.748 1.000 29.371 619 ALA AAA C 1
ATOM 10038 O O . ALA A 1 640 ? 7.387 17.980 45.368 1.000 28.538 619 ALA AAA O 1
ATOM 10045 N N . ASN A 1 641 ? 9.613 18.379 45.154 1.000 29.646 620 ASN AAA N 1
ATOM 10046 C CA . ASN A 1 641 ? 9.856 17.445 44.026 1.000 33.505 620 ASN AAA CA 1
ATOM 10047 C C . ASN A 1 641 ? 10.067 16.041 44.613 1.000 32.913 620 ASN AAA C 1
ATOM 10048 O O . ASN A 1 641 ? 9.589 15.052 44.030 1.000 36.898 620 ASN AAA O 1
ATOM 10054 N N . GLU A 1 642 ? 10.779 15.944 45.722 1.000 29.408 621 GLU AAA N 1
ATOM 10055 C CA . GLU A 1 642 ? 11.258 14.637 46.216 1.000 32.064 621 GLU AAA CA 1
ATOM 10056 C C . GLU A 1 642 ? 10.131 13.920 46.964 1.000 31.271 621 GLU AAA C 1
ATOM 10057 O O . GLU A 1 642 ? 9.194 14.566 47.533 1.000 27.814 621 GLU AAA O 1
ATOM 10069 N N . VAL A 1 643 ? 10.257 12.592 47.009 1.000 25.591 622 VAL AAA N 1
ATOM 10070 C CA . VAL A 1 643 ? 9.390 11.723 47.836 1.000 24.831 622 VAL AAA CA 1
ATOM 10071 C C . VAL A 1 643 ? 9.592 12.162 49.284 1.000 22.534 622 VAL AAA C 1
ATOM 10072 O O . VAL A 1 643 ? 10.761 12.286 49.748 1.000 24.891 622 VAL AAA O 1
ATOM 10085 N N . VAL A 1 644 ? 8.487 12.394 49.955 1.000 23.398 623 VAL AAA N 1
ATOM 10086 C CA . VAL A 1 644 ? 8.467 12.771 51.385 1.000 26.718 623 VAL AAA CA 1
ATOM 10087 C C . VAL A 1 644 ? 8.315 11.495 52.202 1.000 24.708 623 VAL AAA C 1
ATOM 10088 O O . VAL A 1 644 ? 7.327 10.752 51.974 1.000 28.008 623 VAL AAA O 1
ATOM 10101 N N . LYS A 1 645 ? 9.228 11.301 53.144 1.000 27.868 624 LYS AAA N 1
ATOM 10102 C CA . LYS A 1 645 ? 9.230 10.192 54.135 1.000 27.314 624 LYS AAA CA 1
ATOM 10103 C C . LYS A 1 645 ? 8.750 10.792 55.469 1.000 26.415 624 LYS AAA C 1
ATOM 10104 O O . LYS A 1 645 ? 9.519 11.537 56.096 1.000 27.936 624 LYS AAA O 1
ATOM 10113 N N . TRP A 1 646 ? 7.518 10.502 55.857 1.000 26.555 625 TRP AAA N 1
ATOM 10114 C CA . TRP A 1 646 ? 6.843 11.121 57.024 1.000 29.293 625 TRP AAA CA 1
ATOM 10115 C C . TRP A 1 646 ? 6.779 10.127 58.188 1.000 26.899 625 TRP AAA C 1
ATOM 10116 O O . TRP A 1 646 ? 5.836 9.319 58.224 1.000 29.213 625 TRP AAA O 1
ATOM 10137 N N . ALA A 1 647 ? 7.726 10.209 59.114 1.000 30.067 626 ALA AAA N 1
ATOM 10138 C CA . ALA A 1 647 ? 7.842 9.228 60.227 1.000 31.792 626 ALA AAA CA 1
ATOM 10139 C C . ALA A 1 647 ? 6.605 9.289 61.139 1.000 39.026 626 ALA AAA C 1
ATOM 10140 O O . ALA A 1 647 ? 5.910 10.346 61.204 1.000 37.658 626 ALA AAA O 1
ATOM 10147 N N . ALA A 1 648 ? 6.279 8.172 61.796 1.000 37.412 627 ALA AAA N 1
ATOM 10148 C CA . ALA A 1 648 ? 5.263 8.131 62.876 1.000 35.435 627 ALA AAA CA 1
ATOM 10149 C C . ALA A 1 648 ? 5.524 9.281 63.857 1.000 33.417 627 ALA AAA C 1
ATOM 10150 O O . ALA A 1 648 ? 6.676 9.477 64.278 1.000 33.750 627 ALA AAA O 1
ATOM 10157 N N . GLY A 1 649 ? 4.484 10.036 64.188 1.000 30.633 628 GLY AAA N 1
ATOM 10158 C CA . GLY A 1 649 ? 4.573 11.130 65.173 1.000 30.587 628 GLY AAA CA 1
ATOM 10159 C C . GLY A 1 649 ? 5.112 12.433 64.605 1.000 29.235 628 GLY AAA C 1
ATOM 10160 O O . GLY A 1 649 ? 4.993 13.436 65.309 1.000 31.245 628 GLY AAA O 1
ATOM 10164 N N . ASN A 1 650 ? 5.732 12.441 63.417 1.000 29.751 629 ASN AAA N 1
ATOM 10165 C CA . ASN A 1 650 ? 6.358 13.666 62.860 1.000 29.550 629 ASN AAA CA 1
ATOM 10166 C C . ASN A 1 650 ? 5.243 14.590 62.332 1.000 26.604 629 ASN AAA C 1
ATOM 10167 O O . ASN A 1 650 ? 4.084 14.149 62.105 1.000 25.275 629 ASN AAA O 1
ATOM 10178 N N . SER A 1 651 ? 5.573 15.860 62.224 1.000 26.038 630 SER AAA N 1
ATOM 10179 C CA . SER A 1 651 ? 4.531 16.892 62.016 1.000 28.199 630 SER AAA CA 1
ATOM 10180 C C . SER A 1 651 ? 5.096 18.099 61.242 1.000 26.094 630 SER AAA C 1
ATOM 10181 O O . SER A 1 651 ? 6.341 18.239 61.094 1.000 27.058 630 SER AAA O 1
ATOM 10189 N N . VAL A 1 652 ? 4.172 18.950 60.761 1.000 24.758 631 VAL AAA N 1
ATOM 10190 C CA . VAL A 1 652 ? 4.505 20.268 60.175 1.000 26.690 631 VAL AAA CA 1
ATOM 10191 C C . VAL A 1 652 ? 3.597 21.274 60.890 1.000 22.692 631 VAL AAA C 1
ATOM 10192 O O . VAL A 1 652 ? 2.411 20.932 61.176 1.000 25.999 631 VAL AAA O 1
ATOM 10205 N N . GLU A 1 653 ? 4.133 22.440 61.204 1.000 23.825 632 GLU AAA N 1
ATOM 10206 C CA . GLU A 1 653 ? 3.336 23.476 61.868 1.000 26.593 632 GLU AAA CA 1
ATOM 10207 C C . GLU A 1 653 ? 3.615 24.820 61.207 1.000 26.671 632 GLU AAA C 1
ATOM 10208 O O . GLU A 1 653 ? 4.785 25.187 61.059 1.000 27.117 632 GLU AAA O 1
ATOM 10220 N N . ILE A 1 654 ? 2.550 25.508 60.823 1.000 24.969 633 ILE AAA N 1
ATOM 10221 C CA . ILE A 1 654 ? 2.613 26.888 60.285 1.000 24.463 633 ILE AAA CA 1
ATOM 10222 C C . ILE A 1 654 ? 2.162 27.828 61.409 1.000 22.657 633 ILE AAA C 1
ATOM 10223 O O . ILE A 1 654 ? 1.085 27.579 62.005 1.000 25.341 633 ILE AAA O 1
ATOM 10239 N N . GLU A 1 655 ? 2.925 28.887 61.618 1.000 24.301 634 GLU AAA N 1
ATOM 10240 C CA . GLU A 1 655 ? 2.541 29.998 62.522 1.000 24.174 634 GLU AAA CA 1
ATOM 10241 C C . GLU A 1 655 ? 2.417 31.281 61.721 1.000 22.208 634 GLU AAA C 1
ATOM 10242 O O . GLU A 1 655 ? 3.409 31.766 61.252 1.000 23.452 634 GLU AAA O 1
ATOM 10254 N N . LEU A 1 656 ? 1.198 31.822 61.636 1.000 20.897 635 LEU AAA N 1
ATOM 10255 C CA . LEU A 1 656 ? 0.981 33.103 60.924 1.000 23.016 635 LEU AAA CA 1
ATOM 10256 C C . LEU A 1 656 ? 1.402 34.231 61.850 1.000 23.925 635 LEU AAA C 1
ATOM 10257 O O . LEU A 1 656 ? 1.472 33.999 63.081 1.000 26.343 635 LEU AAA O 1
ATOM 10273 N N . ASP A 1 657 ? 1.633 35.391 61.265 1.000 25.726 636 ASP AAA N 1
ATOM 10274 C CA . ASP A 1 657 ? 2.100 36.573 62.022 1.000 27.058 636 ASP AAA CA 1
ATOM 10275 C C . ASP A 1 657 ? 0.988 37.124 62.912 1.000 30.808 636 ASP AAA C 1
ATOM 10276 O O . ASP A 1 657 ? 1.291 38.034 63.669 1.000 30.172 636 ASP AAA O 1
ATOM 10285 N N . ALA A 1 658 ? -0.243 36.611 62.816 1.000 30.532 637 ALA AAA N 1
ATOM 10286 C CA . ALA A 1 658 ? -1.414 37.143 63.545 1.000 31.761 637 ALA AAA CA 1
ATOM 10287 C C . ALA A 1 658 ? -2.554 36.130 63.467 1.000 34.302 637 ALA AAA C 1
ATOM 10288 O O . ALA A 1 658 ? -2.436 35.139 62.696 1.000 28.664 637 ALA AAA O 1
ATOM 10295 N N . ILE A 1 659 ? -3.623 36.361 64.231 1.000 30.251 638 ILE AAA N 1
ATOM 10296 C CA . ILE A 1 659 ? -4.889 35.594 64.126 1.000 29.231 638 ILE AAA CA 1
ATOM 10297 C C . ILE A 1 659 ? -5.696 36.132 62.945 1.000 29.909 638 ILE AAA C 1
ATOM 10298 O O . ILE A 1 659 ? -5.939 37.355 62.895 1.000 29.499 638 ILE AAA O 1
ATOM 10314 N N . TYR A 1 660 ? -6.134 35.248 62.042 1.000 24.519 639 TYR AAA N 1
ATOM 10315 C CA . TYR A 1 660 ? -7.002 35.608 60.894 1.000 26.090 639 TYR AAA CA 1
ATOM 10316 C C . TYR A 1 660 ? -8.205 34.693 60.898 1.000 25.791 639 TYR AAA C 1
ATOM 10317 O O . TYR A 1 660 ? -8.121 33.551 61.385 1.000 25.857 639 TYR AAA O 1
ATOM 10335 N N . PRO A 1 661 ? -9.354 35.114 60.336 1.000 25.451 640 PRO AAA N 1
ATOM 10336 C CA . PRO A 1 661 ? -10.440 34.165 60.095 1.000 25.341 640 PRO AAA CA 1
ATOM 10337 C C . PRO A 1 661 ? -10.040 33.136 59.020 1.000 24.203 640 PRO AAA C 1
ATOM 10338 O O . PRO A 1 661 ? -9.579 33.522 57.982 1.000 23.925 640 PRO AAA O 1
ATOM 10349 N N . GLY A 1 662 ? -10.254 31.845 59.265 1.000 25.539 641 GLY AAA N 1
ATOM 10350 C CA . GLY A 1 662 ? -9.855 30.822 58.285 1.000 22.828 641 GLY AAA CA 1
ATOM 10351 C C . GLY A 1 662 ? -10.944 30.517 57.291 1.000 23.533 641 GLY AAA C 1
ATOM 10352 O O . GLY A 1 662 ? -12.134 30.566 57.674 1.000 25.388 641 GLY AAA O 1
ATOM 10356 N N . GLU A 1 663 ? -10.569 30.215 56.044 1.000 22.681 642 GLU AAA N 1
ATOM 10357 C CA . GLU A 1 663 ? -11.538 29.808 54.998 1.000 24.425 642 GLU AAA CA 1
ATOM 10358 C C . GLU A 1 663 ? -11.485 28.291 54.827 1.000 22.220 642 GLU AAA C 1
ATOM 10359 O O . GLU A 1 663 ? -12.540 27.628 54.995 1.000 25.055 642 GLU AAA O 1
ATOM 10371 N N . ASN A 1 664 ? -10.308 27.758 54.474 1.000 22.119 643 ASN AAA N 1
ATOM 10372 C CA . ASN A 1 664 ? -10.182 26.302 54.206 1.000 21.198 643 ASN AAA CA 1
ATOM 10373 C C . ASN A 1 664 ? -8.706 25.919 54.255 1.000 22.756 643 ASN AAA C 1
ATOM 10374 O O . ASN A 1 664 ? -7.853 26.816 54.143 1.000 20.789 643 ASN AAA O 1
ATOM 10385 N N . ILE A 1 665 ? -8.441 24.610 54.327 1.000 20.496 644 ILE AAA N 1
ATOM 10386 C CA . ILE A 1 665 ? -7.081 24.029 54.146 1.000 24.156 644 ILE AAA CA 1
ATOM 10387 C C . ILE A 1 665 ? -7.178 22.994 53.021 1.000 22.629 644 ILE AAA C 1
ATOM 10388 O O . ILE A 1 665 ? -8.157 22.223 53.018 1.000 23.935 644 ILE AAA O 1
ATOM 10404 N N . GLN A 1 666 ? -6.257 23.061 52.061 1.000 24.066 645 GLN AAA N 1
ATOM 10405 C CA . GLN A 1 666 ? -6.236 22.118 50.904 1.000 23.035 645 GLN AAA CA 1
ATOM 10406 C C . GLN A 1 666 ? -4.897 21.399 50.922 1.000 23.775 645 GLN AAA C 1
ATOM 10407 O O . GLN A 1 666 ? -3.836 22.050 51.065 1.000 22.217 645 GLN AAA O 1
ATOM 10421 N N . ILE A 1 667 ? -4.956 20.071 50.823 1.000 22.965 646 ILE AAA N 1
ATOM 10422 C CA . ILE A 1 667 ? -3.738 19.216 50.877 1.000 23.131 646 ILE AAA CA 1
ATOM 10423 C C . ILE A 1 667 ? -3.842 18.209 49.733 1.000 23.285 646 ILE AAA C 1
ATOM 10424 O O . ILE A 1 667 ? -4.944 17.709 49.463 1.000 24.208 646 ILE AAA O 1
ATOM 10440 N N . ASN A 1 668 ? -2.707 17.954 49.078 1.000 22.625 647 ASN AAA N 1
ATOM 10441 C CA . ASN A 1 668 ? -2.608 16.888 48.053 1.000 24.631 647 ASN AAA CA 1
ATOM 10442 C C . ASN A 1 668 ? -1.307 16.147 48.325 1.000 21.815 647 ASN AAA C 1
ATOM 10443 O O . ASN A 1 668 ? -0.236 16.755 48.253 1.000 21.575 647 ASN AAA O 1
ATOM 10454 N N . PHE A 1 669 ? -1.436 14.860 48.638 1.000 24.209 648 PHE AAA N 1
ATOM 10455 C CA . PHE A 1 669 ? -0.302 13.961 48.935 1.000 23.756 648 PHE AAA CA 1
ATOM 10456 C C . PHE A 1 669 ? -0.045 13.008 47.758 1.000 23.954 648 PHE AAA C 1
ATOM 10457 O O . PHE A 1 669 ? 0.787 12.103 47.904 1.000 24.639 648 PHE AAA O 1
ATOM 10474 N N . GLY A 1 670 ? -0.767 13.183 46.665 1.000 23.915 649 GLY AAA N 1
ATOM 10475 C CA . GLY A 1 670 ? -0.590 12.377 45.442 1.000 23.758 649 GLY AAA CA 1
ATOM 10476 C C . GLY A 1 670 ? -1.290 11.032 45.530 1.000 25.625 649 GLY AAA C 1
ATOM 10477 O O . GLY A 1 670 ? -0.944 10.174 44.702 1.000 23.472 649 GLY AAA O 1
ATOM 10481 N N . LYS A 1 671 ? -2.310 10.879 46.392 1.000 25.946 650 LYS AAA N 1
ATOM 10482 C CA . LYS A 1 671 ? -2.996 9.565 46.598 1.000 26.330 650 LYS AAA CA 1
ATOM 10483 C C . LYS A 1 671 ? -4.421 9.553 46.023 1.000 29.167 650 LYS AAA C 1
ATOM 10484 O O . LYS A 1 671 ? -4.950 8.439 45.801 1.000 26.940 650 LYS AAA O 1
ATOM 10503 N N . ASP A 1 672 ? -5.067 10.701 45.785 1.000 28.718 651 ASP AAA N 1
ATOM 10504 C CA . ASP A 1 672 ? -6.501 10.764 45.380 1.000 30.183 651 ASP AAA CA 1
ATOM 10505 C C . ASP A 1 672 ? -7.324 9.783 46.225 1.000 36.108 651 ASP AAA C 1
ATOM 10506 O O . ASP A 1 672 ? -8.153 9.031 45.647 1.000 33.416 651 ASP AAA O 1
ATOM 10515 N N . ALA A 1 673 ? -7.087 9.776 47.531 1.000 35.212 652 ALA AAA N 1
ATOM 10516 C CA . ALA A 1 673 ? -7.705 8.858 48.512 1.000 36.277 652 ALA AAA CA 1
ATOM 10517 C C . ALA A 1 673 ? -7.824 9.588 49.845 1.000 38.473 652 ALA AAA C 1
ATOM 10518 O O . ALA A 1 673 ? -7.073 10.527 50.090 1.000 33.017 652 ALA AAA O 1
ATOM 10525 N N . PRO A 1 674 ? -8.740 9.185 50.755 1.000 41.383 653 PRO AAA N 1
ATOM 10526 C CA . PRO A 1 674 ? -8.744 9.734 52.112 1.000 40.458 653 PRO AAA CA 1
ATOM 10527 C C . PRO A 1 674 ? -7.366 9.538 52.750 1.000 38.618 653 PRO AAA C 1
ATOM 10528 O O . PRO A 1 674 ? -6.683 8.582 52.415 1.000 35.750 653 PRO AAA O 1
ATOM 10539 N N . CYS A 1 675 ? -6.965 10.498 53.584 1.000 33.851 654 CYS AAA N 1
ATOM 10540 C CA . CYS A 1 675 ? -5.764 10.442 54.444 1.000 36.258 654 CYS AAA CA 1
ATOM 10541 C C . CYS A 1 675 ? -6.157 9.902 55.819 1.000 38.780 654 CYS AAA C 1
ATOM 10542 O O . CYS A 1 675 ? -6.608 10.675 56.680 1.000 36.286 654 CYS AAA O 1
ATOM 10550 N N . THR A 1 676 ? -5.937 8.612 56.033 1.000 45.902 655 THR AAA N 1
ATOM 10551 C CA . THR A 1 676 ? -6.341 7.883 57.264 1.000 47.204 655 THR AAA CA 1
ATOM 10552 C C . THR A 1 676 ? -5.347 8.144 58.404 1.000 41.082 655 THR AAA C 1
ATOM 10553 O O . THR A 1 676 ? -5.764 8.043 59.545 1.000 44.945 655 THR AAA O 1
ATOM 10564 N N . TRP A 1 677 ? -4.093 8.492 58.104 1.000 36.793 656 TRP AAA N 1
ATOM 10565 C CA . TRP A 1 677 ? -2.953 8.531 59.067 1.000 36.847 656 TRP AAA CA 1
ATOM 10566 C C . TRP A 1 677 ? -2.700 9.929 59.664 1.000 31.747 656 TRP AAA C 1
ATOM 10567 O O . TRP A 1 677 ? -1.851 10.056 60.569 1.000 33.174 656 TRP AAA O 1
ATOM 10588 N N . GLY A 1 678 ? -3.341 10.963 59.124 1.000 36.003 657 GLY AAA N 1
ATOM 10589 C CA . GLY A 1 678 ? -2.996 12.357 59.449 1.000 31.589 657 GLY AAA CA 1
ATOM 10590 C C . GLY A 1 678 ? -4.050 13.043 60.300 1.000 30.436 657 GLY AAA C 1
ATOM 10591 O O . GLY A 1 678 ? -5.231 12.872 60.031 1.000 33.895 657 GLY AAA O 1
ATOM 10595 N N . ARG A 1 679 ? -3.611 13.841 61.263 1.000 30.906 658 ARG AAA N 1
ATOM 10596 C CA . ARG A 1 679 ? -4.506 14.692 62.095 1.000 32.669 658 ARG AAA CA 1
ATOM 10597 C C . ARG A 1 679 ? -4.191 16.172 61.805 1.000 28.460 658 ARG AAA C 1
ATOM 10598 O O . ARG A 1 679 ? -3.037 16.643 62.058 1.000 24.983 658 ARG AAA O 1
ATOM 10619 N N . LEU A 1 680 ? -5.189 16.873 61.262 1.000 27.773 659 LEU AAA N 1
ATOM 10620 C CA . LEU A 1 680 ? -5.058 18.324 60.934 1.000 25.670 659 LEU AAA CA 1
ATOM 10621 C C . LEU A 1 680 ? -5.725 19.137 62.058 1.000 26.192 659 LEU AAA C 1
ATOM 10622 O O . LEU A 1 680 ? -6.870 18.821 62.373 1.000 28.600 659 LEU AAA O 1
ATOM 10638 N N . GLU A 1 681 ? -5.017 20.104 62.659 1.000 25.635 660 GLU AAA N 1
ATOM 10639 C CA . GLU A 1 681 ? -5.535 20.912 63.792 1.000 28.428 660 GLU AAA CA 1
ATOM 10640 C C . GLU A 1 681 ? -5.203 22.394 63.561 1.000 29.581 660 GLU AAA C 1
ATOM 10641 O O . GLU A 1 681 ? -4.148 22.718 62.938 1.000 27.918 660 GLU AAA O 1
ATOM 10653 N N . ILE A 1 682 ? -6.045 23.270 64.113 1.000 27.512 661 ILE AAA N 1
ATOM 10654 C CA . ILE A 1 682 ? -5.806 24.734 64.130 1.000 26.581 661 ILE AAA CA 1
ATOM 10655 C C . ILE A 1 682 ? -5.858 25.218 65.571 1.000 26.861 661 ILE AAA C 1
ATOM 10656 O O . ILE A 1 682 ? -6.437 24.532 66.417 1.000 31.447 661 ILE AAA O 1
ATOM 10672 N N . SER A 1 683 ? -5.304 26.380 65.807 1.000 27.317 662 SER AAA N 1
ATOM 10673 C CA . SER A 1 683 ? -5.222 26.999 67.145 1.000 29.133 662 SER AAA CA 1
ATOM 10674 C C . SER A 1 683 ? -4.989 28.485 66.956 1.000 28.059 662 SER AAA C 1
ATOM 10675 O O . SER A 1 683 ? -4.419 28.869 65.917 1.000 29.016 662 SER AAA O 1
ATOM 10683 N N . THR A 1 684 ? -5.344 29.297 67.958 1.000 27.959 663 THR AAA N 1
ATOM 10684 C CA . THR A 1 684 ? -5.008 30.744 68.007 1.000 28.099 663 THR AAA CA 1
ATOM 10685 C C . THR A 1 684 ? -3.786 30.968 68.896 1.000 30.031 663 THR AAA C 1
ATOM 10686 O O . THR A 1 684 ? -3.169 32.011 68.778 1.000 31.233 663 THR AAA O 1
ATOM 10697 N N . ASP A 1 685 ? -3.429 30.002 69.732 1.000 35.422 664 ASP AAA N 1
ATOM 10698 C CA . ASP A 1 685 ? -2.397 30.242 70.778 1.000 40.070 664 ASP AAA CA 1
ATOM 10699 C C . ASP A 1 685 ? -1.321 29.163 70.730 1.000 40.635 664 ASP AAA C 1
ATOM 10700 O O . ASP A 1 685 ? -0.273 29.381 71.339 1.000 45.567 664 ASP AAA O 1
ATOM 10709 N N . GLY A 1 686 ? -1.583 28.050 70.049 1.000 44.151 665 GLY AAA N 1
ATOM 10710 C CA . GLY A 1 686 ? -0.635 26.935 69.942 1.000 50.122 665 GLY AAA CA 1
ATOM 10711 C C . GLY A 1 686 ? -0.560 26.181 71.248 1.000 53.136 665 GLY AAA C 1
ATOM 10712 O O . GLY A 1 686 ? 0.484 25.566 71.500 1.000 63.540 665 GLY AAA O 1
ATOM 10716 N N . LYS A 1 687 ? -1.633 26.252 72.041 1.000 53.179 666 LYS AAA N 1
ATOM 10717 C CA . LYS A 1 687 ? -1.815 25.518 73.319 1.000 51.934 666 LYS AAA CA 1
ATOM 10718 C C . LYS A 1 687 ? -3.120 24.723 73.219 1.000 47.797 666 LYS AAA C 1
ATOM 10719 O O . LYS A 1 687 ? -3.066 23.513 73.414 1.000 52.223 666 LYS AAA O 1
ATOM 10725 N N . GLU A 1 688 ? -4.246 25.378 72.910 1.000 43.415 667 GLU AAA N 1
ATOM 10726 C CA . GLU A 1 688 ? -5.558 24.714 72.664 1.000 44.314 667 GLU AAA CA 1
ATOM 10727 C C . GLU A 1 688 ? -5.742 24.448 71.151 1.000 42.096 667 GLU AAA C 1
ATOM 10728 O O . GLU A 1 688 ? -5.762 25.419 70.377 1.000 38.501 667 GLU AAA O 1
ATOM 10740 N N . TRP A 1 689 ? -5.914 23.181 70.760 1.000 38.207 668 TRP AAA N 1
ATOM 10741 C CA . TRP A 1 689 ? -6.082 22.732 69.351 1.000 39.463 668 TRP AAA CA 1
ATOM 10742 C C . TRP A 1 689 ? -7.513 22.268 69.117 1.000 39.369 668 TRP AAA C 1
ATOM 10743 O O . TRP A 1 689 ? -8.131 21.761 70.051 1.000 42.236 668 TRP AAA O 1
ATOM 10764 N N . LYS A 1 690 ? -8.014 22.504 67.911 1.000 32.844 669 LYS AAA N 1
ATOM 10765 C CA . LYS A 1 690 ? -9.282 21.972 67.402 1.000 34.416 669 LYS AAA CA 1
ATOM 10766 C C . LYS A 1 690 ? -8.941 21.161 66.157 1.000 37.083 669 LYS AAA C 1
ATOM 10767 O O . LYS A 1 690 ? -8.243 21.689 65.236 1.000 33.597 669 LYS AAA O 1
ATOM 10786 N N . THR A 1 691 ? -9.377 19.911 66.153 1.000 33.437 670 THR AAA N 1
ATOM 10787 C CA . THR A 1 691 ? -9.254 19.011 64.999 1.000 34.295 670 THR AAA CA 1
ATOM 10788 C C . THR A 1 691 ? -10.199 19.497 63.910 1.000 33.860 670 THR AAA C 1
ATOM 10789 O O . THR A 1 691 ? -11.329 19.870 64.190 1.000 32.597 670 THR AAA O 1
ATOM 10800 N N . VAL A 1 692 ? -9.726 19.433 62.689 1.000 31.288 671 VAL AAA N 1
ATOM 10801 C CA . VAL A 1 692 ? -10.490 19.808 61.486 1.000 35.616 671 VAL AAA CA 1
ATOM 10802 C C . VAL A 1 692 ? -10.443 18.596 60.565 1.000 31.955 671 VAL AAA C 1
ATOM 10803 O O . VAL A 1 692 ? -9.345 18.032 60.404 1.000 33.078 671 VAL AAA O 1
ATOM 10816 N N . ASP A 1 693 ? -11.582 18.207 60.005 1.000 34.213 672 ASP AAA N 1
ATOM 10817 C CA . ASP A 1 693 ? -11.738 16.943 59.250 1.000 36.411 672 ASP AAA CA 1
ATOM 10818 C C . ASP A 1 693 ? -11.477 17.181 57.759 1.000 36.829 672 ASP AAA C 1
ATOM 10819 O O . ASP A 1 693 ? -12.270 17.864 57.116 1.000 35.789 672 ASP AAA O 1
ATOM 10828 N N . LEU A 1 694 ? -10.438 16.558 57.202 1.000 35.255 673 LEU AAA N 1
ATOM 10829 C CA . LEU A 1 694 ? -10.208 16.563 55.739 1.000 33.359 673 LEU AAA CA 1
ATOM 10830 C C . LEU A 1 694 ? -11.235 15.681 55.028 1.000 37.125 673 LEU AAA C 1
ATOM 10831 O O . LEU A 1 694 ? -11.487 14.554 55.479 1.000 45.004 673 LEU AAA O 1
ATOM 10847 N N . LYS A 1 695 ? -11.829 16.209 53.959 1.000 37.417 674 LYS AAA N 1
ATOM 10848 C CA . LYS A 1 695 ? -12.803 15.506 53.085 1.000 41.112 674 LYS AAA CA 1
ATOM 10849 C C . LYS A 1 695 ? -12.196 15.422 51.680 1.000 43.401 674 LYS AAA C 1
ATOM 10850 O O . LYS A 1 695 ? -11.523 16.382 51.254 1.000 38.728 674 LYS AAA O 1
ATOM 10862 N N . GLN A 1 696 ? -12.403 14.314 50.974 1.000 40.212 675 GLN AAA N 1
ATOM 10863 C CA . GLN A 1 696 ? -12.048 14.217 49.541 1.000 41.562 675 GLN AAA CA 1
ATOM 10864 C C . GLN A 1 696 ? -12.826 15.286 48.772 1.000 44.794 675 GLN AAA C 1
ATOM 10865 O O . GLN A 1 696 ? -14.035 15.441 49.018 1.000 46.467 675 GLN AAA O 1
ATOM 10879 N N . LYS A 1 697 ? -12.145 16.015 47.887 1.000 40.556 676 LYS AAA N 1
ATOM 10880 C CA . LYS A 1 697 ? -12.762 17.009 46.975 1.000 40.361 676 LYS AAA CA 1
ATOM 10881 C C . LYS A 1 697 ? -11.885 17.108 45.723 1.000 37.994 676 LYS AAA C 1
ATOM 10882 O O . LYS A 1 697 ? -10.694 17.424 45.882 1.000 37.005 676 LYS AAA O 1
ATOM 10894 N N . GLU A 1 698 ? -12.455 16.871 44.540 1.000 37.503 677 GLU AAA N 1
ATOM 10895 C CA . GLU A 1 698 ? -11.783 17.053 43.219 1.000 40.627 677 GLU AAA CA 1
ATOM 10896 C C . GLU A 1 698 ? -10.372 16.430 43.246 1.000 42.098 677 GLU AAA C 1
ATOM 10897 O O . GLU A 1 698 ? -9.411 17.103 42.841 1.000 50.391 677 GLU AAA O 1
ATOM 10903 N N . SER A 1 699 ? -10.235 15.212 43.756 1.000 39.855 678 SER AAA N 1
ATOM 10904 C CA . SER A 1 699 ? -8.960 14.436 43.710 1.000 40.940 678 SER AAA CA 1
ATOM 10905 C C . SER A 1 699 ? -7.941 14.911 44.758 1.000 41.114 678 SER AAA C 1
ATOM 10906 O O . SER A 1 699 ? -6.837 14.355 44.762 1.000 37.105 678 SER AAA O 1
ATOM 10914 N N . ARG A 1 700 ? -8.271 15.899 45.594 1.000 37.205 679 ARG AAA N 1
ATOM 10915 C CA . ARG A 1 700 ? -7.383 16.378 46.696 1.000 37.941 679 ARG AAA CA 1
ATOM 10916 C C . ARG A 1 700 ? -8.127 16.224 48.030 1.000 37.679 679 ARG AAA C 1
ATOM 10917 O O . ARG A 1 700 ? -9.200 15.539 48.056 1.000 34.565 679 ARG AAA O 1
ATOM 10938 N N . LEU A 1 701 ? -7.589 16.815 49.105 1.000 30.472 680 LEU AAA N 1
ATOM 10939 C CA . LEU A 1 701 ? -8.239 16.847 50.439 1.000 29.364 680 LEU AAA CA 1
ATOM 10940 C C . LEU A 1 701 ? -8.555 18.308 50.777 1.000 32.002 680 LEU AAA C 1
ATOM 10941 O O . LEU A 1 701 ? -7.716 19.174 50.465 1.000 26.932 680 LEU AAA O 1
ATOM 10957 N N . SER A 1 702 ? -9.729 18.572 51.345 1.000 27.273 681 SER AAA N 1
ATOM 10958 C CA . SER A 1 702 ? -10.182 19.953 51.679 1.000 30.287 681 SER AAA CA 1
ATOM 10959 C C . SER A 1 702 ? -10.877 19.888 53.028 1.000 31.653 681 SER AAA C 1
ATOM 10960 O O . SER A 1 702 ? -11.576 18.908 53.275 1.000 30.192 681 SER AAA O 1
ATOM 10968 N N . ALA A 1 703 ? -10.606 20.853 53.891 1.000 32.140 682 ALA AAA N 1
ATOM 10969 C CA . ALA A 1 703 ? -11.338 21.050 55.161 1.000 32.076 682 ALA AAA CA 1
ATOM 10970 C C . ALA A 1 703 ? -11.801 22.507 55.207 1.000 30.729 682 ALA AAA C 1
ATOM 10971 O O . ALA A 1 703 ? -10.938 23.410 55.096 1.000 28.577 682 ALA AAA O 1
ATOM 10978 N N . GLY A 1 704 ? -13.109 22.726 55.300 1.000 27.241 683 GLY AAA N 1
ATOM 10979 C CA . GLY A 1 704 ? -13.669 24.074 55.488 1.000 29.916 683 GLY AAA CA 1
ATOM 10980 C C . GLY A 1 704 ? -13.372 24.520 56.901 1.000 29.348 683 GLY AAA C 1
ATOM 10981 O O . GLY A 1 704 ? -13.403 23.678 57.771 1.000 28.858 683 GLY AAA O 1
ATOM 10985 N N . LEU A 1 705 ? -13.073 25.793 57.124 1.000 26.907 684 LEU AAA N 1
ATOM 10986 C CA . LEU A 1 705 ? -12.772 26.313 58.487 1.000 24.418 684 LEU AAA CA 1
ATOM 10987 C C . LEU A 1 705 ? -13.929 27.178 58.991 1.000 25.215 684 LEU AAA C 1
ATOM 10988 O O . LEU A 1 705 ? -13.892 27.542 60.178 1.000 26.133 684 LEU AAA O 1
ATOM 11004 N N . GLN A 1 706 ? -14.893 27.531 58.133 1.000 25.917 685 GLN AAA N 1
ATOM 11005 C CA . GLN A 1 706 ? -16.090 28.300 58.596 1.000 27.823 685 GLN AAA CA 1
ATOM 11006 C C . GLN A 1 706 ? -15.693 29.558 59.408 1.000 25.093 685 GLN AAA C 1
ATOM 11007 O O . GLN A 1 706 ? -16.314 29.855 60.447 1.000 26.280 685 GLN AAA O 1
ATOM 11017 N N . LYS A 1 707 ? -14.656 30.282 58.992 1.000 22.772 686 LYS AAA N 1
ATOM 11018 C CA A LYS A 1 707 ? -14.264 31.619 59.534 0.500 23.212 686 LYS AAA CA 1
ATOM 11019 C CA B LYS A 1 707 ? -14.240 31.618 59.516 0.500 23.123 686 LYS AAA CA 1
ATOM 11020 C C . LYS A 1 707 ? -13.665 31.469 60.928 1.000 23.002 686 LYS AAA C 1
ATOM 11021 O O . LYS A 1 707 ? -13.472 32.487 61.590 1.000 26.710 686 LYS AAA O 1
ATOM 11057 N N . ALA A 1 708 ? -13.341 30.244 61.331 1.000 23.283 687 ALA AAA N 1
ATOM 11058 C CA . ALA A 1 708 ? -12.735 30.007 62.652 1.000 24.525 687 ALA AAA CA 1
ATOM 11059 C C . ALA A 1 708 ? -11.415 30.770 62.737 1.000 26.113 687 ALA AAA C 1
ATOM 11060 O O . ALA A 1 708 ? -10.630 30.826 61.780 1.000 23.617 687 ALA AAA O 1
ATOM 11067 N N . PRO A 1 709 ? -11.158 31.454 63.876 1.000 26.493 688 PRO AAA N 1
ATOM 11068 C CA . PRO A 1 709 ? -9.892 32.139 64.101 1.000 26.093 688 PRO AAA CA 1
ATOM 11069 C C . PRO A 1 709 ? -8.730 31.149 63.968 1.000 25.140 688 PRO AAA C 1
ATOM 11070 O O . PRO A 1 709 ? -8.816 30.089 64.556 1.000 25.408 688 PRO AAA O 1
ATOM 11081 N N . VAL A 1 710 ? -7.697 31.510 63.219 1.000 24.801 689 VAL AAA N 1
ATOM 11082 C CA . VAL A 1 710 ? -6.491 30.640 63.068 1.000 22.340 689 VAL AAA CA 1
ATOM 11083 C C . VAL A 1 710 ? -5.234 31.498 63.081 1.000 21.574 689 VAL AAA C 1
ATOM 11084 O O . VAL A 1 710 ? -5.119 32.542 62.392 1.000 23.816 689 VAL AAA O 1
ATOM 11097 N N . LYS A 1 711 ? -4.264 31.027 63.839 1.000 23.595 690 LYS AAA N 1
ATOM 11098 C CA . LYS A 1 711 ? -2.874 31.516 63.795 1.000 25.417 690 LYS AAA CA 1
ATOM 11099 C C . LYS A 1 711 ? -1.930 30.332 63.537 1.000 24.381 690 LYS AAA C 1
ATOM 11100 O O . LYS A 1 711 ? -0.980 30.536 62.797 1.000 25.707 690 LYS AAA O 1
ATOM 11119 N N . PHE A 1 712 ? -2.210 29.165 64.109 1.000 25.826 691 PHE AAA N 1
ATOM 11120 C CA . PHE A 1 712 ? -1.382 27.950 63.931 1.000 28.438 691 PHE AAA CA 1
ATOM 11121 C C . PHE A 1 712 ? -2.165 26.882 63.189 1.000 25.259 691 PHE AAA C 1
ATOM 11122 O O . PHE A 1 712 ? -3.396 26.663 63.441 1.000 24.687 691 PHE AAA O 1
ATOM 11139 N N . VAL A 1 713 ? -1.450 26.170 62.312 1.000 25.560 692 VAL AAA N 1
ATOM 11140 C CA . VAL A 1 713 ? -1.981 25.004 61.573 1.000 23.252 692 VAL AAA CA 1
ATOM 11141 C C . VAL A 1 713 ? -0.986 23.873 61.804 1.000 24.752 692 VAL AAA C 1
ATOM 11142 O O . VAL A 1 713 ? 0.214 24.114 61.606 1.000 27.066 692 VAL AAA O 1
ATOM 11155 N N . ARG A 1 714 ? -1.477 22.702 62.147 1.000 24.264 693 ARG AAA N 1
ATOM 11156 C CA . ARG A 1 714 ? -0.565 21.574 62.456 1.000 27.688 693 ARG AAA CA 1
ATOM 11157 C C . ARG A 1 714 ? -1.072 20.323 61.786 1.000 25.025 693 ARG AAA C 1
ATOM 11158 O O . ARG A 1 714 ? -2.287 20.090 61.782 1.000 27.493 693 ARG AAA O 1
ATOM 11179 N N . PHE A 1 715 ? -0.163 19.573 61.170 1.000 25.070 694 PHE AAA N 1
ATOM 11180 C CA . PHE A 1 715 ? -0.511 18.262 60.580 1.000 25.344 694 PHE AAA CA 1
ATOM 11181 C C . PHE A 1 715 ? 0.478 17.231 61.089 1.000 23.986 694 PHE AAA C 1
ATOM 11182 O O . PHE A 1 715 ? 1.683 17.456 60.966 1.000 24.245 694 PHE AAA O 1
ATOM 11199 N N . THR A 1 716 ? -0.046 16.194 61.729 1.000 26.923 695 THR AAA N 1
ATOM 11200 C CA . THR A 1 716 ? 0.770 15.177 62.427 1.000 26.897 695 THR AAA CA 1
ATOM 11201 C C . THR A 1 716 ? 0.456 13.812 61.825 1.000 24.106 695 THR AAA C 1
ATOM 11202 O O . THR A 1 716 ? -0.720 13.522 61.587 1.000 25.989 695 THR AAA O 1
ATOM 11213 N N . ASN A 1 717 ? 1.487 12.986 61.623 1.000 24.750 696 ASN AAA N 1
ATOM 11214 C CA . ASN A 1 717 ? 1.323 11.529 61.394 1.000 26.407 696 ASN AAA CA 1
ATOM 11215 C C . ASN A 1 717 ? 1.032 10.891 62.768 1.000 25.483 696 ASN AAA C 1
ATOM 11216 O O . ASN A 1 717 ? 1.972 10.751 63.589 1.000 29.322 696 ASN AAA O 1
ATOM 11227 N N . VAL A 1 718 ? -0.229 10.546 63.002 1.000 30.042 697 VAL AAA N 1
ATOM 11228 C CA . VAL A 1 718 ? -0.714 9.910 64.271 1.000 34.896 697 VAL AAA CA 1
ATOM 11229 C C . VAL A 1 718 ? -0.789 8.382 64.145 1.000 40.221 697 VAL AAA C 1
ATOM 11230 O O . VAL A 1 718 ? -1.168 7.736 65.151 1.000 39.448 697 VAL AAA O 1
ATOM 11243 N N . SER A 1 719 ? -0.488 7.822 62.971 1.000 39.210 698 SER AAA N 1
ATOM 11244 C CA . SER A 1 719 ? -0.348 6.356 62.761 1.000 37.221 698 SER AAA CA 1
ATOM 11245 C C . SER A 1 719 ? 0.972 5.906 63.395 1.000 39.258 698 SER AAA C 1
ATOM 11246 O O . SER A 1 719 ? 1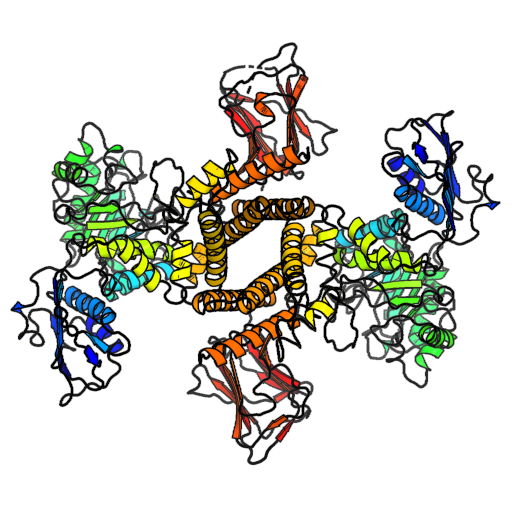.799 6.776 63.756 1.000 35.146 698 SER AAA O 1
ATOM 11254 N N . ASP A 1 720 ? 1.181 4.588 63.449 1.000 40.000 699 ASP AAA N 1
ATOM 11255 C CA . ASP A 1 720 ? 2.415 3.949 63.978 1.000 42.957 699 ASP AAA CA 1
ATOM 11256 C C . ASP A 1 720 ? 3.454 3.751 62.870 1.000 42.799 699 ASP AAA C 1
ATOM 11257 O O . ASP A 1 720 ? 4.569 3.312 63.218 1.000 44.829 699 ASP AAA O 1
ATOM 11266 N N . GLU A 1 721 ? 3.121 4.070 61.609 1.000 42.015 700 GLU AAA N 1
ATOM 11267 C CA . GLU A 1 721 ? 3.961 3.741 60.423 1.000 43.237 700 GLU AAA CA 1
ATOM 11268 C C . GLU A 1 721 ? 4.491 5.009 59.732 1.000 43.382 700 GLU AAA C 1
ATOM 11269 O O . GLU A 1 721 ? 3.748 6.021 59.638 1.000 36.358 700 GLU AAA O 1
ATOM 11281 N N . GLU A 1 722 ? 5.716 4.944 59.203 1.000 36.905 701 GLU AAA N 1
ATOM 11282 C CA . GLU A 1 722 ? 6.222 5.959 58.248 1.000 35.760 701 GLU AAA CA 1
ATOM 11283 C C . GLU A 1 722 ? 5.288 5.972 57.030 1.000 34.591 701 GLU AAA C 1
ATOM 11284 O O . GLU A 1 722 ? 4.863 4.886 56.593 1.000 32.493 701 GLU AAA O 1
ATOM 11296 N N . GLN A 1 723 ? 4.958 7.162 56.504 1.000 29.485 702 GLN AAA N 1
ATOM 11297 C CA . GLN A 1 723 ? 4.126 7.310 55.277 1.000 32.033 702 GLN AAA CA 1
ATOM 11298 C C . GLN A 1 723 ? 5.006 7.924 54.179 1.000 29.497 702 GLN AAA C 1
ATOM 11299 O O . GLN A 1 723 ? 5.908 8.679 54.511 1.000 30.990 702 GLN AAA O 1
ATOM 11313 N N . GLN A 1 724 ? 4.803 7.501 52.925 1.000 29.854 703 GLN AAA N 1
ATOM 11314 C CA . GLN A 1 724 ? 5.508 8.025 51.733 1.000 30.930 703 GLN AAA CA 1
ATOM 11315 C C . GLN A 1 724 ? 4.447 8.756 50.913 1.000 26.991 703 GLN AAA C 1
ATOM 11316 O O . GLN A 1 724 ? 3.460 8.128 50.510 1.000 28.579 703 GLN AAA O 1
ATOM 11330 N N . VAL A 1 725 ? 4.630 10.055 50.745 1.000 25.274 704 VAL AAA N 1
ATOM 11331 C CA . VAL A 1 725 ? 3.706 10.938 49.972 1.000 26.243 704 VAL AAA CA 1
ATOM 11332 C C . VAL A 1 725 ? 4.549 11.889 49.135 1.000 22.852 704 VAL AAA C 1
ATOM 11333 O O . VAL A 1 725 ? 5.763 11.976 49.347 1.000 24.319 704 VAL AAA O 1
ATOM 11346 N N . TYR A 1 726 ? 3.900 12.611 48.243 1.000 22.698 705 TYR AAA N 1
ATOM 11347 C CA . TYR A 1 726 ? 4.471 13.834 47.650 1.000 24.658 705 TYR AAA CA 1
ATOM 11348 C C . TYR A 1 726 ? 3.764 15.008 48.315 1.000 28.272 705 TYR AAA C 1
ATOM 11349 O O . TYR A 1 726 ? 2.534 14.909 48.464 1.000 29.889 705 TYR AAA O 1
ATOM 11367 N N . LEU A 1 727 ? 4.500 16.055 48.696 1.000 25.885 706 LEU AAA N 1
ATOM 11368 C CA . LEU A 1 727 ? 3.854 17.322 49.126 1.000 26.962 706 LEU AAA CA 1
ATOM 11369 C C . LEU A 1 727 ? 3.510 18.110 47.857 1.000 24.195 706 LEU AAA C 1
ATOM 11370 O O . LEU A 1 727 ? 4.333 18.939 47.436 1.000 23.507 706 LEU AAA O 1
ATOM 11386 N N . ARG A 1 728 ? 2.354 17.793 47.248 1.000 23.179 707 ARG AAA N 1
ATOM 11387 C CA . ARG A 1 728 ? 1.894 18.416 45.990 1.000 25.605 707 ARG AAA CA 1
ATOM 11388 C C . ARG A 1 728 ? 1.225 19.738 46.337 1.000 23.370 707 ARG AAA C 1
ATOM 11389 O O . ARG A 1 728 ? 1.309 20.693 45.513 1.000 22.401 707 ARG AAA O 1
ATOM 11410 N N . GLN A 1 729 ? 0.571 19.782 47.493 1.000 22.911 708 GLN AAA N 1
ATOM 11411 C CA . GLN A 1 729 ? -0.182 20.993 47.903 1.000 22.185 708 GLN AAA CA 1
ATOM 11412 C C . GLN A 1 729 ? -0.362 20.939 49.410 1.000 21.979 708 GLN AAA C 1
ATOM 11413 O O . GLN A 1 729 ? -0.731 19.886 49.933 1.000 19.405 708 GLN AAA O 1
ATOM 11427 N N . PHE A 1 730 ? -0.152 22.072 50.068 1.000 19.539 709 PHE AAA N 1
ATOM 11428 C CA . PHE A 1 730 ? -0.470 22.284 51.495 1.000 21.129 709 PHE AAA CA 1
ATOM 11429 C C . PHE A 1 730 ? -0.728 23.792 51.664 1.000 19.289 709 PHE AAA C 1
ATOM 11430 O O . PHE A 1 730 ? 0.241 24.534 51.801 1.000 19.833 709 PHE AAA O 1
ATOM 11447 N N . VAL A 1 731 ? -1.995 24.171 51.669 1.000 20.160 710 VAL AAA N 1
ATOM 11448 C CA . VAL A 1 731 ? -2.399 25.604 51.529 1.000 22.697 710 VAL AAA CA 1
ATOM 11449 C C . VAL A 1 731 ? -3.454 25.944 52.575 1.000 22.393 710 VAL AAA C 1
ATOM 11450 O O . VAL A 1 731 ? -4.499 25.295 52.572 1.000 20.771 710 VAL AAA O 1
ATOM 11463 N N . LEU A 1 732 ? -3.224 27.029 53.327 1.000 21.903 711 LEU AAA N 1
ATOM 11464 C CA . LEU A 1 732 ? -4.248 27.625 54.210 1.000 20.685 711 LEU AAA CA 1
ATOM 11465 C C . LEU A 1 732 ? -4.817 28.841 53.477 1.000 19.909 711 LEU AAA C 1
ATOM 11466 O O . LEU A 1 732 ? -4.018 29.637 53.028 1.000 21.630 711 LEU AAA O 1
ATOM 11482 N N . THR A 1 733 ? -6.129 28.965 53.354 1.000 19.426 712 THR AAA N 1
ATOM 11483 C CA . THR A 1 733 ? -6.758 30.183 52.808 1.000 19.812 712 THR AAA CA 1
ATOM 11484 C C . THR A 1 733 ? -7.360 30.901 54.009 1.000 20.036 712 THR AAA C 1
ATOM 11485 O O . THR A 1 733 ? -8.053 30.261 54.769 1.000 21.679 712 THR AAA O 1
ATOM 11496 N N . ILE A 1 734 ? -7.050 32.202 54.143 1.000 21.393 713 ILE AAA N 1
ATOM 11497 C CA . ILE A 1 734 ? -7.544 33.088 55.232 1.000 23.166 713 ILE AAA CA 1
ATOM 11498 C C . ILE A 1 734 ? -8.402 34.183 54.611 1.000 22.932 713 ILE AAA C 1
ATOM 11499 O O . ILE A 1 734 ? -8.363 34.388 53.403 1.000 23.087 713 ILE AAA O 1
ATOM 11515 N N . GLU A 1 735 ? -9.199 34.809 55.452 1.000 24.711 714 GLU AAA N 1
ATOM 11516 C CA . GLU A 1 735 ? -10.175 35.794 54.958 1.000 29.169 714 GLU AAA CA 1
ATOM 11517 C C . GLU A 1 735 ? -9.434 36.966 54.326 1.000 33.466 714 GLU AAA C 1
ATOM 11518 O O . GLU A 1 735 ? -8.525 37.514 54.974 1.000 36.209 714 GLU AAA O 1
ATOM 11530 N N . LYS A 1 736 ? -9.852 37.292 53.102 1.000 40.899 715 LYS AAA N 1
ATOM 11531 C CA . LYS A 1 736 ? -9.319 38.382 52.240 1.000 48.251 715 LYS AAA CA 1
ATOM 11532 C C . LYS A 1 736 ? -9.323 39.708 53.018 1.000 48.729 715 LYS AAA C 1
ATOM 11533 O O . LYS A 1 736 ? -10.197 39.873 53.911 1.000 46.702 715 LYS AAA O 1
ATOM 11539 N N . LYS A 1 737 ? -8.379 40.601 52.707 1.000 51.027 716 LYS AAA N 1
ATOM 11540 C CA . LYS A 1 737 ? -8.399 42.024 53.159 1.000 59.535 716 LYS AAA CA 1
ATOM 11541 C C . LYS A 1 737 ? -9.615 42.721 52.523 1.000 55.198 716 LYS AAA C 1
ATOM 11542 O O . LYS A 1 737 ? -10.447 43.283 53.237 1.000 55.265 716 LYS AAA O 1
ATOM 11548 N N . VAL B 1 24 ? 18.626 59.625 80.683 1.000 21.892 3 VAL BBB N 1
ATOM 11549 C CA . VAL B 1 24 ? 19.035 58.342 80.077 1.000 33.920 3 VAL BBB CA 1
ATOM 11550 C C . VAL B 1 24 ? 18.517 57.142 80.880 1.000 34.651 3 VAL BBB C 1
ATOM 11551 O O . VAL B 1 24 ? 17.790 56.308 80.295 1.000 49.830 3 VAL BBB O 1
ATOM 11554 N N . SER B 1 25 ? 19.018 56.952 82.096 1.000 37.312 4 SER BBB N 1
ATOM 11555 C CA . SER B 1 25 ? 18.515 55.910 83.016 1.000 38.675 4 SER BBB CA 1
ATOM 11556 C C . SER B 1 25 ? 17.120 56.354 83.519 1.000 31.682 4 SER BBB C 1
ATOM 11557 O O . SER B 1 25 ? 16.288 55.452 83.452 1.000 35.657 4 SER BBB O 1
ATOM 11565 N N . LEU B 1 26 ? 16.809 57.644 83.844 1.000 22.058 5 LEU BBB N 1
ATOM 11566 C CA . LEU B 1 26 ? 15.405 57.924 84.297 1.000 19.739 5 LEU BBB CA 1
ATOM 11567 C C . LEU B 1 26 ? 14.782 59.163 83.697 1.000 16.284 5 LEU BBB C 1
ATOM 11568 O O . LEU B 1 26 ? 15.403 60.203 83.736 1.000 15.414 5 LEU BBB O 1
ATOM 11584 N N . GLN B 1 27 ? 13.525 59.034 83.232 1.000 13.759 6 GLN BBB N 1
ATOM 11585 C CA . GLN B 1 27 ? 12.856 60.190 82.615 1.000 13.555 6 GLN BBB CA 1
ATOM 11586 C C . GLN B 1 27 ? 11.442 60.259 83.158 1.000 12.921 6 GLN BBB C 1
ATOM 11587 O O . GLN B 1 27 ? 10.718 59.283 83.019 1.000 13.792 6 GLN BBB O 1
ATOM 11601 N N . PRO B 1 28 ? 10.986 61.407 83.690 1.000 12.171 7 PRO BBB N 1
ATOM 11602 C CA . PRO B 1 28 ? 11.839 62.539 84.009 1.000 13.196 7 PRO BBB CA 1
ATOM 11603 C C . PRO B 1 28 ? 12.860 62.173 85.085 1.000 13.030 7 PRO BBB C 1
ATOM 11604 O O . PRO B 1 28 ? 12.656 61.262 85.906 1.000 12.888 7 PRO BBB O 1
ATOM 11615 N N . PRO B 1 29 ? 13.994 62.861 85.143 1.000 14.659 8 PRO BBB N 1
ATOM 11616 C CA . PRO B 1 29 ? 15.004 62.536 86.173 1.000 14.647 8 PRO BBB CA 1
ATOM 11617 C C . PRO B 1 29 ? 14.461 62.948 87.535 1.000 14.333 8 PRO BBB C 1
ATOM 11618 O O . PRO B 1 29 ? 13.903 64.036 87.696 1.000 13.007 8 PRO BBB O 1
ATOM 11629 N N . PRO B 1 30 ? 14.660 62.143 88.579 1.000 14.569 9 PRO BBB N 1
ATOM 11630 C CA . PRO B 1 30 ? 14.105 62.495 89.885 1.000 15.949 9 PRO BBB CA 1
ATOM 11631 C C . PRO B 1 30 ? 14.817 63.682 90.528 1.000 15.078 9 PRO BBB C 1
ATOM 11632 O O . PRO B 1 30 ? 15.967 63.974 90.202 1.000 15.393 9 PRO BBB O 1
ATOM 11643 N N . GLN B 1 31 ? 14.136 64.304 91.474 1.000 15.031 10 GLN BBB N 1
ATOM 11644 C CA . GLN B 1 31 ? 14.659 65.470 92.235 1.000 14.372 10 GLN BBB CA 1
ATOM 11645 C C . GLN B 1 31 ? 15.938 65.072 92.958 1.000 15.019 10 GLN BBB C 1
ATOM 11646 O O . GLN B 1 31 ? 16.915 65.818 92.894 1.000 16.217 10 GLN BBB O 1
ATOM 11660 N N . GLN B 1 32 ? 15.918 63.909 93.602 1.000 16.607 11 GLN BBB N 1
ATOM 11661 C CA . GLN B 1 32 ? 17.044 63.378 94.419 1.000 17.583 11 GLN BBB CA 1
ATOM 11662 C C . GLN B 1 32 ? 17.225 61.901 94.129 1.000 19.300 11 GLN BBB C 1
ATOM 11663 O O . GLN B 1 32 ? 16.271 61.122 94.230 1.000 19.584 11 GLN BBB O 1
ATOM 11677 N N . LEU B 1 33 ? 18.464 61.522 93.806 1.000 19.554 12 LEU BBB N 1
ATOM 11678 C CA . LEU B 1 33 ? 18.819 60.132 93.469 1.000 20.812 12 LEU BBB CA 1
ATOM 11679 C C . LEU B 1 33 ? 20.172 59.816 94.092 1.000 23.230 12 LEU BBB C 1
ATOM 11680 O O . LEU B 1 33 ? 21.091 60.651 93.943 1.000 24.754 12 LEU BBB O 1
ATOM 11696 N N . ILE B 1 34 ? 20.245 58.715 94.831 1.000 23.084 13 ILE BBB N 1
ATOM 11697 C CA . ILE B 1 34 ? 21.533 58.130 95.329 1.000 25.329 13 ILE BBB CA 1
ATOM 11698 C C . ILE B 1 34 ? 21.600 56.690 94.847 1.000 25.683 13 ILE BBB C 1
ATOM 11699 O O . ILE B 1 34 ? 20.713 55.919 95.218 1.000 23.807 13 ILE BBB O 1
ATOM 11715 N N . VAL B 1 35 ? 22.643 56.347 94.078 1.000 25.647 14 VAL BBB N 1
ATOM 11716 C CA . VAL B 1 35 ? 22.805 55.022 93.416 1.000 30.216 14 VAL BBB CA 1
ATOM 11717 C C . VAL B 1 35 ? 24.030 54.386 94.069 1.000 37.219 14 VAL BBB C 1
ATOM 11718 O O . VAL B 1 35 ? 24.946 55.139 94.416 1.000 38.034 14 VAL BBB O 1
ATOM 11731 N N . GLN B 1 36 ? 24.002 53.086 94.322 1.000 37.768 15 GLN BBB N 1
ATOM 11732 C CA . GLN B 1 36 ? 25.102 52.424 95.069 1.000 42.722 15 GLN BBB CA 1
ATOM 11733 C C . GLN B 1 36 ? 25.961 51.560 94.144 1.000 47.506 15 GLN BBB C 1
ATOM 11734 O O . GLN B 1 36 ? 26.875 50.893 94.656 1.000 53.470 15 GLN BBB O 1
ATOM 11748 N N . ASN B 1 37 ? 25.760 51.574 92.835 1.000 49.574 16 ASN BBB N 1
ATOM 11749 C CA . ASN B 1 37 ? 26.711 50.838 91.948 1.000 55.572 16 ASN BBB CA 1
ATOM 11750 C C . ASN B 1 37 ? 26.849 49.402 92.481 1.000 53.424 16 ASN BBB C 1
ATOM 11751 O O . ASN B 1 37 ? 27.969 48.874 92.508 1.000 59.246 16 ASN BBB O 1
ATOM 11757 N N . LYS B 1 38 ? 25.732 48.865 92.979 1.000 44.674 17 LYS BBB N 1
ATOM 11758 C CA . LYS B 1 38 ? 25.470 47.452 93.328 1.000 39.984 17 LYS BBB CA 1
ATOM 11759 C C . LYS B 1 38 ? 24.122 47.108 92.685 1.000 39.028 17 LYS BBB C 1
ATOM 11760 O O . LYS B 1 38 ? 23.274 48.045 92.462 1.000 31.256 17 LYS BBB O 1
ATOM 11766 N N . THR B 1 39 ? 23.936 45.834 92.385 1.000 35.929 18 THR BBB N 1
ATOM 11767 C CA . THR B 1 39 ? 22.796 45.282 91.620 1.000 39.552 18 THR BBB CA 1
ATOM 11768 C C . THR B 1 39 ? 22.098 44.222 92.459 1.000 39.576 18 THR BBB C 1
ATOM 11769 O O . THR B 1 39 ? 22.802 43.487 93.179 1.000 39.918 18 THR BBB O 1
ATOM 11780 N N . ILE B 1 40 ? 20.773 44.130 92.366 1.000 35.540 19 ILE BBB N 1
ATOM 11781 C CA . ILE B 1 40 ? 20.015 42.961 92.885 1.000 35.832 19 ILE BBB CA 1
ATOM 11782 C C . ILE B 1 40 ? 19.191 42.376 91.751 1.000 37.639 19 ILE BBB C 1
ATOM 11783 O O . ILE B 1 40 ? 18.816 43.121 90.824 1.000 35.844 19 ILE BBB O 1
ATOM 11799 N N . ASP B 1 41 ? 18.950 41.069 91.827 1.000 34.771 20 ASP BBB N 1
ATOM 11800 C CA . ASP B 1 41 ? 17.986 40.358 90.958 1.000 38.227 20 ASP BBB CA 1
ATOM 11801 C C . ASP B 1 41 ? 16.572 40.777 91.365 1.000 36.478 20 ASP BBB C 1
ATOM 11802 O O . ASP B 1 41 ? 16.281 40.847 92.575 1.000 32.609 20 ASP BBB O 1
ATOM 11811 N N . LEU B 1 42 ? 15.720 41.072 90.386 1.000 40.794 21 LEU BBB N 1
ATOM 11812 C CA . LEU B 1 42 ? 14.263 41.136 90.632 1.000 40.999 21 LEU BBB CA 1
ATOM 11813 C C . LEU B 1 42 ? 13.895 39.837 91.342 1.000 38.367 21 LEU BBB C 1
ATOM 11814 O O . LEU B 1 42 ? 14.211 38.759 90.849 1.000 37.301 21 LEU BBB O 1
ATOM 11830 N N . PRO B 1 43 ? 13.285 39.881 92.545 1.000 38.985 22 PRO BBB N 1
ATOM 11831 C CA . PRO B 1 43 ? 13.071 38.662 93.333 1.000 38.269 22 PRO BBB CA 1
ATOM 11832 C C . PRO B 1 43 ? 12.103 37.643 92.714 1.000 37.319 22 PRO BBB C 1
ATOM 11833 O O . PRO B 1 43 ? 10.967 37.966 92.500 1.000 39.073 22 PRO BBB O 1
ATOM 11844 N N . ALA B 1 44 ? 12.577 36.414 92.505 1.000 37.967 23 ALA BBB N 1
ATOM 11845 C CA . ALA B 1 44 ? 11.795 35.279 91.957 1.000 40.206 23 ALA BBB CA 1
ATOM 11846 C C . ALA B 1 44 ? 10.667 34.916 92.936 1.000 37.164 23 ALA BBB C 1
ATOM 11847 O O . ALA B 1 44 ? 9.570 34.544 92.481 1.000 42.967 23 ALA BBB O 1
ATOM 11854 N N . VAL B 1 45 ? 10.941 35.068 94.236 1.000 37.329 24 VAL BBB N 1
ATOM 11855 C CA . VAL B 1 45 ? 9.979 34.877 95.361 1.000 33.991 24 VAL BBB CA 1
ATOM 11856 C C . VAL B 1 45 ? 10.030 36.154 96.198 1.000 31.991 24 VAL BBB C 1
ATOM 11857 O O . VAL B 1 45 ? 11.131 36.592 96.532 1.000 31.318 24 VAL BBB O 1
ATOM 11870 N N . TYR B 1 46 ? 8.886 36.764 96.489 1.000 30.376 25 TYR BBB N 1
ATOM 11871 C CA . TYR B 1 46 ? 8.838 38.057 97.220 1.000 31.566 25 TYR BBB CA 1
ATOM 11872 C C . TYR B 1 46 ? 7.622 38.056 98.151 1.000 27.542 25 TYR BBB C 1
ATOM 11873 O O . TYR B 1 46 ? 6.640 37.338 97.886 1.000 30.892 25 TYR BBB O 1
ATOM 11891 N N . GLN B 1 47 ? 7.677 38.893 99.186 1.000 28.658 26 GLN BBB N 1
ATOM 11892 C CA . GLN B 1 47 ? 6.532 39.195 100.087 1.000 28.946 26 GLN BBB CA 1
ATOM 11893 C C . GLN B 1 47 ? 6.064 40.609 99.747 1.000 29.319 26 GLN BBB C 1
ATOM 11894 O O . GLN B 1 47 ? 6.958 41.471 99.565 1.000 30.017 26 GLN BBB O 1
ATOM 11908 N N . LEU B 1 48 ? 4.748 40.830 99.657 1.000 26.557 27 LEU BBB N 1
ATOM 11909 C CA . LEU B 1 48 ? 4.178 42.159 99.335 1.000 27.504 27 LEU BBB CA 1
ATOM 11910 C C . LEU B 1 48 ? 3.340 42.645 100.508 1.000 26.642 27 LEU BBB C 1
ATOM 11911 O O . LEU B 1 48 ? 2.354 41.955 100.881 1.000 25.402 27 LEU BBB O 1
ATOM 11927 N N . ASN B 1 49 ? 3.699 43.808 101.037 1.000 23.682 28 ASN BBB N 1
ATOM 11928 C CA . ASN B 1 49 ? 2.884 44.553 102.018 1.000 24.431 28 ASN BBB CA 1
ATOM 11929 C C . ASN B 1 49 ? 2.242 45.733 101.321 1.000 24.896 28 ASN BBB C 1
ATOM 11930 O O . ASN B 1 49 ? 2.979 46.487 100.628 1.000 24.412 28 ASN BBB O 1
ATOM 11941 N N . GLY B 1 50 ? 0.939 45.875 101.524 1.000 23.222 29 GLY BBB N 1
ATOM 11942 C CA . GLY B 1 50 ? 0.200 47.100 101.174 1.000 24.076 29 GLY BBB CA 1
ATOM 11943 C C . GLY B 1 50 ? -0.592 46.984 99.879 1.000 24.093 29 GLY BBB C 1
ATOM 11944 O O . GLY B 1 50 ? -1.177 48.004 99.478 1.000 26.338 29 GLY BBB O 1
ATOM 11948 N N . GLY B 1 51 ? -0.645 45.795 99.258 1.000 23.341 30 GLY BBB N 1
ATOM 11949 C CA . GLY B 1 51 ? -1.397 45.520 98.016 1.000 27.484 30 GLY BBB CA 1
ATOM 11950 C C . GLY B 1 51 ? -2.856 45.934 98.073 1.000 30.442 30 GLY BBB C 1
ATOM 11951 O O . GLY B 1 51 ? -3.367 46.494 97.065 1.000 32.544 30 GLY BBB O 1
ATOM 11955 N N . GLU B 1 52 ? -3.517 45.743 99.211 1.000 32.389 31 GLU BBB N 1
ATOM 11956 C CA . GLU B 1 52 ? -4.964 46.044 99.359 1.000 32.244 31 GLU BBB CA 1
ATOM 11957 C C . GLU B 1 52 ? -5.188 47.509 99.740 1.000 34.149 31 GLU BBB C 1
ATOM 11958 O O . GLU B 1 52 ? -6.296 47.986 99.541 1.000 40.101 31 GLU BBB O 1
ATOM 11964 N N A GLU B 1 53 ? -4.141 48.193 100.229 0.600 31.498 32 GLU BBB N 1
ATOM 11965 N N B GLU B 1 53 ? -4.166 48.230 100.189 0.400 29.065 32 GLU BBB N 1
ATOM 11966 C CA A GLU B 1 53 ? -4.180 49.557 100.832 0.600 31.776 32 GLU BBB CA 1
ATOM 11967 C CA B GLU B 1 53 ? -4.389 49.602 100.705 0.400 27.367 32 GLU BBB CA 1
ATOM 11968 C C A GLU B 1 53 ? -3.748 50.625 99.801 0.600 28.038 32 GLU BBB C 1
ATOM 11969 C C B GLU B 1 53 ? -3.739 50.656 99.795 0.400 25.521 32 GLU BBB C 1
ATOM 11970 O O A GLU B 1 53 ? -4.117 51.807 99.979 0.600 25.114 32 GLU BBB O 1
ATOM 11971 O O B GLU B 1 53 ? -4.053 51.856 99.987 0.400 22.981 32 GLU BBB O 1
ATOM 11994 N N . ALA B 1 54 ? -2.902 50.255 98.833 1.000 24.922 33 ALA BBB N 1
ATOM 11995 C CA . ALA B 1 54 ? -2.222 51.227 97.940 1.000 23.181 33 ALA BBB CA 1
ATOM 11996 C C . ALA B 1 54 ? -3.113 51.541 96.745 1.000 22.972 33 ALA BBB C 1
ATOM 11997 O O . ALA B 1 54 ? -3.991 50.728 96.412 1.000 23.755 33 ALA BBB O 1
ATOM 12004 N N . ASN B 1 55 ? -2.836 52.666 96.082 1.000 19.599 34 ASN BBB N 1
ATOM 12005 C CA . ASN B 1 55 ? -3.446 53.016 94.774 1.000 20.599 34 ASN BBB CA 1
ATOM 12006 C C . ASN B 1 55 ? -3.537 51.775 93.901 1.000 18.640 34 ASN BBB C 1
ATOM 12007 O O . ASN B 1 55 ? -2.542 51.275 93.416 1.000 18.144 34 ASN BBB O 1
ATOM 12018 N N . PRO B 1 56 ? -4.750 51.292 93.571 1.000 19.776 35 PRO BBB N 1
ATOM 12019 C CA . PRO B 1 56 ? -4.870 50.103 92.721 1.000 22.657 35 PRO BBB CA 1
ATOM 12020 C C . PRO B 1 56 ? -4.236 50.197 91.321 1.000 19.897 35 PRO BBB C 1
ATOM 12021 O O . PRO B 1 56 ? -3.696 49.182 90.811 1.000 21.759 35 PRO BBB O 1
ATOM 12032 N N . HIS B 1 57 ? -4.152 51.408 90.778 1.000 20.454 36 HIS BBB N 1
ATOM 12033 C CA . HIS B 1 57 ? -3.466 51.679 89.483 1.000 20.292 36 HIS BBB CA 1
ATOM 12034 C C . HIS B 1 57 ? -1.977 51.405 89.634 1.000 20.792 36 HIS BBB C 1
ATOM 12035 O O . HIS B 1 57 ? -1.359 50.865 88.680 1.000 22.505 36 HIS BBB O 1
ATOM 12050 N N . ALA B 1 58 ? -1.426 51.662 90.823 1.000 19.062 37 ALA BBB N 1
ATOM 12051 C CA . ALA B 1 58 ? 0.008 51.415 91.083 1.000 18.472 37 ALA BBB CA 1
ATOM 12052 C C . ALA B 1 58 ? 0.220 49.920 91.292 1.000 20.416 37 ALA BBB C 1
ATOM 12053 O O . ALA B 1 58 ? 1.244 49.357 90.810 1.000 18.460 37 ALA BBB O 1
ATOM 12060 N N . VAL B 1 59 ? -0.679 49.314 92.068 1.000 21.618 38 VAL BBB N 1
ATOM 12061 C CA . VAL B 1 59 ? -0.560 47.884 92.415 1.000 20.961 38 VAL BBB CA 1
ATOM 12062 C C . VAL B 1 59 ? -0.628 47.074 91.129 1.000 24.033 38 VAL BBB C 1
ATOM 12063 O O . VAL B 1 59 ? 0.109 46.091 91.027 1.000 24.081 38 VAL BBB O 1
ATOM 12076 N N . LYS B 1 60 ? -1.445 47.502 90.157 1.000 26.799 39 LYS BBB N 1
ATOM 12077 C CA . LYS B 1 60 ? -1.561 46.776 88.867 1.000 27.697 39 LYS BBB CA 1
ATOM 12078 C C . LYS B 1 60 ? -0.215 46.828 88.138 1.000 24.549 39 LYS BBB C 1
ATOM 12079 O O . LYS B 1 60 ? 0.236 45.820 87.585 1.000 25.834 39 LYS BBB O 1
ATOM 12098 N N . VAL B 1 61 ? 0.407 47.993 88.041 1.000 21.513 40 VAL BBB N 1
ATOM 12099 C CA . VAL B 1 61 ? 1.726 48.085 87.357 1.000 21.828 40 VAL BBB CA 1
ATOM 12100 C C . VAL B 1 61 ? 2.682 47.116 88.068 1.000 21.714 40 VAL BBB C 1
ATOM 12101 O O . VAL B 1 61 ? 3.385 46.362 87.392 1.000 24.427 40 VAL BBB O 1
ATOM 12114 N N . LEU B 1 62 ? 2.732 47.148 89.413 1.000 21.502 41 LEU BBB N 1
ATOM 12115 C CA . LEU B 1 62 ? 3.729 46.344 90.151 1.000 22.930 41 LEU BBB CA 1
ATOM 12116 C C . LEU B 1 62 ? 3.547 44.859 89.821 1.000 23.032 41 LEU BBB C 1
ATOM 12117 O O . LEU B 1 62 ? 4.553 44.173 89.582 1.000 25.868 41 LEU BBB O 1
ATOM 12133 N N . LYS B 1 63 ? 2.307 44.396 89.826 1.000 27.934 42 LYS BBB N 1
ATOM 12134 C CA . LYS B 1 63 ? 2.005 42.943 89.693 1.000 36.102 42 LYS BBB CA 1
ATOM 12135 C C . LYS B 1 63 ? 2.381 42.491 88.280 1.000 34.078 42 LYS BBB C 1
ATOM 12136 O O . LYS B 1 63 ? 2.902 41.377 88.135 1.000 34.484 42 LYS BBB O 1
ATOM 12155 N N . GLU B 1 64 ? 2.240 43.377 87.302 1.000 30.804 43 GLU BBB N 1
ATOM 12156 C CA . GLU B 1 64 ? 2.615 43.117 85.897 1.000 34.155 43 GLU BBB CA 1
ATOM 12157 C C . GLU B 1 64 ? 4.138 43.039 85.785 1.000 34.006 43 GLU BBB C 1
ATOM 12158 O O . GLU B 1 64 ? 4.610 42.175 85.040 1.000 38.319 43 GLU BBB O 1
ATOM 12170 N N . LEU B 1 65 ? 4.889 43.823 86.550 1.000 26.751 44 LEU BBB N 1
ATOM 12171 C CA . LEU B 1 65 ? 6.375 43.751 86.561 1.000 29.279 44 LEU BBB CA 1
ATOM 12172 C C . LEU B 1 65 ? 6.883 42.503 87.300 1.000 32.705 44 LEU BBB C 1
ATOM 12173 O O . LEU B 1 65 ? 8.010 42.040 86.972 1.000 29.822 44 LEU BBB O 1
ATOM 12189 N N . LEU B 1 66 ? 6.151 42.018 88.296 1.000 35.004 45 LEU BBB N 1
ATOM 12190 C CA . LEU B 1 66 ? 6.673 40.962 89.204 1.000 39.830 45 LEU BBB CA 1
ATOM 12191 C C . LEU B 1 66 ? 6.389 39.585 88.592 1.000 48.812 45 LEU BBB C 1
ATOM 12192 O O . LEU B 1 66 ? 5.396 38.939 88.974 1.000 49.436 45 LEU BBB O 1
ATOM 12208 N N . SER B 1 67 ? 7.256 39.195 87.651 1.000 57.767 46 SER BBB N 1
ATOM 12209 C CA . SER B 1 67 ? 7.468 37.796 87.184 1.000 62.429 46 SER BBB CA 1
ATOM 12210 C C . SER B 1 67 ? 8.187 37.044 88.312 1.000 66.391 46 SER BBB C 1
ATOM 12211 O O . SER B 1 67 ? 9.423 37.226 88.494 1.000 71.898 46 SER BBB O 1
ATOM 12219 N N . GLY B 1 68 ? 7.425 36.265 89.066 1.000 56.922 47 GLY BBB N 1
ATOM 12220 C CA . GLY B 1 68 ? 7.829 35.776 90.389 1.000 51.252 47 GLY BBB CA 1
ATOM 12221 C C . GLY B 1 68 ? 6.591 35.438 91.177 1.000 50.544 47 GLY BBB C 1
ATOM 12222 O O . GLY B 1 68 ? 5.496 35.871 90.744 1.000 54.594 47 GLY BBB O 1
ATOM 12226 N N . LYS B 1 69 ? 6.751 34.677 92.262 1.000 48.576 48 LYS BBB N 1
ATOM 12227 C CA . LYS B 1 69 ? 5.631 34.120 93.066 1.000 46.345 48 LYS BBB CA 1
ATOM 12228 C C . LYS B 1 69 ? 5.548 34.905 94.377 1.000 40.895 48 LYS BBB C 1
ATOM 12229 O O . LYS B 1 69 ? 6.616 35.109 95.003 1.000 38.647 48 LYS BBB O 1
ATOM 12235 N N . GLN B 1 70 ? 4.344 35.349 94.760 1.000 38.397 49 GLN BBB N 1
ATOM 12236 C CA . GLN B 1 70 ? 4.126 36.024 96.062 1.000 39.904 49 GLN BBB CA 1
ATOM 12237 C C . GLN B 1 70 ? 4.165 34.948 97.154 1.000 36.953 49 GLN BBB C 1
ATOM 12238 O O . GLN B 1 70 ? 3.577 33.875 96.970 1.000 44.345 49 GLN BBB O 1
ATOM 12252 N N . SER B 1 71 ? 4.901 35.211 98.223 1.000 37.696 50 SER BBB N 1
ATOM 12253 C CA . SER B 1 71 ? 4.961 34.345 99.423 1.000 36.385 50 SER BBB CA 1
ATOM 12254 C C . SER B 1 71 ? 4.644 35.177 100.665 1.000 38.973 50 SER BBB C 1
ATOM 12255 O O . SER B 1 71 ? 4.859 36.405 100.637 1.000 36.209 50 SER BBB O 1
ATOM 12263 N N . SER B 1 72 ? 4.204 34.516 101.736 1.000 38.540 51 SER BBB N 1
ATOM 12264 C CA . SER B 1 72 ? 3.948 35.128 103.063 1.000 40.083 51 SER BBB CA 1
ATOM 12265 C C . SER B 1 72 ? 5.162 34.951 103.970 1.000 42.029 51 SER BBB C 1
ATOM 12266 O O . SER B 1 72 ? 5.086 35.419 105.127 1.000 41.482 51 SER BBB O 1
ATOM 12274 N N . LYS B 1 73 ? 6.192 34.219 103.518 1.000 39.492 52 LYS BBB N 1
ATOM 12275 C CA . LYS B 1 73 ? 7.134 33.555 104.455 1.000 41.738 52 LYS BBB CA 1
ATOM 12276 C C . LYS B 1 73 ? 8.570 33.579 103.937 1.000 41.139 52 LYS BBB C 1
ATOM 12277 O O . LYS B 1 73 ? 9.472 33.451 104.788 1.000 50.861 52 LYS BBB O 1
ATOM 12296 N N . LYS B 1 74 ? 8.784 33.729 102.630 1.000 39.140 53 LYS BBB N 1
ATOM 12297 C CA . LYS B 1 74 ? 10.132 33.683 102.015 1.000 39.156 53 LYS BBB CA 1
ATOM 12298 C C . LYS B 1 74 ? 10.256 34.853 101.040 1.000 39.158 53 LYS BBB C 1
ATOM 12299 O O . LYS B 1 74 ? 9.235 35.193 100.402 1.000 34.911 53 LYS BBB O 1
ATOM 12308 N N . GLY B 1 75 ? 11.479 35.362 100.882 1.000 36.939 54 GLY BBB N 1
ATOM 12309 C CA . GLY B 1 75 ? 11.841 36.308 99.813 1.000 36.509 54 GLY BBB CA 1
ATOM 12310 C C . GLY B 1 75 ? 11.855 37.741 100.309 1.000 35.318 54 GLY BBB C 1
ATOM 12311 O O . GLY B 1 75 ? 11.338 38.023 101.403 1.000 33.727 54 GLY BBB O 1
ATOM 12315 N N . MET B 1 76 ? 12.406 38.641 99.510 1.000 34.665 55 MET BBB N 1
ATOM 12316 C CA . MET B 1 76 ? 12.584 40.035 99.955 1.000 35.960 55 MET BBB CA 1
ATOM 12317 C C . MET B 1 76 ? 11.198 40.674 100.045 1.000 31.309 55 MET BBB C 1
ATOM 12318 O O . MET B 1 76 ? 10.242 40.202 99.381 1.000 30.055 55 MET BBB O 1
ATOM 12332 N N . LEU B 1 77 ? 11.104 41.686 100.892 1.000 25.905 56 LEU BBB N 1
ATOM 12333 C CA . LEU B 1 77 ? 9.826 42.351 101.171 1.000 25.511 56 LEU BBB CA 1
ATOM 12334 C C . LEU B 1 77 ? 9.686 43.514 100.195 1.000 24.841 56 LEU BBB C 1
ATOM 12335 O O . LEU B 1 77 ? 10.644 44.274 100.038 1.000 24.713 56 LEU BBB O 1
ATOM 12351 N N . ILE B 1 78 ? 8.520 43.628 99.600 1.000 24.743 57 ILE BBB N 1
ATOM 12352 C CA . ILE B 1 78 ? 8.154 44.805 98.776 1.000 23.376 57 ILE BBB CA 1
ATOM 12353 C C . ILE B 1 78 ? 7.043 45.533 99.518 1.000 22.567 57 ILE BBB C 1
ATOM 12354 O O . ILE B 1 78 ? 5.977 44.949 99.765 1.000 24.697 57 ILE BBB O 1
ATOM 12370 N N . SER B 1 79 ? 7.255 46.802 99.813 1.000 21.187 58 SER BBB N 1
ATOM 12371 C CA . SER B 1 79 ? 6.238 47.625 100.499 1.000 21.722 58 SER BBB CA 1
ATOM 12372 C C . SER B 1 79 ? 5.704 48.682 99.544 1.000 20.519 58 SER BBB C 1
ATOM 12373 O O . SER B 1 79 ? 6.504 49.448 99.007 1.000 20.331 58 SER BBB O 1
ATOM 12381 N N . ILE B 1 80 ? 4.387 48.704 99.365 1.000 20.732 59 ILE BBB N 1
ATOM 12382 C CA . ILE B 1 80 ? 3.742 49.751 98.519 1.000 18.684 59 ILE BBB CA 1
ATOM 12383 C C . ILE B 1 80 ? 2.622 50.417 99.304 1.000 18.356 59 ILE BBB C 1
ATOM 12384 O O . ILE B 1 80 ? 1.829 49.707 100.007 1.000 21.057 59 ILE BBB O 1
ATOM 12400 N N . GLY B 1 81 ? 2.512 51.727 99.160 1.000 16.622 60 GLY BBB N 1
ATOM 12401 C CA . GLY B 1 81 ? 1.453 52.468 99.840 1.000 17.173 60 GLY BBB CA 1
ATOM 12402 C C . GLY B 1 81 ? 1.629 53.945 99.779 1.000 16.390 60 GLY BBB C 1
ATOM 12403 O O . GLY B 1 81 ? 2.681 54.390 99.302 1.000 17.691 60 GLY BBB O 1
ATOM 12407 N N . GLU B 1 82 ? 0.599 54.614 100.229 1.000 15.463 61 GLU BBB N 1
ATOM 12408 C CA . GLU B 1 82 ? 0.546 56.068 100.396 1.000 16.047 61 GLU BBB CA 1
ATOM 12409 C C . GLU B 1 82 ? 0.892 56.417 101.841 1.000 18.068 61 GLU BBB C 1
ATOM 12410 O O . GLU B 1 82 ? 0.526 55.621 102.744 1.000 19.052 61 GLU BBB O 1
ATOM 12422 N N . LYS B 1 83 ? 1.417 57.610 102.059 1.000 18.474 62 LYS BBB N 1
ATOM 12423 C CA . LYS B 1 83 ? 1.614 58.173 103.411 1.000 18.702 62 LYS BBB CA 1
ATOM 12424 C C . LYS B 1 83 ? 0.309 58.039 104.189 1.000 20.619 62 LYS BBB C 1
ATOM 12425 O O . LYS B 1 83 ? -0.754 58.372 103.654 1.000 20.781 62 LYS BBB O 1
ATOM 12444 N N . GLY B 1 84 ? 0.386 57.519 105.417 1.000 21.822 63 GLY BBB N 1
ATOM 12445 C CA . GLY B 1 84 ? -0.812 57.192 106.216 1.000 23.298 63 GLY BBB CA 1
ATOM 12446 C C . GLY B 1 84 ? -1.211 55.728 106.151 1.000 26.701 63 GLY BBB C 1
ATOM 12447 O O . GLY B 1 84 ? -1.946 55.275 107.083 1.000 25.613 63 GLY BBB O 1
ATOM 12451 N N . ASP B 1 85 ? -0.798 54.977 105.130 1.000 20.869 64 ASP BBB N 1
ATOM 12452 C CA . ASP B 1 85 ? -0.999 53.510 105.053 1.000 20.233 64 ASP BBB CA 1
ATOM 12453 C C . ASP B 1 85 ? -0.034 52.816 106.035 1.000 21.962 64 ASP BBB C 1
ATOM 12454 O O . ASP B 1 85 ? 1.151 53.163 106.096 1.000 21.900 64 ASP BBB O 1
ATOM 12463 N N . LYS B 1 86 ? -0.491 51.795 106.751 1.000 24.097 65 LYS BBB N 1
ATOM 12464 C CA . LYS B 1 86 ? 0.404 50.997 107.642 1.000 27.629 65 LYS BBB CA 1
ATOM 12465 C C . LYS B 1 86 ? 1.570 50.367 106.861 1.000 24.250 65 LYS BBB C 1
ATOM 12466 O O . LYS B 1 86 ? 2.658 50.233 107.443 1.000 22.353 65 LYS BBB O 1
ATOM 12481 N N . SER B 1 87 ? 1.383 49.972 105.592 1.000 22.239 66 SER BBB N 1
ATOM 12482 C CA . SER B 1 87 ? 2.442 49.306 104.784 1.000 20.476 66 SER BBB CA 1
ATOM 12483 C C . SER B 1 87 ? 3.724 50.173 104.723 1.000 19.623 66 SER BBB C 1
ATOM 12484 O O . SER B 1 87 ? 4.822 49.605 104.580 1.000 21.504 66 SER BBB O 1
ATOM 12492 N N . VAL B 1 88 ? 3.625 51.499 104.769 1.000 18.832 67 VAL BBB N 1
ATOM 12493 C CA . VAL B 1 88 ? 4.806 52.379 104.541 1.000 19.789 67 VAL BBB CA 1
ATOM 12494 C C . VAL B 1 88 ? 5.050 53.230 105.778 1.000 19.021 67 VAL BBB C 1
ATOM 12495 O O . VAL B 1 88 ? 5.808 54.216 105.725 1.000 20.259 67 VAL BBB O 1
ATOM 12508 N N . ARG B 1 89 ? 4.382 52.883 106.895 1.000 18.043 68 ARG BBB N 1
ATOM 12509 C CA . ARG B 1 89 ? 4.594 53.672 108.128 1.000 19.546 68 ARG BBB CA 1
ATOM 12510 C C . ARG B 1 89 ? 6.100 53.821 108.404 1.000 15.183 68 ARG BBB C 1
ATOM 12511 O O . ARG B 1 89 ? 6.522 54.904 108.810 1.000 17.373 68 ARG BBB O 1
ATOM 12532 N N . LYS B 1 90 ? 6.863 52.750 108.305 1.000 17.060 69 LYS BBB N 1
ATOM 12533 C CA . LYS B 1 90 ? 8.317 52.724 108.610 1.000 17.603 69 LYS BBB CA 1
ATOM 12534 C C . LYS B 1 90 ? 9.030 53.855 107.848 1.000 21.396 69 LYS BBB C 1
ATOM 12535 O O . LYS B 1 90 ? 10.002 54.439 108.373 1.000 20.944 69 LYS BBB O 1
ATOM 12554 N N . TYR B 1 91 ? 8.565 54.136 106.621 1.000 20.038 70 TYR BBB N 1
ATOM 12555 C CA . TYR B 1 91 ? 9.263 55.040 105.665 1.000 22.372 70 TYR BBB CA 1
ATOM 12556 C C . TYR B 1 91 ? 8.601 56.390 105.577 1.000 23.743 70 TYR BBB C 1
ATOM 12557 O O . TYR B 1 91 ? 8.972 57.119 104.678 1.000 21.632 70 TYR BBB O 1
ATOM 12575 N N . SER B 1 92 ? 7.627 56.704 106.441 1.000 23.374 71 SER BBB N 1
ATOM 12576 C CA . SER B 1 92 ? 6.755 57.882 106.280 1.000 24.709 71 SER BBB CA 1
ATOM 12577 C C . SER B 1 92 ? 7.534 59.195 106.363 1.000 26.621 71 SER BBB C 1
ATOM 12578 O O . SER B 1 92 ? 7.076 60.137 105.712 1.000 28.386 71 SER BBB O 1
ATOM 12586 N N . ARG B 1 93 ? 8.680 59.308 107.043 1.000 21.925 72 ARG BBB N 1
ATOM 12587 C CA . ARG B 1 93 ? 9.359 60.630 107.126 1.000 24.089 72 ARG BBB CA 1
ATOM 12588 C C . ARG B 1 93 ? 10.269 60.775 105.897 1.000 22.808 72 ARG BBB C 1
ATOM 12589 O O . ARG B 1 93 ? 10.746 61.840 105.691 1.000 23.218 72 ARG BBB O 1
ATOM 12610 N N . GLN B 1 94 ? 10.482 59.709 105.136 1.000 20.876 73 GLN BBB N 1
ATOM 12611 C CA . GLN B 1 94 ? 11.273 59.724 103.868 1.000 20.714 73 GLN BBB CA 1
ATOM 12612 C C . GLN B 1 94 ? 10.405 60.216 102.699 1.000 19.004 73 GLN BBB C 1
ATOM 12613 O O . GLN B 1 94 ? 10.966 60.569 101.632 1.000 19.370 73 GLN BBB O 1
ATOM 12627 N N . ILE B 1 95 ? 9.095 60.173 102.841 1.000 18.374 74 ILE BBB N 1
ATOM 12628 C CA . ILE B 1 95 ? 8.164 60.579 101.737 1.000 18.972 74 ILE BBB CA 1
ATOM 12629 C C . ILE B 1 95 ? 8.141 62.087 101.584 1.000 18.816 74 ILE BBB C 1
ATOM 12630 O O . ILE B 1 95 ? 7.749 62.837 102.468 1.000 19.501 74 ILE BBB O 1
ATOM 12646 N N . PRO B 1 96 ? 8.470 62.626 100.403 1.000 18.430 75 PRO BBB N 1
ATOM 12647 C CA . PRO B 1 96 ? 8.376 64.063 100.258 1.000 18.349 75 PRO BBB CA 1
ATOM 12648 C C . PRO B 1 96 ? 6.975 64.601 100.483 1.000 18.930 75 PRO BBB C 1
ATOM 12649 O O . PRO B 1 96 ? 5.989 64.053 100.032 1.000 20.939 75 PRO BBB O 1
ATOM 12660 N N . ASP B 1 97 ? 6.896 65.724 101.185 1.000 21.206 76 ASP BBB N 1
ATOM 12661 C CA . ASP B 1 97 ? 5.563 66.299 101.498 1.000 22.369 76 ASP BBB CA 1
ATOM 12662 C C . ASP B 1 97 ? 5.198 67.273 100.390 1.000 23.360 76 ASP BBB C 1
ATOM 12663 O O . ASP B 1 97 ? 5.201 68.474 100.589 1.000 24.205 76 ASP BBB O 1
ATOM 12672 N N . HIS B 1 98 ? 4.954 66.716 99.224 1.000 20.060 77 HIS BBB N 1
ATOM 12673 C CA . HIS B 1 98 ? 4.617 67.443 97.982 1.000 23.456 77 HIS BBB CA 1
ATOM 12674 C C . HIS B 1 98 ? 3.514 66.646 97.286 1.000 19.682 77 HIS BBB C 1
ATOM 12675 O O . HIS B 1 98 ? 3.566 65.384 97.284 1.000 17.351 77 HIS BBB O 1
ATOM 12690 N N . LYS B 1 99 ? 2.572 67.314 96.643 1.000 21.042 78 LYS BBB N 1
ATOM 12691 C CA . LYS B 1 99 ? 1.580 66.631 95.785 1.000 23.223 78 LYS BBB CA 1
ATOM 12692 C C . LYS B 1 99 ? 2.350 65.860 94.702 1.000 16.126 78 LYS BBB C 1
ATOM 12693 O O . LYS B 1 99 ? 3.335 66.401 94.143 1.000 16.965 78 LYS BBB O 1
ATOM 12705 N N . GLU B 1 100 ? 1.991 64.583 94.546 1.000 16.138 79 GLU BBB N 1
ATOM 12706 C CA . GLU B 1 100 ? 2.474 63.601 93.524 1.000 16.530 79 GLU BBB CA 1
ATOM 12707 C C . GLU B 1 100 ? 3.908 63.215 93.842 1.000 14.939 79 GLU BBB C 1
ATOM 12708 O O . GLU B 1 100 ? 4.598 62.691 92.992 1.000 16.051 79 GLU BBB O 1
ATOM 12720 N N . GLY B 1 101 ? 4.343 63.481 95.063 1.000 14.725 80 GLY BBB N 1
ATOM 12721 C CA . GLY B 1 101 ? 5.671 63.076 95.545 1.000 14.399 80 GLY BBB CA 1
ATOM 12722 C C . GLY B 1 101 ? 5.751 61.614 95.901 1.000 15.057 80 GLY BBB C 1
ATOM 12723 O O . GLY B 1 101 ? 4.732 60.977 96.192 1.000 16.794 80 GLY BBB O 1
ATOM 12727 N N . TYR B 1 102 ? 6.965 61.091 95.990 1.000 14.226 81 TYR BBB N 1
ATOM 12728 C CA . TYR B 1 102 ? 7.163 59.674 96.377 1.000 13.043 81 TYR BBB CA 1
ATOM 12729 C C . TYR B 1 102 ? 8.584 59.460 96.877 1.000 15.307 81 TYR BBB C 1
ATOM 12730 O O . TYR B 1 102 ? 9.496 60.203 96.546 1.000 15.059 81 TYR BBB O 1
ATOM 12748 N N . TYR B 1 103 ? 8.725 58.379 97.652 1.000 16.122 82 TYR BBB N 1
ATOM 12749 C CA . TYR B 1 103 ? 10.013 57.779 98.036 1.000 16.382 82 TYR BBB CA 1
ATOM 12750 C C . TYR B 1 103 ? 10.098 56.396 97.408 1.000 16.697 82 TYR BBB C 1
ATOM 12751 O O . TYR B 1 103 ? 9.104 55.645 97.444 1.000 18.799 82 TYR BBB O 1
ATOM 12769 N N . LEU B 1 104 ? 11.267 56.069 96.864 1.000 15.276 83 LEU BBB N 1
ATOM 12770 C CA . LEU B 1 104 ? 11.496 54.760 96.267 1.000 16.834 83 LEU BBB CA 1
ATOM 12771 C C . LEU B 1 104 ? 12.838 54.291 96.795 1.000 17.359 83 LEU BBB C 1
ATOM 12772 O O . LEU B 1 104 ? 13.801 55.074 96.746 1.000 18.245 83 LEU BBB O 1
ATOM 12788 N N . SER B 1 105 ? 12.894 53.045 97.225 1.000 17.299 84 SER BBB N 1
ATOM 12789 C CA . SER B 1 105 ? 14.162 52.484 97.706 1.000 18.113 84 SER BBB CA 1
ATOM 12790 C C . SER B 1 105 ? 14.277 51.053 97.193 1.000 16.913 84 SER BBB C 1
ATOM 12791 O O . SER B 1 105 ? 13.276 50.300 97.159 1.000 18.228 84 SER BBB O 1
ATOM 12799 N N . VAL B 1 106 ? 15.469 50.721 96.744 1.000 17.606 85 VAL BBB N 1
ATOM 12800 C CA . VAL B 1 106 ? 15.851 49.326 96.417 1.000 20.047 85 VAL BBB CA 1
ATOM 12801 C C . VAL B 1 106 ? 17.155 49.028 97.137 1.000 22.140 85 VAL BBB C 1
ATOM 12802 O O . VAL B 1 106 ? 18.130 49.785 96.929 1.000 24.234 85 VAL BBB O 1
ATOM 12815 N N . ASN B 1 107 ? 17.163 47.957 97.935 1.000 25.463 86 ASN BBB N 1
ATOM 12816 C CA . ASN B 1 107 ? 18.439 47.367 98.429 1.000 27.425 86 ASN BBB CA 1
ATOM 12817 C C . ASN B 1 107 ? 18.283 45.844 98.471 1.000 28.491 86 ASN BBB C 1
ATOM 12818 O O . ASN B 1 107 ? 17.239 45.383 98.090 1.000 27.597 86 ASN BBB O 1
ATOM 12829 N N . GLU B 1 108 ? 19.290 45.084 98.953 1.000 33.099 87 GLU BBB N 1
ATOM 12830 C CA . GLU B 1 108 ? 19.225 43.591 99.010 1.000 32.972 87 GLU BBB CA 1
ATOM 12831 C C . GLU B 1 108 ? 18.035 43.126 99.858 1.000 29.984 87 GLU BBB C 1
ATOM 12832 O O . GLU B 1 108 ? 17.514 42.016 99.600 1.000 34.014 87 GLU BBB O 1
ATOM 12841 N N . LYS B 1 109 ? 17.602 43.932 100.824 1.000 30.565 88 LYS BBB N 1
ATOM 12842 C CA . LYS B 1 109 ? 16.648 43.496 101.885 1.000 29.495 88 LYS BBB CA 1
ATOM 12843 C C . LYS B 1 109 ? 15.222 43.733 101.403 1.000 30.330 88 LYS BBB C 1
ATOM 12844 O O . LYS B 1 109 ? 14.344 42.858 101.590 1.000 29.087 88 LYS BBB O 1
ATOM 12853 N N . GLU B 1 110 ? 14.978 44.917 100.845 1.000 27.099 89 GLU BBB N 1
ATOM 12854 C CA . GLU B 1 110 ? 13.594 45.290 100.516 1.000 26.576 89 GLU BBB CA 1
ATOM 12855 C C . GLU B 1 110 ? 13.506 46.357 99.423 1.000 22.449 89 GLU BBB C 1
ATOM 12856 O O . GLU B 1 110 ? 14.487 47.071 99.150 1.000 21.032 89 GLU BBB O 1
ATOM 12868 N N . ILE B 1 111 ? 12.305 46.445 98.888 1.000 21.386 90 ILE BBB N 1
ATOM 12869 C CA . ILE B 1 111 ? 11.902 47.486 97.909 1.000 21.514 90 ILE BBB CA 1
ATOM 12870 C C . ILE B 1 111 ? 10.780 48.274 98.554 1.000 20.629 90 ILE BBB C 1
ATOM 12871 O O . ILE B 1 111 ? 9.845 47.652 99.119 1.000 23.090 90 ILE BBB O 1
ATOM 12887 N N . VAL B 1 112 ? 10.883 49.609 98.491 1.000 20.047 91 VAL BBB N 1
ATOM 12888 C CA . VAL B 1 112 ? 9.885 50.544 99.049 1.000 19.944 91 VAL BBB CA 1
ATOM 12889 C C . VAL B 1 112 ? 9.335 51.411 97.914 1.000 19.821 91 VAL BBB C 1
ATOM 12890 O O . VAL B 1 112 ? 10.133 52.055 97.193 1.000 19.489 91 VAL BBB O 1
ATOM 12903 N N . LEU B 1 113 ? 8.019 51.448 97.784 1.000 18.017 92 LEU BBB N 1
ATOM 12904 C CA . LEU B 1 113 ? 7.330 52.294 96.789 1.000 18.310 92 LEU BBB CA 1
ATOM 12905 C C . LEU B 1 113 ? 6.261 53.093 97.519 1.000 16.812 92 LEU BBB C 1
ATOM 12906 O O . LEU B 1 113 ? 5.160 52.576 97.743 1.000 18.372 92 LEU BBB O 1
ATOM 12922 N N . ALA B 1 114 ? 6.577 54.312 97.898 1.000 16.250 93 ALA BBB N 1
ATOM 12923 C CA . ALA B 1 114 ? 5.799 55.052 98.905 1.000 17.026 93 ALA BBB CA 1
ATOM 12924 C C . ALA B 1 114 ? 5.409 56.427 98.372 1.000 15.663 93 ALA BBB C 1
ATOM 12925 O O . ALA B 1 114 ? 6.229 57.361 98.379 1.000 17.821 93 ALA BBB O 1
ATOM 12932 N N . GLY B 1 115 ? 4.129 56.574 98.066 1.000 15.790 94 GLY BBB N 1
ATOM 12933 C CA . GLY B 1 115 ? 3.632 57.882 97.581 1.000 16.943 94 GLY BBB CA 1
ATOM 12934 C C . GLY B 1 115 ? 3.232 58.777 98.727 1.000 19.328 94 GLY BBB C 1
ATOM 12935 O O . GLY B 1 115 ? 2.721 58.269 99.797 1.000 19.700 94 GLY BBB O 1
ATOM 12939 N N . ASN B 1 116 ? 3.338 60.085 98.495 1.000 15.185 95 ASN BBB N 1
ATOM 12940 C CA . ASN B 1 116 ? 2.741 61.075 99.400 1.000 16.445 95 ASN BBB CA 1
ATOM 12941 C C . ASN B 1 116 ? 1.219 61.044 99.224 1.000 16.629 95 ASN BBB C 1
ATOM 12942 O O . ASN B 1 116 ? 0.507 61.428 100.148 1.000 17.401 95 ASN BBB O 1
ATOM 12953 N N . ASP B 1 117 ? 0.775 60.616 98.053 1.000 16.986 96 ASP BBB N 1
ATOM 12954 C CA . ASP B 1 117 ? -0.655 60.516 97.693 1.000 15.730 96 ASP BBB CA 1
ATOM 12955 C C . ASP B 1 117 ? -0.783 59.418 96.644 1.000 17.899 96 ASP BBB C 1
ATOM 12956 O O . ASP B 1 117 ? 0.232 58.813 96.265 1.000 17.131 96 ASP BBB O 1
ATOM 12965 N N . GLU B 1 118 ? -1.991 59.139 96.208 1.000 16.786 97 GLU BBB N 1
ATOM 12966 C CA . GLU B 1 118 ? -2.147 57.913 95.381 1.000 16.781 97 GLU BBB CA 1
ATOM 12967 C C . GLU B 1 118 ? -1.394 58.150 94.062 1.000 15.895 97 GLU BBB C 1
ATOM 12968 O O . GLU B 1 118 ? -0.812 57.222 93.524 1.000 16.739 97 GLU BBB O 1
ATOM 12980 N N . ARG B 1 119 ? -1.450 59.355 93.535 1.000 15.646 98 ARG BBB N 1
ATOM 12981 C CA . ARG B 1 119 ? -0.820 59.551 92.221 1.000 17.295 98 ARG BBB CA 1
ATOM 12982 C C . ARG B 1 119 ? 0.705 59.417 92.407 1.000 16.532 98 ARG BBB C 1
ATOM 12983 O O . ARG B 1 119 ? 1.391 58.842 91.569 1.000 15.223 98 ARG BBB O 1
ATOM 13004 N N . GLY B 1 120 ? 1.210 59.861 93.544 1.000 16.425 99 GLY BBB N 1
ATOM 13005 C CA . GLY B 1 120 ? 2.634 59.675 93.905 1.000 16.240 99 GLY BBB CA 1
ATOM 13006 C C . GLY B 1 120 ? 3.050 58.227 93.894 1.000 15.527 99 GLY BBB C 1
ATOM 13007 O O . GLY B 1 120 ? 4.192 57.943 93.424 1.000 15.573 99 GLY BBB O 1
ATOM 13011 N N . THR B 1 121 ? 2.198 57.324 94.396 1.000 14.026 100 THR BBB N 1
ATOM 13012 C CA . THR B 1 121 ? 2.541 55.887 94.393 1.000 14.959 100 THR BBB CA 1
ATOM 13013 C C . THR B 1 121 ? 2.626 55.391 92.949 1.000 14.569 100 THR BBB C 1
ATOM 13014 O O . THR B 1 121 ? 3.543 54.636 92.588 1.000 14.137 100 THR BBB O 1
ATOM 13025 N N . TYR B 1 122 ? 1.680 55.803 92.109 1.000 15.408 101 TYR BBB N 1
ATOM 13026 C CA . TYR B 1 122 ? 1.710 55.416 90.659 1.000 13.621 101 TYR BBB CA 1
ATOM 13027 C C . TYR B 1 122 ? 3.016 55.905 89.994 1.000 14.561 101 TYR BBB C 1
ATOM 13028 O O . TYR B 1 122 ? 3.671 55.190 89.243 1.000 13.693 101 TYR BBB O 1
ATOM 13046 N N . TYR B 1 123 ? 3.432 57.116 90.339 1.000 13.483 102 TYR BBB N 1
ATOM 13047 C CA . TYR B 1 123 ? 4.688 57.716 89.822 1.000 13.880 102 TYR BBB CA 1
ATOM 13048 C C . TYR B 1 123 ? 5.901 56.966 90.342 1.000 14.879 102 TYR BBB C 1
ATOM 13049 O O . TYR B 1 123 ? 6.818 56.727 89.550 1.000 14.114 102 TYR BBB O 1
ATOM 13067 N N . ALA B 1 124 ? 5.902 56.524 91.618 1.000 14.447 103 ALA BBB N 1
ATOM 13068 C CA . ALA B 1 124 ? 6.995 55.645 92.108 1.000 14.995 103 ALA BBB CA 1
ATOM 13069 C C . ALA B 1 124 ? 7.069 54.388 91.226 1.000 14.562 103 ALA BBB C 1
ATOM 13070 O O . ALA B 1 124 ? 8.173 53.990 90.897 1.000 15.932 103 ALA BBB O 1
ATOM 13077 N N . LEU B 1 125 ? 5.942 53.842 90.811 1.000 16.182 104 LEU BBB N 1
ATOM 13078 C CA . LEU B 1 125 ? 5.939 52.630 89.950 1.000 17.098 104 LEU BBB CA 1
ATOM 13079 C C . LEU B 1 125 ? 6.446 52.970 88.550 1.000 15.851 104 LEU BBB C 1
ATOM 13080 O O . LEU B 1 125 ? 7.134 52.140 87.981 1.000 16.446 104 LEU BBB O 1
ATOM 13096 N N . GLN B 1 126 ? 6.201 54.192 88.034 1.000 14.561 105 GLN BBB N 1
ATOM 13097 C CA . GLN B 1 126 ? 6.667 54.528 86.660 1.000 16.064 105 GLN BBB CA 1
ATOM 13098 C C . GLN B 1 126 ? 8.201 54.722 86.679 1.000 16.427 105 GLN BBB C 1
ATOM 13099 O O . GLN B 1 126 ? 8.894 54.340 85.679 1.000 18.567 105 GLN BBB O 1
ATOM 13113 N N . THR B 1 127 ? 8.751 55.199 87.787 1.000 15.716 106 THR BBB N 1
ATOM 13114 C CA . THR B 1 127 ? 10.215 55.230 87.972 1.000 15.786 106 THR BBB CA 1
ATOM 13115 C C . THR B 1 127 ? 10.710 53.799 88.136 1.000 18.019 106 THR BBB C 1
ATOM 13116 O O . THR B 1 127 ? 11.709 53.435 87.474 1.000 17.108 106 THR BBB O 1
ATOM 13127 N N . PHE B 1 128 ? 10.076 52.997 88.996 1.000 17.547 107 PHE BBB N 1
ATOM 13128 C CA . PHE B 1 128 ? 10.499 51.598 89.251 1.000 18.602 107 PHE BBB CA 1
ATOM 13129 C C . PHE B 1 128 ? 10.599 50.815 87.938 1.000 18.305 107 PHE BBB C 1
ATOM 13130 O O . PHE B 1 128 ? 11.579 50.064 87.732 1.000 19.187 107 PHE BBB O 1
ATOM 13147 N N . ALA B 1 129 ? 9.609 50.942 87.055 1.000 16.872 108 ALA BBB N 1
ATOM 13148 C CA . ALA B 1 129 ? 9.585 50.193 85.784 1.000 19.229 108 ALA BBB CA 1
ATOM 13149 C C . ALA B 1 129 ? 10.847 50.487 84.966 1.000 19.646 108 ALA BBB C 1
ATOM 13150 O O . ALA B 1 129 ? 11.314 49.608 84.243 1.000 20.960 108 ALA BBB O 1
ATOM 13157 N N . GLN B 1 130 ? 11.355 51.703 85.006 1.000 17.737 109 GLN BBB N 1
ATOM 13158 C CA . GLN B 1 130 ? 12.549 52.122 84.236 1.000 16.216 109 GLN BBB CA 1
ATOM 13159 C C . GLN B 1 130 ? 13.842 51.576 84.846 1.000 19.095 109 GLN BBB C 1
ATOM 13160 O O . GLN B 1 130 ? 14.876 51.604 84.166 1.000 21.030 109 GLN BBB O 1
ATOM 13174 N N . LEU B 1 131 ? 13.833 51.264 86.151 1.000 18.620 110 LEU BBB N 1
ATOM 13175 C CA . LEU B 1 131 ? 15.063 50.789 86.821 1.000 20.011 110 LEU BBB CA 1
ATOM 13176 C C . LEU B 1 131 ? 15.290 49.336 86.417 1.000 22.190 110 LEU BBB C 1
ATOM 13177 O O . LEU B 1 131 ? 16.419 48.892 86.487 1.000 26.281 110 LEU BBB O 1
ATOM 13193 N N . LEU B 1 132 ? 14.219 48.617 86.116 1.000 26.812 111 LEU BBB N 1
ATOM 13194 C CA . LEU B 1 132 ? 14.231 47.152 85.906 1.000 31.652 111 LEU BBB CA 1
ATOM 13195 C C . LEU B 1 132 ? 14.861 46.868 84.540 1.000 36.070 111 LEU BBB C 1
ATOM 13196 O O . LEU B 1 132 ? 14.276 47.316 83.526 1.000 37.102 111 LEU BBB O 1
ATOM 13212 N N . LYS B 1 133 ? 16.072 46.288 84.541 1.000 40.489 112 LYS BBB N 1
ATOM 13213 C CA . LYS B 1 133 ? 16.941 46.032 83.342 1.000 47.632 112 LYS BBB CA 1
ATOM 13214 C C . LYS B 1 133 ? 17.392 44.563 83.329 1.000 46.252 112 LYS BBB C 1
ATOM 13215 O O . LYS B 1 133 ? 18.186 44.188 84.211 1.000 45.253 112 LYS BBB O 1
ATOM 13227 N N . ASP B 1 134 ? 16.945 43.767 82.354 1.000 49.493 113 ASP BBB N 1
ATOM 13228 C CA . ASP B 1 134 ? 17.368 42.343 82.197 1.000 51.730 113 ASP BBB CA 1
ATOM 13229 C C . ASP B 1 134 ? 17.193 41.602 83.528 1.000 47.304 113 ASP BBB C 1
ATOM 13230 O O . ASP B 1 134 ? 18.157 40.948 83.969 1.000 46.727 113 ASP BBB O 1
ATOM 13239 N N . GLY B 1 135 ? 16.012 41.738 84.134 1.000 41.695 114 GLY BBB N 1
ATOM 13240 C CA . GLY B 1 135 ? 15.626 41.120 85.420 1.000 42.479 114 GLY BBB CA 1
ATOM 13241 C C . GLY B 1 135 ? 16.450 41.596 86.611 1.000 38.975 114 GLY BBB C 1
ATOM 13242 O O . GLY B 1 135 ? 16.388 40.910 87.647 1.000 43.275 114 GLY BBB O 1
ATOM 13246 N N . LYS B 1 136 ? 17.183 42.716 86.510 1.000 36.245 115 LYS BBB N 1
ATOM 13247 C CA . LYS B 1 136 ? 18.019 43.261 87.626 1.000 34.148 115 LYS BBB CA 1
ATOM 13248 C C . LYS B 1 136 ? 17.605 44.706 87.957 1.000 34.088 115 LYS BBB C 1
ATOM 13249 O O . LYS B 1 136 ? 17.096 45.409 87.057 1.000 35.023 115 LYS BBB O 1
ATOM 13258 N N . LEU B 1 137 ? 17.844 45.129 89.202 1.000 29.434 116 LEU BBB N 1
ATOM 13259 C CA . LEU B 1 137 ? 17.603 46.498 89.699 1.000 26.667 116 LEU BBB CA 1
ATOM 13260 C C . LEU B 1 137 ? 18.899 47.033 90.261 1.000 27.134 116 LEU BBB C 1
ATOM 13261 O O . LEU B 1 137 ? 19.662 46.283 90.861 1.000 27.241 116 LEU BBB O 1
ATOM 13277 N N . PRO B 1 138 ? 19.145 48.356 90.143 1.000 26.602 117 PRO BBB N 1
ATOM 13278 C CA . PRO B 1 138 ? 20.212 49.000 90.882 1.000 26.417 117 PRO BBB CA 1
ATOM 13279 C C . PRO B 1 138 ? 19.762 49.231 92.327 1.000 28.239 117 PRO BBB C 1
ATOM 13280 O O . PRO B 1 138 ? 18.567 49.397 92.582 1.000 26.228 117 PRO BBB O 1
ATOM 13291 N N . GLU B 1 139 ? 20.718 49.213 93.247 1.000 28.034 118 GLU BBB N 1
ATOM 13292 C CA . GLU B 1 139 ? 20.492 49.674 94.640 1.000 27.804 118 GLU BBB CA 1
ATOM 13293 C C . GLU B 1 139 ? 20.402 51.191 94.592 1.000 27.829 118 GLU BBB C 1
ATOM 13294 O O . GLU B 1 139 ? 21.380 51.812 94.193 1.000 27.799 118 GLU BBB O 1
ATOM 13306 N N . VAL B 1 140 ? 19.246 51.763 94.927 1.000 24.112 119 VAL BBB N 1
ATOM 13307 C CA . VAL B 1 140 ? 19.024 53.214 94.735 1.000 24.681 119 VAL BBB CA 1
ATOM 13308 C C . VAL B 1 140 ? 18.103 53.713 95.842 1.000 22.196 119 VAL BBB C 1
ATOM 13309 O O . VAL B 1 140 ? 17.323 52.898 96.404 1.000 23.805 119 VAL BBB O 1
ATOM 13322 N N A GLU B 1 141 ? 18.230 54.988 96.194 0.600 22.909 120 GLU BBB N 1
ATOM 13323 N N B GLU B 1 141 ? 18.179 55.024 96.100 0.400 21.935 120 GLU BBB N 1
ATOM 13324 C CA A GLU B 1 141 ? 17.253 55.717 97.018 0.600 23.079 120 GLU BBB CA 1
ATOM 13325 C CA B GLU B 1 141 ? 17.333 55.798 97.037 0.400 21.524 120 GLU BBB CA 1
ATOM 13326 C C A GLU B 1 141 ? 16.845 56.965 96.236 0.600 21.618 120 GLU BBB C 1
ATOM 13327 C C B GLU B 1 141 ? 16.842 57.077 96.346 0.400 20.350 120 GLU BBB C 1
ATOM 13328 O O A GLU B 1 141 ? 17.734 57.624 95.678 0.600 19.204 120 GLU BBB O 1
ATOM 13329 O O B GLU B 1 141 ? 17.664 57.958 96.040 0.400 19.537 120 GLU BBB O 1
ATOM 13352 N N . ILE B 1 142 ? 15.533 57.170 96.111 1.000 20.121 121 ILE BBB N 1
ATOM 13353 C CA . ILE B 1 142 ? 14.931 58.291 95.347 1.000 18.586 121 ILE BBB CA 1
ATOM 13354 C C . ILE B 1 142 ? 13.926 59.023 96.200 1.000 15.846 121 ILE BBB C 1
ATOM 13355 O O . ILE B 1 142 ? 13.075 58.404 96.776 1.000 15.823 121 ILE BBB O 1
ATOM 13371 N N . LYS B 1 143 ? 14.015 60.336 96.174 1.000 15.296 122 LYS BBB N 1
ATOM 13372 C CA . LYS B 1 143 ? 12.982 61.264 96.673 1.000 16.875 122 LYS BBB CA 1
ATOM 13373 C C . LYS B 1 143 ? 12.596 62.171 95.516 1.000 16.962 122 LYS BBB C 1
ATOM 13374 O O . LYS B 1 143 ? 13.470 62.771 94.906 1.000 17.100 122 LYS BBB O 1
ATOM 13393 N N . ASP B 1 144 ? 11.318 62.184 95.182 1.000 14.881 123 ASP BBB N 1
ATOM 13394 C CA . ASP B 1 144 ? 10.927 62.814 93.893 1.000 15.372 123 ASP BBB CA 1
ATOM 13395 C C . ASP B 1 144 ? 9.551 63.422 94.010 1.000 14.895 123 ASP BBB C 1
ATOM 13396 O O . ASP B 1 144 ? 8.748 63.013 94.915 1.000 13.843 123 ASP BBB O 1
ATOM 13405 N N . TYR B 1 145 ? 9.343 64.445 93.180 1.000 14.542 124 TYR BBB N 1
ATOM 13406 C CA . TYR B 1 145 ? 8.112 65.265 93.143 1.000 15.205 124 TYR BBB CA 1
ATOM 13407 C C . TYR B 1 145 ? 8.264 66.142 91.918 1.000 15.291 124 TYR BBB C 1
ATOM 13408 O O . TYR B 1 145 ? 9.375 66.332 91.447 1.000 14.149 124 TYR BBB O 1
ATOM 13426 N N . PRO B 1 146 ? 7.147 66.640 91.374 1.000 14.707 125 PRO BBB N 1
ATOM 13427 C CA . PRO B 1 146 ? 7.183 67.542 90.235 1.000 14.855 125 PRO BBB CA 1
ATOM 13428 C C . PRO B 1 146 ? 7.443 69.003 90.635 1.000 14.831 125 PRO BBB C 1
ATOM 13429 O O . PRO B 1 146 ? 6.946 69.484 91.680 1.000 17.205 125 PRO BBB O 1
ATOM 13440 N N . SER B 1 147 ? 8.219 69.713 89.806 1.000 13.514 126 SER BBB N 1
ATOM 13441 C CA . SER B 1 147 ? 8.512 71.158 90.006 1.000 13.954 126 SER BBB CA 1
ATOM 13442 C C . SER B 1 147 ? 7.329 72.016 89.556 1.000 15.948 126 SER BBB C 1
ATOM 13443 O O . SER B 1 147 ? 7.196 73.184 90.013 1.000 16.229 126 SER BBB O 1
ATOM 13451 N N . VAL B 1 148 ? 6.525 71.527 88.616 1.000 15.471 127 VAL BBB N 1
ATOM 13452 C CA . VAL B 1 148 ? 5.370 72.259 88.023 1.000 15.076 127 VAL BBB CA 1
ATOM 13453 C C . VAL B 1 148 ? 4.113 71.424 88.261 1.000 14.291 127 VAL BBB C 1
ATOM 13454 O O . VAL B 1 148 ? 4.158 70.189 88.076 1.000 13.018 127 VAL BBB O 1
ATOM 13467 N N . ARG B 1 149 ? 3.019 72.054 88.679 1.000 16.607 128 ARG BBB N 1
ATOM 13468 C CA . ARG B 1 149 ? 1.858 71.341 89.259 1.000 18.413 128 ARG BBB CA 1
ATOM 13469 C C . ARG B 1 149 ? 1.114 70.592 88.168 1.000 15.170 128 ARG BBB C 1
ATOM 13470 O O . ARG B 1 149 ? 0.674 69.446 88.451 1.000 15.645 128 ARG BBB O 1
ATOM 13491 N N . TYR B 1 150 ? 0.873 71.274 87.057 1.000 14.716 129 TYR BBB N 1
ATOM 13492 C CA . TYR B 1 150 ? 0.118 70.661 85.926 1.000 13.835 129 TYR BBB CA 1
ATOM 13493 C C . TYR B 1 150 ? 1.048 70.560 84.716 1.000 12.546 129 TYR BBB C 1
ATOM 13494 O O . TYR B 1 150 ? 1.716 71.543 84.343 1.000 13.616 129 TYR BBB O 1
ATOM 13512 N N . ARG B 1 151 ? 1.143 69.374 84.162 1.000 13.493 130 ARG BBB N 1
ATOM 13513 C CA . ARG B 1 151 ? 2.110 69.025 83.104 1.000 12.588 130 ARG BBB CA 1
ATOM 13514 C C . ARG B 1 151 ? 1.394 68.159 82.086 1.000 12.988 130 ARG BBB C 1
ATOM 13515 O O . ARG B 1 151 ? 0.896 67.061 82.469 1.000 12.233 130 ARG BBB O 1
ATOM 13536 N N . GLY B 1 152 ? 1.459 68.518 80.818 1.000 12.456 131 GLY BBB N 1
ATOM 13537 C CA . GLY B 1 152 ? 0.836 67.614 79.860 1.000 12.221 131 GLY BBB CA 1
ATOM 13538 C C . GLY B 1 152 ? 0.668 68.203 78.484 1.000 12.173 131 GLY BBB C 1
ATOM 13539 O O . GLY B 1 152 ? 1.594 68.843 77.990 1.000 11.434 131 GLY BBB O 1
ATOM 13543 N N . VAL B 1 153 ? -0.452 67.848 77.862 1.000 11.132 132 VAL BBB N 1
ATOM 13544 C CA . VAL B 1 153 ? -0.656 68.106 76.426 1.000 10.849 132 VAL BBB CA 1
ATOM 13545 C C . VAL B 1 153 ? -1.984 68.792 76.238 1.000 11.143 132 VAL BBB C 1
ATOM 13546 O O . VAL B 1 153 ? -2.919 68.430 76.911 1.000 11.801 132 VAL BBB O 1
ATOM 13559 N N . VAL B 1 154 ? -2.000 69.830 75.417 1.000 10.249 133 VAL BBB N 1
ATOM 13560 C CA . VAL B 1 154 ? -3.298 70.369 74.915 1.000 11.894 133 VAL BBB CA 1
ATOM 13561 C C . VAL B 1 154 ? -3.433 69.962 73.456 1.000 11.829 133 VAL BBB C 1
ATOM 13562 O O . VAL B 1 154 ? -2.555 70.309 72.629 1.000 11.401 133 VAL BBB O 1
ATOM 13575 N N . GLU B 1 155 ? -4.454 69.177 73.152 1.000 12.095 134 GLU BBB N 1
ATOM 13576 C CA . GLU B 1 155 ? -4.729 68.847 71.747 1.000 11.877 134 GLU BBB CA 1
ATOM 13577 C C . GLU B 1 155 ? -5.533 70.026 71.269 1.000 13.394 134 GLU BBB C 1
ATOM 13578 O O . GLU B 1 155 ? -6.762 70.006 71.405 1.000 12.758 134 GLU BBB O 1
ATOM 13590 N N . GLY B 1 156 ? -4.834 71.065 70.821 1.000 12.393 135 GLY BBB N 1
ATOM 13591 C CA . GLY B 1 156 ? -5.409 72.424 70.629 1.000 12.531 135 GLY BBB CA 1
ATOM 13592 C C . GLY B 1 156 ? -5.133 73.000 69.262 1.000 14.711 135 GLY BBB C 1
ATOM 13593 O O . GLY B 1 156 ? -5.317 74.217 69.061 1.000 14.164 135 GLY BBB O 1
ATOM 13597 N N . PHE B 1 157 ? -4.732 72.164 68.307 1.000 13.476 136 PHE BBB N 1
ATOM 13598 C CA . PHE B 1 157 ? -4.284 72.623 66.975 1.000 14.331 136 PHE BBB CA 1
ATOM 13599 C C . PHE B 1 157 ? -5.442 72.683 65.983 1.000 13.154 136 PHE BBB C 1
ATOM 13600 O O . PHE B 1 157 ? -6.527 72.119 66.246 1.000 13.842 136 PHE BBB O 1
ATOM 13617 N N . TYR B 1 158 ? -5.201 73.426 64.890 1.000 13.573 137 TYR BBB N 1
ATOM 13618 C CA . TYR B 1 158 ? -6.025 73.354 63.650 1.000 13.348 137 TYR BBB CA 1
ATOM 13619 C C . TYR B 1 158 ? -5.627 72.091 62.875 1.000 13.731 137 TYR BBB C 1
ATOM 13620 O O . TYR B 1 158 ? -4.447 71.794 62.771 1.000 14.569 137 TYR BBB O 1
ATOM 13638 N N . GLY B 1 159 ? -6.592 71.460 62.231 1.000 15.032 138 GLY BBB N 1
ATOM 13639 C CA . GLY B 1 159 ? -6.341 70.303 61.372 1.000 16.016 138 GLY BBB CA 1
ATOM 13640 C C . GLY B 1 159 ? -7.094 69.110 61.866 1.000 16.050 138 GLY BBB C 1
ATOM 13641 O O . GLY B 1 159 ? -8.018 69.271 62.711 1.000 15.975 138 GLY BBB O 1
ATOM 13645 N N . THR B 1 160 ? -6.784 67.959 61.280 1.000 15.808 139 THR BBB N 1
ATOM 13646 C CA . THR B 1 160 ? -7.503 66.708 61.580 1.000 16.616 139 THR BBB CA 1
ATOM 13647 C C . THR B 1 160 ? -7.248 66.362 63.042 1.000 16.615 139 THR BBB C 1
ATOM 13648 O O . THR B 1 160 ? -6.101 66.195 63.431 1.000 14.907 139 THR BBB O 1
ATOM 13659 N N . PRO B 1 161 ? -8.285 66.284 63.895 1.000 14.572 140 PRO BBB N 1
ATOM 13660 C CA . PRO B 1 161 ? -8.107 65.910 65.292 1.000 14.463 140 PRO BBB CA 1
ATOM 13661 C C . PRO B 1 161 ? -7.529 64.504 65.396 1.000 14.011 140 PRO BBB C 1
ATOM 13662 O O . PRO B 1 161 ? -7.661 63.715 64.466 1.000 14.588 140 PRO BBB O 1
ATOM 13673 N N . TRP B 1 162 ? -6.789 64.246 66.479 1.000 12.503 141 TRP BBB N 1
ATOM 13674 C CA . TRP B 1 162 ? -6.260 62.899 66.760 1.000 12.446 141 TRP BBB CA 1
ATOM 13675 C C . TRP B 1 162 ? -7.392 61.884 66.707 1.000 13.260 141 TRP BBB C 1
ATOM 13676 O O . TRP B 1 162 ? -8.534 62.152 67.211 1.000 14.799 141 TRP BBB O 1
ATOM 13697 N N . SER B 1 163 ? -7.072 60.730 66.145 1.000 13.418 142 SER BBB N 1
ATOM 13698 C CA . SER B 1 163 ? -7.995 59.580 66.166 1.000 14.810 142 SER BBB CA 1
ATOM 13699 C C . SER B 1 163 ? -8.225 59.094 67.592 1.000 14.744 142 SER BBB C 1
ATOM 13700 O O . SER B 1 163 ? -7.388 59.335 68.522 1.000 13.954 142 SER BBB O 1
ATOM 13708 N N . HIS B 1 164 ? -9.310 58.364 67.810 1.000 15.412 143 HIS BBB N 1
ATOM 13709 C CA . HIS B 1 164 ? -9.576 57.754 69.133 1.000 15.043 143 HIS BBB CA 1
ATOM 13710 C C . HIS B 1 164 ? -8.415 56.826 69.522 1.000 15.433 143 HIS BBB C 1
ATOM 13711 O O . HIS B 1 164 ? -7.941 56.846 70.671 1.000 15.789 143 HIS BBB O 1
ATOM 13726 N N . GLN B 1 165 ? -7.943 56.006 68.589 1.000 15.740 144 GLN BBB N 1
ATOM 13727 C CA . GLN B 1 165 ? -6.831 55.089 68.884 1.000 16.796 144 GLN BBB CA 1
ATOM 13728 C C . GLN B 1 165 ? -5.590 55.899 69.250 1.000 14.716 144 GLN BBB C 1
ATOM 13729 O O . GLN B 1 165 ? -4.857 55.464 70.160 1.000 16.620 144 GLN BBB O 1
ATOM 13743 N N . ALA B 1 166 ? -5.331 57.000 68.531 1.000 13.556 145 ALA BBB N 1
ATOM 13744 C CA . ALA B 1 166 ? -4.161 57.862 68.836 1.000 12.797 145 ALA BBB CA 1
ATOM 13745 C C . ALA B 1 166 ? -4.305 58.364 70.277 1.000 12.040 145 ALA BBB C 1
ATOM 13746 O O . ALA B 1 166 ? -3.307 58.367 71.025 1.000 12.937 145 ALA BBB O 1
ATOM 13753 N N . ARG B 1 167 ? -5.496 58.822 70.653 1.000 13.143 146 ARG BBB N 1
ATOM 13754 C CA . ARG B 1 167 ? -5.702 59.390 72.014 1.000 13.192 146 ARG BBB CA 1
ATOM 13755 C C . ARG B 1 167 ? -5.508 58.314 73.077 1.000 13.765 146 ARG BBB C 1
ATOM 13756 O O . ARG B 1 167 ? -4.917 58.604 74.124 1.000 15.471 146 ARG BBB O 1
ATOM 13777 N N . LEU B 1 168 ? -5.942 57.070 72.835 1.000 13.601 147 LEU BBB N 1
ATOM 13778 C CA . LEU B 1 168 ? -5.751 56.004 73.846 1.000 14.326 147 LEU BBB CA 1
ATOM 13779 C C . LEU B 1 168 ? -4.259 55.757 74.048 1.000 14.196 147 LEU BBB C 1
ATOM 13780 O O . LEU B 1 168 ? -3.821 55.628 75.196 1.000 15.148 147 LEU BBB O 1
ATOM 13796 N N . SER B 1 169 ? -3.507 55.801 72.970 1.000 13.460 148 SER BBB N 1
ATOM 13797 C CA . SER B 1 169 ? -2.042 55.645 73.043 1.000 13.710 148 SER BBB CA 1
ATOM 13798 C C . SER B 1 169 ? -1.398 56.794 73.823 1.000 13.244 148 SER BBB C 1
ATOM 13799 O O . SER B 1 169 ? -0.448 56.561 74.608 1.000 13.351 148 SER BBB O 1
ATOM 13807 N N . GLN B 1 170 ? -1.848 58.013 73.545 1.000 12.168 149 GLN BBB N 1
ATOM 13808 C CA . GLN B 1 170 ? -1.350 59.231 74.215 1.000 13.032 149 GLN BBB CA 1
ATOM 13809 C C . GLN B 1 170 ? -1.535 59.097 75.731 1.000 12.615 149 GLN BBB C 1
ATOM 13810 O O . GLN B 1 170 ? -0.565 59.318 76.463 1.000 10.973 149 GLN BBB O 1
ATOM 13824 N N . LEU B 1 171 ? -2.739 58.732 76.193 1.000 12.168 150 LEU BBB N 1
ATOM 13825 C CA . LEU B 1 171 ? -2.991 58.724 77.643 1.000 13.073 150 LEU BBB CA 1
ATOM 13826 C C . LEU B 1 171 ? -2.068 57.730 78.343 1.000 14.003 150 LEU BBB C 1
ATOM 13827 O O . LEU B 1 171 ? -1.621 58.026 79.428 1.000 14.993 150 LEU BBB O 1
ATOM 13843 N N . LYS B 1 172 ? -1.794 56.600 77.715 1.000 14.693 151 LYS BBB N 1
ATOM 13844 C CA . LYS B 1 172 ? -0.890 55.604 78.297 1.000 16.865 151 LYS BBB CA 1
ATOM 13845 C C . LYS B 1 172 ? 0.520 56.198 78.395 1.000 13.496 151 LYS BBB C 1
ATOM 13846 O O . LYS B 1 172 ? 1.200 56.018 79.437 1.000 13.992 151 LYS BBB O 1
ATOM 13865 N N . PHE B 1 173 ? 0.943 56.895 77.339 1.000 13.476 152 PHE BBB N 1
ATOM 13866 C CA . PHE B 1 173 ? 2.278 57.535 77.335 1.000 12.527 152 PHE BBB CA 1
ATOM 13867 C C . PHE B 1 173 ? 2.396 58.637 78.408 1.000 11.972 152 PHE BBB C 1
ATOM 13868 O O . PHE B 1 173 ? 3.465 58.796 78.989 1.000 12.754 152 PHE BBB O 1
ATOM 13885 N N . TYR B 1 174 ? 1.309 59.375 78.658 1.000 12.578 153 TYR BBB N 1
ATOM 13886 C CA . TYR B 1 174 ? 1.314 60.485 79.648 1.000 13.365 153 TYR BBB CA 1
ATOM 13887 C C . TYR B 1 174 ? 1.545 59.879 81.021 1.000 14.323 153 TYR BBB C 1
ATOM 13888 O O . TYR B 1 174 ? 2.364 60.370 81.770 1.000 13.703 153 TYR BBB O 1
ATOM 13906 N N . GLY B 1 175 ? 0.822 58.797 81.341 1.000 12.693 154 GLY BBB N 1
ATOM 13907 C CA . GLY B 1 175 ? 0.987 58.155 82.659 1.000 12.919 154 GLY BBB CA 1
ATOM 13908 C C . GLY B 1 175 ? 2.427 57.686 82.857 1.000 14.653 154 GLY BBB C 1
ATOM 13909 O O . GLY B 1 175 ? 2.991 57.915 83.933 1.000 14.989 154 GLY BBB O 1
ATOM 13913 N N . LYS B 1 176 ? 3.020 57.130 81.810 1.000 12.946 155 LYS BBB N 1
ATOM 13914 C CA . LYS B 1 176 ? 4.399 56.626 81.923 1.000 13.619 155 LYS BBB CA 1
ATOM 13915 C C . LYS B 1 176 ? 5.371 57.767 82.220 1.000 13.060 155 LYS BBB C 1
ATOM 13916 O O . LYS B 1 176 ? 6.434 57.507 82.824 1.000 13.606 155 LYS BBB O 1
ATOM 13935 N N . ASN B 1 177 ? 5.107 58.966 81.725 1.000 12.104 156 ASN BBB N 1
ATOM 13936 C CA . ASN B 1 177 ? 6.063 60.098 81.745 1.000 12.597 156 ASN BBB CA 1
ATOM 13937 C C . ASN B 1 177 ? 5.595 61.099 82.787 1.000 12.690 156 ASN BBB C 1
ATOM 13938 O O . ASN B 1 177 ? 6.099 62.229 82.782 1.000 12.229 156 ASN BBB O 1
ATOM 13949 N N . LYS B 1 178 ? 4.615 60.734 83.630 1.000 11.650 157 LYS BBB N 1
ATOM 13950 C CA . LYS B 1 178 ? 4.199 61.618 84.755 1.000 12.542 157 LYS BBB CA 1
ATOM 13951 C C . LYS B 1 178 ? 3.581 62.898 84.248 1.000 12.668 157 LYS BBB C 1
ATOM 13952 O O . LYS B 1 178 ? 3.605 63.880 84.965 1.000 14.575 157 LYS BBB O 1
ATOM 13971 N N . MET B 1 179 ? 2.892 62.872 83.108 1.000 12.889 158 MET BBB N 1
ATOM 13972 C CA . MET B 1 179 ? 2.070 64.016 82.660 1.000 12.664 158 MET BBB CA 1
ATOM 13973 C C . MET B 1 179 ? 0.657 63.795 83.199 1.000 13.177 158 MET BBB C 1
ATOM 13974 O O . MET B 1 179 ? 0.129 62.700 83.016 1.000 14.508 158 MET BBB O 1
ATOM 13988 N N . ASN B 1 180 ? 0.211 64.712 84.028 1.000 12.880 159 ASN BBB N 1
ATOM 13989 C CA . ASN B 1 180 ? -1.061 64.571 84.733 1.000 12.396 159 ASN BBB CA 1
ATOM 13990 C C . ASN B 1 180 ? -2.187 65.338 84.035 1.000 12.976 159 ASN BBB C 1
ATOM 13991 O O . ASN B 1 180 ? -3.281 65.409 84.612 1.000 12.791 159 ASN BBB O 1
ATOM 14002 N N . THR B 1 181 ? -1.985 65.940 82.853 1.000 12.888 160 THR BBB N 1
ATOM 14003 C CA . THR B 1 181 ? -3.028 66.793 82.246 1.000 12.299 160 THR BBB CA 1
ATOM 14004 C C . THR B 1 181 ? -3.135 66.471 80.761 1.000 12.784 160 THR BBB C 1
ATOM 14005 O O . THR B 1 181 ? -2.105 66.461 80.062 1.000 13.201 160 THR BBB O 1
ATOM 14016 N N . TYR B 1 182 ? -4.360 66.289 80.289 1.000 11.907 161 TYR BBB N 1
ATOM 14017 C CA . TYR B 1 182 ? -4.665 66.236 78.839 1.000 12.706 161 TYR BBB CA 1
ATOM 14018 C C . TYR B 1 182 ? -5.816 67.169 78.600 1.000 13.287 161 TYR BBB C 1
ATOM 14019 O O . TYR B 1 182 ? -6.888 66.943 79.197 1.000 12.784 161 TYR BBB O 1
ATOM 14037 N N . ILE B 1 183 ? -5.559 68.253 77.877 1.000 12.397 162 ILE BBB N 1
ATOM 14038 C CA . ILE B 1 183 ? -6.628 69.219 77.554 1.000 11.773 162 ILE BBB CA 1
ATOM 14039 C C . ILE B 1 183 ? -7.125 68.923 76.170 1.000 13.069 162 ILE BBB C 1
ATOM 14040 O O . ILE B 1 183 ? -6.394 69.139 75.170 1.000 13.403 162 ILE BBB O 1
ATOM 14056 N N . TYR B 1 184 ? -8.386 68.486 76.123 1.000 12.692 163 TYR BBB N 1
ATOM 14057 C CA . TYR B 1 184 ? -9.049 68.165 74.854 1.000 13.330 163 TYR BBB CA 1
ATOM 14058 C C . TYR B 1 184 ? -9.565 69.465 74.251 1.000 13.324 163 TYR BBB C 1
ATOM 14059 O O . TYR B 1 184 ? -10.554 70.046 74.823 1.000 13.367 163 TYR BBB O 1
ATOM 14077 N N . GLY B 1 185 ? -9.045 69.897 73.105 1.000 12.615 164 GLY BBB N 1
ATOM 14078 C CA . GLY B 1 185 ? -9.574 71.098 72.447 1.000 12.481 164 GLY BBB CA 1
ATOM 14079 C C . GLY B 1 185 ? -9.223 71.231 70.977 1.000 13.259 164 GLY BBB C 1
ATOM 14080 O O . GLY B 1 185 ? -8.691 72.259 70.572 1.000 13.561 164 GLY BBB O 1
ATOM 14084 N N . PRO B 1 186 ? -9.509 70.240 70.119 1.000 14.153 165 PRO BBB N 1
ATOM 14085 C CA . PRO B 1 186 ? -9.110 70.326 68.716 1.000 13.745 165 PRO BBB CA 1
ATOM 14086 C C . PRO B 1 186 ? -9.947 71.420 68.065 1.000 13.654 165 PRO BBB C 1
ATOM 14087 O O . PRO B 1 186 ? -11.167 71.372 68.156 1.000 14.093 165 PRO BBB O 1
ATOM 14098 N N . LYS B 1 187 ? -9.304 72.404 67.467 1.000 13.679 166 LYS BBB N 1
ATOM 14099 C CA . LYS B 1 187 ? -9.978 73.581 66.859 1.000 15.500 166 LYS BBB CA 1
ATOM 14100 C C . LYS B 1 187 ? -11.068 73.125 65.874 1.000 15.822 166 LYS BBB C 1
ATOM 14101 O O . LYS B 1 187 ? -12.146 73.817 65.824 1.000 15.551 166 LYS BBB O 1
ATOM 14120 N N . ASP B 1 188 ? -10.837 72.024 65.162 1.000 14.584 167 ASP BBB N 1
ATOM 14121 C CA . ASP B 1 188 ? -11.774 71.610 64.080 1.000 15.648 167 ASP BBB CA 1
ATOM 14122 C C . ASP B 1 188 ? -12.779 70.549 64.556 1.000 15.766 167 ASP BBB C 1
ATOM 14123 O O . ASP B 1 188 ? -13.517 70.029 63.677 1.000 17.039 167 ASP BBB O 1
ATOM 14132 N N . ASP B 1 189 ? -12.897 70.301 65.852 1.000 13.592 168 ASP BBB N 1
ATOM 14133 C CA . ASP B 1 189 ? -13.998 69.470 66.403 1.000 16.030 168 ASP BBB CA 1
ATOM 14134 C C . ASP B 1 189 ? -15.233 70.346 66.460 1.000 15.472 168 ASP BBB C 1
ATOM 14135 O O . ASP B 1 189 ? -15.284 71.317 67.247 1.000 14.840 168 ASP BBB O 1
ATOM 14144 N N . PRO B 1 190 ? -16.301 70.021 65.684 1.000 16.221 169 PRO BBB N 1
ATOM 14145 C CA . PRO B 1 190 ? -17.434 70.933 65.638 1.000 18.556 169 PRO BBB CA 1
ATOM 14146 C C . PRO B 1 190 ? -18.231 71.034 66.941 1.000 16.290 169 PRO BBB C 1
ATOM 14147 O O . PRO B 1 190 ? -18.980 71.969 67.126 1.000 17.165 169 PRO BBB O 1
ATOM 14158 N N . TYR B 1 191 ? -18.100 70.047 67.843 1.000 14.436 170 TYR BBB N 1
ATOM 14159 C CA . TYR B 1 191 ? -18.757 70.077 69.160 1.000 15.019 170 TYR BBB CA 1
ATOM 14160 C C . TYR B 1 191 ? -17.880 70.771 70.207 1.000 13.733 170 TYR BBB C 1
ATOM 14161 O O . TYR B 1 191 ? -18.302 70.914 71.353 1.000 15.263 170 TYR BBB O 1
ATOM 14179 N N . HIS B 1 192 ? -16.660 71.184 69.831 1.000 14.529 171 HIS BBB N 1
ATOM 14180 C CA . HIS B 1 192 ? -15.770 71.989 70.694 1.000 13.808 171 HIS BBB CA 1
ATOM 14181 C C . HIS B 1 192 ? -15.918 73.477 70.372 1.000 14.791 171 HIS BBB C 1
ATOM 14182 O O . HIS B 1 192 ? -15.910 74.292 71.317 1.000 13.673 171 HIS BBB O 1
ATOM 14197 N N . SER B 1 193 ? -16.029 73.783 69.093 1.000 16.664 172 SER BBB N 1
ATOM 14198 C CA . SER B 1 193 ? -15.988 75.188 68.591 1.000 15.639 172 SER BBB CA 1
ATOM 14199 C C . SER B 1 193 ? -17.298 75.597 67.893 1.000 19.302 172 SER BBB C 1
ATOM 14200 O O . SER B 1 193 ? -18.358 74.977 68.087 1.000 17.965 172 SER BBB O 1
ATOM 14208 N N . ALA B 1 194 ? -17.355 76.758 67.245 1.000 21.360 173 ALA BBB N 1
ATOM 14209 C CA . ALA B 1 194 ? -18.666 77.317 66.821 1.000 23.917 173 ALA BBB CA 1
ATOM 14210 C C . ALA B 1 194 ? -19.100 76.665 65.504 1.000 28.240 173 ALA BBB C 1
ATOM 14211 O O . ALA B 1 194 ? -18.246 76.324 64.688 1.000 28.362 173 ALA BBB O 1
ATOM 14218 N N . PRO B 1 195 ? -20.425 76.484 65.243 1.000 21.241 174 PRO BBB N 1
ATOM 14219 C CA . PRO B 1 195 ? -21.504 76.829 66.187 1.000 22.992 174 PRO BBB CA 1
ATOM 14220 C C . PRO B 1 195 ? -21.954 75.665 67.045 1.000 19.586 174 PRO BBB C 1
ATOM 14221 O O . PRO B 1 195 ? -22.783 75.907 68.032 1.000 22.568 174 PRO BBB O 1
ATOM 14232 N N . ASN B 1 196 ? -21.372 74.446 66.800 1.000 17.337 175 ASN BBB N 1
ATOM 14233 C CA . ASN B 1 196 ? -22.005 73.273 67.449 1.000 16.122 175 ASN BBB CA 1
ATOM 14234 C C . ASN B 1 196 ? -21.456 73.010 68.838 1.000 16.321 175 ASN BBB C 1
ATOM 14235 O O . ASN B 1 196 ? -21.826 71.960 69.452 1.000 14.784 175 ASN BBB O 1
ATOM 14246 N N . TRP B 1 197 ? -20.645 73.914 69.408 1.000 14.527 176 TRP BBB N 1
ATOM 14247 C CA . TRP B 1 197 ? -20.308 73.832 70.839 1.000 14.466 176 TRP BBB CA 1
ATOM 14248 C C . TRP B 1 197 ? -21.586 73.761 71.684 1.000 16.026 176 TRP BBB C 1
ATOM 14249 O O . TRP B 1 197 ? -21.557 73.160 72.760 1.000 16.116 176 TRP BBB O 1
ATOM 14270 N N . ARG B 1 198 ? -22.693 74.338 71.202 1.000 16.496 177 ARG BBB N 1
ATOM 14271 C CA . ARG B 1 198 ? -23.984 74.244 71.918 1.000 18.245 177 ARG BBB CA 1
ATOM 14272 C C . ARG B 1 198 ? -24.550 72.817 71.978 1.000 18.163 177 ARG BBB C 1
ATOM 14273 O O . ARG B 1 198 ? -25.493 72.617 72.782 1.000 19.206 177 ARG BBB O 1
ATOM 14294 N N . LEU B 1 199 ? -24.151 71.916 71.104 1.000 16.990 178 LEU BBB N 1
ATOM 14295 C CA . LEU B 1 199 ? -24.878 70.630 70.916 1.000 18.433 178 LEU BBB CA 1
ATOM 14296 C C . LEU B 1 199 ? -24.143 69.592 71.745 1.000 18.461 178 LEU BBB C 1
ATOM 14297 O O . LEU B 1 199 ? -22.919 69.558 71.749 1.000 16.105 178 LEU BBB O 1
ATOM 14313 N N . PRO B 1 200 ? -24.851 68.674 72.406 1.000 17.668 179 PRO BBB N 1
ATOM 14314 C CA . PRO B 1 200 ? -24.208 67.500 72.971 1.000 18.229 179 PRO BBB CA 1
ATOM 14315 C C . PRO B 1 200 ? -23.553 66.655 71.875 1.000 16.115 179 PRO BBB C 1
ATOM 14316 O O . PRO B 1 200 ? -23.926 66.707 70.699 1.000 17.896 179 PRO BBB O 1
ATOM 14327 N N . TYR B 1 201 ? -22.441 65.980 72.216 1.000 15.846 180 TYR BBB N 1
ATOM 14328 C CA . TYR B 1 201 ? -21.793 65.003 71.304 1.000 17.124 180 TYR BBB CA 1
ATOM 14329 C C . TYR B 1 201 ? -22.826 63.962 70.884 1.000 17.916 180 TYR BBB C 1
ATOM 14330 O O . TYR B 1 201 ? -23.606 63.494 71.698 1.000 18.042 180 TYR BBB O 1
ATOM 14348 N N . PRO B 1 202 ? -22.813 63.574 69.596 1.000 19.606 181 PRO BBB N 1
ATOM 14349 C CA . PRO B 1 202 ? -23.564 62.414 69.155 1.000 22.675 181 PRO BBB CA 1
ATOM 14350 C C . PRO B 1 202 ? -23.163 61.218 70.022 1.000 22.341 181 PRO BBB C 1
ATOM 14351 O O . PRO B 1 202 ? -22.048 61.211 70.581 1.000 19.636 181 PRO BBB O 1
ATOM 14362 N N . ASP B 1 203 ? -24.018 60.193 70.060 1.000 21.710 182 ASP BBB N 1
ATOM 14363 C CA . ASP B 1 203 ? -23.842 58.991 70.911 1.000 21.844 182 ASP BBB CA 1
ATOM 14364 C C . ASP B 1 203 ? -22.479 58.315 70.678 1.000 18.907 182 ASP BBB C 1
ATOM 14365 O O . ASP B 1 203 ? -21.894 57.971 71.702 1.000 19.204 182 ASP BBB O 1
ATOM 14374 N N . LYS B 1 204 ? -22.070 58.131 69.418 1.000 19.784 183 LYS BBB N 1
ATOM 14375 C CA . LYS B 1 204 ? -20.819 57.400 69.079 1.000 21.601 183 LYS BBB CA 1
ATOM 14376 C C . LYS B 1 204 ? -19.650 58.150 69.749 1.000 19.410 183 LYS BBB C 1
ATOM 14377 O O . LYS B 1 204 ? -18.849 57.505 70.521 1.000 19.790 183 LYS BBB O 1
ATOM 14392 N N . GLU B 1 205 ? -19.602 59.453 69.535 1.000 20.337 184 GLU BBB N 1
ATOM 14393 C CA A GLU B 1 205 ? -18.471 60.285 70.013 0.500 19.343 184 GLU BBB CA 1
ATOM 14394 C CA B GLU B 1 205 ? -18.470 60.277 70.020 0.500 20.290 184 GLU BBB CA 1
ATOM 14395 C C . GLU B 1 205 ? -18.547 60.359 71.540 1.000 18.033 184 GLU BBB C 1
ATOM 14396 O O . GLU B 1 205 ? -17.488 60.392 72.188 1.000 16.856 184 GLU BBB O 1
ATOM 14418 N N . ALA B 1 206 ? -19.766 60.475 72.105 1.000 17.228 185 ALA BBB N 1
ATOM 14419 C CA . ALA B 1 206 ? -19.924 60.544 73.559 1.000 15.826 185 ALA BBB CA 1
ATOM 14420 C C . ALA B 1 206 ? -19.334 59.301 74.218 1.000 16.776 185 ALA BBB C 1
ATOM 14421 O O . ALA B 1 206 ? -18.653 59.443 75.294 1.000 16.840 185 ALA BBB O 1
ATOM 14428 N N . ALA B 1 207 ? -19.604 58.128 73.632 1.000 16.950 186 ALA BBB N 1
ATOM 14429 C CA . ALA B 1 207 ? -19.154 56.831 74.167 1.000 16.232 186 ALA BBB CA 1
ATOM 14430 C C . ALA B 1 207 ? -17.612 56.780 74.075 1.000 14.990 186 ALA BBB C 1
ATOM 14431 O O . ALA B 1 207 ? -16.970 56.339 75.012 1.000 16.909 186 ALA BBB O 1
ATOM 14438 N N . GLN B 1 208 ? -17.069 57.304 73.001 1.000 15.672 187 GLN BBB N 1
ATOM 14439 C CA . GLN B 1 208 ? -15.585 57.377 72.848 1.000 16.167 187 GLN BBB CA 1
ATOM 14440 C C . GLN B 1 208 ? -15.022 58.318 73.909 1.000 15.870 187 GLN BBB C 1
ATOM 14441 O O . GLN B 1 208 ? -14.018 57.966 74.547 1.000 15.501 187 GLN BBB O 1
ATOM 14455 N N . LEU B 1 209 ? -15.628 59.470 74.119 1.000 15.780 188 LEU BBB N 1
ATOM 14456 C CA . LEU B 1 209 ? -15.080 60.406 75.135 1.000 17.323 188 LEU BBB CA 1
ATOM 14457 C C . LEU B 1 209 ? -15.185 59.785 76.522 1.000 17.927 188 LEU BBB C 1
ATOM 14458 O O . LEU B 1 209 ? -14.288 59.974 77.346 1.000 16.812 188 LEU BBB O 1
ATOM 14474 N N . GLN B 1 210 ? -16.271 59.073 76.808 1.000 17.118 189 GLN BBB N 1
ATOM 14475 C CA . GLN B 1 210 ? -16.426 58.409 78.117 1.000 17.601 189 GLN BBB CA 1
ATOM 14476 C C . GLN B 1 210 ? -15.295 57.386 78.288 1.000 16.917 189 GLN BBB C 1
ATOM 14477 O O . GLN B 1 210 ? -14.716 57.294 79.392 1.000 16.774 189 GLN BBB O 1
ATOM 14491 N N . GLU B 1 211 ? -14.925 56.686 77.221 1.000 14.903 190 GLU BBB N 1
ATOM 14492 C CA . GLU B 1 211 ? -13.823 55.696 77.292 1.000 17.444 190 GLU BBB CA 1
ATOM 14493 C C . GLU B 1 211 ? -12.519 56.452 77.538 1.000 15.132 190 GLU BBB C 1
ATOM 14494 O O . GLU B 1 211 ? -11.699 55.995 78.365 1.000 15.972 190 GLU BBB O 1
ATOM 14506 N N . LEU B 1 212 ? -12.297 57.575 76.847 1.000 15.428 191 LEU BBB N 1
ATOM 14507 C CA . LEU B 1 212 ? -11.017 58.285 77.052 1.000 16.006 191 LEU BBB CA 1
ATOM 14508 C C . LEU B 1 212 ? -10.926 58.759 78.497 1.000 15.966 191 LEU BBB C 1
ATOM 14509 O O . LEU B 1 212 ? -9.822 58.759 79.038 1.000 14.725 191 LEU BBB O 1
ATOM 14525 N N . VAL B 1 213 ? -12.018 59.255 79.080 1.000 15.359 192 VAL BBB N 1
ATOM 14526 C CA . VAL B 1 213 ? -11.968 59.739 80.488 1.000 15.292 192 VAL BBB CA 1
ATOM 14527 C C . VAL B 1 213 ? -11.612 58.552 81.394 1.000 16.571 192 VAL BBB C 1
ATOM 14528 O O . VAL B 1 213 ? -10.788 58.684 82.308 1.000 16.923 192 VAL BBB O 1
ATOM 14541 N N . ALA B 1 214 ? -12.213 57.393 81.158 1.000 16.689 193 ALA BBB N 1
ATOM 14542 C CA . ALA B 1 214 ? -11.927 56.202 81.998 1.000 18.077 193 ALA BBB CA 1
ATOM 14543 C C . ALA B 1 214 ? -10.442 55.823 81.856 1.000 17.356 193 ALA BBB C 1
ATOM 14544 O O . ALA B 1 214 ? -9.776 55.515 82.878 1.000 16.332 193 ALA BBB O 1
ATOM 14551 N N . VAL B 1 215 ? -9.929 55.806 80.633 1.000 14.779 194 VAL BBB N 1
ATOM 14552 C CA . VAL B 1 215 ? -8.503 55.454 80.385 1.000 15.601 194 VAL BBB CA 1
ATOM 14553 C C . VAL B 1 215 ? -7.598 56.544 80.993 1.000 15.460 194 VAL BBB C 1
ATOM 14554 O O . VAL B 1 215 ? -6.546 56.229 81.589 1.000 17.382 194 VAL BBB O 1
ATOM 14567 N N . ALA B 1 216 ? -7.982 57.806 80.917 1.000 14.486 195 ALA BBB N 1
ATOM 14568 C CA . ALA B 1 216 ? -7.166 58.868 81.526 1.000 13.725 195 ALA BBB CA 1
ATOM 14569 C C . ALA B 1 216 ? -7.067 58.582 83.021 1.000 15.918 195 ALA BBB C 1
ATOM 14570 O O . ALA B 1 216 ? -5.975 58.635 83.608 1.000 15.762 195 ALA BBB O 1
ATOM 14577 N N . ASN B 1 217 ? -8.211 58.288 83.623 1.000 15.442 196 ASN BBB N 1
ATOM 14578 C CA . ASN B 1 217 ? -8.240 58.028 85.074 1.000 17.314 196 ASN BBB CA 1
ATOM 14579 C C . ASN B 1 217 ? -7.341 56.847 85.431 1.000 17.329 196 ASN BBB C 1
ATOM 14580 O O . ASN B 1 217 ? -6.624 56.960 86.439 1.000 18.699 196 ASN BBB O 1
ATOM 14591 N N . GLU B 1 218 ? -7.337 55.794 84.639 1.000 17.455 197 GLU BBB N 1
ATOM 14592 C CA . GLU B 1 218 ? -6.523 54.572 84.891 1.000 20.212 197 GLU BBB CA 1
ATOM 14593 C C . GLU B 1 218 ? -5.043 54.935 84.743 1.000 19.136 197 GLU BBB C 1
ATOM 14594 O O . GLU B 1 218 ? -4.213 54.159 85.215 1.000 20.587 197 GLU BBB O 1
ATOM 14605 N N . ASN B 1 219 ? -4.712 56.044 84.064 1.000 16.348 198 ASN BBB N 1
ATOM 14606 C CA . ASN B 1 219 ? -3.288 56.433 83.839 1.000 16.059 198 ASN BBB CA 1
ATOM 14607 C C . ASN B 1 219 ? -2.935 57.673 84.661 1.000 16.490 198 ASN BBB C 1
ATOM 14608 O O . ASN B 1 219 ? -1.834 58.253 84.395 1.000 15.848 198 ASN BBB O 1
ATOM 14619 N N . GLU B 1 220 ? -3.770 58.042 85.652 1.000 15.657 199 GLU BBB N 1
ATOM 14620 C CA . GLU B 1 220 ? -3.501 59.176 86.562 1.000 16.303 199 GLU BBB CA 1
ATOM 14621 C C . GLU B 1 220 ? -3.357 60.462 85.734 1.000 16.623 199 GLU BBB C 1
ATOM 14622 O O . GLU B 1 220 ? -2.539 61.368 86.065 1.000 17.943 199 GLU BBB O 1
ATOM 14634 N N . VAL B 1 221 ? -4.166 60.567 84.690 1.000 14.086 200 VAL BBB N 1
ATOM 14635 C CA . VAL B 1 221 ? -4.273 61.812 83.896 1.000 12.487 200 VAL BBB CA 1
ATOM 14636 C C . VAL B 1 221 ? -5.629 62.463 84.122 1.000 13.771 200 VAL BBB C 1
ATOM 14637 O O . VAL B 1 221 ? -6.653 61.797 83.926 1.000 15.857 200 VAL BBB O 1
ATOM 14650 N N . ASP B 1 222 ? -5.625 63.767 84.391 1.000 14.476 201 ASP BBB N 1
ATOM 14651 C CA . ASP B 1 222 ? -6.844 64.624 84.402 1.000 16.349 201 ASP BBB CA 1
ATOM 14652 C C . ASP B 1 222 ? -7.221 64.984 82.961 1.000 14.399 201 ASP BBB C 1
ATOM 14653 O O . ASP B 1 222 ? -6.478 65.696 82.290 1.000 14.778 201 ASP BBB O 1
ATOM 14662 N N . PHE B 1 223 ? -8.385 64.520 82.528 1.000 13.272 202 PHE BBB N 1
ATOM 14663 C CA . PHE B 1 223 ? -8.970 64.851 81.202 1.000 14.470 202 PHE BBB CA 1
ATOM 14664 C C . PHE B 1 223 ? -9.671 66.184 81.385 1.000 15.437 202 PHE BBB C 1
ATOM 14665 O O . PHE B 1 223 ? -10.649 66.247 82.156 1.000 14.372 202 PHE BBB O 1
ATOM 14682 N N . VAL B 1 224 ? -9.197 67.202 80.685 1.000 13.959 203 VAL BBB N 1
ATOM 14683 C CA . VAL B 1 224 ? -9.758 68.567 80.780 1.000 13.924 203 VAL BBB CA 1
ATOM 14684 C C . VAL B 1 224 ? -10.527 68.765 79.500 1.000 13.585 203 VAL BBB C 1
ATOM 14685 O O . VAL B 1 224 ? -9.878 68.785 78.429 1.000 14.101 203 VAL BBB O 1
ATOM 14698 N N . TRP B 1 225 ? -11.859 68.862 79.549 1.000 12.481 204 TRP BBB N 1
ATOM 14699 C CA . TRP B 1 225 ? -12.624 69.161 78.326 1.000 12.591 204 TRP BBB CA 1
ATOM 14700 C C . TRP B 1 225 ? -12.733 70.677 78.135 1.000 12.844 204 TRP BBB C 1
ATOM 14701 O O . TRP B 1 225 ? -13.288 71.345 79.034 1.000 13.281 204 TRP BBB O 1
ATOM 14722 N N . ALA B 1 226 ? -12.275 71.162 76.997 1.000 12.061 205 ALA BBB N 1
ATOM 14723 C CA . ALA B 1 226 ? -12.328 72.614 76.684 1.000 12.438 205 ALA BBB CA 1
ATOM 14724 C C . ALA B 1 226 ? -13.505 72.869 75.745 1.000 14.264 205 ALA BBB C 1
ATOM 14725 O O . ALA B 1 226 ? -13.821 71.972 74.880 1.000 14.244 205 ALA BBB O 1
ATOM 14732 N N . ILE B 1 227 ? -13.999 74.088 75.811 1.000 14.113 206 ILE BBB N 1
ATOM 14733 C CA . ILE B 1 227 ? -15.014 74.600 74.879 1.000 13.863 206 ILE BBB CA 1
ATOM 14734 C C . ILE B 1 227 ? -14.450 75.898 74.313 1.000 12.826 206 ILE BBB C 1
ATOM 14735 O O . ILE B 1 227 ? -13.781 76.640 75.049 1.000 15.288 206 ILE BBB O 1
ATOM 14751 N N . HIS B 1 228 ? -14.799 76.199 73.067 1.000 13.012 207 HIS BBB N 1
ATOM 14752 C CA . HIS B 1 228 ? -14.308 77.381 72.318 1.000 12.834 207 HIS BBB CA 1
ATOM 14753 C C . HIS B 1 228 ? -15.517 78.067 71.710 1.000 12.733 207 HIS BBB C 1
ATOM 14754 O O . HIS B 1 228 ? -15.777 77.948 70.513 1.000 13.849 207 HIS BBB O 1
ATOM 14769 N N . PRO B 1 229 ? -16.237 78.862 72.519 1.000 15.422 208 PRO BBB N 1
ATOM 14770 C CA . PRO B 1 229 ? -17.554 79.337 72.089 1.000 14.598 208 PRO BBB CA 1
ATOM 14771 C C . PRO B 1 229 ? -17.542 80.777 71.569 1.000 17.810 208 PRO BBB C 1
ATOM 14772 O O . PRO B 1 229 ? -18.605 81.314 71.221 1.000 18.281 208 PRO BBB O 1
ATOM 14783 N N . GLY B 1 230 ? -16.379 81.397 71.595 1.000 15.977 209 GLY BBB N 1
ATOM 14784 C CA . GLY B 1 230 ? -16.319 82.867 71.552 1.000 17.740 209 GLY BBB CA 1
ATOM 14785 C C . GLY B 1 230 ? -16.693 83.484 70.224 1.000 16.572 209 GLY BBB C 1
ATOM 14786 O O . GLY B 1 230 ? -17.035 84.705 70.232 1.000 19.660 209 GLY BBB O 1
ATOM 14790 N N . GLN B 1 231 ? -16.583 82.784 69.085 1.000 16.583 210 GLN BBB N 1
ATOM 14791 C CA . GLN B 1 231 ? -16.746 83.430 67.771 1.000 16.967 210 GLN BBB CA 1
ATOM 14792 C C . GLN B 1 231 ? -18.221 83.802 67.614 1.000 20.092 210 GLN BBB C 1
ATOM 14793 O O . GLN B 1 231 ? -18.484 84.813 66.957 1.000 19.390 210 GLN BBB O 1
ATOM 14807 N N . ASP B 1 232 ? -19.137 83.038 68.210 1.000 18.425 211 ASP BBB N 1
ATOM 14808 C CA . ASP B 1 232 ? -20.579 83.368 68.018 1.000 19.549 211 ASP BBB CA 1
ATOM 14809 C C . ASP B 1 232 ? -21.314 83.464 69.338 1.000 18.030 211 ASP BBB C 1
ATOM 14810 O O . ASP B 1 232 ? -22.592 83.503 69.291 1.000 20.733 211 ASP BBB O 1
ATOM 14819 N N . ILE B 1 233 ? -20.641 83.547 70.484 1.000 17.893 212 ILE BBB N 1
ATOM 14820 C CA . ILE B 1 233 ? -21.342 83.587 71.788 1.000 19.016 212 ILE BBB CA 1
ATOM 14821 C C . ILE B 1 233 ? -22.165 84.883 71.895 1.000 23.260 212 ILE BBB C 1
ATOM 14822 O O . ILE B 1 233 ? -21.706 85.942 71.500 1.000 21.947 212 ILE BBB O 1
ATOM 14838 N N . LYS B 1 234 ? -23.397 84.749 72.352 1.000 22.539 213 LYS BBB N 1
ATOM 14839 C CA . LYS B 1 234 ? -24.219 85.882 72.819 1.000 27.540 213 LYS BBB CA 1
ATOM 14840 C C . LYS B 1 234 ? -24.002 85.954 74.326 1.000 23.654 213 LYS BBB C 1
ATOM 14841 O O . LYS B 1 234 ? -24.043 84.909 75.012 1.000 27.629 213 LYS BBB O 1
ATOM 14853 N N . TRP B 1 235 ? -23.788 87.143 74.856 1.000 27.581 214 TRP BBB N 1
ATOM 14854 C CA . TRP B 1 235 ? -23.691 87.346 76.316 1.000 25.479 214 TRP BBB CA 1
ATOM 14855 C C . TRP B 1 235 ? -25.120 87.436 76.862 1.000 27.246 214 TRP BBB C 1
ATOM 14856 O O . TRP B 1 235 ? -25.515 88.494 77.366 1.000 30.349 214 TRP BBB O 1
ATOM 14877 N N . ASN B 1 236 ? -25.864 86.340 76.729 1.000 25.654 215 ASN BBB N 1
ATOM 14878 C CA . ASN B 1 236 ? -27.280 86.252 77.191 1.000 27.491 215 ASN BBB CA 1
ATOM 14879 C C . ASN B 1 236 ? -27.508 84.949 77.959 1.000 30.536 215 ASN BBB C 1
ATOM 14880 O O . ASN B 1 236 ? -26.597 84.066 78.064 1.000 25.369 215 ASN BBB O 1
ATOM 14891 N N . LYS B 1 237 ? -28.712 84.820 78.491 1.000 24.391 216 LYS BBB N 1
ATOM 14892 C CA . LYS B 1 237 ? -29.090 83.662 79.306 1.000 25.305 216 LYS BBB CA 1
ATOM 14893 C C . LYS B 1 237 ? -29.066 82.434 78.415 1.000 21.690 216 LYS BBB C 1
ATOM 14894 O O . LYS B 1 237 ? -28.598 81.371 78.895 1.000 27.362 216 LYS BBB O 1
ATOM 14913 N N . GLU B 1 238 ? -29.514 82.562 77.160 1.000 22.743 217 GLU BBB N 1
ATOM 14914 C CA . GLU B 1 238 ? -29.693 81.394 76.263 1.000 22.751 217 GLU BBB CA 1
ATOM 14915 C C . GLU B 1 238 ? -28.332 80.679 76.088 1.000 23.499 217 GLU BBB C 1
ATOM 14916 O O . GLU B 1 238 ? -28.244 79.455 76.335 1.000 21.096 217 GLU BBB O 1
ATOM 14928 N N . ASP B 1 239 ? -27.291 81.430 75.752 1.000 23.620 218 ASP BBB N 1
ATOM 14929 C CA . ASP B 1 239 ? -25.938 80.845 75.480 1.000 21.825 218 ASP BBB CA 1
ATOM 14930 C C . ASP B 1 239 ? -25.250 80.441 76.785 1.000 22.801 218 ASP BBB C 1
ATOM 14931 O O . ASP B 1 239 ? -24.568 79.397 76.794 1.000 22.085 218 ASP BBB O 1
ATOM 14940 N N . ARG B 1 240 ? -25.392 81.206 77.860 1.000 21.291 219 ARG BBB N 1
ATOM 14941 C CA . ARG B 1 240 ? -24.843 80.832 79.191 1.000 21.955 219 ARG BBB CA 1
ATOM 14942 C C . ARG B 1 240 ? -25.426 79.472 79.583 1.000 24.876 219 ARG BBB C 1
ATOM 14943 O O . ARG B 1 240 ? -24.668 78.546 79.965 1.000 20.486 219 ARG BBB O 1
ATOM 14964 N N . ASP B 1 241 ? -26.752 79.313 79.461 1.000 21.985 220 ASP BBB N 1
ATOM 14965 C CA . ASP B 1 241 ? -27.355 78.021 79.851 1.000 22.482 220 ASP BBB CA 1
ATOM 14966 C C . ASP B 1 241 ? -26.882 76.898 78.926 1.000 18.069 220 ASP BBB C 1
ATOM 14967 O O . ASP B 1 241 ? -26.750 75.729 79.399 1.000 20.306 220 ASP BBB O 1
ATOM 14976 N N . LEU B 1 242 ? -26.756 77.158 77.642 1.000 18.649 221 LEU BBB N 1
ATOM 14977 C CA . LEU B 1 242 ? -26.386 76.069 76.722 1.000 19.317 221 LEU BBB CA 1
ATOM 14978 C C . LEU B 1 242 ? -24.940 75.673 77.098 1.000 18.731 221 LEU BBB C 1
ATOM 14979 O O . LEU B 1 242 ? -24.634 74.475 77.082 1.000 18.516 221 LEU BBB O 1
ATOM 14995 N N . LEU B 1 243 ? -24.092 76.640 77.436 1.000 18.463 222 LEU BBB N 1
ATOM 14996 C CA . LEU B 1 243 ? -22.684 76.278 77.813 1.000 19.193 222 LEU BBB CA 1
ATOM 14997 C C . LEU B 1 243 ? -22.703 75.450 79.089 1.000 18.107 222 LEU BBB C 1
ATOM 14998 O O . LEU B 1 243 ? -22.065 74.351 79.138 1.000 16.245 222 LEU BBB O 1
ATOM 15014 N N . LEU B 1 244 ? -23.441 75.867 80.124 1.000 17.047 223 LEU BBB N 1
ATOM 15015 C CA . LEU B 1 244 ? -23.521 75.039 81.358 1.000 17.682 223 LEU BBB CA 1
ATOM 15016 C C . LEU B 1 244 ? -24.128 73.669 81.060 1.000 18.045 223 LEU BBB C 1
ATOM 15017 O O . LEU B 1 244 ? -23.699 72.709 81.721 1.000 17.184 223 LEU BBB O 1
ATOM 15033 N N . ALA B 1 245 ? -25.124 73.562 80.176 1.000 18.940 224 ALA BBB N 1
ATOM 15034 C CA . ALA B 1 245 ? -25.777 72.257 79.868 1.000 18.083 224 ALA BBB CA 1
ATOM 15035 C C . ALA B 1 245 ? -24.767 71.335 79.180 1.000 17.944 224 ALA BBB C 1
ATOM 15036 O O . ALA B 1 245 ? -24.720 70.126 79.484 1.000 16.557 224 ALA BBB O 1
ATOM 15043 N N . LYS B 1 246 ? -23.930 71.913 78.324 1.000 18.610 225 LYS BBB N 1
ATOM 15044 C CA . LYS B 1 246 ? -22.854 71.169 77.634 1.000 15.622 225 LYS BBB CA 1
ATOM 15045 C C . LYS B 1 246 ? -21.824 70.677 78.657 1.000 14.699 225 LYS BBB C 1
ATOM 15046 O O . LYS B 1 246 ? -21.509 69.473 78.643 1.000 16.430 225 LYS BBB O 1
ATOM 15065 N N . PHE B 1 247 ? -21.419 71.502 79.619 1.000 15.412 226 PHE BBB N 1
ATOM 15066 C CA . PHE B 1 247 ? -20.492 71.076 80.704 1.000 15.100 226 PHE BBB CA 1
ATOM 15067 C C . PHE B 1 247 ? -21.132 69.992 81.546 1.000 16.143 226 PHE BBB C 1
ATOM 15068 O O . PHE B 1 247 ? -20.488 69.066 81.874 1.000 15.729 226 PHE BBB O 1
ATOM 15085 N N . GLU B 1 248 ? -22.424 70.134 81.851 1.000 17.377 227 GLU BBB N 1
ATOM 15086 C CA . GLU B 1 248 ? -23.145 69.080 82.611 1.000 17.913 227 GLU BBB CA 1
ATOM 15087 C C . GLU B 1 248 ? -23.125 67.768 81.823 1.000 14.692 227 GLU BBB C 1
ATOM 15088 O O . GLU B 1 248 ? -22.928 66.665 82.466 1.000 18.945 227 GLU BBB O 1
ATOM 15100 N N . LYS B 1 249 ? -23.351 67.794 80.510 1.000 16.024 228 LYS BBB N 1
ATOM 15101 C CA A LYS B 1 249 ? -23.328 66.543 79.708 0.700 17.208 228 LYS BBB CA 1
ATOM 15102 C CA B LYS B 1 249 ? -23.324 66.554 79.687 0.300 16.065 228 LYS BBB CA 1
ATOM 15103 C C . LYS B 1 249 ? -21.917 65.949 79.765 1.000 16.068 228 LYS BBB C 1
ATOM 15104 O O . LYS B 1 249 ? -21.781 64.745 79.881 1.000 16.679 228 LYS BBB O 1
ATOM 15140 N N . MET B 1 250 ? -20.887 66.764 79.656 1.000 15.265 229 MET BBB N 1
ATOM 15141 C CA . MET B 1 250 ? -19.507 66.210 79.722 1.000 15.719 229 MET BBB CA 1
ATOM 15142 C C . MET B 1 250 ? -19.264 65.633 81.115 1.000 15.078 229 MET BBB C 1
ATOM 15143 O O . MET B 1 250 ? -18.586 64.552 81.275 1.000 15.586 229 MET BBB O 1
ATOM 15157 N N . TYR B 1 251 ? -19.769 66.293 82.158 1.000 15.040 230 TYR BBB N 1
ATOM 15158 C CA . TYR B 1 251 ? -19.641 65.768 83.542 1.000 16.217 230 TYR BBB CA 1
ATOM 15159 C C . TYR B 1 251 ? -20.303 64.381 83.610 1.000 16.566 230 TYR BBB C 1
ATOM 15160 O O . TYR B 1 251 ? -19.766 63.471 84.246 1.000 16.231 230 TYR BBB O 1
ATOM 15178 N N . GLN B 1 252 ? -21.457 64.220 82.953 1.000 16.985 231 GLN BBB N 1
ATOM 15179 C CA . GLN B 1 252 ? -22.146 62.886 82.928 1.000 19.133 231 GLN BBB CA 1
ATOM 15180 C C . GLN B 1 252 ? -21.300 61.840 82.234 1.000 19.677 231 GLN BBB C 1
ATOM 15181 O O . GLN B 1 252 ? -21.470 60.662 82.604 1.000 22.019 231 GLN BBB O 1
ATOM 15195 N N . LEU B 1 253 ? -20.371 62.214 81.328 1.000 18.492 232 LEU BBB N 1
ATOM 15196 C CA . LEU B 1 253 ? -19.490 61.244 80.625 1.000 20.261 232 LEU BBB CA 1
ATOM 15197 C C . LEU B 1 253 ? -18.230 60.975 81.482 1.000 18.519 232 LEU BBB C 1
ATOM 15198 O O . LEU B 1 253 ? -17.378 60.235 81.050 1.000 20.228 232 LEU BBB O 1
ATOM 15214 N N . GLY B 1 254 ? -18.084 61.651 82.617 1.000 16.653 233 GLY BBB N 1
ATOM 15215 C CA . GLY B 1 254 ? -17.000 61.429 83.573 1.000 16.479 233 GLY BBB CA 1
ATOM 15216 C C . GLY B 1 254 ? -16.028 62.616 83.665 1.000 16.393 233 GLY BBB C 1
ATOM 15217 O O . GLY B 1 254 ? -15.054 62.482 84.427 1.000 16.405 233 GLY BBB O 1
ATOM 15221 N N . VAL B 1 255 ? -16.208 63.674 82.872 1.000 15.522 234 VAL BBB N 1
ATOM 15222 C CA . VAL B 1 255 ? -15.201 64.769 82.867 1.000 15.756 234 VAL BBB CA 1
ATOM 15223 C C . VAL B 1 255 ? -15.239 65.487 84.216 1.000 16.115 234 VAL BBB C 1
ATOM 15224 O O . VAL B 1 255 ? -16.370 65.808 84.681 1.000 15.437 234 VAL BBB O 1
ATOM 15237 N N . ARG B 1 256 ? -14.056 65.763 84.789 1.000 13.313 235 ARG BBB N 1
ATOM 15238 C CA . ARG B 1 256 ? -13.992 66.442 86.102 1.000 15.566 235 ARG BBB CA 1
ATOM 15239 C C . ARG B 1 256 ? -13.067 67.655 86.018 1.000 16.212 235 ARG BBB C 1
ATOM 15240 O O . ARG B 1 256 ? -12.917 68.348 87.041 1.000 16.794 235 ARG BBB O 1
ATOM 15261 N N . SER B 1 257 ? -12.572 67.978 84.832 1.000 14.904 236 SER BBB N 1
ATOM 15262 C CA . SER B 1 257 ? -11.845 69.257 84.648 1.000 14.830 236 SER BBB CA 1
ATOM 15263 C C . SER B 1 257 ? -12.322 69.942 83.386 1.000 13.479 236 SER BBB C 1
ATOM 15264 O O . SER B 1 257 ? -12.650 69.224 82.430 1.000 13.455 236 SER BBB O 1
ATOM 15272 N N . PHE B 1 258 ? -12.359 71.274 83.387 1.000 12.605 237 PHE BBB N 1
ATOM 15273 C CA . PHE B 1 258 ? -13.008 72.052 82.330 1.000 14.209 237 PHE BBB CA 1
ATOM 15274 C C . PHE B 1 258 ? -12.209 73.296 81.943 1.000 13.285 237 PHE BBB C 1
ATOM 15275 O O . PHE B 1 258 ? -11.485 73.871 82.775 1.000 14.746 237 PHE BBB O 1
ATOM 15292 N N . ALA B 1 259 ? -12.345 73.667 80.702 1.000 13.561 238 ALA BBB N 1
ATOM 15293 C CA . ALA B 1 259 ? -11.705 74.880 80.180 1.000 13.335 238 ALA BBB CA 1
ATOM 15294 C C . ALA B 1 259 ? -12.601 75.612 79.209 1.000 17.190 238 ALA BBB C 1
ATOM 15295 O O . ALA B 1 259 ? -13.398 75.010 78.482 1.000 14.293 238 ALA BBB O 1
ATOM 15302 N N . VAL B 1 260 ? -12.445 76.934 79.182 1.000 15.213 239 VAL BBB N 1
ATOM 15303 C CA . VAL B 1 260 ? -13.085 77.799 78.185 1.000 15.869 239 VAL BBB CA 1
ATOM 15304 C C . VAL B 1 260 ? -12.002 78.596 77.472 1.000 16.237 239 VAL BBB C 1
ATOM 15305 O O . VAL B 1 260 ? -11.194 79.283 78.163 1.000 15.931 239 VAL BBB O 1
ATOM 15318 N N . PHE B 1 261 ? -11.949 78.457 76.159 1.000 14.405 240 PHE BBB N 1
ATOM 15319 C CA . PHE B 1 261 ? -10.935 79.104 75.312 1.000 15.663 240 PHE BBB CA 1
ATOM 15320 C C . PHE B 1 261 ? -11.546 80.250 74.526 1.000 17.607 240 PHE BBB C 1
ATOM 15321 O O . PHE B 1 261 ? -12.591 80.049 73.888 1.000 16.918 240 PHE BBB O 1
ATOM 15338 N N . PHE B 1 262 ? -10.908 81.421 74.537 1.000 15.495 241 PHE BBB N 1
ATOM 15339 C CA . PHE B 1 262 ? -11.367 82.572 73.752 1.000 16.224 241 PHE BBB CA 1
ATOM 15340 C C . PHE B 1 262 ? -10.287 83.030 72.773 1.000 17.611 241 PHE BBB C 1
ATOM 15341 O O . PHE B 1 262 ? -10.254 84.221 72.388 1.000 17.018 241 PHE BBB O 1
ATOM 15358 N N . ASP B 1 263 ? -9.459 82.104 72.299 1.000 17.124 242 ASP BBB N 1
ATOM 15359 C CA . ASP B 1 263 ? -8.344 82.444 71.390 1.000 16.312 242 ASP BBB CA 1
ATOM 15360 C C . ASP B 1 263 ? -8.793 82.475 69.943 1.000 17.239 242 ASP BBB C 1
ATOM 15361 O O . ASP B 1 263 ? -9.560 81.606 69.527 1.000 15.885 242 ASP BBB O 1
ATOM 15370 N N . ASP B 1 264 ? -8.183 83.346 69.126 1.000 15.161 243 ASP BBB N 1
ATOM 15371 C CA . ASP B 1 264 ? -8.331 83.325 67.663 1.000 15.509 243 ASP BBB CA 1
ATOM 15372 C C . ASP B 1 264 ? -9.815 83.504 67.312 1.000 15.350 243 ASP BBB C 1
ATOM 15373 O O . ASP B 1 264 ? -10.360 82.789 66.437 1.000 18.482 243 ASP BBB O 1
ATOM 15382 N N . ILE B 1 265 ? -10.406 84.516 67.941 1.000 16.540 244 ILE BBB N 1
ATOM 15383 C CA . ILE B 1 265 ? -11.795 84.925 67.627 1.000 19.030 244 ILE BBB CA 1
ATOM 15384 C C . ILE B 1 265 ? -11.823 86.433 67.377 1.000 22.656 244 ILE BBB C 1
ATOM 15385 O O . ILE B 1 265 ? -10.865 87.154 67.749 1.000 19.647 244 ILE BBB O 1
ATOM 15401 N N . SER B 1 266 ? -12.911 86.858 66.759 1.000 22.884 245 SER BBB N 1
ATOM 15402 C CA . SER B 1 266 ? -13.250 88.289 66.605 1.000 21.326 245 SER BBB CA 1
ATOM 15403 C C . SER B 1 266 ? -14.646 88.547 67.163 1.000 22.020 245 SER BBB C 1
ATOM 15404 O O . SER B 1 266 ? -15.436 87.614 67.293 1.000 20.494 245 SER BBB O 1
ATOM 15412 N N . GLY B 1 267 ? -14.917 89.802 67.462 1.000 22.157 246 GLY BBB N 1
ATOM 15413 C CA . GLY B 1 267 ? -16.280 90.234 67.825 1.000 22.369 246 GLY BBB CA 1
ATOM 15414 C C . GLY B 1 267 ? -16.508 90.269 69.308 1.000 23.506 246 GLY BBB C 1
ATOM 15415 O O . GLY B 1 267 ? -15.547 90.373 70.076 1.000 24.960 246 GLY BBB O 1
ATOM 15419 N N . GLU B 1 268 ? -17.783 90.238 69.740 1.000 22.995 247 GLU BBB N 1
ATOM 15420 C CA . GLU B 1 268 ? -18.146 90.560 71.142 1.000 23.071 247 GLU BBB CA 1
ATOM 15421 C C . GLU B 1 268 ? -17.585 89.512 72.102 1.000 19.345 247 GLU BBB C 1
ATOM 15422 O O . GLU B 1 268 ? -17.438 89.766 73.268 1.000 18.507 247 GLU BBB O 1
ATOM 15434 N N . GLY B 1 269 ? -17.272 88.321 71.595 1.000 19.451 248 GLY BBB N 1
ATOM 15435 C CA . GLY B 1 269 ? -16.757 87.259 72.468 1.000 19.323 248 GLY BBB CA 1
ATOM 15436 C C . GLY B 1 269 ? -15.378 87.583 73.019 1.000 20.547 248 GLY BBB C 1
ATOM 15437 O O . GLY B 1 269 ? -14.962 86.882 73.960 1.000 18.797 248 GLY BBB O 1
ATOM 15441 N N . THR B 1 270 ? -14.748 88.660 72.517 1.000 19.230 249 THR BBB N 1
ATOM 15442 C CA . THR B 1 270 ? -13.422 89.142 73.017 1.000 21.222 249 THR BBB CA 1
ATOM 15443 C C . THR B 1 270 ? -13.575 90.036 74.250 1.000 21.793 249 THR BBB C 1
ATOM 15444 O O . THR B 1 270 ? -12.548 90.413 74.840 1.000 21.665 249 THR BBB O 1
ATOM 15455 N N . ASN B 1 271 ? -14.798 90.283 74.699 1.000 20.674 250 ASN BBB N 1
ATOM 15456 C CA . ASN B 1 271 ? -15.027 91.183 75.867 1.000 21.517 250 ASN BBB CA 1
ATOM 15457 C C . ASN B 1 271 ? -14.469 90.568 77.136 1.000 20.049 250 ASN BBB C 1
ATOM 15458 O O . ASN B 1 271 ? -14.984 89.557 77.606 1.000 20.866 250 ASN BBB O 1
ATOM 15469 N N . PRO B 1 272 ? -13.410 91.128 77.775 1.000 19.792 251 PRO BBB N 1
ATOM 15470 C CA . PRO B 1 272 ? -12.817 90.510 78.942 1.000 20.787 251 PRO BBB CA 1
ATOM 15471 C C . PRO B 1 272 ? -13.686 90.532 80.193 1.000 20.949 251 PRO BBB C 1
ATOM 15472 O O . PRO B 1 272 ? -13.607 89.651 81.021 1.000 21.355 251 PRO BBB O 1
ATOM 15483 N N . GLN B 1 273 ? -14.446 91.602 80.388 1.000 21.707 252 GLN BBB N 1
ATOM 15484 C CA . GLN B 1 273 ? -15.405 91.623 81.517 1.000 23.902 252 GLN BBB CA 1
ATOM 15485 C C . GLN B 1 273 ? -16.441 90.486 81.376 1.000 20.287 252 GLN BBB C 1
ATOM 15486 O O . GLN B 1 273 ? -16.660 89.822 82.370 1.000 20.612 252 GLN BBB O 1
ATOM 15500 N N . LYS B 1 274 ? -17.023 90.295 80.194 1.000 21.782 253 LYS BBB N 1
ATOM 15501 C CA . LYS B 1 274 ? -18.020 89.212 79.946 1.000 22.549 253 LYS BBB CA 1
ATOM 15502 C C . LYS B 1 274 ? -17.341 87.835 80.052 1.000 20.567 253 LYS BBB C 1
ATOM 15503 O O . LYS B 1 274 ? -17.883 86.951 80.756 1.000 19.664 253 LYS BBB O 1
ATOM 15522 N N . GLN B 1 275 ? -16.110 87.694 79.554 1.000 21.468 254 GLN BBB N 1
ATOM 15523 C CA . GLN B 1 275 ? -15.371 86.421 79.752 1.000 18.470 254 GLN BBB CA 1
ATOM 15524 C C . GLN B 1 275 ? -15.203 86.128 81.251 1.000 18.895 254 GLN BBB C 1
ATOM 15525 O O . GLN B 1 275 ? -15.452 84.993 81.696 1.000 19.239 254 GLN BBB O 1
ATOM 15539 N N . ALA B 1 276 ? -14.714 87.086 82.064 1.000 19.542 255 ALA BBB N 1
ATOM 15540 C CA . ALA B 1 276 ? -14.469 86.876 83.494 1.000 20.312 255 ALA BBB CA 1
ATOM 15541 C C . ALA B 1 276 ? -15.804 86.528 84.195 1.000 18.793 255 ALA BBB C 1
ATOM 15542 O O . ALA B 1 276 ? -15.839 85.614 85.047 1.000 20.531 255 ALA BBB O 1
ATOM 15549 N N . GLU B 1 277 ? -16.877 87.244 83.846 1.000 21.050 256 GLU BBB N 1
ATOM 15550 C CA . GLU B 1 277 ? -18.215 86.972 84.449 1.000 22.409 256 GLU BBB CA 1
ATOM 15551 C C . GLU B 1 277 ? -18.638 85.532 84.155 1.000 18.805 256 GLU BBB C 1
ATOM 15552 O O . GLU B 1 277 ? -19.076 84.874 85.114 1.000 19.866 256 GLU BBB O 1
ATOM 15564 N N . LEU B 1 278 ? -18.444 85.073 82.921 1.000 18.958 257 LEU BBB N 1
ATOM 15565 C CA . LEU B 1 278 ? -18.880 83.711 82.536 1.000 18.745 257 LEU BBB CA 1
ATOM 15566 C C . LEU B 1 278 ? -18.041 82.697 83.283 1.000 18.061 257 LEU BBB C 1
ATOM 15567 O O . LEU B 1 278 ? -18.609 81.784 83.872 1.000 17.979 257 LEU BBB O 1
ATOM 15583 N N . LEU B 1 279 ? -16.709 82.878 83.345 1.000 17.275 258 LEU BBB N 1
ATOM 15584 C CA . LEU B 1 279 ? -15.857 81.887 84.056 1.000 17.356 258 LEU BBB CA 1
ATOM 15585 C C . LEU B 1 279 ? -16.198 81.876 85.535 1.000 16.480 258 LEU BBB C 1
ATOM 15586 O O . LEU B 1 279 ? -16.195 80.800 86.178 1.000 17.143 258 LEU BBB O 1
ATOM 15602 N N . ASN B 1 280 ? -16.459 83.049 86.138 1.000 18.133 259 ASN BBB N 1
ATOM 15603 C CA . ASN B 1 280 ? -16.749 83.070 87.587 1.000 19.118 259 ASN BBB CA 1
ATOM 15604 C C . ASN B 1 280 ? -18.120 82.417 87.864 1.000 17.292 259 ASN BBB C 1
ATOM 15605 O O . ASN B 1 280 ? -18.268 81.815 88.915 1.000 20.308 259 ASN BBB O 1
ATOM 15616 N N . TYR B 1 281 ? -19.044 82.529 86.936 1.000 20.867 260 TYR BBB N 1
ATOM 15617 C CA . TYR B 1 281 ? -20.390 81.907 87.038 1.000 20.712 260 TYR BBB CA 1
ATOM 15618 C C . TYR B 1 281 ? -20.209 80.396 86.944 1.000 20.970 260 TYR BBB C 1
ATOM 15619 O O . TYR B 1 281 ? -20.760 79.626 87.769 1.000 21.682 260 TYR BBB O 1
ATOM 15637 N N . ILE B 1 282 ? -19.383 79.957 85.979 1.000 18.442 261 ILE BBB N 1
ATOM 15638 C CA . ILE B 1 282 ? -19.071 78.502 85.879 1.000 18.704 261 ILE BBB CA 1
ATOM 15639 C C . ILE B 1 282 ? -18.498 78.052 87.220 1.000 17.420 261 ILE BBB C 1
ATOM 15640 O O . ILE B 1 282 ? -18.892 76.978 87.744 1.000 20.381 261 ILE BBB O 1
ATOM 15656 N N . ASP B 1 283 ? -17.561 78.824 87.774 1.000 21.582 262 ASP BBB N 1
ATOM 15657 C CA . ASP B 1 283 ? -16.864 78.453 89.022 1.000 20.795 262 ASP BBB CA 1
ATOM 15658 C C . ASP B 1 283 ? -17.900 78.344 90.157 1.000 20.994 262 ASP BBB C 1
ATOM 15659 O O . ASP B 1 283 ? -17.919 77.350 90.835 1.000 22.765 262 ASP BBB O 1
ATOM 15668 N N . GLU B 1 284 ? -18.739 79.356 90.293 1.000 24.891 263 GLU BBB N 1
ATOM 15669 C CA . GLU B 1 284 ? -19.661 79.496 91.465 1.000 26.130 263 GLU BBB CA 1
ATOM 15670 C C . GLU B 1 284 ? -20.837 78.528 91.341 1.000 24.361 263 GLU BBB C 1
ATOM 15671 O O . GLU B 1 284 ? -21.259 78.022 92.360 1.000 27.101 263 GLU BBB O 1
ATOM 15683 N N . LYS B 1 285 ? -21.333 78.255 90.130 1.000 24.215 264 LYS BBB N 1
ATOM 15684 C CA . LYS B 1 285 ? -22.589 77.498 89.916 1.000 24.491 264 LYS BBB CA 1
ATOM 15685 C C . LYS B 1 285 ? -22.299 76.038 89.583 1.000 25.017 264 LYS BBB C 1
ATOM 15686 O O . LYS B 1 285 ? -23.247 75.223 89.655 1.000 25.867 264 LYS BBB O 1
ATOM 15705 N N . PHE B 1 286 ? -21.051 75.714 89.209 1.000 23.522 265 PHE BBB N 1
ATOM 15706 C CA . PHE B 1 286 ? -20.720 74.362 88.671 1.000 21.502 265 PHE BBB CA 1
ATOM 15707 C C . PHE B 1 286 ? -19.455 73.805 89.332 1.000 18.968 265 PHE BBB C 1
ATOM 15708 O O . PHE B 1 286 ? -19.550 72.784 89.995 1.000 24.031 265 PHE BBB O 1
ATOM 15725 N N . ALA B 1 287 ? -18.294 74.425 89.127 1.000 20.316 266 ALA BBB N 1
ATOM 15726 C CA . ALA B 1 287 ? -16.982 73.920 89.611 1.000 21.180 266 ALA BBB CA 1
ATOM 15727 C C . ALA B 1 287 ? -16.992 73.774 91.143 1.000 25.452 266 ALA BBB C 1
ATOM 15728 O O . ALA B 1 287 ? -16.466 72.758 91.638 1.000 27.358 266 ALA BBB O 1
ATOM 15735 N N . GLN B 1 288 ? -17.611 74.722 91.858 1.000 25.236 267 GLN BBB N 1
ATOM 15736 C CA . GLN B 1 288 ? -17.628 74.741 93.355 1.000 28.878 267 GLN BBB CA 1
ATOM 15737 C C . GLN B 1 288 ? -18.886 74.044 93.885 1.000 30.105 267 GLN BBB C 1
ATOM 15738 O O . GLN B 1 288 ? -18.930 73.771 95.109 1.000 31.330 267 GLN BBB O 1
ATOM 15752 N N . VAL B 1 289 ? -19.841 73.686 93.020 1.000 28.265 268 VAL BBB N 1
ATOM 15753 C CA . VAL B 1 289 ? -21.117 73.009 93.412 1.000 28.066 268 VAL BBB CA 1
ATOM 15754 C C . VAL B 1 289 ? -20.952 71.494 93.324 1.000 28.852 268 VAL BBB C 1
ATOM 15755 O O . VAL B 1 289 ? -21.389 70.778 94.222 1.000 27.979 268 VAL BBB O 1
ATOM 15768 N N . LYS B 1 290 ? -20.352 70.981 92.250 1.000 26.122 269 LYS BBB N 1
ATOM 15769 C CA . LYS B 1 290 ? -20.021 69.546 92.189 1.000 24.911 269 LYS BBB CA 1
ATOM 15770 C C . LYS B 1 290 ? -19.028 69.232 93.297 1.000 22.989 269 LYS BBB C 1
ATOM 15771 O O . LYS B 1 290 ? -18.254 70.082 93.738 1.000 22.726 269 LYS BBB O 1
ATOM 15790 N N . PRO B 1 291 ? -18.989 67.987 93.790 1.000 25.273 270 PRO BBB N 1
ATOM 15791 C CA . PRO B 1 291 ? -18.040 67.645 94.848 1.000 26.636 270 PRO BBB CA 1
ATOM 15792 C C . PRO B 1 291 ? -16.601 67.395 94.384 1.000 29.724 270 PRO BBB C 1
ATOM 15793 O O . PRO B 1 291 ? -15.712 67.387 95.209 1.000 29.880 270 PRO BBB O 1
ATOM 15804 N N . ASP B 1 292 ? -16.382 67.190 93.084 1.000 23.201 271 ASP BBB N 1
ATOM 15805 C CA . ASP B 1 292 ? -15.133 66.548 92.635 1.000 21.970 271 ASP BBB CA 1
ATOM 15806 C C . ASP B 1 292 ? -14.619 67.161 91.330 1.000 22.324 271 ASP BBB C 1
ATOM 15807 O O . ASP B 1 292 ? -13.977 66.411 90.581 1.000 22.551 271 ASP BBB O 1
ATOM 15816 N N . ILE B 1 293 ? -14.829 68.467 91.093 1.000 21.689 272 ILE BBB N 1
ATOM 15817 C CA . ILE B 1 293 ? -14.173 69.138 89.933 1.000 20.845 272 ILE BBB CA 1
ATOM 15818 C C . ILE B 1 293 ? -12.770 69.590 90.330 1.000 20.733 272 ILE BBB C 1
ATOM 15819 O O . ILE B 1 293 ? -12.545 70.039 91.483 1.000 22.060 272 ILE BBB O 1
ATOM 15835 N N . ASN B 1 294 ? -11.814 69.404 89.444 1.000 18.576 273 ASN BBB N 1
ATOM 15836 C CA . ASN B 1 294 ? -10.380 69.667 89.704 1.000 20.180 273 ASN BBB CA 1
ATOM 15837 C C . ASN B 1 294 ? -9.987 70.968 89.003 1.000 22.412 273 ASN BBB C 1
ATOM 15838 O O . ASN B 1 294 ? -9.971 72.012 89.669 1.000 25.720 273 ASN BBB O 1
ATOM 15849 N N . GLN B 1 295 ? -9.602 70.949 87.720 1.000 20.568 274 GLN BBB N 1
ATOM 15850 C CA . GLN B 1 295 ? -9.077 72.165 87.060 1.000 18.028 274 GLN BBB CA 1
ATOM 15851 C C . GLN B 1 295 ? -10.229 72.919 86.404 1.000 20.755 274 GLN BBB C 1
ATOM 15852 O O . GLN B 1 295 ? -11.121 72.306 85.813 1.000 19.225 274 GLN BBB O 1
ATOM 15866 N N . LEU B 1 296 ? -10.174 74.242 86.503 1.000 17.464 275 LEU BBB N 1
ATOM 15867 C CA . LEU B 1 296 ? -10.955 75.189 85.696 1.000 16.290 275 LEU BBB CA 1
ATOM 15868 C C . LEU B 1 296 ? -9.998 76.200 85.087 1.000 18.245 275 LEU BBB C 1
ATOM 15869 O O . LEU B 1 296 ? -9.331 76.927 85.820 1.000 16.634 275 LEU BBB O 1
ATOM 15885 N N . VAL B 1 297 ? -9.922 76.195 83.773 1.000 15.100 276 VAL BBB N 1
ATOM 15886 C CA . VAL B 1 297 ? -8.866 76.910 83.014 1.000 15.439 276 VAL BBB CA 1
ATOM 15887 C C . VAL B 1 297 ? -9.515 77.784 81.966 1.000 16.172 276 VAL BBB C 1
ATOM 15888 O O . VAL B 1 297 ? -10.545 77.342 81.343 1.000 17.195 276 VAL BBB O 1
ATOM 15901 N N . MET B 1 298 ? -8.958 78.963 81.714 1.000 14.296 277 MET BBB N 1
ATOM 15902 C CA . MET B 1 298 ? -9.371 79.768 80.558 1.000 16.627 277 MET BBB CA 1
ATOM 15903 C C . MET B 1 298 ? -8.174 80.147 79.691 1.000 16.582 277 MET BBB C 1
ATOM 15904 O O . MET B 1 298 ? -7.079 80.398 80.211 1.000 15.945 277 MET BBB O 1
ATOM 15918 N N . CYS B 1 299 ? -8.395 80.152 78.393 1.000 14.683 278 CYS BBB N 1
ATOM 15919 C CA . CYS B 1 299 ? -7.431 80.716 77.448 1.000 15.242 278 CYS BBB CA 1
ATOM 15920 C C . CYS B 1 299 ? -7.949 82.073 77.019 1.000 15.382 278 CYS BBB C 1
ATOM 15921 O O . CYS B 1 299 ? -9.052 82.232 76.471 1.000 15.587 278 CYS BBB O 1
ATOM 15929 N N . PRO B 1 300 ? -7.153 83.128 77.268 1.000 15.547 279 PRO BBB N 1
ATOM 15930 C CA . PRO B 1 300 ? -7.558 84.478 76.857 1.000 17.151 279 PRO BBB CA 1
ATOM 15931 C C . PRO B 1 300 ? -7.531 84.730 75.356 1.000 17.691 279 PRO BBB C 1
ATOM 15932 O O . PRO B 1 300 ? -6.925 83.980 74.582 1.000 15.864 279 PRO BBB O 1
ATOM 15943 N N . THR B 1 301 ? -8.274 85.759 74.916 1.000 16.819 280 THR BBB N 1
ATOM 15944 C CA . THR B 1 301 ? -8.198 86.290 73.562 1.000 16.083 280 THR BBB CA 1
ATOM 15945 C C . THR B 1 301 ? -6.777 86.831 73.353 1.000 14.912 280 THR BBB C 1
ATOM 15946 O O . THR B 1 301 ? -6.197 86.626 72.266 1.000 16.005 280 THR BBB O 1
ATOM 15957 N N . GLU B 1 302 ? -6.276 87.560 74.335 1.000 18.102 281 GLU BBB N 1
ATOM 15958 C CA . GLU B 1 302 ? -4.903 88.143 74.285 1.000 18.102 281 GLU BBB CA 1
ATOM 15959 C C . GLU B 1 302 ? -4.000 87.152 74.982 1.000 17.336 281 GLU BBB C 1
ATOM 15960 O O . GLU B 1 302 ? -3.818 87.258 76.175 1.000 17.851 281 GLU BBB O 1
ATOM 15972 N N . TYR B 1 303 ? -3.558 86.123 74.230 1.000 16.327 282 TYR BBB N 1
ATOM 15973 C CA . TYR B 1 303 ? -2.910 84.938 74.834 1.000 15.467 282 TYR BBB CA 1
ATOM 15974 C C . TYR B 1 303 ? -1.394 84.986 74.625 1.000 16.755 282 TYR BBB C 1
ATOM 15975 O O . TYR B 1 303 ? -0.727 84.038 74.987 1.000 16.120 282 TYR BBB O 1
ATOM 15993 N N . ASN B 1 304 ? -0.878 86.105 74.111 1.000 15.763 283 ASN BBB N 1
ATOM 15994 C CA . ASN B 1 304 ? 0.605 86.282 74.001 1.000 17.130 283 ASN BBB CA 1
ATOM 15995 C C . ASN B 1 304 ? 0.871 87.789 74.010 1.000 16.919 283 ASN BBB C 1
ATOM 15996 O O . ASN B 1 304 ? -0.059 88.574 73.682 1.000 18.469 283 ASN BBB O 1
ATOM 16007 N N . LYS B 1 305 ? 2.098 88.156 74.304 1.000 18.368 284 LYS BBB N 1
ATOM 16008 C CA . LYS B 1 305 ? 2.417 89.574 74.587 1.000 18.646 284 LYS BBB CA 1
ATOM 16009 C C . LYS B 1 305 ? 2.158 90.426 73.360 1.000 19.570 284 LYS BBB C 1
ATOM 16010 O O . LYS B 1 305 ? 1.479 91.451 73.485 1.000 20.364 284 LYS BBB O 1
ATOM 16029 N N . SER B 1 306 ? 2.662 90.038 72.188 1.000 18.494 285 SER BBB N 1
ATOM 16030 C CA . SER B 1 306 ? 2.595 90.881 70.971 1.000 20.173 285 SER BBB CA 1
ATOM 16031 C C . SER B 1 306 ? 1.137 91.119 70.580 1.000 23.053 285 SER BBB C 1
ATOM 16032 O O . SER B 1 306 ? 0.820 92.218 70.089 1.000 22.852 285 SER BBB O 1
ATOM 16040 N N . TRP B 1 307 ? 0.284 90.107 70.751 1.000 20.965 286 TRP BBB N 1
ATOM 16041 C CA . TRP B 1 307 ? -1.115 90.087 70.251 1.000 23.549 286 TRP BBB CA 1
ATOM 16042 C C . TRP B 1 307 ? -2.001 90.919 71.186 1.000 26.043 286 TRP BBB C 1
ATOM 16043 O O . TRP B 1 307 ? -3.115 91.323 70.759 1.000 27.201 286 TRP BBB O 1
ATOM 16064 N N . SER B 1 308 ? -1.507 91.187 72.399 1.000 24.424 287 SER BBB N 1
ATOM 16065 C CA . SER B 1 308 ? -2.251 91.823 73.504 1.000 23.744 287 SER BBB CA 1
ATOM 16066 C C . SER B 1 308 ? -2.275 93.348 73.315 1.000 29.304 287 SER BBB C 1
ATOM 16067 O O . SER B 1 308 ? -1.459 93.906 72.591 1.000 27.532 287 SER BBB O 1
ATOM 16075 N N . ASN B 1 309 ? -3.238 93.997 73.953 1.000 31.614 288 ASN BBB N 1
ATOM 16076 C CA . ASN B 1 309 ? -3.478 95.437 73.717 1.000 33.038 288 ASN BBB CA 1
ATOM 16077 C C . ASN B 1 309 ? -2.350 96.219 74.376 1.000 29.118 288 ASN BBB C 1
ATOM 16078 O O . ASN B 1 309 ? -2.116 96.088 75.568 1.000 29.155 288 ASN BBB O 1
ATOM 16089 N N . PRO B 1 310 ? -1.654 97.106 73.636 1.000 34.741 289 PRO BBB N 1
ATOM 16090 C CA . PRO B 1 310 ? -0.664 97.994 74.257 1.000 35.567 289 PRO BBB CA 1
ATOM 16091 C C . PRO B 1 310 ? -1.161 98.725 75.529 1.000 34.619 289 PRO BBB C 1
ATOM 16092 O O . PRO B 1 310 ? -0.369 98.901 76.415 1.000 36.766 289 PRO BBB O 1
ATOM 16103 N N . ASN B 1 311 ? -2.467 99.021 75.674 1.000 36.591 290 ASN BBB N 1
ATOM 16104 C CA . ASN B 1 311 ? -2.991 99.713 76.902 1.000 36.719 290 ASN BBB CA 1
ATOM 16105 C C . ASN B 1 311 ? -3.083 98.747 78.088 1.000 37.223 290 ASN BBB C 1
ATOM 16106 O O . ASN B 1 311 ? -3.211 99.221 79.220 1.000 38.025 290 ASN BBB O 1
ATOM 16117 N N . GLY B 1 312 ? -3.056 97.427 77.868 1.000 33.485 291 GLY BBB N 1
ATOM 16118 C CA . GLY B 1 312 ? -2.996 96.470 78.988 1.000 29.850 291 GLY BBB CA 1
ATOM 16119 C C . GLY B 1 312 ? -4.342 96.228 79.672 1.000 30.078 291 GLY BBB C 1
ATOM 16120 O O . GLY B 1 312 ? -4.370 95.416 80.607 1.000 31.462 291 GLY BBB O 1
ATOM 16124 N N . ASN B 1 313 ? -5.422 96.896 79.263 1.000 32.745 292 ASN BBB N 1
ATOM 16125 C CA . ASN B 1 313 ? -6.699 96.852 80.025 1.000 31.208 292 ASN BBB CA 1
ATOM 16126 C C . ASN B 1 313 ? -7.260 95.408 80.030 1.000 23.498 292 ASN BBB C 1
ATOM 16127 O O . ASN B 1 313 ? -7.743 94.981 81.092 1.000 23.144 292 ASN BBB O 1
ATOM 16138 N N . TYR B 1 314 ? -7.218 94.733 78.887 1.000 24.818 293 TYR BBB N 1
ATOM 16139 C CA . TYR B 1 314 ? -7.774 93.348 78.751 1.000 22.642 293 TYR BBB CA 1
ATOM 16140 C C . TYR B 1 314 ? -7.129 92.447 79.799 1.000 21.028 293 TYR BBB C 1
ATOM 16141 O O . TYR B 1 314 ? -7.832 91.760 80.568 1.000 20.318 293 TYR BBB O 1
ATOM 16159 N N . LEU B 1 315 ? -5.789 92.392 79.845 1.000 20.332 294 LEU BBB N 1
ATOM 16160 C CA . LEU B 1 315 ? -5.158 91.401 80.742 1.000 20.749 294 LEU BBB CA 1
ATOM 16161 C C . LEU B 1 315 ? -5.338 91.784 82.202 1.000 19.269 294 LEU BBB C 1
ATOM 16162 O O . LEU B 1 315 ? -5.410 90.893 83.056 1.000 20.228 294 LEU BBB O 1
ATOM 16178 N N . THR B 1 316 ? -5.340 93.074 82.540 1.000 22.444 295 THR BBB N 1
ATOM 16179 C CA . THR B 1 316 ? -5.510 93.498 83.947 1.000 24.337 295 THR BBB CA 1
ATOM 16180 C C . THR B 1 316 ? -6.956 93.238 84.384 1.000 20.462 295 THR BBB C 1
ATOM 16181 O O . THR B 1 316 ? -7.103 92.829 85.517 1.000 21.245 295 THR BBB O 1
ATOM 16192 N N . THR B 1 317 ? -7.929 93.381 83.491 1.000 24.213 296 THR BBB N 1
ATOM 16193 C CA . THR B 1 317 ? -9.348 93.021 83.770 1.000 23.395 296 THR BBB CA 1
ATOM 16194 C C . THR B 1 317 ? -9.393 91.534 84.150 1.000 23.337 296 THR BBB C 1
ATOM 16195 O O . THR B 1 317 ? -9.880 91.199 85.238 1.000 24.087 296 THR BBB O 1
ATOM 16206 N N . LEU B 1 318 ? -8.786 90.663 83.341 1.000 22.393 297 LEU BBB N 1
ATOM 16207 C CA . LEU B 1 318 ? -8.826 89.222 83.697 1.000 22.560 297 LEU BBB CA 1
ATOM 16208 C C . LEU B 1 318 ? -8.130 89.025 85.034 1.000 21.822 297 LEU BBB C 1
ATOM 16209 O O . LEU B 1 318 ? -8.639 88.286 85.885 1.000 21.109 297 LEU BBB O 1
ATOM 16225 N N . GLY B 1 319 ? -6.934 89.588 85.210 1.000 20.731 298 GLY BBB N 1
ATOM 16226 C CA . GLY B 1 319 ? -6.154 89.351 86.419 1.000 23.463 298 GLY BBB CA 1
ATOM 16227 C C . GLY B 1 319 ? -6.918 89.780 87.659 1.000 21.834 298 GLY BBB C 1
ATOM 16228 O O . GLY B 1 319 ? -6.821 89.072 88.672 1.000 23.453 298 GLY BBB O 1
ATOM 16232 N N . ASP B 1 320 ? -7.657 90.895 87.539 1.000 25.290 299 ASP BBB N 1
ATOM 16233 C CA . ASP B 1 320 ? -8.390 91.500 88.683 1.000 28.694 299 ASP BBB CA 1
ATOM 16234 C C . ASP B 1 320 ? -9.723 90.761 88.910 1.000 24.496 299 ASP BBB C 1
ATOM 16235 O O . ASP B 1 320 ? -10.064 90.503 90.074 1.000 27.454 299 ASP BBB O 1
ATOM 16244 N N . LYS B 1 321 ? -10.424 90.404 87.842 1.000 25.157 300 LYS BBB N 1
ATOM 16245 C CA . LYS B 1 321 ? -11.862 89.989 87.933 1.000 23.743 300 LYS BBB CA 1
ATOM 16246 C C . LYS B 1 321 ? -12.017 88.463 87.973 1.000 23.412 300 LYS BBB C 1
ATOM 16247 O O . LYS B 1 321 ? -12.974 87.989 88.615 1.000 22.659 300 LYS BBB O 1
ATOM 16262 N N . LEU B 1 322 ? -11.109 87.689 87.359 1.000 19.684 301 LEU BBB N 1
ATOM 16263 C CA . LEU B 1 322 ? -11.247 86.215 87.368 1.000 23.180 301 LEU BBB CA 1
ATOM 16264 C C . LEU B 1 322 ? -10.993 85.717 88.777 1.000 19.639 301 LEU BBB C 1
ATOM 16265 O O . LEU B 1 322 ? -9.916 86.023 89.356 1.000 20.728 301 LEU BBB O 1
ATOM 16281 N N . ASN B 1 323 ? -11.888 84.909 89.335 1.000 19.345 302 ASN BBB N 1
ATOM 16282 C CA . ASN B 1 323 ? -11.713 84.251 90.645 1.000 20.767 302 ASN BBB CA 1
ATOM 16283 C C . ASN B 1 323 ? -10.327 83.603 90.696 1.000 23.553 302 ASN BBB C 1
ATOM 16284 O O . ASN B 1 323 ? -9.825 83.055 89.708 1.000 22.880 302 ASN BBB O 1
ATOM 16295 N N . PRO B 1 324 ? -9.670 83.637 91.858 1.000 25.447 303 PRO BBB N 1
ATOM 16296 C CA . PRO B 1 324 ? -8.259 83.248 91.937 1.000 27.001 303 PRO BBB CA 1
ATOM 16297 C C . PRO B 1 324 ? -7.956 81.768 91.674 1.000 25.398 303 PRO BBB C 1
ATOM 16298 O O . PRO B 1 324 ? -6.825 81.476 91.374 1.000 27.942 303 PRO BBB O 1
ATOM 16309 N N . SER B 1 325 ? -8.932 80.873 91.790 1.000 23.882 304 SER BBB N 1
ATOM 16310 C CA . SER B 1 325 ? -8.697 79.426 91.563 1.000 23.745 304 SER BBB CA 1
ATOM 16311 C C . SER B 1 325 ? -8.617 79.151 90.053 1.000 19.940 304 SER BBB C 1
ATOM 16312 O O . SER B 1 325 ? -8.185 78.046 89.689 1.000 23.425 304 SER BBB O 1
ATOM 16320 N N . ILE B 1 326 ? -8.971 80.107 89.212 1.000 17.660 305 ILE BBB N 1
ATOM 16321 C CA . ILE B 1 326 ? -9.122 79.868 87.752 1.000 17.459 305 ILE BBB CA 1
ATOM 16322 C C . ILE B 1 326 ? -7.751 80.110 87.100 1.000 19.578 305 ILE BBB C 1
ATOM 16323 O O . ILE B 1 326 ? -7.119 81.147 87.365 1.000 17.332 305 ILE BBB O 1
ATOM 16339 N N . GLN B 1 327 ? -7.300 79.158 86.299 1.000 15.434 306 GLN BBB N 1
ATOM 16340 C CA . GLN B 1 327 ? -5.980 79.228 85.625 1.000 16.682 306 GLN BBB CA 1
ATOM 16341 C C . GLN B 1 327 ? -6.144 80.060 84.366 1.000 14.888 306 GLN BBB C 1
ATOM 16342 O O . GLN B 1 327 ? -7.241 80.057 83.730 1.000 14.705 306 GLN BBB O 1
ATOM 16356 N N . ILE B 1 328 ? -5.090 80.791 83.982 1.000 15.330 307 ILE BBB N 1
ATOM 16357 C CA . ILE B 1 328 ? -5.080 81.602 82.760 1.000 15.576 307 ILE BBB CA 1
ATOM 16358 C C . ILE B 1 328 ? -3.931 81.129 81.875 1.000 14.109 307 ILE BBB C 1
ATOM 16359 O O . ILE B 1 328 ? -2.776 81.217 82.309 1.000 15.148 307 ILE BBB O 1
ATOM 16375 N N . MET B 1 329 ? -4.251 80.738 80.652 1.000 15.060 308 MET BBB N 1
ATOM 16376 C CA . MET B 1 329 ? -3.228 80.226 79.705 1.000 15.300 308 MET BBB CA 1
ATOM 16377 C C . MET B 1 329 ? -2.501 81.356 78.973 1.000 14.682 308 MET BBB C 1
ATOM 16378 O O . MET B 1 329 ? -2.996 82.479 78.839 1.000 16.235 308 MET BBB O 1
ATOM 16392 N N . TRP B 1 330 ? -1.293 81.041 78.481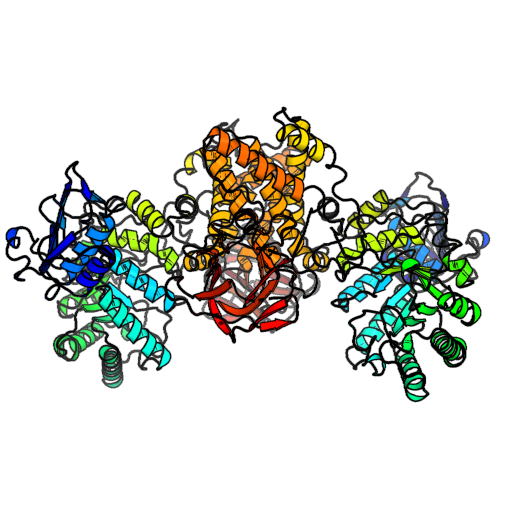 1.000 16.061 309 TRP BBB N 1
ATOM 16393 C CA . TRP B 1 330 ? -0.382 82.039 77.880 1.000 14.834 309 TRP BBB CA 1
ATOM 16394 C C . TRP B 1 330 ? 0.587 81.297 76.965 1.000 13.746 309 TRP BBB C 1
ATOM 16395 O O . TRP B 1 330 ? 1.129 80.273 77.440 1.000 14.558 309 TRP BBB O 1
ATOM 16416 N N . THR B 1 331 ? 0.862 81.829 75.793 1.000 14.111 310 THR BBB N 1
ATOM 16417 C CA . THR B 1 331 ? 1.752 81.144 74.825 1.000 14.660 310 THR BBB CA 1
ATOM 16418 C C . THR B 1 331 ? 3.120 81.836 74.774 1.000 16.376 310 THR BBB C 1
ATOM 16419 O O . THR B 1 331 ? 3.939 81.396 74.018 1.000 16.160 310 THR BBB O 1
ATOM 16430 N N . GLY B 1 332 ? 3.355 82.852 75.607 1.000 16.237 311 GLY BBB N 1
ATOM 16431 C CA . GLY B 1 332 ? 4.651 83.552 75.646 1.000 15.324 311 GLY BBB CA 1
ATOM 16432 C C . GLY B 1 332 ? 4.603 84.926 74.994 1.000 15.667 311 GLY BBB C 1
ATOM 16433 O O . GLY B 1 332 ? 3.540 85.598 74.963 1.000 17.475 311 GLY BBB O 1
ATOM 16437 N N . ASP B 1 333 ? 5.733 85.354 74.443 1.000 16.569 312 ASP BBB N 1
ATOM 16438 C CA . ASP B 1 333 ? 5.844 86.732 73.891 1.000 18.028 312 ASP BBB CA 1
ATOM 16439 C C . ASP B 1 333 ? 5.157 86.866 72.538 1.000 18.090 312 ASP BBB C 1
ATOM 16440 O O . ASP B 1 333 ? 4.886 88.003 72.119 1.000 20.669 312 ASP BBB O 1
ATOM 16449 N N . ARG B 1 334 ? 4.911 85.738 71.847 1.000 17.726 313 ARG BBB N 1
ATOM 16450 C CA . ARG B 1 334 ? 4.302 85.657 70.519 1.000 19.146 313 ARG BBB CA 1
ATOM 16451 C C . ARG B 1 334 ? 3.414 84.414 70.463 1.000 15.026 313 ARG BBB C 1
ATOM 16452 O O . ARG B 1 334 ? 3.578 83.618 71.374 1.000 16.095 313 ARG BBB O 1
ATOM 16473 N N . VAL B 1 335 ? 2.621 84.313 69.404 1.000 18.058 314 VAL BBB N 1
ATOM 16474 C CA . VAL B 1 335 ? 1.744 83.120 69.204 1.000 19.369 314 VAL BBB CA 1
ATOM 16475 C C . VAL B 1 335 ? 2.671 81.911 69.337 1.000 17.111 314 VAL BBB C 1
ATOM 16476 O O . VAL B 1 335 ? 2.302 80.919 70.044 1.000 16.917 314 VAL BBB O 1
ATOM 16489 N N . ILE B 1 336 ? 3.811 81.923 68.636 1.000 16.540 315 ILE BBB N 1
ATOM 16490 C CA . ILE B 1 336 ? 4.790 80.806 68.714 1.000 15.304 315 ILE BBB CA 1
ATOM 16491 C C . ILE B 1 336 ? 6.029 81.380 69.392 1.000 16.402 315 ILE BBB C 1
ATOM 16492 O O . ILE B 1 336 ? 6.704 82.247 68.774 1.000 17.329 315 ILE BBB O 1
ATOM 16508 N N . SER B 1 337 ? 6.306 80.941 70.603 1.000 15.281 316 SER BBB N 1
ATOM 16509 C CA A SER B 1 337 ? 7.481 81.462 71.343 0.500 15.594 316 SER BBB CA 1
ATOM 16510 C CA B SER B 1 337 ? 7.355 81.543 71.465 0.500 15.277 316 SER BBB CA 1
ATOM 16511 C C . SER B 1 337 ? 7.893 80.519 72.446 1.000 15.784 316 SER BBB C 1
ATOM 16512 O O . SER B 1 337 ? 7.071 79.712 72.892 1.000 16.438 316 SER BBB O 1
ATOM 16526 N N . ASP B 1 338 ? 9.159 80.666 72.839 1.000 15.234 317 ASP BBB N 1
ATOM 16527 C CA . ASP B 1 338 ? 9.722 79.939 73.973 1.000 14.781 317 ASP BBB CA 1
ATOM 16528 C C . ASP B 1 338 ? 9.558 80.802 75.224 1.000 15.929 317 ASP BBB C 1
ATOM 16529 O O . ASP B 1 338 ? 9.413 82.017 75.072 1.000 21.389 317 ASP BBB O 1
ATOM 16538 N N . ILE B 1 339 ? 9.525 80.198 76.382 1.000 14.882 318 ILE BBB N 1
ATOM 16539 C CA . ILE B 1 339 ? 9.129 80.892 77.638 1.000 15.010 318 ILE BBB CA 1
ATOM 16540 C C . ILE B 1 339 ? 10.406 81.366 78.317 1.000 16.972 318 ILE BBB C 1
ATOM 16541 O O . ILE B 1 339 ? 11.228 80.539 78.681 1.000 15.830 318 ILE BBB O 1
ATOM 16557 N N . THR B 1 340 ? 10.488 82.664 78.579 1.000 16.661 319 THR BBB N 1
ATOM 16558 C CA . THR B 1 340 ? 11.687 83.251 79.235 1.000 17.762 319 THR BBB CA 1
ATOM 16559 C C . THR B 1 340 ? 11.292 83.775 80.627 1.000 18.384 319 THR BBB C 1
ATOM 16560 O O . THR B 1 340 ? 10.088 83.948 80.904 1.000 17.869 319 THR BBB O 1
ATOM 16571 N N . ARG B 1 341 ? 12.290 84.073 81.458 1.000 18.278 320 ARG BBB N 1
ATOM 16572 C CA . ARG B 1 341 ? 12.028 84.657 82.796 1.000 19.433 320 ARG BBB CA 1
ATOM 16573 C C . ARG B 1 341 ? 11.388 86.039 82.645 1.000 19.027 320 ARG BBB C 1
ATOM 16574 O O . ARG B 1 341 ? 10.359 86.284 83.313 1.000 19.025 320 ARG BBB O 1
ATOM 16595 N N . ASP B 1 342 ? 11.912 86.861 81.743 1.000 21.117 321 ASP BBB N 1
ATOM 16596 C CA . ASP B 1 342 ? 11.336 88.205 81.503 1.000 22.867 321 ASP BBB CA 1
ATOM 16597 C C . ASP B 1 342 ? 9.909 88.062 80.943 1.000 23.660 321 ASP BBB C 1
ATOM 16598 O O . ASP B 1 342 ? 9.025 88.853 81.359 1.000 21.259 321 ASP BBB O 1
ATOM 16607 N N . GLY B 1 343 ? 9.693 87.116 80.026 1.000 19.406 322 GLY BBB N 1
ATOM 16608 C CA . GLY B 1 343 ? 8.352 86.921 79.440 1.000 20.640 322 GLY BBB CA 1
ATOM 16609 C C . GLY B 1 343 ? 7.354 86.535 80.503 1.000 18.675 322 GLY BBB C 1
ATOM 16610 O O . GLY B 1 343 ? 6.182 87.008 80.434 1.000 20.724 322 GLY BBB O 1
ATOM 16614 N N . ILE B 1 344 ? 7.688 85.573 81.343 1.000 17.070 323 ILE BBB N 1
ATOM 16615 C CA . ILE B 1 344 ? 6.695 84.985 82.285 1.000 19.289 323 ILE BBB CA 1
ATOM 16616 C C . ILE B 1 344 ? 6.463 85.994 83.403 1.000 20.904 323 ILE BBB C 1
ATOM 16617 O O . ILE B 1 344 ? 5.333 86.138 83.851 1.000 19.430 323 ILE BBB O 1
ATOM 16633 N N . SER B 1 345 ? 7.486 86.783 83.734 1.000 20.948 324 SER BBB N 1
ATOM 16634 C CA A SER B 1 345 ? 7.324 87.900 84.704 0.500 21.334 324 SER BBB CA 1
ATOM 16635 C CA B SER B 1 345 ? 7.337 87.908 84.695 0.500 21.530 324 SER BBB CA 1
ATOM 16636 C C . SER B 1 345 ? 6.340 88.943 84.167 1.000 19.979 324 SER BBB C 1
ATOM 16637 O O . SER B 1 345 ? 5.448 89.390 84.961 1.000 20.675 324 SER BBB O 1
ATOM 16651 N N . TRP B 1 346 ? 6.459 89.276 82.899 1.000 17.054 325 TRP BBB N 1
ATOM 16652 C CA . TRP B 1 346 ? 5.609 90.297 82.246 1.000 19.206 325 TRP BBB CA 1
ATOM 16653 C C . TRP B 1 346 ? 4.148 89.863 82.373 1.000 19.173 325 TRP BBB C 1
ATOM 16654 O O . TRP B 1 346 ? 3.305 90.653 82.782 1.000 19.283 325 TRP BBB O 1
ATOM 16675 N N . ILE B 1 347 ? 3.830 88.613 82.025 1.000 18.098 326 ILE BBB N 1
ATOM 16676 C CA . ILE B 1 347 ? 2.400 88.211 82.082 1.000 17.955 326 ILE BBB CA 1
ATOM 16677 C C . ILE B 1 347 ? 1.947 88.092 83.528 1.000 17.439 326 ILE BBB C 1
ATOM 16678 O O . ILE B 1 347 ? 0.790 88.508 83.851 1.000 18.350 326 ILE BBB O 1
ATOM 16694 N N . ASN B 1 348 ? 2.741 87.461 84.375 1.000 17.024 327 ASN BBB N 1
ATOM 16695 C CA . ASN B 1 348 ? 2.312 87.144 85.760 1.000 18.324 327 ASN BBB CA 1
ATOM 16696 C C . ASN B 1 348 ? 1.936 88.442 86.497 1.000 20.703 327 ASN BBB C 1
ATOM 16697 O O . ASN B 1 348 ? 0.988 88.405 87.317 1.000 18.907 327 ASN BBB O 1
ATOM 16708 N N . GLU B 1 349 ? 2.657 89.525 86.188 1.000 20.344 328 GLU BBB N 1
ATOM 16709 C CA . GLU B 1 349 ? 2.455 90.858 86.829 1.000 25.297 328 GLU BBB CA 1
ATOM 16710 C C . GLU B 1 349 ? 1.036 91.347 86.513 1.000 24.984 328 GLU BBB C 1
ATOM 16711 O O . GLU B 1 349 ? 0.392 91.953 87.403 1.000 25.053 328 GLU BBB O 1
ATOM 16723 N N . ARG B 1 350 ? 0.538 91.040 85.320 1.000 21.193 329 ARG BBB N 1
ATOM 16724 C CA . ARG B 1 350 ? -0.766 91.530 84.815 1.000 21.736 329 ARG BBB CA 1
ATOM 16725 C C . ARG B 1 350 ? -1.904 90.600 85.234 1.000 21.528 329 ARG BBB C 1
ATOM 16726 O O . ARG B 1 350 ? -3.006 91.109 85.619 1.000 20.566 329 ARG BBB O 1
ATOM 16747 N N . ILE B 1 351 ? -1.696 89.283 85.198 1.000 20.005 330 ILE BBB N 1
ATOM 16748 C CA . ILE B 1 351 ? -2.814 88.348 85.498 1.000 18.850 330 ILE BBB CA 1
ATOM 16749 C C . ILE B 1 351 ? -2.856 88.026 86.993 1.000 20.747 330 ILE BBB C 1
ATOM 16750 O O . ILE B 1 351 ? -3.806 87.351 87.403 1.000 19.791 330 ILE BBB O 1
ATOM 16766 N N . LYS B 1 352 ? -1.886 88.494 87.793 1.000 20.890 331 LYS BBB N 1
ATOM 16767 C CA . LYS B 1 352 ? -1.871 88.352 89.279 1.000 21.181 331 LYS BBB CA 1
ATOM 16768 C C . LYS B 1 352 ? -1.872 86.902 89.720 1.000 21.465 331 LYS BBB C 1
ATOM 16769 O O . LYS B 1 352 ? -2.386 86.596 90.800 1.000 22.545 331 LYS BBB O 1
ATOM 16788 N N . ARG B 1 353 ? -1.312 86.015 88.900 1.000 17.395 332 ARG BBB N 1
ATOM 16789 C CA . ARG B 1 353 ? -1.178 84.586 89.278 1.000 17.683 332 ARG BBB CA 1
ATOM 16790 C C . ARG B 1 353 ? -0.137 84.008 88.333 1.000 15.937 332 ARG BBB C 1
ATOM 16791 O O . ARG B 1 353 ? 0.128 84.656 87.326 1.000 17.002 332 ARG BBB O 1
ATOM 16812 N N . PRO B 1 354 ? 0.425 82.816 88.621 1.000 16.086 333 PRO BBB N 1
ATOM 16813 C CA . PRO B 1 354 ? 1.403 82.193 87.706 1.000 15.659 333 PRO BBB CA 1
ATOM 16814 C C . PRO B 1 354 ? 0.658 81.665 86.468 1.000 16.391 333 PRO BBB C 1
ATOM 16815 O O . PRO B 1 354 ? -0.331 80.933 86.591 1.000 17.311 333 PRO BBB O 1
ATOM 16826 N N . ALA B 1 355 ? 1.126 82.050 85.295 1.000 15.765 334 ALA BBB N 1
ATOM 16827 C CA . ALA B 1 355 ? 0.528 81.672 83.994 1.000 15.229 334 ALA BBB CA 1
ATOM 16828 C C . ALA B 1 355 ? 0.623 80.149 83.819 1.000 14.646 334 ALA BBB C 1
ATOM 16829 O O . ALA B 1 355 ? 1.488 79.471 84.397 1.000 13.792 334 ALA BBB O 1
ATOM 16836 N N . TYR B 1 356 ? -0.376 79.649 83.096 1.000 13.218 335 TYR BBB N 1
ATOM 16837 C CA . TYR B 1 356 ? -0.501 78.201 82.770 1.000 13.114 335 TYR BBB CA 1
ATOM 16838 C C . TYR B 1 356 ? -0.035 78.145 81.312 1.000 13.625 335 TYR BBB C 1
ATOM 16839 O O . TYR B 1 356 ? -0.728 78.649 80.413 1.000 13.975 335 TYR BBB O 1
ATOM 16857 N N . ILE B 1 357 ? 1.199 77.721 81.082 1.000 11.819 336 ILE BBB N 1
ATOM 16858 C CA . ILE B 1 357 ? 1.788 77.899 79.737 1.000 12.031 336 ILE BBB CA 1
ATOM 16859 C C . ILE B 1 357 ? 1.173 76.941 78.736 1.000 11.553 336 ILE BBB C 1
ATOM 16860 O O . ILE B 1 357 ? 1.066 75.739 79.068 1.000 12.656 336 ILE BBB O 1
ATOM 16876 N N . TRP B 1 358 ? 0.774 77.454 77.606 1.000 11.630 337 TRP BBB N 1
ATOM 16877 C CA . TRP B 1 358 ? 0.417 76.727 76.369 1.000 11.958 337 TRP BBB CA 1
ATOM 16878 C C . TRP B 1 358 ? 1.573 76.924 75.423 1.000 12.973 337 TRP BBB C 1
ATOM 16879 O O . TRP B 1 358 ? 1.695 78.023 74.870 1.000 13.101 337 TRP BBB O 1
ATOM 16900 N N . TRP B 1 359 ? 2.432 75.932 75.265 1.000 12.274 338 TRP BBB N 1
ATOM 16901 C CA . TRP B 1 359 ? 3.659 76.052 74.466 1.000 12.668 338 TRP BBB CA 1
ATOM 16902 C C . TRP B 1 359 ? 3.369 75.564 73.059 1.000 12.189 338 TRP BBB C 1
ATOM 16903 O O . TRP B 1 359 ? 3.067 74.325 72.906 1.000 12.704 338 TRP BBB O 1
ATOM 16924 N N . ASN B 1 360 ? 3.435 76.433 72.060 1.000 12.903 339 ASN BBB N 1
ATOM 16925 C CA . ASN B 1 360 ? 3.096 76.077 70.669 1.000 13.132 339 ASN BBB CA 1
ATOM 16926 C C . ASN B 1 360 ? 4.286 75.433 69.968 1.000 13.218 339 ASN BBB C 1
ATOM 16927 O O . ASN B 1 360 ? 4.703 75.924 68.948 1.000 13.435 339 ASN BBB O 1
ATOM 16938 N N . PHE B 1 361 ? 4.696 74.284 70.461 1.000 12.645 340 PHE BBB N 1
ATOM 16939 C CA . PHE B 1 361 ? 5.639 73.367 69.765 1.000 12.473 340 PHE BBB CA 1
ATOM 16940 C C . PHE B 1 361 ? 5.310 71.989 70.294 1.000 11.996 340 PHE BBB C 1
ATOM 16941 O O . PHE B 1 361 ? 5.187 71.836 71.508 1.000 11.753 340 PHE BBB O 1
ATOM 16958 N N . PRO B 1 362 ? 5.276 70.913 69.472 1.000 10.861 341 PRO BBB N 1
ATOM 16959 C CA . PRO B 1 362 ? 5.638 70.912 68.050 1.000 11.858 341 PRO BBB CA 1
ATOM 16960 C C . PRO B 1 362 ? 4.506 71.162 67.042 1.000 11.957 341 PRO BBB C 1
ATOM 16961 O O . PRO B 1 362 ? 4.640 70.772 65.888 1.000 12.411 341 PRO BBB O 1
ATOM 16972 N N . VAL B 1 363 ? 3.455 71.861 67.473 1.000 12.104 342 VAL BBB N 1
ATOM 16973 C CA . VAL B 1 363 ? 2.311 72.153 66.553 1.000 13.494 342 VAL BBB CA 1
ATOM 16974 C C . VAL B 1 363 ? 2.857 72.628 65.190 1.000 14.711 342 VAL BBB C 1
ATOM 16975 O O . VAL B 1 363 ? 3.738 73.550 65.123 1.000 13.537 342 VAL BBB O 1
ATOM 16988 N N . SER B 1 364 ? 2.343 72.000 64.133 1.000 13.088 343 SER BBB N 1
ATOM 16989 C CA . SER B 1 364 ? 2.806 72.250 62.738 1.000 13.029 343 SER BBB CA 1
ATOM 16990 C C . SER B 1 364 ? 1.650 72.744 61.854 1.000 12.822 343 SER BBB C 1
ATOM 16991 O O . SER B 1 364 ? 1.736 72.651 60.612 1.000 13.048 343 SER BBB O 1
ATOM 16999 N N . ASP B 1 365 ? 0.563 73.214 62.444 1.000 13.114 344 ASP BBB N 1
ATOM 17000 C CA . ASP B 1 365 ? -0.696 73.499 61.701 1.000 12.890 344 ASP BBB CA 1
ATOM 17001 C C . ASP B 1 365 ? -0.560 74.718 60.796 1.000 13.800 344 ASP BBB C 1
ATOM 17002 O O . ASP B 1 365 ? -1.448 74.886 59.961 1.000 15.324 344 ASP BBB O 1
ATOM 17011 N N . TYR B 1 366 ? 0.563 75.448 60.887 1.000 14.385 345 TYR BBB N 1
ATOM 17012 C CA . TYR B 1 366 ? 0.901 76.570 59.991 1.000 16.734 345 TYR BBB CA 1
ATOM 17013 C C . TYR B 1 366 ? 2.107 76.241 59.104 1.000 15.308 345 TYR BBB C 1
ATOM 17014 O O . TYR B 1 366 ? 2.445 77.077 58.257 1.000 16.491 345 TYR BBB O 1
ATOM 17032 N N . VAL B 1 367 ? 2.703 75.069 59.261 1.000 14.646 346 VAL BBB N 1
ATOM 17033 C CA . VAL B 1 367 ? 3.796 74.526 58.415 1.000 15.003 346 VAL BBB CA 1
ATOM 17034 C C . VAL B 1 367 ? 3.471 73.053 58.138 1.000 14.097 346 VAL BBB C 1
ATOM 17035 O O . VAL B 1 367 ? 4.333 72.187 58.402 1.000 14.052 346 VAL BBB O 1
ATOM 17048 N N . ARG B 1 368 ? 2.292 72.803 57.587 1.000 13.989 347 ARG BBB N 1
ATOM 17049 C CA . ARG B 1 368 ? 1.769 71.430 57.530 1.000 14.048 347 ARG BBB CA 1
ATOM 17050 C C . ARG B 1 368 ? 2.569 70.562 56.570 1.000 13.852 347 ARG BBB C 1
ATOM 17051 O O . ARG B 1 368 ? 2.323 69.321 56.568 1.000 13.516 347 ARG BBB O 1
ATOM 17072 N N . ASP B 1 369 ? 3.461 71.137 55.768 1.000 13.561 348 ASP BBB N 1
ATOM 17073 C CA . ASP B 1 369 ? 4.328 70.352 54.864 1.000 15.157 348 ASP BBB CA 1
ATOM 17074 C C . ASP B 1 369 ? 5.615 69.905 55.560 1.000 13.051 348 ASP BBB C 1
ATOM 17075 O O . ASP B 1 369 ? 6.411 69.265 54.918 1.000 13.475 348 ASP BBB O 1
ATOM 17084 N N . HIS B 1 370 ? 5.806 70.225 56.856 1.000 13.548 349 HIS BBB N 1
ATOM 17085 C CA . HIS B 1 370 ? 7.025 69.897 57.626 1.000 12.927 349 HIS BBB CA 1
ATOM 17086 C C . HIS B 1 370 ? 6.660 69.000 58.807 1.000 13.132 349 HIS BBB C 1
ATOM 17087 O O . HIS B 1 370 ? 5.566 69.203 59.392 1.000 13.172 349 HIS BBB O 1
ATOM 17102 N N . LEU B 1 371 ? 7.511 68.055 59.119 1.000 12.931 350 LEU BBB N 1
ATOM 17103 C CA . LEU B 1 371 ? 7.477 67.350 60.419 1.000 12.310 350 LEU BBB CA 1
ATOM 17104 C C . LEU B 1 371 ? 8.445 68.063 61.369 1.000 12.638 350 LEU BBB C 1
ATOM 17105 O O . LEU B 1 371 ? 9.530 68.429 60.889 1.000 13.623 350 LEU BBB O 1
ATOM 17121 N N . LEU B 1 372 ? 8.071 68.220 62.642 1.000 11.876 351 LEU BBB N 1
ATOM 17122 C CA . LEU B 1 372 ? 8.925 68.951 63.635 1.000 12.833 351 LEU BBB CA 1
ATOM 17123 C C . LEU B 1 372 ? 9.366 67.953 64.690 1.000 11.748 351 LEU BBB C 1
ATOM 17124 O O . LEU B 1 372 ? 8.658 67.772 65.733 1.000 12.467 351 LEU BBB O 1
ATOM 17140 N N . LEU B 1 373 ? 10.458 67.246 64.393 1.000 11.953 352 LEU BBB N 1
ATOM 17141 C CA . LEU B 1 373 ? 10.865 66.069 65.162 1.000 11.007 352 LEU BBB CA 1
ATOM 17142 C C . LEU B 1 373 ? 12.112 66.313 65.997 1.000 12.372 352 LEU BBB C 1
ATOM 17143 O O . LEU B 1 373 ? 12.678 65.340 66.536 1.000 12.002 352 LEU BBB O 1
ATOM 17159 N N . GLY B 1 374 ? 12.535 67.565 66.077 1.000 12.233 353 GLY BBB N 1
ATOM 17160 C CA . GLY B 1 374 ? 13.744 67.885 66.827 1.000 11.866 353 GLY BBB CA 1
ATOM 17161 C C . GLY B 1 374 ? 13.504 67.993 68.318 1.000 11.741 353 GLY BBB C 1
ATOM 17162 O O . GLY B 1 374 ? 12.410 67.837 68.859 1.000 12.320 353 GLY BBB O 1
ATOM 17166 N N . PRO B 1 375 ? 14.603 68.343 69.018 1.000 11.735 354 PRO BBB N 1
ATOM 17167 C CA . PRO B 1 375 ? 14.589 68.480 70.473 1.000 11.217 354 PRO BBB CA 1
ATOM 17168 C C . PRO B 1 375 ? 13.734 69.686 70.906 1.000 11.017 354 PRO BBB C 1
ATOM 17169 O O . PRO B 1 375 ? 13.499 70.663 70.180 1.000 12.388 354 PRO BBB O 1
ATOM 17180 N N . VAL B 1 376 ? 13.338 69.565 72.156 1.000 11.947 355 VAL BBB N 1
ATOM 17181 C CA . VAL B 1 376 ? 12.631 70.581 72.955 1.000 11.779 355 VAL BBB CA 1
ATOM 17182 C C . VAL B 1 376 ? 13.661 71.444 73.686 1.000 11.346 355 VAL BBB C 1
ATOM 17183 O O . VAL B 1 376 ? 14.400 70.901 74.517 1.000 13.065 355 VAL BBB O 1
ATOM 17196 N N . TYR B 1 377 ? 13.691 72.740 73.342 1.000 13.373 356 TYR BBB N 1
ATOM 17197 C CA . TYR B 1 377 ? 14.667 73.675 73.940 1.000 14.267 356 TYR BBB CA 1
ATOM 17198 C C . TYR B 1 377 ? 14.107 75.068 73.859 1.000 13.582 356 TYR BBB C 1
ATOM 17199 O O . TYR B 1 377 ? 13.140 75.333 73.122 1.000 13.845 356 TYR BBB O 1
ATOM 17217 N N . GLY B 1 378 ? 14.760 75.963 74.620 1.000 14.104 357 GLY BBB N 1
ATOM 17218 C CA . GLY B 1 378 ? 14.504 77.401 74.525 1.000 14.303 357 GLY BBB CA 1
ATOM 17219 C C . GLY B 1 378 ? 13.741 77.908 75.727 1.000 16.602 357 GLY BBB C 1
ATOM 17220 O O . GLY B 1 378 ? 13.690 79.132 75.897 1.000 15.761 357 GLY BBB O 1
ATOM 17224 N N . ASN B 1 379 ? 13.131 77.035 76.506 1.000 14.320 358 ASN BBB N 1
ATOM 17225 C CA . ASN B 1 379 ? 12.345 77.417 77.709 1.000 15.393 358 ASN BBB CA 1
ATOM 17226 C C . ASN B 1 379 ? 13.260 77.491 78.928 1.000 15.297 358 ASN BBB C 1
ATOM 17227 O O . ASN B 1 379 ? 14.040 76.607 79.218 1.000 15.306 358 ASN BBB O 1
ATOM 17238 N N . ASP B 1 380 ? 13.166 78.614 79.644 1.000 15.137 359 ASP BBB N 1
ATOM 17239 C CA . ASP B 1 380 ? 14.006 78.818 80.840 1.000 15.435 359 ASP BBB CA 1
ATOM 17240 C C . ASP B 1 380 ? 13.809 77.641 81.801 1.000 15.845 359 ASP BBB C 1
ATOM 17241 O O . ASP B 1 380 ? 12.643 77.269 82.080 1.000 15.429 359 ASP BBB O 1
ATOM 17250 N N . THR B 1 381 ? 14.897 77.118 82.345 1.000 15.543 360 THR BBB N 1
ATOM 17251 C CA . THR B 1 381 ? 14.867 75.951 83.267 1.000 15.641 360 THR BBB CA 1
ATOM 17252 C C . THR B 1 381 ? 14.798 76.380 84.737 1.000 15.524 360 THR BBB C 1
ATOM 17253 O O . THR B 1 381 ? 14.789 75.510 85.576 1.000 15.399 360 THR BBB O 1
ATOM 17264 N N . THR B 1 382 ? 14.704 77.663 85.038 1.000 15.522 361 THR BBB N 1
ATOM 17265 C CA . THR B 1 382 ? 14.785 78.188 86.427 1.000 16.824 361 THR BBB CA 1
ATOM 17266 C C . THR B 1 382 ? 13.460 78.779 86.904 1.000 17.767 361 THR BBB C 1
ATOM 17267 O O . THR B 1 382 ? 13.428 79.244 88.094 1.000 18.388 361 THR BBB O 1
ATOM 17278 N N . ILE B 1 383 ? 12.401 78.673 86.105 1.000 15.076 362 ILE BBB N 1
ATOM 17279 C CA . ILE B 1 383 ? 11.150 79.451 86.352 1.000 16.576 362 ILE BBB CA 1
ATOM 17280 C C . ILE B 1 383 ? 9.992 78.538 86.767 1.000 14.957 362 ILE BBB C 1
ATOM 17281 O O . ILE B 1 383 ? 8.833 78.961 86.617 1.000 16.521 362 ILE BBB O 1
ATOM 17297 N N . ALA B 1 384 ? 10.242 77.348 87.297 1.000 16.073 363 ALA BBB N 1
ATOM 17298 C CA . ALA B 1 384 ? 9.151 76.447 87.746 1.000 17.870 363 ALA BBB CA 1
ATOM 17299 C C . ALA B 1 384 ? 8.187 77.165 88.696 1.000 20.180 363 ALA BBB C 1
ATOM 17300 O O . ALA B 1 384 ? 6.943 76.973 88.541 1.000 17.573 363 ALA BBB O 1
ATOM 17307 N N . LYS B 1 385 ? 8.693 78.036 89.574 1.000 19.088 364 LYS BBB N 1
ATOM 17308 C CA A LYS B 1 385 ? 7.813 78.687 90.584 0.600 22.124 364 LYS BBB CA 1
ATOM 17309 C CA B LYS B 1 385 ? 7.856 78.736 90.586 0.400 20.574 364 LYS BBB CA 1
ATOM 17310 C C . LYS B 1 385 ? 6.905 79.722 89.916 1.000 20.901 364 LYS BBB C 1
ATOM 17311 O O . LYS B 1 385 ? 5.885 80.080 90.567 1.000 21.913 364 LYS BBB O 1
ATOM 17347 N N . GLU B 1 386 ? 7.204 80.129 88.694 1.000 18.084 365 GLU BBB N 1
ATOM 17348 C CA . GLU B 1 386 ? 6.483 81.204 87.992 1.000 18.359 365 GLU BBB CA 1
ATOM 17349 C C . GLU B 1 386 ? 5.379 80.634 87.074 1.000 15.595 365 GLU BBB C 1
ATOM 17350 O O . GLU B 1 386 ? 4.768 81.442 86.358 1.000 17.982 365 GLU BBB O 1
ATOM 17362 N N . MET B 1 387 ? 5.202 79.321 87.008 1.000 15.800 366 MET BBB N 1
ATOM 17363 C CA A MET B 1 387 ? 4.176 78.752 86.097 0.500 16.075 366 MET BBB CA 1
ATOM 17364 C CA B MET B 1 387 ? 4.256 78.647 86.070 0.500 17.363 366 MET BBB CA 1
ATOM 17365 C C . MET B 1 387 ? 3.282 77.798 86.877 1.000 15.246 366 MET BBB C 1
ATOM 17366 O O . MET B 1 387 ? 3.772 76.920 87.662 1.000 18.182 366 MET BBB O 1
ATOM 17392 N N . SER B 1 388 ? 1.965 77.975 86.696 1.000 14.855 367 SER BBB N 1
ATOM 17393 C CA . SER B 1 388 ? 0.984 77.045 87.286 1.000 14.946 367 SER BBB CA 1
ATOM 17394 C C . SER B 1 388 ? 0.996 75.721 86.544 1.000 14.195 367 SER BBB C 1
ATOM 17395 O O . SER B 1 388 ? 0.596 74.689 87.134 1.000 18.018 367 SER BBB O 1
ATOM 17403 N N . GLY B 1 389 ? 1.258 75.788 85.254 1.000 13.511 368 GLY BBB N 1
ATOM 17404 C CA . GLY B 1 389 ? 1.146 74.604 84.389 1.000 12.886 368 GLY BBB CA 1
ATOM 17405 C C . GLY B 1 389 ? 2.015 74.804 83.161 1.000 12.791 368 GLY BBB C 1
ATOM 17406 O O . GLY B 1 389 ? 2.412 75.952 82.837 1.000 12.972 368 GLY BBB O 1
ATOM 17410 N N . PHE B 1 390 ? 2.251 73.716 82.455 1.000 12.647 369 PHE BBB N 1
ATOM 17411 C CA . PHE B 1 390 ? 2.983 73.701 81.191 1.000 12.784 369 PHE BBB CA 1
ATOM 17412 C C . PHE B 1 390 ? 2.457 72.548 80.358 1.000 11.829 369 PHE BBB C 1
ATOM 17413 O O . PHE B 1 390 ? 2.599 71.369 80.744 1.000 13.159 369 PHE BBB O 1
ATOM 17430 N N . VAL B 1 391 ? 1.772 72.906 79.288 1.000 12.743 370 VAL BBB N 1
ATOM 17431 C CA . VAL B 1 391 ? 1.257 71.952 78.297 1.000 11.593 370 VAL BBB CA 1
ATOM 17432 C C . VAL B 1 391 ? 1.805 72.276 76.933 1.000 12.476 370 VAL BBB C 1
ATOM 17433 O O . VAL B 1 391 ? 1.995 73.449 76.543 1.000 13.208 370 VAL BBB O 1
ATOM 17446 N N . THR B 1 392 ? 2.065 71.228 76.171 1.000 11.715 371 THR BBB N 1
ATOM 17447 C CA . THR B 1 392 ? 2.463 71.354 74.764 1.000 11.451 371 THR BBB CA 1
ATOM 17448 C C . THR B 1 392 ? 1.275 71.150 73.815 1.000 12.248 371 THR BBB C 1
ATOM 17449 O O . THR B 1 392 ? 0.518 70.158 74.003 1.000 12.322 371 THR BBB O 1
ATOM 17460 N N . ASN B 1 393 ? 1.214 71.999 72.798 1.000 11.788 372 ASN BBB N 1
ATOM 17461 C CA . ASN B 1 393 ? 0.276 71.857 71.652 1.000 11.818 372 ASN BBB CA 1
ATOM 17462 C C . ASN B 1 393 ? 1.053 71.117 70.561 1.000 12.825 372 ASN BBB C 1
ATOM 17463 O O . ASN B 1 393 ? 2.054 71.615 70.039 1.000 12.692 372 ASN BBB O 1
ATOM 17474 N N . PRO B 1 394 ? 0.674 69.866 70.211 1.000 12.510 373 PRO BBB N 1
ATOM 17475 C CA . PRO B 1 394 ? 1.471 69.025 69.332 1.000 13.386 373 PRO BBB CA 1
ATOM 17476 C C . PRO B 1 394 ? 1.089 69.103 67.860 1.000 12.232 373 PRO BBB C 1
ATOM 17477 O O . PRO B 1 394 ? 0.215 69.877 67.443 1.000 11.505 373 PRO BBB O 1
ATOM 17488 N N . MET B 1 395 ? 1.707 68.230 67.072 1.000 12.651 374 MET BBB N 1
ATOM 17489 C CA . MET B 1 395 ? 1.315 68.106 65.646 1.000 13.052 374 MET BBB CA 1
ATOM 17490 C C . MET B 1 395 ? 0.005 67.310 65.530 1.000 13.631 374 MET BBB C 1
ATOM 17491 O O . MET B 1 395 ? -0.305 66.514 66.436 1.000 12.911 374 MET BBB O 1
ATOM 17505 N N . GLU B 1 396 ? -0.628 67.341 64.356 1.000 13.720 375 GLU BBB N 1
ATOM 17506 C CA . GLU B 1 396 ? -1.769 66.417 64.126 1.000 14.704 375 GLU BBB CA 1
ATOM 17507 C C . GLU B 1 396 ? -1.262 64.977 64.038 1.000 13.101 375 GLU BBB C 1
ATOM 17508 O O . GLU B 1 396 ? -2.079 64.132 64.156 1.000 13.479 375 GLU BBB O 1
ATOM 17520 N N . HIS B 1 397 ? 0.040 64.752 63.841 1.000 12.358 376 HIS BBB N 1
ATOM 17521 C CA . HIS B 1 397 ? 0.705 63.431 63.848 1.000 12.404 376 HIS BBB CA 1
ATOM 17522 C C . HIS B 1 397 ? 0.953 63.094 65.310 1.000 13.019 376 HIS BBB C 1
ATOM 17523 O O . HIS B 1 397 ? 1.934 63.602 65.889 1.000 12.185 376 HIS BBB O 1
ATOM 17538 N N . ALA B 1 398 ? 0.059 62.353 65.927 1.000 12.500 377 ALA BBB N 1
ATOM 17539 C CA . ALA B 1 398 ? 0.091 62.033 67.376 1.000 12.920 377 ALA BBB CA 1
ATOM 17540 C C . ALA B 1 398 ? 1.369 61.277 67.771 1.000 12.489 377 ALA BBB C 1
ATOM 17541 O O . ALA B 1 398 ? 2.047 61.644 68.743 1.000 11.919 377 ALA BBB O 1
ATOM 17548 N N . GLU B 1 399 ? 1.680 60.150 67.111 1.000 10.928 378 GLU BBB N 1
ATOM 17549 C CA . GLU B 1 399 ? 2.842 59.369 67.522 1.000 12.900 378 GLU BBB CA 1
ATOM 17550 C C . GLU B 1 399 ? 4.128 60.175 67.317 1.000 12.078 378 GLU BBB C 1
ATOM 17551 O O . GLU B 1 399 ? 5.034 60.104 68.186 1.000 11.998 378 GLU BBB O 1
ATOM 17563 N N . SER B 1 400 ? 4.241 60.891 66.181 1.000 12.381 379 SER BBB N 1
ATOM 17564 C CA . SER B 1 400 ? 5.421 61.735 65.827 1.000 12.324 379 SER BBB CA 1
ATOM 17565 C C . SER B 1 400 ? 5.665 62.814 66.911 1.000 11.214 379 SER BBB C 1
ATOM 17566 O O . SER B 1 400 ? 6.806 63.127 67.180 1.000 12.463 379 SER BBB O 1
ATOM 17574 N N . SER B 1 401 ? 4.601 63.265 67.548 1.000 10.953 380 SER BBB N 1
ATOM 17575 C CA . SER B 1 401 ? 4.649 64.304 68.607 1.000 11.477 380 SER BBB CA 1
ATOM 17576 C C . SER B 1 401 ? 5.205 63.714 69.912 1.000 10.575 380 SER BBB C 1
ATOM 17577 O O . SER B 1 401 ? 5.514 64.458 70.856 1.000 11.268 380 SER BBB O 1
ATOM 17585 N N . LYS B 1 402 ? 5.299 62.401 70.061 1.000 10.943 381 LYS BBB N 1
ATOM 17586 C CA . LYS B 1 402 ? 5.775 61.799 71.313 1.000 10.743 381 LYS BBB CA 1
ATOM 17587 C C . LYS B 1 402 ? 7.248 62.153 71.596 1.000 10.798 381 LYS BBB C 1
ATOM 17588 O O . LYS B 1 402 ? 7.582 62.169 72.780 1.000 10.937 381 LYS BBB O 1
ATOM 17607 N N . ILE B 1 403 ? 8.039 62.515 70.588 1.000 11.467 382 ILE BBB N 1
ATOM 17608 C CA . ILE B 1 403 ? 9.441 62.966 70.858 1.000 11.337 382 ILE BBB CA 1
ATOM 17609 C C . ILE B 1 403 ? 9.391 64.233 71.719 1.000 11.489 382 ILE BBB C 1
ATOM 17610 O O . ILE B 1 403 ? 10.051 64.262 72.782 1.000 12.520 382 ILE BBB O 1
ATOM 17626 N N . ALA B 1 404 ? 8.620 65.220 71.274 1.000 11.774 383 ALA BBB N 1
ATOM 17627 C CA . ALA B 1 404 ? 8.494 66.494 72.015 1.000 11.347 383 ALA BBB CA 1
ATOM 17628 C C . ALA B 1 404 ? 7.724 66.250 73.307 1.000 11.191 383 ALA BBB C 1
ATOM 17629 O O . ALA B 1 404 ? 8.039 66.883 74.316 1.000 11.983 383 ALA BBB O 1
ATOM 17636 N N . ILE B 1 405 ? 6.642 65.457 73.295 1.000 10.747 384 ILE BBB N 1
ATOM 17637 C CA . ILE B 1 405 ? 5.820 65.264 74.517 1.000 11.736 384 ILE BBB CA 1
ATOM 17638 C C . ILE B 1 405 ? 6.654 64.667 75.649 1.000 10.745 384 ILE BBB C 1
ATOM 17639 O O . ILE B 1 405 ? 6.584 65.092 76.810 1.000 11.264 384 ILE BBB O 1
ATOM 17655 N N . TYR B 1 406 ? 7.419 63.647 75.335 1.000 11.695 385 TYR BBB N 1
ATOM 17656 C CA . TYR B 1 406 ? 8.335 62.997 76.276 1.000 11.420 385 TYR BBB CA 1
ATOM 17657 C C . TYR B 1 406 ? 9.296 64.037 76.859 1.000 10.898 385 TYR BBB C 1
ATOM 17658 O O . TYR B 1 406 ? 9.548 64.025 78.063 1.000 11.145 385 TYR BBB O 1
ATOM 17676 N N . SER B 1 407 ? 9.793 64.905 76.013 1.000 12.157 386 SER BBB N 1
ATOM 17677 C CA . SER B 1 407 ? 10.806 65.928 76.412 1.000 11.782 386 SER BBB CA 1
ATOM 17678 C C . SER B 1 407 ? 10.137 67.014 77.277 1.000 12.201 386 SER BBB C 1
ATOM 17679 O O . SER B 1 407 ? 10.683 67.352 78.313 1.000 12.000 386 SER BBB O 1
ATOM 17687 N N . VAL B 1 408 ? 8.922 67.404 76.921 1.000 11.129 387 VAL BBB N 1
ATOM 17688 C CA . VAL B 1 408 ? 8.168 68.393 77.728 1.000 12.748 387 VAL BBB CA 1
ATOM 17689 C C . VAL B 1 408 ? 7.829 67.786 79.082 1.000 11.198 387 VAL BBB C 1
ATOM 17690 O O . VAL B 1 408 ? 7.902 68.464 80.114 1.000 12.197 387 VAL BBB O 1
ATOM 17703 N N . ALA B 1 409 ? 7.502 66.493 79.167 1.000 10.737 388 ALA BBB N 1
ATOM 17704 C CA . ALA B 1 409 ? 7.220 65.817 80.438 1.000 11.771 388 ALA BBB CA 1
ATOM 17705 C C . ALA B 1 409 ? 8.476 65.881 81.328 1.000 11.361 388 ALA BBB C 1
ATOM 17706 O O . ALA B 1 409 ? 8.364 66.225 82.508 1.000 11.502 388 ALA BBB O 1
ATOM 17713 N N . SER B 1 410 ? 9.646 65.679 80.731 1.000 10.302 389 SER BBB N 1
ATOM 17714 C CA . SER B 1 410 ? 10.918 65.646 81.461 1.000 11.597 389 SER BBB CA 1
ATOM 17715 C C . SER B 1 410 ? 11.174 67.057 81.978 1.000 11.057 389 SER BBB C 1
ATOM 17716 O O . SER B 1 410 ? 11.510 67.180 83.157 1.000 13.334 389 SER BBB O 1
ATOM 17724 N N . TYR B 1 411 ? 11.012 68.028 81.108 1.000 12.023 390 TYR BBB N 1
ATOM 17725 C CA . TYR B 1 411 ? 11.237 69.459 81.415 1.000 12.048 390 TYR BBB CA 1
ATOM 17726 C C . TYR B 1 411 ? 10.318 69.924 82.551 1.000 12.530 390 TYR BBB C 1
ATOM 17727 O O . TYR B 1 411 ? 10.756 70.602 83.514 1.000 13.236 390 TYR BBB O 1
ATOM 17745 N N . ALA B 1 412 ? 9.046 69.615 82.430 1.000 11.287 391 ALA BBB N 1
ATOM 17746 C CA . ALA B 1 412 ? 8.032 70.152 83.355 1.000 13.539 391 ALA BBB CA 1
ATOM 17747 C C . ALA B 1 412 ? 8.191 69.510 84.731 1.000 12.490 391 ALA BBB C 1
ATOM 17748 O O . ALA B 1 412 ? 7.881 70.146 85.755 1.000 15.109 391 ALA BBB O 1
ATOM 17755 N N . TRP B 1 413 ? 8.550 68.236 84.815 1.000 12.594 392 TRP BBB N 1
ATOM 17756 C CA . TRP B 1 413 ? 8.770 67.565 86.093 1.000 12.777 392 TRP BBB CA 1
ATOM 17757 C C . TRP B 1 413 ? 10.038 68.097 86.770 1.000 13.502 392 TRP BBB C 1
ATOM 17758 O O . TRP B 1 413 ? 10.009 68.345 88.034 1.000 13.701 392 TRP BBB O 1
ATOM 17779 N N . ASN B 1 414 ? 11.144 68.155 86.036 1.000 12.302 393 ASN BBB N 1
ATOM 17780 C CA . ASN B 1 414 ? 12.466 68.533 86.644 1.000 14.320 393 ASN BBB CA 1
ATOM 17781 C C . ASN B 1 414 ? 13.178 69.497 85.712 1.000 14.283 393 ASN BBB C 1
ATOM 17782 O O . ASN B 1 414 ? 14.152 69.138 85.058 1.000 15.976 393 ASN BBB O 1
ATOM 17793 N N . PRO B 1 415 ? 12.745 70.768 85.659 1.000 14.024 394 PRO BBB N 1
ATOM 17794 C CA . PRO B 1 415 ? 13.355 71.712 84.736 1.000 15.163 394 PRO BBB CA 1
ATOM 17795 C C . PRO B 1 415 ? 14.814 71.961 85.106 1.000 16.443 394 PRO BBB C 1
ATOM 17796 O O . PRO B 1 415 ? 15.657 72.131 84.245 1.000 16.012 394 PRO BBB O 1
ATOM 17807 N N . ALA B 1 416 ? 15.119 71.959 86.394 1.000 15.976 395 ALA BBB N 1
ATOM 17808 C CA . ALA B 1 416 ? 16.504 72.300 86.789 1.000 18.546 395 ALA BBB CA 1
ATOM 17809 C C . ALA B 1 416 ? 17.482 71.313 86.169 1.000 19.487 395 ALA BBB C 1
ATOM 17810 O O . ALA B 1 416 ? 18.631 71.696 85.939 1.000 26.238 395 ALA BBB O 1
ATOM 17817 N N . LYS B 1 417 ? 17.145 70.033 85.997 1.000 17.440 396 LYS BBB N 1
ATOM 17818 C CA . LYS B 1 417 ? 18.061 69.042 85.404 1.000 19.236 396 LYS BBB CA 1
ATOM 17819 C C . LYS B 1 417 ? 17.774 68.794 83.910 1.000 16.555 396 LYS BBB C 1
ATOM 17820 O O . LYS B 1 417 ? 18.210 67.752 83.388 1.000 18.176 396 LYS BBB O 1
ATOM 17832 N N . TYR B 1 418 ? 16.944 69.620 83.298 1.000 15.792 397 TYR BBB N 1
ATOM 17833 C CA . TYR B 1 418 ? 16.476 69.324 81.916 1.000 14.244 397 TYR BBB CA 1
ATOM 17834 C C . TYR B 1 418 ? 17.700 69.346 80.981 1.000 15.796 397 TYR BBB C 1
ATOM 17835 O O . TYR B 1 418 ? 18.439 70.333 80.870 1.000 16.397 397 TYR BBB O 1
ATOM 17853 N N . ASP B 1 419 ? 17.897 68.213 80.309 1.000 13.859 398 ASP BBB N 1
ATOM 17854 C CA . ASP B 1 419 ? 18.985 67.940 79.343 1.000 14.839 398 ASP BBB CA 1
ATOM 17855 C C . ASP B 1 419 ? 18.328 67.778 77.961 1.000 13.938 398 ASP BBB C 1
ATOM 17856 O O . ASP B 1 419 ? 17.789 66.693 77.652 1.000 15.183 398 ASP BBB O 1
ATOM 17865 N N . THR B 1 420 ? 18.380 68.817 77.149 1.000 13.348 399 THR BBB N 1
ATOM 17866 C CA . THR B 1 420 ? 17.692 68.856 75.855 1.000 14.783 399 THR BBB CA 1
ATOM 17867 C C . THR B 1 420 ? 18.045 67.631 75.009 1.000 13.591 399 THR BBB C 1
ATOM 17868 O O . THR B 1 420 ? 17.121 66.908 74.527 1.000 13.683 399 THR BBB O 1
ATOM 17879 N N . TRP B 1 421 ? 19.350 67.425 74.755 1.000 13.208 400 TRP BBB N 1
ATOM 17880 C CA . TRP B 1 421 ? 19.745 66.391 73.764 1.000 13.720 400 TRP BBB CA 1
ATOM 17881 C C . TRP B 1 421 ? 19.602 64.971 74.331 1.000 13.573 400 TRP BBB C 1
ATOM 17882 O O . TRP B 1 421 ? 19.157 64.114 73.546 1.000 15.274 400 TRP BBB O 1
ATOM 17903 N N . GLN B 1 422 ? 19.907 64.732 75.590 1.000 13.714 401 GLN BBB N 1
ATOM 17904 C CA . GLN B 1 422 ? 19.862 63.366 76.140 1.000 16.550 401 GLN BBB CA 1
ATOM 17905 C C . GLN B 1 422 ? 18.368 63.009 76.179 1.000 14.882 401 GLN BBB C 1
ATOM 17906 O O . GLN B 1 422 ? 18.016 61.859 75.869 1.000 15.359 401 GLN BBB O 1
ATOM 17920 N N . THR B 1 423 ? 17.528 63.978 76.474 1.000 12.337 402 THR BBB N 1
ATOM 17921 C CA . THR B 1 423 ? 16.063 63.695 76.588 1.000 11.530 402 THR BBB CA 1
ATOM 17922 C C . THR B 1 423 ? 15.513 63.351 75.194 1.000 12.133 402 THR BBB C 1
ATOM 17923 O O . THR B 1 423 ? 14.643 62.462 75.055 1.000 12.363 402 THR BBB O 1
ATOM 17934 N N . TRP B 1 424 ? 15.924 64.076 74.171 1.000 10.846 403 TRP BBB N 1
ATOM 17935 C CA . TRP B 1 424 ? 15.548 63.772 72.765 1.000 11.212 403 TRP BBB CA 1
ATOM 17936 C C . TRP B 1 424 ? 15.948 62.327 72.423 1.000 11.729 403 TRP BBB C 1
ATOM 17937 O O . TRP B 1 424 ? 15.108 61.600 71.839 1.000 12.333 403 TRP BBB O 1
ATOM 17958 N N . LYS B 1 425 ? 17.195 61.954 72.696 1.000 13.074 404 LYS BBB N 1
ATOM 17959 C CA . LYS B 1 425 ? 17.683 60.579 72.355 1.000 13.117 404 LYS BBB CA 1
ATOM 17960 C C . LYS B 1 425 ? 16.866 59.550 73.120 1.000 15.219 404 LYS BBB C 1
ATOM 17961 O O . LYS B 1 425 ? 16.474 58.499 72.558 1.000 14.152 404 LYS BBB O 1
ATOM 17980 N N . ASP B 1 426 ? 16.596 59.810 74.395 1.000 13.796 405 ASP BBB N 1
ATOM 17981 C CA . ASP B 1 426 ? 15.848 58.895 75.266 1.000 14.270 405 ASP BBB CA 1
ATOM 17982 C C . ASP B 1 426 ? 14.422 58.748 74.715 1.000 13.526 405 ASP BBB C 1
ATOM 17983 O O . ASP B 1 426 ? 13.879 57.612 74.704 1.000 14.109 405 ASP BBB O 1
ATOM 17992 N N . ALA B 1 427 ? 13.802 59.843 74.262 1.000 12.913 406 ALA BBB N 1
ATOM 17993 C CA . ALA B 1 427 ? 12.424 59.797 73.719 1.000 11.442 406 ALA BBB CA 1
ATOM 17994 C C . ALA B 1 427 ? 12.457 58.846 72.517 1.000 13.234 406 ALA BBB C 1
ATOM 17995 O O . ALA B 1 427 ? 11.586 57.982 72.425 1.000 13.377 406 ALA BBB O 1
ATOM 18002 N N . ILE B 1 428 ? 13.414 59.062 71.632 1.000 12.848 407 ILE BBB N 1
ATOM 18003 C CA . ILE B 1 428 ? 13.469 58.287 70.364 1.000 12.401 407 ILE BBB CA 1
ATOM 18004 C C . ILE B 1 428 ? 13.664 56.817 70.722 1.000 14.019 407 ILE BBB C 1
ATOM 18005 O O . ILE B 1 428 ? 12.997 55.981 70.068 1.000 15.210 407 ILE BBB O 1
ATOM 18021 N N . ARG B 1 429 ? 14.560 56.488 71.655 1.000 14.858 408 ARG BBB N 1
ATOM 18022 C CA . ARG B 1 429 ? 14.873 55.075 71.989 1.000 16.845 408 ARG BBB CA 1
ATOM 18023 C C . ARG B 1 429 ? 13.666 54.477 72.702 1.000 19.352 408 ARG BBB C 1
ATOM 18024 O O . ARG B 1 429 ? 13.477 53.272 72.583 1.000 18.717 408 ARG BBB O 1
ATOM 18045 N N . THR B 1 430 ? 12.837 55.284 73.383 1.000 15.794 409 THR BBB N 1
ATOM 18046 C CA . THR B 1 430 ? 11.602 54.807 74.027 1.000 16.952 409 THR BBB CA 1
ATOM 18047 C C . THR B 1 430 ? 10.518 54.514 72.991 1.000 17.365 409 THR BBB C 1
ATOM 18048 O O . THR B 1 430 ? 9.796 53.490 73.098 1.000 18.783 409 THR BBB O 1
ATOM 18059 N N . ILE B 1 431 ? 10.382 55.372 72.016 1.000 16.018 410 ILE BBB N 1
ATOM 18060 C CA . ILE B 1 431 ? 9.314 55.305 70.991 1.000 16.601 410 ILE BBB CA 1
ATOM 18061 C C . ILE B 1 431 ? 9.620 54.178 70.000 1.000 16.292 410 ILE BBB C 1
ATOM 18062 O O . ILE B 1 431 ? 8.668 53.483 69.627 1.000 19.111 410 ILE BBB O 1
ATOM 18078 N N . LEU B 1 432 ? 10.886 53.974 69.625 1.000 15.902 411 LEU BBB N 1
ATOM 18079 C CA . LEU B 1 432 ? 11.193 53.032 68.509 1.000 15.122 411 LEU BBB CA 1
ATOM 18080 C C . LEU B 1 432 ? 12.485 52.309 68.829 1.000 15.853 411 LEU BBB C 1
ATOM 18081 O O . LEU B 1 432 ? 13.514 52.508 68.194 1.000 16.257 411 LEU BBB O 1
ATOM 18097 N N . PRO B 1 433 ? 12.474 51.487 69.891 1.000 17.897 412 PRO BBB N 1
ATOM 18098 C CA . PRO B 1 433 ? 13.705 50.837 70.317 1.000 20.322 412 PRO BBB CA 1
ATOM 18099 C C . PRO B 1 433 ? 14.348 49.954 69.232 1.000 22.173 412 PRO BBB C 1
ATOM 18100 O O . PRO B 1 433 ? 15.570 49.899 69.182 1.000 24.589 412 PRO BBB O 1
ATOM 18111 N N . SER B 1 434 ? 13.530 49.414 68.347 1.000 20.270 413 SER BBB N 1
ATOM 18112 C CA . SER B 1 434 ? 13.942 48.508 67.232 1.000 22.229 413 SER BBB CA 1
ATOM 18113 C C . SER B 1 434 ? 14.730 49.266 66.149 1.000 22.081 413 SER BBB C 1
ATOM 18114 O O . SER B 1 434 ? 15.457 48.625 65.357 1.000 21.266 413 SER BBB O 1
ATOM 18122 N N . ALA B 1 435 ? 14.562 50.591 66.026 1.000 19.323 414 ALA BBB N 1
ATOM 18123 C CA . ALA B 1 435 ? 15.175 51.405 64.954 1.000 19.727 414 ALA BBB CA 1
ATOM 18124 C C . ALA B 1 435 ? 15.501 52.788 65.476 1.000 16.344 414 ALA BBB C 1
ATOM 18125 O O . ALA B 1 435 ? 15.308 53.806 64.758 1.000 16.540 414 ALA BBB O 1
ATOM 18132 N N . ALA B 1 436 ? 16.048 52.847 66.698 1.000 16.034 415 ALA BBB N 1
ATOM 18133 C CA . ALA B 1 436 ? 16.272 54.159 67.334 1.000 15.486 415 ALA BBB CA 1
ATOM 18134 C C . ALA B 1 436 ? 17.273 54.980 66.539 1.000 16.224 415 ALA BBB C 1
ATOM 18135 O O . ALA B 1 436 ? 17.059 56.216 66.381 1.000 14.548 415 ALA BBB O 1
ATOM 18142 N N . GLU B 1 437 ? 18.420 54.425 66.101 1.000 15.777 416 GLU BBB N 1
ATOM 18143 C CA . GLU B 1 437 ? 19.396 55.239 65.355 1.000 18.050 416 GLU BBB CA 1
ATOM 18144 C C . GLU B 1 437 ? 18.780 55.724 64.038 1.000 15.998 416 GLU BBB C 1
ATOM 18145 O O . GLU B 1 437 ? 19.129 56.853 63.586 1.000 15.173 416 GLU BBB O 1
ATOM 18157 N N . GLU B 1 438 ? 17.936 54.911 63.404 1.000 15.663 417 GLU BBB N 1
ATOM 18158 C CA . GLU B 1 438 ? 17.285 55.302 62.128 1.000 15.780 417 GLU BBB CA 1
ATOM 18159 C C . GLU B 1 438 ? 16.286 56.457 62.386 1.000 13.837 417 GLU BBB C 1
ATOM 18160 O O . GLU B 1 438 ? 16.248 57.435 61.605 1.000 13.710 417 GLU BBB O 1
ATOM 18172 N N . LEU B 1 439 ? 15.494 56.350 63.447 1.000 15.120 418 LEU BBB N 1
ATOM 18173 C CA . LEU B 1 439 ? 14.608 57.487 63.815 1.000 14.056 418 LEU BBB CA 1
ATOM 18174 C C . LEU B 1 439 ? 15.422 58.724 64.201 1.000 14.016 418 LEU BBB C 1
ATOM 18175 O O . LEU B 1 439 ? 15.000 59.784 63.779 1.000 14.347 418 LEU BBB O 1
ATOM 18191 N N . GLU B 1 440 ? 16.565 58.609 64.901 1.000 13.486 419 GLU BBB N 1
ATOM 18192 C CA . GLU B 1 440 ? 17.413 59.779 65.217 1.000 14.846 419 GLU BBB CA 1
ATOM 18193 C C . GLU B 1 440 ? 17.878 60.417 63.921 1.000 13.541 419 GLU BBB C 1
ATOM 18194 O O . GLU B 1 440 ? 17.815 61.615 63.781 1.000 13.216 419 GLU BBB O 1
ATOM 18206 N N . CYS B 1 441 ? 18.287 59.648 62.919 1.000 13.333 420 CYS BBB N 1
ATOM 18207 C CA . CYS B 1 441 ? 18.766 60.173 61.628 1.000 14.152 420 CYS BBB CA 1
ATOM 18208 C C . CYS B 1 441 ? 17.659 60.970 60.952 1.000 13.235 420 CYS BBB C 1
ATOM 18209 O O . CYS B 1 441 ? 17.811 62.169 60.595 1.000 14.627 420 CYS BBB O 1
ATOM 18217 N N . PHE B 1 442 ? 16.466 60.401 60.874 1.000 13.567 421 PHE BBB N 1
ATOM 18218 C CA . PHE B 1 442 ? 15.320 61.056 60.249 1.000 13.105 421 PHE BBB CA 1
ATOM 18219 C C . PHE B 1 442 ? 14.975 62.350 61.021 1.000 12.124 421 PHE BBB C 1
ATOM 18220 O O . PHE B 1 442 ? 14.777 63.385 60.405 1.000 13.396 421 PHE BBB O 1
ATOM 18237 N N . ALA B 1 443 ? 14.909 62.277 62.354 1.000 13.060 422 ALA BBB N 1
ATOM 18238 C CA . ALA B 1 443 ? 14.458 63.416 63.181 1.000 12.584 422 ALA BBB CA 1
ATOM 18239 C C . ALA B 1 443 ? 15.493 64.562 63.127 1.000 13.064 422 ALA BBB C 1
ATOM 18240 O O . ALA B 1 443 ? 15.078 65.741 63.005 1.000 14.103 422 ALA BBB O 1
ATOM 18247 N N A MET B 1 444 ? 16.764 64.183 63.100 0.400 15.059 423 MET BBB N 1
ATOM 18248 N N B MET B 1 444 ? 16.795 64.234 63.116 0.600 15.091 423 MET BBB N 1
ATOM 18249 C CA A MET B 1 444 ? 17.935 65.087 63.096 0.400 15.807 423 MET BBB CA 1
ATOM 18250 C CA B MET B 1 444 ? 17.890 65.250 63.097 0.600 15.500 423 MET BBB CA 1
ATOM 18251 C C A MET B 1 444 ? 17.904 66.003 61.864 0.400 14.084 423 MET BBB C 1
ATOM 18252 C C B MET B 1 444 ? 17.679 66.163 61.889 0.600 14.260 423 MET BBB C 1
ATOM 18253 O O A MET B 1 444 ? 18.545 67.080 61.947 0.400 12.440 423 MET BBB O 1
ATOM 18254 O O B MET B 1 444 ? 17.940 67.385 61.961 0.600 12.716 423 MET BBB O 1
ATOM 18281 N N . HIS B 1 445 ? 17.200 65.608 60.774 1.000 13.332 424 HIS BBB N 1
ATOM 18282 C CA . HIS B 1 445 ? 17.118 66.343 59.492 1.000 13.904 424 HIS BBB CA 1
ATOM 18283 C C . HIS B 1 445 ? 15.660 66.716 59.167 1.000 12.338 424 HIS BBB C 1
ATOM 18284 O O . HIS B 1 445 ? 15.344 67.011 58.025 1.000 13.302 424 HIS BBB O 1
ATOM 18299 N N . ASN B 1 446 ? 14.789 66.682 60.167 1.000 12.115 425 ASN BBB N 1
ATOM 18300 C CA . ASN B 1 446 ? 13.359 67.028 60.046 1.000 13.043 425 ASN BBB CA 1
ATOM 18301 C C . ASN B 1 446 ? 12.919 67.762 61.315 1.000 14.673 425 ASN BBB C 1
ATOM 18302 O O . ASN B 1 446 ? 12.129 67.217 62.088 1.000 14.759 425 ASN BBB O 1
ATOM 18313 N N . SER B 1 447 ? 13.438 68.964 61.498 1.000 15.071 426 SER BBB N 1
ATOM 18314 C CA . SER B 1 447 ? 13.275 69.685 62.783 1.000 13.864 426 SER BBB CA 1
ATOM 18315 C C . SER B 1 447 ? 12.973 71.161 62.548 1.000 14.581 426 SER BBB C 1
ATOM 18316 O O . SER B 1 447 ? 12.198 71.713 63.323 1.000 15.249 426 SER BBB O 1
ATOM 18324 N N . ASP B 1 448 ? 13.454 71.771 61.465 1.000 13.961 427 ASP BBB N 1
ATOM 18325 C CA . ASP B 1 448 ? 13.150 73.195 61.203 1.000 14.441 427 ASP BBB CA 1
ATOM 18326 C C . ASP B 1 448 ? 11.764 73.320 60.576 1.000 14.729 427 ASP BBB C 1
ATOM 18327 O O . ASP B 1 448 ? 11.290 72.404 59.890 1.000 15.466 427 ASP BBB O 1
ATOM 18336 N N . LEU B 1 449 ? 11.162 74.462 60.749 1.000 17.013 428 LEU BBB N 1
ATOM 18337 C CA . LEU B 1 449 ? 9.813 74.750 60.230 1.000 14.940 428 LEU BBB CA 1
ATOM 18338 C C . LEU B 1 449 ? 9.891 75.309 58.806 1.000 16.303 428 LEU BBB C 1
ATOM 18339 O O . LEU B 1 449 ? 8.862 75.324 58.090 1.000 16.086 428 LEU BBB O 1
ATOM 18355 N N . GLY B 1 450 ? 11.057 75.840 58.448 1.000 18.053 429 GLY BBB N 1
ATOM 18356 C CA . GLY B 1 450 ? 11.172 76.683 57.252 1.000 18.915 429 GLY BBB CA 1
ATOM 18357 C C . GLY B 1 450 ? 10.533 78.038 57.469 1.000 18.583 429 GLY BBB C 1
ATOM 18358 O O . GLY B 1 450 ? 9.913 78.295 58.500 1.000 18.025 429 GLY BBB O 1
ATOM 18362 N N . PRO B 1 451 ? 10.668 78.951 56.498 1.000 19.876 430 PRO BBB N 1
ATOM 18363 C CA . PRO B 1 451 ? 10.082 80.286 56.645 1.000 21.118 430 PRO BBB CA 1
ATOM 18364 C C . PRO B 1 451 ? 8.568 80.225 56.825 1.000 19.190 430 PRO BBB C 1
ATOM 18365 O O . PRO B 1 451 ? 7.910 79.417 56.184 1.000 22.678 430 PRO BBB O 1
ATOM 18376 N N . ASN B 1 452 ? 8.021 81.023 57.723 1.000 19.723 431 ASN BBB N 1
ATOM 18377 C CA . ASN B 1 452 ? 6.564 80.999 57.985 1.000 21.560 431 ASN BBB CA 1
ATOM 18378 C C . ASN B 1 452 ? 6.111 82.345 58.544 1.000 23.014 431 ASN BBB C 1
ATOM 18379 O O . ASN B 1 452 ? 6.944 83.092 59.019 1.000 26.616 431 ASN BBB O 1
ATOM 18390 N N . GLY B 1 453 ? 4.805 82.583 58.528 1.000 25.181 432 GLY BBB N 1
ATOM 18391 C CA . GLY B 1 453 ? 4.223 83.887 58.915 1.000 29.269 432 GLY BBB CA 1
ATOM 18392 C C . GLY B 1 453 ? 4.468 84.214 60.381 1.000 27.732 432 GLY BBB C 1
ATOM 18393 O O . GLY B 1 453 ? 4.522 85.402 60.691 1.000 28.938 432 GLY BBB O 1
ATOM 18397 N N . HIS B 1 454 ? 4.727 83.213 61.238 1.000 22.150 433 HIS BBB N 1
ATOM 18398 C CA . HIS B 1 454 ? 4.866 83.428 62.696 1.000 23.121 433 HIS BBB CA 1
ATOM 18399 C C . HIS B 1 454 ? 6.345 83.622 63.036 1.000 21.790 433 HIS BBB C 1
ATOM 18400 O O . HIS B 1 454 ? 6.581 84.027 64.148 1.000 24.727 433 HIS BBB O 1
ATOM 18415 N N . GLY B 1 455 ? 7.261 83.424 62.074 1.000 21.958 434 GLY BBB N 1
ATOM 18416 C CA . GLY B 1 455 ? 8.688 83.738 62.238 1.000 21.293 434 GLY BBB CA 1
ATOM 18417 C C . GLY B 1 455 ? 9.430 82.744 63.114 1.000 22.366 434 GLY BBB C 1
ATOM 18418 O O . GLY B 1 455 ? 10.603 82.958 63.416 1.000 23.947 434 GLY BBB O 1
ATOM 18422 N N . TYR B 1 456 ? 8.822 81.605 63.468 1.000 20.807 435 TYR BBB N 1
ATOM 18423 C CA . TYR B 1 456 ? 9.442 80.644 64.418 1.000 18.507 435 TYR BBB CA 1
ATOM 18424 C C . TYR B 1 456 ? 10.253 79.580 63.689 1.000 18.284 435 TYR BBB C 1
ATOM 18425 O O . TYR B 1 456 ? 9.771 78.964 62.725 1.000 17.694 435 TYR BBB O 1
ATOM 18443 N N . ARG B 1 457 ? 11.483 79.403 64.130 1.000 17.506 436 ARG BBB N 1
ATOM 18444 C CA . ARG B 1 457 ? 12.415 78.489 63.452 1.000 18.412 436 ARG BBB CA 1
ATOM 18445 C C . ARG B 1 457 ? 13.005 77.544 64.495 1.000 15.904 436 ARG BBB C 1
ATOM 18446 O O . ARG B 1 457 ? 13.013 77.840 65.710 1.000 16.328 436 ARG BBB O 1
ATOM 18467 N N . ARG B 1 458 ? 13.585 76.443 64.043 1.000 15.379 437 ARG BBB N 1
ATOM 18468 C CA . ARG B 1 458 ? 14.368 75.557 64.919 1.000 14.900 437 ARG BBB CA 1
ATOM 18469 C C . ARG B 1 458 ? 15.633 75.129 64.175 1.000 16.251 437 ARG BBB C 1
ATOM 18470 O O . ARG B 1 458 ? 15.637 75.182 62.893 1.000 16.150 437 ARG BBB O 1
ATOM 18491 N N . GLU B 1 459 ? 16.638 74.699 64.906 1.000 15.819 438 GLU BBB N 1
ATOM 18492 C CA . GLU B 1 459 ? 17.896 74.182 64.314 1.000 19.027 438 GLU BBB CA 1
ATOM 18493 C C . GLU B 1 459 ? 17.637 72.847 63.598 1.000 16.557 438 GLU BBB C 1
ATOM 18494 O O . GLU B 1 459 ? 16.669 72.118 63.932 1.000 15.569 438 GLU BBB O 1
ATOM 18506 N N . GLU B 1 460 ? 18.495 72.528 62.632 1.000 15.274 439 GLU BBB N 1
ATOM 18507 C CA . GLU B 1 460 ? 18.434 71.224 61.930 1.000 15.190 439 GLU BBB CA 1
ATOM 18508 C C . GLU B 1 460 ? 19.816 70.914 61.357 1.000 15.199 439 GLU BBB C 1
ATOM 18509 O O . GLU B 1 460 ? 20.512 71.859 60.936 1.000 15.879 439 GLU BBB O 1
ATOM 18521 N N . SER B 1 461 ? 20.146 69.644 61.334 1.000 15.041 440 SER BBB N 1
ATOM 18522 C CA . SER B 1 461 ? 21.360 69.099 60.662 1.000 16.544 440 SER BBB CA 1
ATOM 18523 C C . SER B 1 461 ? 22.588 69.817 61.205 1.000 16.104 440 SER BBB C 1
ATOM 18524 O O . SER B 1 461 ? 23.520 70.090 60.446 1.000 16.651 440 SER BBB O 1
ATOM 18532 N N . MET B 1 462 ? 22.621 70.139 62.495 1.000 18.302 441 MET BBB N 1
ATOM 18533 C CA A MET B 1 462 ? 23.706 71.047 62.982 0.600 20.161 441 MET BBB CA 1
ATOM 18534 C CA B MET B 1 462 ? 23.706 71.062 62.944 0.400 21.501 441 MET BBB CA 1
ATOM 18535 C C . MET B 1 462 ? 25.049 70.312 62.942 1.000 20.206 441 MET BBB C 1
ATOM 18536 O O . MET B 1 462 ? 26.109 70.986 62.721 1.000 22.290 441 MET BBB O 1
ATOM 18562 N N . ASP B 1 463 ? 25.044 68.995 63.106 1.000 18.300 442 ASP BBB N 1
ATOM 18563 C CA A ASP B 1 463 ? 26.228 68.107 63.001 0.500 19.894 442 ASP BBB CA 1
ATOM 18564 C CA B ASP B 1 463 ? 26.342 68.263 63.092 0.500 18.153 442 ASP BBB CA 1
ATOM 18565 C C . ASP B 1 463 ? 27.014 68.382 61.703 1.000 22.025 442 ASP BBB C 1
ATOM 18566 O O . ASP B 1 463 ? 28.288 68.555 61.680 1.000 21.639 442 ASP BBB O 1
ATOM 18582 N N . ILE B 1 464 ? 26.274 68.428 60.607 1.000 21.688 443 ILE BBB N 1
ATOM 18583 C CA . ILE B 1 464 ? 26.937 68.439 59.271 1.000 21.937 443 ILE BBB CA 1
ATOM 18584 C C . ILE B 1 464 ? 27.052 69.844 58.729 1.000 25.204 443 ILE BBB C 1
ATOM 18585 O O . ILE B 1 464 ? 27.702 69.934 57.662 1.000 26.445 443 ILE BBB O 1
ATOM 18601 N N . GLN B 1 465 ? 26.506 70.865 59.399 1.000 26.852 444 GLN BBB N 1
ATOM 18602 C CA A GLN B 1 465 ? 26.423 72.262 58.882 0.500 29.779 444 GLN BBB CA 1
ATOM 18603 C CA B GLN B 1 465 ? 26.423 72.255 58.857 0.500 28.499 444 GLN BBB CA 1
ATOM 18604 C C . GLN B 1 465 ? 27.831 72.786 58.572 1.000 31.952 444 GLN BBB C 1
ATOM 18605 O O . GLN B 1 465 ? 28.032 73.474 57.569 1.000 31.068 444 GLN BBB O 1
ATOM 18631 N N . PRO B 1 466 ? 28.849 72.531 59.427 1.000 33.524 445 PRO BBB N 1
ATOM 18632 C CA . PRO B 1 466 ? 30.195 73.065 59.166 1.000 34.153 445 PRO BBB CA 1
ATOM 18633 C C . PRO B 1 466 ? 30.852 72.468 57.914 1.000 32.391 445 PRO BBB C 1
ATOM 18634 O O . PRO B 1 466 ? 31.326 73.262 57.094 1.000 31.950 445 PRO BBB O 1
ATOM 18645 N N . ALA B 1 467 ? 30.774 71.150 57.762 1.000 30.953 446 ALA BBB N 1
ATOM 18646 C CA . ALA B 1 467 ? 31.266 70.417 56.570 1.000 32.102 446 ALA BBB CA 1
ATOM 18647 C C . ALA B 1 467 ? 30.499 70.879 55.334 1.000 34.664 446 ALA BBB C 1
ATOM 18648 O O . ALA B 1 467 ? 31.155 71.111 54.309 1.000 30.239 446 ALA BBB O 1
ATOM 18655 N N . ALA B 1 468 ? 29.173 71.058 55.431 1.000 28.935 447 ALA BBB N 1
ATOM 18656 C CA . ALA B 1 468 ? 28.338 71.510 54.311 1.000 30.717 447 ALA BBB CA 1
ATOM 18657 C C . ALA B 1 468 ? 28.833 72.883 53.870 1.000 35.780 447 ALA BBB C 1
ATOM 18658 O O . ALA B 1 468 ? 28.995 73.107 52.628 1.000 34.742 447 ALA BBB O 1
ATOM 18665 N N . GLU B 1 469 ? 29.038 73.781 54.836 1.000 35.967 448 GLU BBB N 1
ATOM 18666 C CA . GLU B 1 469 ? 29.324 75.216 54.567 1.000 38.804 448 GLU BBB CA 1
ATOM 18667 C C . GLU B 1 469 ? 30.725 75.321 53.949 1.000 33.776 448 GLU BBB C 1
ATOM 18668 O O . GLU B 1 469 ? 30.886 76.113 52.977 1.000 36.594 448 GLU BBB O 1
ATOM 18680 N N . ARG B 1 470 ? 31.655 74.516 54.436 1.000 31.732 449 ARG BBB N 1
ATOM 18681 C CA . ARG B 1 470 ? 33.063 74.448 53.949 1.000 37.943 449 ARG BBB CA 1
ATOM 18682 C C . ARG B 1 470 ? 33.100 73.843 52.549 1.000 41.676 449 ARG BBB C 1
ATOM 18683 O O . ARG B 1 470 ? 33.579 74.548 51.618 1.000 40.012 449 ARG BBB O 1
ATOM 18704 N N . PHE B 1 471 ? 32.648 72.589 52.428 1.000 39.163 450 PHE BBB N 1
ATOM 18705 C CA . PHE B 1 471 ? 32.553 71.867 51.136 1.000 39.398 450 PHE BBB CA 1
ATOM 18706 C C . PHE B 1 471 ? 32.090 72.841 50.068 1.000 38.432 450 PHE BBB C 1
ATOM 18707 O O . PHE B 1 471 ? 32.693 72.870 48.977 1.000 43.126 450 PHE BBB O 1
ATOM 18724 N N . LEU B 1 472 ? 31.023 73.581 50.361 1.000 38.776 451 LEU BBB N 1
ATOM 18725 C CA . LEU B 1 472 ? 30.308 74.380 49.349 1.000 44.846 451 LEU BBB CA 1
ATOM 18726 C C . LEU B 1 472 ? 31.105 75.644 48.993 1.000 51.796 451 LEU BBB C 1
ATOM 18727 O O . LEU B 1 472 ? 31.214 75.952 47.779 1.000 47.397 451 LEU BBB O 1
ATOM 18743 N N . LYS B 1 473 ? 31.519 76.387 50.024 1.000 51.224 452 LYS BBB N 1
ATOM 18744 C CA . LYS B 1 473 ? 32.384 77.601 49.959 1.000 55.875 452 LYS BBB CA 1
ATOM 18745 C C . LYS B 1 473 ? 33.560 77.297 49.019 1.000 50.768 452 LYS BBB C 1
ATOM 18746 O O . LYS B 1 473 ? 33.718 78.036 48.030 1.000 61.567 452 LYS BBB O 1
ATOM 18765 N N . ALA B 1 474 ? 34.291 76.206 49.289 1.000 49.666 453 ALA BBB N 1
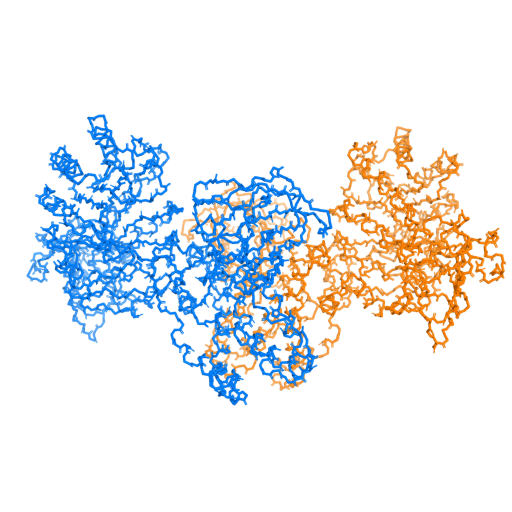ATOM 18766 C CA . ALA B 1 474 ? 35.380 75.669 48.438 1.000 43.832 453 ALA BBB CA 1
ATOM 18767 C C . ALA B 1 474 ? 34.842 75.484 47.022 1.000 54.855 453 ALA BBB C 1
ATOM 18768 O O . ALA B 1 474 ? 35.142 76.338 46.148 1.000 55.868 453 ALA BBB O 1
ATOM 18775 N N . PHE B 1 475 ? 34.049 74.422 46.833 1.000 51.437 454 PHE BBB N 1
ATOM 18776 C CA . PHE B 1 475 ? 33.634 73.876 45.513 1.000 59.155 454 PHE BBB CA 1
ATOM 18777 C C . PHE B 1 475 ? 33.285 75.039 44.571 1.000 62.204 454 PHE BBB C 1
ATOM 18778 O O . PHE B 1 475 ? 33.798 75.019 43.420 1.000 69.181 454 PHE BBB O 1
ATOM 18795 N N . LYS B 1 476 ? 32.516 76.032 45.052 1.000 62.991 455 LYS BBB N 1
ATOM 18796 C CA . LYS B 1 476 ? 31.977 77.157 44.233 1.000 65.322 455 LYS BBB CA 1
ATOM 18797 C C . LYS B 1 476 ? 33.110 78.041 43.704 1.000 73.361 455 LYS BBB C 1
ATOM 18798 O O . LYS B 1 476 ? 33.079 78.355 42.496 1.000 77.663 455 LYS BBB O 1
ATOM 18810 N N . GLU B 1 477 ? 34.053 78.441 44.567 1.000 81.446 456 GLU BBB N 1
ATOM 18811 C CA . GLU B 1 477 ? 35.237 79.259 44.168 1.000 74.183 456 GLU BBB CA 1
ATOM 18812 C C . GLU B 1 477 ? 36.449 78.312 44.174 1.000 71.059 456 GLU BBB C 1
ATOM 18813 O O . GLU B 1 477 ? 37.311 78.395 45.086 1.000 66.990 456 GLU BBB O 1
ATOM 18825 N N . GLY B 1 478 ? 36.353 77.360 43.233 1.000 67.779 457 GLY BBB N 1
ATOM 18826 C CA . GLY B 1 478 ? 37.309 76.378 42.673 1.000 65.643 457 GLY BBB CA 1
ATOM 18827 C C . GLY B 1 478 ? 38.393 75.782 43.563 1.000 70.424 457 GLY BBB C 1
ATOM 18828 O O . GLY B 1 478 ? 39.229 75.048 42.981 1.000 70.303 457 GLY BBB O 1
ATOM 18832 N N . LYS B 1 479 ? 38.422 75.981 44.884 1.000 62.548 458 LYS BBB N 1
ATOM 18833 C CA . LYS B 1 479 ? 39.466 75.312 45.715 1.000 55.989 458 LYS BBB CA 1
ATOM 18834 C C . LYS B 1 479 ? 39.069 73.848 45.927 1.000 59.033 458 LYS BBB C 1
ATOM 18835 O O . LYS B 1 479 ? 37.878 73.527 45.778 1.000 63.966 458 LYS BBB O 1
ATOM 18847 N N . ASN B 1 480 ? 40.037 73.004 46.273 1.000 57.263 459 ASN BBB N 1
ATOM 18848 C CA . ASN B 1 480 ? 39.814 71.567 46.572 1.000 59.649 459 ASN BBB CA 1
ATOM 18849 C C . ASN B 1 480 ? 39.204 71.424 47.965 1.000 59.328 459 ASN BBB C 1
ATOM 18850 O O . ASN B 1 480 ? 39.740 72.021 48.910 1.000 57.725 459 ASN BBB O 1
ATOM 18861 N N . TYR B 1 481 ? 38.140 70.630 48.068 1.000 45.362 460 TYR BBB N 1
ATOM 18862 C CA . TYR B 1 481 ? 37.333 70.457 49.298 1.000 42.892 460 TYR BBB CA 1
ATOM 18863 C C . TYR B 1 481 ? 38.064 69.389 50.096 1.000 46.063 460 TYR BBB C 1
ATOM 18864 O O . TYR B 1 481 ? 38.793 68.606 49.456 1.000 50.363 460 TYR BBB O 1
ATOM 18882 N N . ASP B 1 482 ? 37.929 69.360 51.419 1.000 39.515 461 ASP BBB N 1
ATOM 18883 C CA . ASP B 1 482 ? 38.550 68.282 52.234 1.000 46.641 461 ASP BBB CA 1
ATOM 18884 C C . ASP B 1 482 ? 37.848 66.963 51.895 1.000 46.078 461 ASP BBB C 1
ATOM 18885 O O . ASP B 1 482 ? 36.594 66.951 51.763 1.000 43.571 461 ASP BBB O 1
ATOM 18894 N N . LYS B 1 483 ? 38.652 65.925 51.701 1.000 42.418 462 LYS BBB N 1
ATOM 18895 C CA . LYS B 1 483 ? 38.254 64.514 51.492 1.000 46.724 462 LYS BBB CA 1
ATOM 18896 C C . LYS B 1 483 ? 37.311 64.088 52.631 1.000 50.073 462 LYS BBB C 1
ATOM 18897 O O . LYS B 1 483 ? 36.335 63.372 52.356 1.000 43.697 462 LYS BBB O 1
ATOM 18916 N N . ALA B 1 484 ? 37.592 64.523 53.864 1.000 46.763 463 ALA BBB N 1
ATOM 18917 C CA . ALA B 1 484 ? 36.823 64.164 55.084 1.000 43.191 463 ALA BBB CA 1
ATOM 18918 C C . ALA B 1 484 ? 35.377 64.684 54.987 1.000 36.731 463 ALA BBB C 1
ATOM 18919 O O . ALA B 1 484 ? 34.459 63.942 55.470 1.000 35.613 463 ALA BBB O 1
ATOM 18926 N N . ASP B 1 485 ? 35.202 65.892 54.437 1.000 30.044 464 ASP BBB N 1
ATOM 18927 C CA . ASP B 1 485 ? 33.913 66.623 54.300 1.000 32.110 464 ASP BBB CA 1
ATOM 18928 C C . ASP B 1 485 ? 33.083 65.994 53.178 1.000 37.073 464 ASP BBB C 1
ATOM 18929 O O . ASP B 1 485 ? 31.892 65.809 53.384 1.000 29.695 464 ASP BBB O 1
ATOM 18938 N N . PHE B 1 486 ? 33.679 65.702 52.025 1.000 34.522 465 PHE BBB N 1
ATOM 18939 C CA . PHE B 1 486 ? 33.013 64.895 50.970 1.000 34.395 465 PHE BBB CA 1
ATOM 18940 C C . PHE B 1 486 ? 32.510 63.601 51.609 1.000 33.434 465 PHE BBB C 1
ATOM 18941 O O . PHE B 1 486 ? 31.322 63.235 51.418 1.000 34.981 465 PHE BBB O 1
ATOM 18958 N N . GLU B 1 487 ? 33.388 62.934 52.357 1.000 33.548 466 GLU BBB N 1
ATOM 18959 C CA . GLU B 1 487 ? 33.111 61.657 53.034 1.000 33.191 466 GLU BBB CA 1
ATOM 18960 C C . GLU B 1 487 ? 31.974 61.882 54.040 1.000 31.458 466 GLU BBB C 1
ATOM 18961 O O . GLU B 1 487 ? 31.128 60.998 54.125 1.000 31.897 466 GLU BBB O 1
ATOM 18973 N N . THR B 1 488 ? 32.005 62.973 54.815 1.000 30.472 467 THR BBB N 1
ATOM 18974 C CA . THR B 1 488 ? 30.940 63.283 55.811 1.000 26.071 467 THR BBB CA 1
ATOM 18975 C C . THR B 1 488 ? 29.600 63.345 55.062 1.000 26.474 467 THR BBB C 1
ATOM 18976 O O . THR B 1 488 ? 28.607 62.764 55.564 1.000 25.899 467 THR BBB O 1
ATOM 18987 N N . LEU B 1 489 ? 29.565 64.029 53.921 1.000 27.494 468 LEU BBB N 1
ATOM 18988 C CA . LEU B 1 489 ? 28.299 64.196 53.137 1.000 28.799 468 LEU BBB CA 1
ATOM 18989 C C . LEU B 1 489 ? 27.877 62.842 52.554 1.000 28.520 468 LEU BBB C 1
ATOM 18990 O O . LEU B 1 489 ? 26.646 62.506 52.643 1.000 23.521 468 LEU BBB O 1
ATOM 19006 N N . GLN B 1 490 ? 28.826 62.053 52.021 1.000 29.052 469 GLN BBB N 1
ATOM 19007 C CA . GLN B 1 490 ? 28.537 60.695 51.472 1.000 31.447 469 GLN BBB CA 1
ATOM 19008 C C . GLN B 1 490 ? 27.981 59.817 52.583 1.000 28.528 469 GLN BBB C 1
ATOM 19009 O O . GLN B 1 490 ? 26.951 59.096 52.362 1.000 24.945 469 GLN BBB O 1
ATOM 19020 N N . TYR B 1 491 ? 28.599 59.869 53.769 1.000 25.361 470 TYR BBB N 1
ATOM 19021 C CA . TYR B 1 491 ? 28.160 59.059 54.922 1.000 26.363 470 TYR BBB CA 1
ATOM 19022 C C . TYR B 1 491 ? 26.716 59.451 55.304 1.000 19.777 470 TYR BBB C 1
ATOM 19023 O O . TYR B 1 491 ? 25.953 58.515 55.611 1.000 23.034 470 TYR BBB O 1
ATOM 19041 N N . THR B 1 492 ? 26.419 60.747 55.333 1.000 21.057 471 THR BBB N 1
ATOM 19042 C CA . THR B 1 492 ? 25.089 61.307 55.706 1.000 20.257 471 THR BBB CA 1
ATOM 19043 C C . THR B 1 492 ? 24.057 60.719 54.725 1.000 21.557 471 THR BBB C 1
ATOM 19044 O O . THR B 1 492 ? 23.035 60.139 55.188 1.000 18.934 471 THR BBB O 1
ATOM 19055 N N . PHE B 1 493 ? 24.355 60.782 53.420 1.000 20.545 472 PHE BBB N 1
ATOM 19056 C CA . PHE B 1 493 ? 23.341 60.382 52.420 1.000 19.896 472 PHE BBB CA 1
ATOM 19057 C C . PHE B 1 493 ? 23.136 58.884 52.561 1.000 18.518 472 PHE BBB C 1
ATOM 19058 O O . PHE B 1 493 ? 21.984 58.404 52.477 1.000 19.585 472 PHE BBB O 1
ATOM 19075 N N . GLU B 1 494 ? 24.198 58.139 52.767 1.000 18.138 473 GLU BBB N 1
ATOM 19076 C CA . GLU B 1 494 ? 24.111 56.684 52.924 1.000 17.670 473 GLU BBB CA 1
ATOM 19077 C C . GLU B 1 494 ? 23.226 56.336 54.128 1.000 21.480 473 GLU BBB C 1
ATOM 19078 O O . GLU B 1 494 ? 22.408 55.378 54.056 1.000 19.989 473 GLU BBB O 1
ATOM 19090 N N . ARG B 1 495 ? 23.442 57.029 55.241 1.000 18.722 474 ARG BBB N 1
ATOM 19091 C CA . ARG B 1 495 ? 22.703 56.751 56.499 1.000 20.261 474 ARG BBB CA 1
ATOM 19092 C C . ARG B 1 495 ? 21.219 57.090 56.316 1.000 15.658 474 ARG BBB C 1
ATOM 19093 O O . ARG B 1 495 ? 20.350 56.393 56.896 1.000 17.387 474 ARG BBB O 1
ATOM 19114 N N . MET B 1 496 ? 20.965 58.179 55.610 1.000 16.623 475 MET BBB N 1
ATOM 19115 C CA . MET B 1 496 ? 19.601 58.671 55.293 1.000 16.441 475 MET BBB CA 1
ATOM 19116 C C . MET B 1 496 ? 18.858 57.585 54.523 1.000 19.109 475 MET BBB C 1
ATOM 19117 O O . MET B 1 496 ? 17.707 57.284 54.872 1.000 17.464 475 MET BBB O 1
ATOM 19131 N N . LYS B 1 497 ? 19.502 56.967 53.525 1.000 18.859 476 LYS BBB N 1
ATOM 19132 C CA . LYS B 1 497 ? 18.793 55.868 52.780 1.000 20.024 476 LYS BBB CA 1
ATOM 19133 C C . LYS B 1 497 ? 18.534 54.641 53.635 1.000 17.148 476 LYS BBB C 1
ATOM 19134 O O . LYS B 1 497 ? 17.410 54.099 53.581 1.000 19.677 476 LYS BBB O 1
ATOM 19153 N N . GLU B 1 498 ? 19.507 54.199 54.420 1.000 16.912 477 GLU BBB N 1
ATOM 19154 C CA . GLU B 1 498 ? 19.331 53.065 55.340 1.000 16.066 477 GLU BBB CA 1
ATOM 19155 C C . GLU B 1 498 ? 18.151 53.359 56.287 1.000 16.225 477 GLU BBB C 1
ATOM 19156 O O . GLU B 1 498 ? 17.324 52.475 56.502 1.000 18.842 477 GLU BBB O 1
ATOM 19168 N N . SER B 1 499 ? 18.132 54.564 56.865 1.000 16.334 478 SER BBB N 1
ATOM 19169 C CA . SER B 1 499 ? 17.125 54.935 57.875 1.000 16.181 478 SER BBB CA 1
ATOM 19170 C C . SER B 1 499 ? 15.739 54.917 57.219 1.000 14.205 478 SER BBB C 1
ATOM 19171 O O . SER B 1 499 ? 14.790 54.374 57.806 1.000 16.253 478 SER BBB O 1
ATOM 19179 N N . ALA B 1 500 ? 15.642 55.524 56.037 1.000 14.772 479 ALA BBB N 1
ATOM 19180 C CA . ALA B 1 500 ? 14.371 55.633 55.266 1.000 15.393 479 ALA BBB CA 1
ATOM 19181 C C . ALA B 1 500 ? 13.844 54.226 55.019 1.000 16.092 479 ALA BBB C 1
ATOM 19182 O O . ALA B 1 500 ? 12.656 53.969 55.275 1.000 14.824 479 ALA BBB O 1
ATOM 19189 N N . ASP B 1 501 ? 14.700 53.329 54.538 1.000 17.938 480 ASP BBB N 1
ATOM 19190 C CA . ASP B 1 501 ? 14.224 51.975 54.149 1.000 17.509 480 ASP BBB CA 1
ATOM 19191 C C . ASP B 1 501 ? 13.878 51.118 55.358 1.000 16.201 480 ASP BBB C 1
ATOM 19192 O O . ASP B 1 501 ? 12.837 50.417 55.323 1.000 17.356 480 ASP BBB O 1
ATOM 19201 N N . ILE B 1 502 ? 14.618 51.253 56.472 1.000 14.385 481 ILE BBB N 1
ATOM 19202 C CA . ILE B 1 502 ? 14.309 50.549 57.739 1.000 14.607 481 ILE BBB CA 1
ATOM 19203 C C . ILE B 1 502 ? 13.038 51.119 58.380 1.000 14.862 481 ILE BBB C 1
ATOM 19204 O O . ILE B 1 502 ? 12.151 50.351 58.750 1.000 16.874 481 ILE BBB O 1
ATOM 19220 N N . LEU B 1 503 ? 12.877 52.435 58.407 1.000 15.647 482 LEU BBB N 1
ATOM 19221 C CA . LEU B 1 503 ? 11.664 52.995 59.016 1.000 15.252 482 LEU BBB CA 1
ATOM 19222 C C . LEU B 1 503 ? 10.431 52.561 58.211 1.000 16.425 482 LEU BBB C 1
ATOM 19223 O O . LEU B 1 503 ? 9.425 52.208 58.835 1.000 15.790 482 LEU BBB O 1
ATOM 19239 N N . LEU B 1 504 ? 10.491 52.636 56.868 1.000 15.734 483 LEU BBB N 1
ATOM 19240 C CA A LEU B 1 504 ? 9.296 52.336 56.024 0.700 17.405 483 LEU BBB CA 1
ATOM 19241 C CA B LEU B 1 504 ? 9.282 52.358 56.041 0.300 16.465 483 LEU BBB CA 1
ATOM 19242 C C . LEU B 1 504 ? 8.733 50.970 56.417 1.000 16.324 483 LEU BBB C 1
ATOM 19243 O O . LEU B 1 504 ? 7.461 50.795 56.412 1.000 17.273 483 LEU BBB O 1
ATOM 19273 N N . MET B 1 505 ? 9.596 50.021 56.767 1.000 17.950 484 MET BBB N 1
ATOM 19274 C CA . MET B 1 505 ? 9.216 48.602 56.975 1.000 20.554 484 MET BBB CA 1
ATOM 19275 C C . MET B 1 505 ? 9.042 48.266 58.462 1.000 21.487 484 MET BBB C 1
ATOM 19276 O O . MET B 1 505 ? 8.772 47.108 58.800 1.000 21.491 484 MET BBB O 1
ATOM 19290 N N . ASN B 1 506 ? 9.204 49.238 59.358 1.000 19.581 485 ASN BBB N 1
ATOM 19291 C CA . ASN B 1 506 ? 9.165 49.025 60.820 1.000 20.090 485 ASN BBB CA 1
ATOM 19292 C C . ASN B 1 506 ? 7.746 48.686 61.239 1.000 18.739 485 ASN BBB C 1
ATOM 19293 O O . ASN B 1 506 ? 6.834 49.393 60.799 1.000 18.590 485 ASN BBB O 1
ATOM 19304 N N . THR B 1 507 ? 7.593 47.643 62.031 1.000 21.357 486 THR BBB N 1
ATOM 19305 C CA . THR B 1 507 ? 6.254 47.177 62.475 1.000 23.518 486 THR BBB CA 1
ATOM 19306 C C . THR B 1 507 ? 6.072 47.366 63.985 1.000 23.355 486 THR BBB C 1
ATOM 19307 O O . THR B 1 507 ? 4.999 47.030 64.464 1.000 24.901 486 THR BBB O 1
ATOM 19318 N N . GLU B 1 508 ? 7.034 47.913 64.707 1.000 21.133 487 GLU BBB N 1
ATOM 19319 C CA . GLU B 1 508 ? 6.919 48.097 66.175 1.000 22.534 487 GLU BBB CA 1
ATOM 19320 C C . GLU B 1 508 ? 5.948 49.252 66.478 1.000 20.941 487 GLU BBB C 1
ATOM 19321 O O . GLU B 1 508 ? 5.239 49.179 67.493 1.000 19.714 487 GLU BBB O 1
ATOM 19333 N N . ASN B 1 509 ? 5.943 50.301 65.653 1.000 18.309 488 ASN BBB N 1
ATOM 19334 C CA . ASN B 1 509 ? 4.970 51.404 65.822 1.000 17.988 488 ASN BBB CA 1
ATOM 19335 C C . ASN B 1 509 ? 4.379 51.682 64.442 1.000 19.898 488 ASN BBB C 1
ATOM 19336 O O . ASN B 1 509 ? 4.848 52.636 63.778 1.000 15.409 488 ASN BBB O 1
ATOM 19347 N N . LYS B 1 510 ? 3.405 50.863 64.008 1.000 17.219 489 LYS BBB N 1
ATOM 19348 C CA . LYS B 1 510 ? 2.784 51.041 62.673 1.000 19.943 489 LYS BBB CA 1
ATOM 19349 C C . LYS B 1 510 ? 2.197 52.443 62.573 1.000 17.503 489 LYS BBB C 1
ATOM 19350 O O . LYS B 1 510 ? 2.340 53.078 61.535 1.000 15.538 489 LYS BBB O 1
ATOM 19365 N N . PRO B 1 511 ? 1.489 52.954 63.605 1.000 16.724 490 PRO BBB N 1
ATOM 19366 C CA . PRO B 1 511 ? 0.835 54.261 63.435 1.000 16.213 490 PRO BBB CA 1
ATOM 19367 C C . PRO B 1 511 ? 1.878 55.375 63.242 1.000 14.029 490 PRO BBB C 1
ATOM 19368 O O . PRO B 1 511 ? 1.641 56.213 62.381 1.000 14.476 490 PRO BBB O 1
ATOM 19379 N N . LEU B 1 512 ? 3.020 55.313 63.905 1.000 13.540 491 LEU BBB N 1
ATOM 19380 C CA . LEU B 1 512 ? 4.103 56.301 63.647 1.000 14.219 491 LEU BBB CA 1
ATOM 19381 C C . LEU B 1 512 ? 4.527 56.236 62.176 1.000 13.534 491 LEU BBB C 1
ATOM 19382 O O . LEU B 1 512 ? 4.642 57.254 61.491 1.000 13.294 491 LEU BBB O 1
ATOM 19398 N N . ILE B 1 513 ? 4.793 55.034 61.684 1.000 13.349 492 ILE BBB N 1
ATOM 19399 C CA . ILE B 1 513 ? 5.255 54.871 60.290 1.000 14.277 492 ILE BBB CA 1
ATOM 19400 C C . ILE B 1 513 ? 4.188 55.361 59.317 1.000 13.749 492 ILE BBB C 1
ATOM 19401 O O . ILE B 1 513 ? 4.575 56.045 58.342 1.000 14.988 492 ILE BBB O 1
ATOM 19417 N N . VAL B 1 514 ? 2.881 55.151 59.546 1.000 13.794 493 VAL BBB N 1
ATOM 19418 C CA . VAL B 1 514 ? 1.832 55.732 58.677 1.000 14.623 493 VAL BBB CA 1
ATOM 19419 C C . VAL B 1 514 ? 1.952 57.258 58.656 1.000 13.438 493 VAL BBB C 1
ATOM 19420 O O . VAL B 1 514 ? 1.895 57.817 57.575 1.000 13.811 493 VAL BBB O 1
ATOM 19433 N N . GLU B 1 515 ? 2.107 57.900 59.820 1.000 12.776 494 GLU BBB N 1
ATOM 19434 C CA . GLU B 1 515 ? 2.156 59.387 59.850 1.000 13.437 494 GLU BBB CA 1
ATOM 19435 C C . GLU B 1 515 ? 3.320 59.858 58.972 1.000 12.877 494 GLU BBB C 1
ATOM 19436 O O . GLU B 1 515 ? 3.089 60.842 58.218 1.000 12.886 494 GLU BBB O 1
ATOM 19448 N N . ILE B 1 516 ? 4.503 59.288 59.152 1.000 13.144 495 ILE BBB N 1
ATOM 19449 C CA . ILE B 1 516 ? 5.748 59.860 58.573 1.000 12.911 495 ILE BBB CA 1
ATOM 19450 C C . ILE B 1 516 ? 6.020 59.379 57.135 1.000 13.688 495 ILE BBB C 1
ATOM 19451 O O . ILE B 1 516 ? 6.951 59.910 56.505 1.000 12.991 495 ILE BBB O 1
ATOM 19467 N N . THR B 1 517 ? 5.332 58.340 56.684 1.000 13.816 496 THR BBB N 1
ATOM 19468 C CA . THR B 1 517 ? 5.688 57.662 55.404 1.000 15.413 496 THR BBB CA 1
ATOM 19469 C C . THR B 1 517 ? 5.902 58.634 54.243 1.000 14.423 496 THR BBB C 1
ATOM 19470 O O . THR B 1 517 ? 6.888 58.429 53.525 1.000 15.170 496 THR BBB O 1
ATOM 19481 N N . PRO B 1 518 ? 5.045 59.645 53.959 1.000 14.767 497 PRO BBB N 1
ATOM 19482 C CA . PRO B 1 518 ? 5.248 60.539 52.816 1.000 16.236 497 PRO BBB CA 1
ATOM 19483 C C . PRO B 1 518 ? 6.605 61.250 52.902 1.000 15.956 497 PRO BBB C 1
ATOM 19484 O O . PRO B 1 518 ? 7.353 61.317 51.944 1.000 16.735 497 PRO BBB O 1
ATOM 19495 N N . TRP B 1 519 ? 6.934 61.729 54.103 1.000 13.792 498 TRP BBB N 1
ATOM 19496 C CA . TRP B 1 519 ? 8.240 62.362 54.377 1.000 13.677 498 TRP BBB CA 1
ATOM 19497 C C . TRP B 1 519 ? 9.384 61.373 54.258 1.000 14.649 498 TRP BBB C 1
ATOM 19498 O O . TRP B 1 519 ? 10.474 61.786 53.808 1.000 17.583 498 TRP BBB O 1
ATOM 19519 N N . VAL B 1 520 ? 9.206 60.125 54.679 1.000 13.669 499 VAL BBB N 1
ATOM 19520 C CA . VAL B 1 520 ? 10.266 59.111 54.558 1.000 14.463 499 VAL BBB CA 1
ATOM 19521 C C . VAL B 1 520 ? 10.553 58.902 53.064 1.000 13.405 499 VAL BBB C 1
ATOM 19522 O O . VAL B 1 520 ? 11.741 58.853 52.673 1.000 14.267 499 VAL BBB O 1
ATOM 19535 N N . HIS B 1 521 ? 9.511 58.857 52.225 1.000 14.618 500 HIS BBB N 1
ATOM 19536 C CA . HIS B 1 521 ? 9.762 58.688 50.771 1.000 15.567 500 HIS BBB CA 1
ATOM 19537 C C . HIS B 1 521 ? 10.587 59.879 50.238 1.000 16.223 500 HIS BBB C 1
ATOM 19538 O O . HIS B 1 521 ? 11.564 59.686 49.473 1.000 16.134 500 HIS BBB O 1
ATOM 19553 N N . GLN B 1 522 ? 10.227 61.080 50.633 1.000 14.892 501 GLN BBB N 1
ATOM 19554 C CA . GLN B 1 522 ? 10.895 62.312 50.152 1.000 16.249 501 GLN BBB CA 1
ATOM 19555 C C . GLN B 1 522 ? 12.325 62.350 50.696 1.000 15.818 501 GLN BBB C 1
ATOM 19556 O O . GLN B 1 522 ? 13.248 62.840 49.998 1.000 15.152 501 GLN BBB O 1
ATOM 19570 N N . PHE B 1 523 ? 12.511 61.857 51.915 1.000 15.525 502 PHE BBB N 1
ATOM 19571 C CA . PHE B 1 523 ? 13.831 61.822 52.583 1.000 16.452 502 PHE BBB CA 1
ATOM 19572 C C . PHE B 1 523 ? 14.769 60.870 51.840 1.000 16.472 502 PHE BBB C 1
ATOM 19573 O O . PHE B 1 523 ? 15.951 61.218 51.586 1.000 15.296 502 PHE BBB O 1
ATOM 19590 N N . LYS B 1 524 ? 14.269 59.687 51.456 1.000 16.535 503 LYS BBB N 1
ATOM 19591 C CA . LYS B 1 524 ? 15.077 58.734 50.685 1.000 17.651 503 LYS BBB CA 1
ATOM 19592 C C . LYS B 1 524 ? 15.443 59.390 49.349 1.000 15.897 503 LYS BBB C 1
ATOM 19593 O O . LYS B 1 524 ? 16.625 59.273 48.988 1.000 15.640 503 LYS BBB O 1
ATOM 19612 N N . LEU B 1 525 ? 14.506 60.017 48.640 1.000 15.318 504 LEU BBB N 1
ATOM 19613 C CA . LEU B 1 525 ? 14.828 60.663 47.333 1.000 16.287 504 LEU BBB CA 1
ATOM 19614 C C . LEU B 1 525 ? 15.887 61.764 47.515 1.000 16.349 504 LEU BBB C 1
ATOM 19615 O O . LEU B 1 525 ? 16.832 61.856 46.687 1.000 17.489 504 LEU BBB O 1
ATOM 19631 N N . THR B 1 526 ? 15.778 62.553 48.594 1.000 15.542 505 THR BBB N 1
ATOM 19632 C CA . THR B 1 526 ? 16.775 63.584 48.912 1.000 17.035 505 THR BBB CA 1
ATOM 19633 C C . THR B 1 526 ? 18.157 62.942 49.023 1.000 17.371 505 THR BBB C 1
ATOM 19634 O O . THR B 1 526 ? 19.120 63.498 48.414 1.000 18.936 505 THR BBB O 1
ATOM 19645 N N . ALA B 1 527 ? 18.270 61.821 49.730 1.000 15.908 506 ALA BBB N 1
ATOM 19646 C CA . ALA B 1 527 ? 19.544 61.134 49.984 1.000 16.275 506 ALA BBB CA 1
ATOM 19647 C C . ALA B 1 527 ? 20.064 60.563 48.654 1.000 17.378 506 ALA BBB C 1
ATOM 19648 O O . ALA B 1 527 ? 21.287 60.618 48.409 1.000 16.826 506 ALA BBB O 1
ATOM 19655 N N . GLU B 1 528 ? 19.183 59.976 47.860 1.000 17.353 507 GLU BBB N 1
ATOM 19656 C CA . GLU B 1 528 ? 19.634 59.423 46.543 1.000 19.672 507 GLU BBB CA 1
ATOM 19657 C C . GLU B 1 528 ? 20.143 60.546 45.659 1.000 18.946 507 GLU BBB C 1
ATOM 19658 O O . GLU B 1 528 ? 21.194 60.330 44.999 1.000 20.604 507 GLU BBB O 1
ATOM 19670 N N . MET B 1 529 ? 19.460 61.684 45.634 1.000 20.356 508 MET BBB N 1
ATOM 19671 C CA . MET B 1 529 ? 19.805 62.878 44.842 1.000 21.260 508 MET BBB CA 1
ATOM 19672 C C . MET B 1 529 ? 21.190 63.360 45.308 1.000 21.725 508 MET BBB C 1
ATOM 19673 O O . MET B 1 529 ? 22.069 63.596 44.488 1.000 21.422 508 MET BBB O 1
ATOM 19687 N N . GLY B 1 530 ? 21.386 63.442 46.618 1.000 19.308 509 GLY BBB N 1
ATOM 19688 C CA . GLY B 1 530 ? 22.699 63.797 47.183 1.000 21.115 509 GLY BBB CA 1
ATOM 19689 C C . GLY B 1 530 ? 23.806 62.889 46.683 1.000 21.611 509 GLY BBB C 1
ATOM 19690 O O . GLY B 1 530 ? 24.864 63.415 46.302 1.000 21.194 509 GLY BBB O 1
ATOM 19694 N N . GLU B 1 531 ? 23.617 61.589 46.784 1.000 20.219 510 GLU BBB N 1
ATOM 19695 C CA . GLU B 1 531 ? 24.620 60.578 46.378 1.000 23.287 510 GLU BBB CA 1
ATOM 19696 C C . GLU B 1 531 ? 24.980 60.801 44.890 1.000 25.477 510 GLU BBB C 1
ATOM 19697 O O . GLU B 1 531 ? 26.215 60.798 44.539 1.000 23.669 510 GLU BBB O 1
ATOM 19709 N N . GLU B 1 532 ? 23.986 61.037 44.042 1.000 23.482 511 GLU BBB N 1
ATOM 19710 C CA . GLU B 1 532 ? 24.227 61.179 42.569 1.000 23.595 511 GLU BBB CA 1
ATOM 19711 C C . GLU B 1 532 ? 24.923 62.509 42.304 1.000 26.663 511 GLU BBB C 1
ATOM 19712 O O . GLU B 1 532 ? 25.824 62.546 41.438 1.000 28.150 511 GLU BBB O 1
ATOM 19724 N N . VAL B 1 533 ? 24.586 63.556 43.054 1.000 23.444 512 VAL BBB N 1
ATOM 19725 C CA . VAL B 1 533 ? 25.165 64.928 42.892 1.000 25.118 512 VAL BBB CA 1
ATOM 19726 C C . VAL B 1 533 ? 26.637 64.857 43.303 1.000 25.935 512 VAL BBB C 1
ATOM 19727 O O . VAL B 1 533 ? 27.481 65.436 42.554 1.000 27.673 512 VAL BBB O 1
ATOM 19740 N N . LEU B 1 534 ? 26.967 64.080 44.332 1.000 23.707 513 LEU BBB N 1
ATOM 19741 C CA . LEU B 1 534 ? 28.381 63.876 44.742 1.000 25.769 513 LEU BBB CA 1
ATOM 19742 C C . LEU B 1 534 ? 29.115 63.053 43.666 1.000 30.508 513 LEU BBB C 1
ATOM 19743 O O . LEU B 1 534 ? 30.339 63.288 43.484 1.000 30.508 513 LEU BBB O 1
ATOM 19759 N N . LYS B 1 535 ? 28.481 62.037 43.067 1.000 29.849 514 LYS BBB N 1
ATOM 19760 C CA . LYS B 1 535 ? 29.160 61.274 41.972 1.000 28.691 514 LYS BBB CA 1
ATOM 19761 C C . LYS B 1 535 ? 29.432 62.231 40.795 1.000 30.787 514 LYS BBB C 1
ATOM 19762 O O . LYS B 1 535 ? 30.502 62.051 40.112 1.000 33.097 514 LYS BBB O 1
ATOM 19781 N N . MET B 1 536 ? 28.545 63.190 40.535 1.000 26.396 515 MET BBB N 1
ATOM 19782 C CA . MET B 1 536 ? 28.758 64.266 39.520 1.000 29.907 515 MET BBB CA 1
ATOM 19783 C C . MET B 1 536 ? 29.957 65.153 39.864 1.000 37.122 515 MET BBB C 1
ATOM 19784 O O . MET B 1 536 ? 30.611 65.710 38.912 1.000 29.353 515 MET BBB O 1
ATOM 19798 N N . VAL B 1 537 ? 30.185 65.385 41.159 1.000 33.576 516 VAL BBB N 1
ATOM 19799 C CA . VAL B 1 537 ? 31.314 66.244 41.622 1.000 33.720 516 VAL BBB CA 1
ATOM 19800 C C . VAL B 1 537 ? 32.618 65.475 41.397 1.000 35.492 516 VAL BBB C 1
ATOM 19801 O O . VAL B 1 537 ? 33.569 66.115 40.910 1.000 38.743 516 VAL BBB O 1
ATOM 19814 N N . GLU B 1 538 ? 32.651 64.180 41.728 1.000 39.447 517 GLU BBB N 1
ATOM 19815 C CA . GLU B 1 538 ? 33.807 63.263 41.511 1.000 47.872 517 GLU BBB CA 1
ATOM 19816 C C . GLU B 1 538 ? 34.150 63.211 40.013 1.000 54.174 517 GLU BBB C 1
ATOM 19817 O O . GLU B 1 538 ? 35.296 62.859 39.704 1.000 56.918 517 GLU BBB O 1
ATOM 19829 N N . GLY B 1 539 ? 33.165 63.465 39.141 1.000 55.920 518 GLY BBB N 1
ATOM 19830 C CA . GLY B 1 539 ? 33.363 63.897 37.742 1.000 64.623 518 GLY BBB CA 1
ATOM 19831 C C . GLY B 1 539 ? 33.680 62.729 36.829 1.000 71.535 518 GLY BBB C 1
ATOM 19832 O O . GLY B 1 539 ? 32.794 62.363 36.008 1.000 69.647 518 GLY BBB O 1
ATOM 19836 N N . ARG B 1 540 ? 34.890 62.173 36.980 1.000 68.289 519 ARG BBB N 1
ATOM 19837 C CA . ARG B 1 540 ? 35.436 61.034 36.192 1.000 70.787 519 ARG BBB CA 1
ATOM 19838 C C . ARG B 1 540 ? 35.490 61.425 34.707 1.000 71.413 519 ARG BBB C 1
ATOM 19839 O O . ARG B 1 540 ? 36.456 62.096 34.314 1.000 72.405 519 ARG BBB O 1
ATOM 19860 N N . ASN B 1 541 ? 34.471 61.050 33.928 1.000 65.581 520 ASN BBB N 1
ATOM 19861 C CA . ASN B 1 541 ? 34.405 61.270 32.458 1.000 60.788 520 ASN BBB CA 1
ATOM 19862 C C . ASN B 1 541 ? 33.023 61.807 32.064 1.000 58.515 520 ASN BBB C 1
ATOM 19863 O O . ASN B 1 541 ? 32.067 61.638 32.851 1.000 50.578 520 ASN BBB O 1
ATOM 19874 N N . GLU B 1 542 ? 32.944 62.411 30.875 1.000 48.620 521 GLU BBB N 1
ATOM 19875 C CA . GLU B 1 542 ? 31.769 63.149 30.340 1.000 50.298 521 GLU BBB CA 1
ATOM 19876 C C . GLU B 1 542 ? 30.525 62.240 30.315 1.000 50.145 521 GLU BBB C 1
ATOM 19877 O O . GLU B 1 542 ? 29.442 62.712 30.734 1.000 45.475 521 GLU BBB O 1
ATOM 19889 N N . SER B 1 543 ? 30.642 61.004 29.822 1.000 45.750 522 SER BBB N 1
ATOM 19890 C CA . SER B 1 543 ? 29.471 60.107 29.637 1.000 45.836 522 SER BBB CA 1
ATOM 19891 C C . SER B 1 543 ? 28.919 59.728 31.024 1.000 44.948 522 SER BBB C 1
ATOM 19892 O O . SER B 1 543 ? 27.688 59.629 31.187 1.000 38.224 522 SER BBB O 1
ATOM 19900 N N . TYR B 1 544 ? 29.799 59.576 32.011 1.000 43.843 523 TYR BBB N 1
ATOM 19901 C CA . TYR B 1 544 ? 29.416 59.211 33.399 1.000 40.631 523 TYR BBB CA 1
ATOM 19902 C C . TYR B 1 544 ? 28.650 60.375 34.006 1.000 36.124 523 TYR BBB C 1
ATOM 19903 O O . TYR B 1 544 ? 27.551 60.165 34.584 1.000 33.896 523 TYR BBB O 1
ATOM 19921 N N . PHE B 1 545 ? 29.228 61.566 33.937 1.000 33.986 524 PHE BBB N 1
ATOM 19922 C CA . PHE B 1 545 ? 28.567 62.810 34.393 1.000 34.166 524 PHE BBB CA 1
ATOM 19923 C C . PHE B 1 545 ? 27.151 62.904 33.806 1.000 37.241 524 PHE BBB C 1
ATOM 19924 O O . PHE B 1 545 ? 26.195 63.255 34.538 1.000 32.543 524 PHE BBB O 1
ATOM 19941 N N . LEU B 1 546 ? 26.992 62.618 32.505 1.000 34.585 525 LEU BBB N 1
ATOM 19942 C CA . LEU B 1 546 ? 25.670 62.738 31.826 1.000 33.482 525 LEU BBB CA 1
ATOM 19943 C C . LEU B 1 546 ? 24.665 61.737 32.401 1.000 26.107 525 LEU BBB C 1
ATOM 19944 O O . LEU B 1 546 ? 23.466 62.108 32.517 1.000 29.546 525 LEU BBB O 1
ATOM 19960 N N . ARG B 1 547 ? 25.123 60.530 32.697 1.000 26.800 526 ARG BBB N 1
ATOM 19961 C CA . ARG B 1 547 ? 24.289 59.479 33.316 1.000 29.511 526 ARG BBB CA 1
ATOM 19962 C C . ARG B 1 547 ? 23.816 59.977 34.696 1.000 30.620 526 ARG BBB C 1
ATOM 19963 O O . ARG B 1 547 ? 22.632 59.798 35.016 1.000 26.481 526 ARG BBB O 1
ATOM 19984 N N . LYS B 1 548 ? 24.724 60.567 35.477 1.000 28.675 527 LYS BBB N 1
ATOM 19985 C CA . LYS B 1 548 ? 24.367 61.025 36.857 1.000 27.500 527 LYS BBB CA 1
ATOM 19986 C C . LYS B 1 548 ? 23.411 62.208 36.744 1.000 25.120 527 LYS BBB C 1
ATOM 19987 O O . LYS B 1 548 ? 22.381 62.270 37.479 1.000 23.036 527 LYS BBB O 1
ATOM 20006 N N . TYR B 1 549 ? 23.717 63.127 35.839 1.000 23.013 528 TYR BBB N 1
ATOM 20007 C CA . TYR B 1 549 ? 22.863 64.279 35.533 1.000 24.984 528 TYR BBB CA 1
ATOM 20008 C C . TYR B 1 549 ? 21.455 63.791 35.234 1.000 28.359 528 TYR BBB C 1
ATOM 20009 O O . TYR B 1 549 ? 20.466 64.366 35.744 1.000 25.997 528 TYR BBB O 1
ATOM 20027 N N . ASN B 1 550 ? 21.348 62.781 34.361 1.000 29.274 529 ASN BBB N 1
ATOM 20028 C CA . ASN B 1 550 ? 20.007 62.368 33.894 1.000 27.477 529 ASN BBB CA 1
ATOM 20029 C C . ASN B 1 550 ? 19.272 61.695 35.055 1.000 22.216 529 ASN BBB C 1
ATOM 20030 O O . ASN B 1 550 ? 18.067 61.904 35.131 1.000 24.402 529 ASN BBB O 1
ATOM 20041 N N . HIS B 1 551 ? 19.992 60.942 35.896 1.000 25.202 530 HIS BBB N 1
ATOM 20042 C CA . HIS B 1 551 ? 19.441 60.289 37.109 1.000 22.145 530 HIS BBB CA 1
ATOM 20043 C C . HIS B 1 551 ? 18.943 61.383 38.056 1.000 22.804 530 HIS BBB C 1
ATOM 20044 O O . HIS B 1 551 ? 17.784 61.280 38.549 1.000 20.977 530 HIS BBB O 1
ATOM 20059 N N . VAL B 1 552 ? 19.720 62.443 38.248 1.000 23.194 531 VAL BBB N 1
ATOM 20060 C CA . VAL B 1 552 ? 19.283 63.528 39.171 1.000 23.534 531 VAL BBB CA 1
ATOM 20061 C C . VAL B 1 552 ? 17.994 64.161 38.664 1.000 23.947 531 VAL BBB C 1
ATOM 20062 O O . VAL B 1 552 ? 17.078 64.370 39.446 1.000 21.793 531 VAL BBB O 1
ATOM 20075 N N . LYS B 1 553 ? 17.872 64.419 37.355 1.000 22.714 532 LYS BBB N 1
ATOM 20076 C CA . LYS B 1 553 ? 16.660 65.043 36.814 1.000 23.524 532 LYS BBB CA 1
ATOM 20077 C C . LYS B 1 553 ? 15.474 64.113 37.071 1.000 20.125 532 LYS BBB C 1
ATOM 20078 O O . LYS B 1 553 ? 14.409 64.625 37.328 1.000 19.779 532 LYS BBB O 1
ATOM 20097 N N . ALA B 1 554 ? 15.649 62.794 36.976 1.000 20.750 533 ALA BBB N 1
ATOM 20098 C CA . ALA B 1 554 ? 14.547 61.846 37.258 1.000 19.823 533 ALA BBB CA 1
ATOM 20099 C C . ALA B 1 554 ? 14.149 61.940 38.741 1.000 19.709 533 ALA BBB C 1
ATOM 20100 O O . ALA B 1 554 ? 12.937 61.876 39.043 1.000 19.753 533 ALA BBB O 1
ATOM 20107 N N . LEU B 1 555 ? 15.154 62.064 39.615 1.000 20.170 534 LEU BBB N 1
ATOM 20108 C CA . LEU B 1 555 ? 14.892 62.127 41.081 1.000 19.493 534 LEU BBB CA 1
ATOM 20109 C C . LEU B 1 555 ? 14.231 63.476 41.393 1.000 18.572 534 LEU BBB C 1
ATOM 20110 O O . LEU B 1 555 ? 13.299 63.512 42.245 1.000 21.087 534 LEU BBB O 1
ATOM 20126 N N . GLN B 1 556 ? 14.590 64.562 40.716 1.000 19.980 535 GLN BBB N 1
ATOM 20127 C CA . GLN B 1 556 ? 13.884 65.852 40.917 1.000 21.481 535 GLN BBB CA 1
ATOM 20128 C C . GLN B 1 556 ? 12.407 65.636 40.581 1.000 20.622 535 GLN BBB C 1
ATOM 20129 O O . GLN B 1 556 ? 11.493 66.105 41.286 1.000 21.942 535 GLN BBB O 1
ATOM 20143 N N . GLN B 1 557 ? 12.159 64.994 39.442 1.000 21.809 536 GLN BBB N 1
ATOM 20144 C CA A GLN B 1 557 ? 10.785 64.749 38.971 0.500 21.077 536 GLN BBB CA 1
ATOM 20145 C CA B GLN B 1 557 ? 10.772 64.759 38.980 0.500 19.798 536 GLN BBB CA 1
ATOM 20146 C C . GLN B 1 557 ? 10.019 63.940 40.032 1.000 18.796 536 GLN BBB C 1
ATOM 20147 O O . GLN B 1 557 ? 8.883 64.293 40.322 1.000 20.096 536 GLN BBB O 1
ATOM 20173 N N . GLN B 1 558 ? 10.648 62.912 40.613 1.000 18.833 537 GLN BBB N 1
ATOM 20174 C CA . GLN B 1 558 ? 9.944 62.036 41.570 1.000 20.226 537 GLN BBB CA 1
ATOM 20175 C C . GLN B 1 558 ? 9.604 62.858 42.823 1.000 18.861 537 GLN BBB C 1
ATOM 20176 O O . GLN B 1 558 ? 8.513 62.717 43.363 1.000 17.834 537 GLN BBB O 1
ATOM 20190 N N . MET B 1 559 ? 10.537 63.721 43.232 1.000 19.433 538 MET BBB N 1
ATOM 20191 C CA . MET B 1 559 ? 10.271 64.595 44.412 1.000 19.859 538 MET BBB CA 1
ATOM 20192 C C . MET B 1 559 ? 9.123 65.549 44.138 1.000 19.691 538 MET BBB C 1
ATOM 20193 O O . MET B 1 559 ? 8.293 65.770 45.018 1.000 17.511 538 MET BBB O 1
ATOM 20207 N N . PHE B 1 560 ? 9.080 66.116 42.926 1.000 20.489 539 PHE BBB N 1
ATOM 20208 C CA . PHE B 1 560 ? 7.990 67.014 42.520 1.000 21.565 539 PHE BBB CA 1
ATOM 20209 C C . PHE B 1 560 ? 6.679 66.253 42.673 1.000 20.238 539 PHE BBB C 1
ATOM 20210 O O . PHE B 1 560 ? 5.757 66.807 43.248 1.000 20.367 539 PHE BBB O 1
ATOM 20227 N N . TYR B 1 561 ? 6.622 65.003 42.195 1.000 22.014 540 TYR BBB N 1
ATOM 20228 C CA . TYR B 1 561 ? 5.343 64.231 42.171 1.000 24.016 540 TYR BBB CA 1
ATOM 20229 C C . TYR B 1 561 ? 4.908 63.906 43.613 1.000 21.016 540 TYR BBB C 1
ATOM 20230 O O . TYR B 1 561 ? 3.724 64.114 43.894 1.000 20.973 540 TYR BBB O 1
ATOM 20248 N N . ILE B 1 562 ? 5.828 63.538 44.511 1.000 20.848 541 ILE BBB N 1
ATOM 20249 C CA . ILE B 1 562 ? 5.477 63.376 45.962 1.000 23.373 541 ILE BBB CA 1
ATOM 20250 C C . ILE B 1 562 ? 4.957 64.699 46.495 1.000 20.407 541 ILE BBB C 1
ATOM 20251 O O . ILE B 1 562 ? 3.907 64.693 47.183 1.000 20.435 541 ILE BBB O 1
ATOM 20267 N N . ASP B 1 563 ? 5.626 65.819 46.199 1.000 17.782 542 ASP BBB N 1
ATOM 20268 C CA . ASP B 1 563 ? 5.206 67.118 46.771 1.000 19.162 542 ASP BBB CA 1
ATOM 20269 C C . ASP B 1 563 ? 3.831 67.549 46.243 1.000 20.882 542 ASP BBB C 1
ATOM 20270 O O . ASP B 1 563 ? 3.152 68.347 46.902 1.000 24.004 542 ASP BBB O 1
ATOM 20279 N N . GLN B 1 564 ? 3.486 67.166 45.010 1.000 20.074 543 GLN BBB N 1
ATOM 20280 C CA . GLN B 1 564 ? 2.198 67.557 44.388 1.000 21.347 543 GLN BBB CA 1
ATOM 20281 C C . GLN B 1 564 ? 1.088 66.557 44.688 1.000 21.529 543 GLN BBB C 1
ATOM 20282 O O . GLN B 1 564 ? -0.082 66.934 44.487 1.000 24.131 543 GLN BBB O 1
ATOM 20296 N N . THR B 1 565 ? 1.371 65.376 45.225 1.000 22.170 544 THR BBB N 1
ATOM 20297 C CA . THR B 1 565 ? 0.332 64.320 45.365 1.000 22.718 544 THR BBB CA 1
ATOM 20298 C C . THR B 1 565 ? 0.137 63.857 46.813 1.000 23.952 544 THR BBB C 1
ATOM 20299 O O . THR B 1 565 ? -1.018 63.469 47.119 1.000 26.353 544 THR BBB O 1
ATOM 20310 N N . SER B 1 566 ? 1.110 64.059 47.707 1.000 20.499 545 SER BBB N 1
ATOM 20311 C CA . SER B 1 566 ? 0.994 63.682 49.140 1.000 21.336 545 SER BBB CA 1
ATOM 20312 C C . SER B 1 566 ? 0.627 64.891 50.008 1.000 17.990 545 SER BBB C 1
ATOM 20313 O O . SER B 1 566 ? 1.005 66.047 49.639 1.000 16.428 545 SER BBB O 1
ATOM 20321 N N . ASN B 1 567 ? -0.132 64.647 51.077 1.000 17.896 546 ASN BBB N 1
ATOM 20322 C CA . ASN B 1 567 ? -0.458 65.693 52.069 1.000 18.424 546 ASN BBB CA 1
ATOM 20323 C C . ASN B 1 567 ? -1.007 66.925 51.370 1.000 20.371 546 A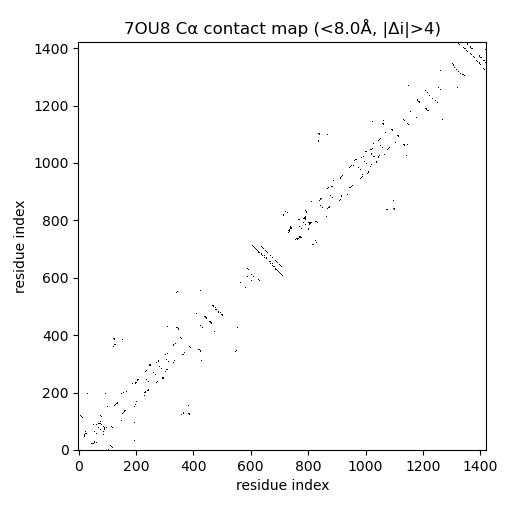SN BBB C 1
ATOM 20324 O O . ASN B 1 567 ? -0.463 68.040 51.606 1.000 18.331 546 ASN BBB O 1
ATOM 20335 N N . GLN B 1 568 ? -1.986 66.760 50.460 1.000 19.163 547 GLN BBB N 1
ATOM 20336 C CA . GLN B 1 568 ? -2.504 67.901 49.669 1.000 23.246 547 GLN BBB CA 1
ATOM 20337 C C . GLN B 1 568 ? -3.579 68.650 50.460 1.000 25.713 547 GLN BBB C 1
ATOM 20338 O O . GLN B 1 568 ? -4.763 68.678 50.073 1.000 29.852 547 GLN BBB O 1
ATOM 20352 N N . ASN B 1 569 ? -3.169 69.385 51.469 1.000 23.498 548 ASN BBB N 1
ATOM 20353 C CA . ASN B 1 569 ? -4.104 70.126 52.336 1.000 19.882 548 ASN BBB CA 1
ATOM 20354 C C . ASN B 1 569 ? -4.258 71.525 51.762 1.000 21.232 548 ASN BBB C 1
ATOM 20355 O O . ASN B 1 569 ? -3.433 71.969 50.983 1.000 19.092 548 ASN BBB O 1
ATOM 20366 N N . PRO B 1 570 ? -5.293 72.263 52.205 1.000 23.978 549 PRO BBB N 1
ATOM 20367 C CA . PRO B 1 570 ? -5.579 73.601 51.714 1.000 24.591 549 PRO BBB CA 1
ATOM 20368 C C . PRO B 1 570 ? -4.544 74.661 52.122 1.000 26.141 549 PRO BBB C 1
ATOM 20369 O O . PRO B 1 570 ? -4.599 75.718 51.586 1.000 25.417 549 PRO BBB O 1
ATOM 20380 N N . TYR B 1 571 ? -3.639 74.386 53.069 1.000 21.573 550 TYR BBB N 1
ATOM 20381 C CA . TYR B 1 571 ? -2.833 75.452 53.727 1.000 21.927 550 TYR BBB CA 1
ATOM 20382 C C . TYR B 1 571 ? -1.375 75.424 53.261 1.000 19.759 550 TYR BBB C 1
ATOM 20383 O O . TYR B 1 571 ? -0.912 76.413 52.676 1.000 21.611 550 TYR BBB O 1
ATOM 20401 N N . GLN B 1 572 ? -0.646 74.355 53.555 1.000 18.364 551 GLN BBB N 1
ATOM 20402 C CA . GLN B 1 572 ? 0.745 74.117 53.117 1.000 17.048 551 GLN BBB CA 1
ATOM 20403 C C . GLN B 1 572 ? 0.820 72.711 52.556 1.000 17.274 551 GLN BBB C 1
ATOM 20404 O O . GLN B 1 572 ? 1.191 71.749 53.220 1.000 16.903 551 GLN BBB O 1
ATOM 20418 N N . PRO B 1 573 ? 0.391 72.547 51.298 1.000 17.845 552 PRO BBB N 1
ATOM 20419 C CA . PRO B 1 573 ? 0.357 71.222 50.710 1.000 15.966 552 PRO BBB CA 1
ATOM 20420 C C . PRO B 1 573 ? 1.748 70.672 50.458 1.000 16.198 552 PRO BBB C 1
ATOM 20421 O O . PRO B 1 573 ? 2.710 71.388 50.271 1.000 18.398 552 PRO BBB O 1
ATOM 20432 N N . GLY B 1 574 ? 1.847 69.355 50.516 1.000 15.073 553 GLY BBB N 1
ATOM 20433 C CA . GLY B 1 574 ? 3.048 68.651 50.077 1.000 17.047 553 GLY BBB CA 1
ATOM 20434 C C . GLY B 1 574 ? 3.940 68.222 51.215 1.000 16.578 553 GLY BBB C 1
ATOM 20435 O O . GLY B 1 574 ? 3.495 68.087 52.391 1.000 16.516 553 GLY BBB O 1
ATOM 20439 N N . VAL B 1 575 ? 5.184 67.963 50.882 1.000 15.251 554 VAL BBB N 1
ATOM 20440 C CA . VAL B 1 575 ? 6.082 67.187 51.785 1.000 16.054 554 VAL BBB CA 1
ATOM 20441 C C . VAL B 1 575 ? 7.475 67.754 51.621 1.000 16.163 554 VAL BBB C 1
ATOM 20442 O O . VAL B 1 575 ? 8.109 67.571 50.544 1.000 15.189 554 VAL BBB O 1
ATOM 20455 N N . LYS B 1 576 ? 7.944 68.470 52.631 1.000 14.456 555 LYS BBB N 1
ATOM 20456 C CA A LYS B 1 576 ? 9.311 69.037 52.628 0.500 14.980 555 LYS BBB CA 1
ATOM 20457 C CA B LYS B 1 576 ? 9.316 69.022 52.617 0.500 15.884 555 LYS BBB CA 1
ATOM 20458 C C . LYS B 1 576 ? 10.129 68.322 53.693 1.000 15.303 555 LYS BBB C 1
ATOM 20459 O O . LYS B 1 576 ? 9.568 68.063 54.799 1.000 14.773 555 LYS BBB O 1
ATOM 20495 N N . THR B 1 577 ? 11.408 68.098 53.447 1.000 14.947 556 THR BBB N 1
ATOM 20496 C CA . THR B 1 577 ? 12.273 67.371 54.365 1.000 14.286 556 THR BBB CA 1
ATOM 20497 C C . THR B 1 577 ? 13.699 67.875 54.226 1.000 15.959 556 THR BBB C 1
ATOM 20498 O O . THR B 1 577 ? 14.075 68.311 53.082 1.000 14.950 556 THR BBB O 1
ATOM 20509 N N . ALA B 1 578 ? 14.453 67.842 55.322 1.000 14.910 557 ALA BBB N 1
ATOM 20510 C CA . ALA B 1 578 ? 15.904 68.158 55.244 1.000 15.450 557 ALA BBB CA 1
ATOM 20511 C C . ALA B 1 578 ? 16.105 69.505 54.562 1.000 16.134 557 ALA BBB C 1
ATOM 20512 O O . ALA B 1 578 ? 17.015 69.646 53.694 1.000 17.186 557 ALA BBB O 1
ATOM 20519 N N . THR B 1 579 ? 15.299 70.480 54.957 1.000 15.685 558 THR BBB N 1
ATOM 20520 C CA . THR B 1 579 ? 15.140 71.749 54.241 1.000 15.524 558 THR BBB CA 1
ATOM 20521 C C . THR B 1 579 ? 16.222 72.750 54.653 1.000 17.015 558 THR BBB C 1
ATOM 20522 O O . THR B 1 579 ? 16.472 73.660 53.869 1.000 18.161 558 THR BBB O 1
ATOM 20533 N N . ARG B 1 580 ? 16.748 72.680 55.862 1.000 17.580 559 ARG BBB N 1
ATOM 20534 C CA . ARG B 1 580 ? 17.565 73.815 56.331 1.000 17.882 559 ARG BBB CA 1
ATOM 20535 C C . ARG B 1 580 ? 18.957 73.765 55.724 1.000 16.828 559 ARG BBB C 1
ATOM 20536 O O . ARG B 1 580 ? 19.449 74.861 55.359 1.000 22.417 559 ARG BBB O 1
ATOM 20557 N N . VAL B 1 581 ? 19.579 72.621 55.717 1.000 16.284 560 VAL BBB N 1
ATOM 20558 C CA . VAL B 1 581 ? 20.987 72.450 55.298 1.000 18.231 560 VAL BBB CA 1
ATOM 20559 C C . VAL B 1 581 ? 21.067 71.549 54.051 1.000 21.037 560 VAL BBB C 1
ATOM 20560 O O . VAL B 1 581 ? 21.742 71.931 53.066 1.000 21.764 560 VAL BBB O 1
ATOM 20573 N N . ILE B 1 582 ? 20.477 70.361 54.112 1.000 19.997 561 ILE BBB N 1
ATOM 20574 C CA . ILE B 1 582 ? 20.816 69.279 53.150 1.000 18.376 561 ILE BBB CA 1
ATOM 20575 C C . ILE B 1 582 ? 20.246 69.610 51.769 1.000 19.482 561 ILE BBB C 1
ATOM 20576 O O . ILE B 1 582 ? 21.021 69.574 50.773 1.000 20.472 561 ILE BBB O 1
ATOM 20592 N N . LYS B 1 583 ? 18.967 69.931 51.636 1.000 18.544 562 LYS BBB N 1
ATOM 20593 C CA . LYS B 1 583 ? 18.395 70.164 50.287 1.000 23.058 562 LYS BBB CA 1
ATOM 20594 C C . LYS B 1 583 ? 19.042 71.388 49.629 1.000 24.438 562 LYS BBB C 1
ATOM 20595 O O . LYS B 1 583 ? 19.412 71.299 48.453 1.000 24.239 562 LYS BBB O 1
ATOM 20614 N N . PRO B 1 584 ? 19.229 72.547 50.319 1.000 24.496 563 PRO BBB N 1
ATOM 20615 C CA . PRO B 1 584 ? 19.971 73.679 49.750 1.000 25.656 563 PRO BBB CA 1
ATOM 20616 C C . PRO B 1 584 ? 21.385 73.262 49.316 1.000 23.547 563 PRO BBB C 1
ATOM 20617 O O . PRO B 1 584 ? 21.793 73.676 48.207 1.000 23.999 563 PRO BBB O 1
ATOM 20628 N N . LEU B 1 585 ? 22.100 72.459 50.106 1.000 23.290 564 LEU BBB N 1
ATOM 20629 C CA . LEU B 1 585 ? 23.473 72.038 49.753 1.000 22.845 564 LEU BBB CA 1
ATOM 20630 C C . LEU B 1 585 ? 23.400 71.302 48.405 1.000 28.595 564 LEU BBB C 1
ATOM 20631 O O . LEU B 1 585 ? 24.191 71.614 47.467 1.000 23.550 564 LEU BBB O 1
ATOM 20647 N N . ILE B 1 586 ? 22.524 70.304 48.341 1.000 23.552 565 ILE BBB N 1
ATOM 20648 C CA . ILE B 1 586 ? 22.407 69.413 47.150 1.000 24.582 565 ILE BBB CA 1
ATOM 20649 C C . ILE B 1 586 ? 22.059 70.276 45.946 1.000 22.966 565 ILE BBB C 1
ATOM 20650 O O . ILE B 1 586 ? 22.750 70.053 44.901 1.000 26.983 565 ILE BBB O 1
ATOM 20666 N N . ASP B 1 587 ? 21.125 71.227 46.063 1.000 21.990 566 ASP BBB N 1
ATOM 20667 C CA . ASP B 1 587 ? 20.588 72.039 44.938 1.000 24.777 566 ASP BBB CA 1
ATOM 20668 C C . ASP B 1 587 ? 21.681 73.009 44.468 1.000 29.546 566 ASP BBB C 1
ATOM 20669 O O . ASP B 1 587 ? 21.897 73.122 43.250 1.000 26.730 566 ASP BBB O 1
ATOM 20678 N N . ARG B 1 588 ? 22.414 73.621 45.400 1.000 29.266 567 ARG BBB N 1
ATOM 20679 C CA . ARG B 1 588 ? 23.506 74.560 45.033 1.000 28.478 567 ARG BBB CA 1
ATOM 20680 C C . ARG B 1 588 ? 24.650 73.771 44.388 1.000 26.797 567 ARG BBB C 1
ATOM 20681 O O . ARG B 1 588 ? 25.246 74.311 43.407 1.000 32.952 567 ARG BBB O 1
ATOM 20702 N N . THR B 1 589 ? 25.007 72.588 44.877 1.000 24.264 568 THR BBB N 1
ATOM 20703 C CA . THR B 1 589 ? 26.131 71.761 44.369 1.000 25.371 568 THR BBB CA 1
ATOM 20704 C C . THR B 1 589 ? 25.767 71.325 42.939 1.000 29.526 568 THR BBB C 1
ATOM 20705 O O . THR B 1 589 ? 26.655 71.380 42.002 1.000 25.365 568 THR BBB O 1
ATOM 20716 N N . PHE B 1 590 ? 24.509 70.921 42.746 1.000 24.980 569 PHE BBB N 1
ATOM 20717 C CA . PHE B 1 590 ? 24.019 70.513 41.406 1.000 25.950 569 PHE BBB CA 1
ATOM 20718 C C . PHE B 1 590 ? 24.166 71.672 40.418 1.000 26.654 569 PHE BBB C 1
ATOM 20719 O O . PHE B 1 590 ? 24.815 71.436 39.358 1.000 30.597 569 PHE BBB O 1
ATOM 20736 N N . ALA B 1 591 ? 23.633 72.858 40.739 1.000 26.055 570 ALA BBB N 1
ATOM 20737 C CA . ALA B 1 591 ? 23.637 74.043 39.850 1.000 31.140 570 ALA BBB CA 1
ATOM 20738 C C . ALA B 1 591 ? 25.095 74.399 39.513 1.000 34.348 570 ALA BBB C 1
ATOM 20739 O O . ALA B 1 591 ? 25.389 74.605 38.317 1.000 35.389 570 ALA BBB O 1
ATOM 20746 N N . THR B 1 592 ? 25.997 74.324 40.493 1.000 32.921 571 THR BBB N 1
ATOM 20747 C CA . THR B 1 592 ? 27.446 74.631 40.330 1.000 32.611 571 THR BBB CA 1
ATOM 20748 C C . THR B 1 592 ? 28.142 73.582 39.451 1.000 32.547 571 THR BBB C 1
ATOM 20749 O O . THR B 1 592 ? 28.892 74.003 38.532 1.000 32.491 571 THR BBB O 1
ATOM 20760 N N . VAL B 1 593 ? 28.000 72.284 39.716 1.000 31.946 572 VAL BBB N 1
ATOM 20761 C CA . VAL B 1 593 ? 28.755 71.251 38.943 1.000 32.463 572 VAL BBB CA 1
ATOM 20762 C C . VAL B 1 593 ? 28.284 71.278 37.470 1.000 38.619 572 VAL BBB C 1
ATOM 20763 O O . VAL B 1 593 ? 29.104 70.910 36.555 1.000 31.615 572 VAL BBB O 1
ATOM 20776 N N . VAL B 1 594 ? 27.024 71.676 37.236 1.000 33.772 573 VAL BBB N 1
ATOM 20777 C CA . VAL B 1 594 ? 26.417 71.756 35.875 1.000 36.579 573 VAL BBB CA 1
ATOM 20778 C C . VAL B 1 594 ? 26.971 73.000 35.159 1.000 41.884 573 VAL BBB C 1
ATOM 20779 O O . VAL B 1 594 ? 27.202 72.925 33.930 1.000 37.461 573 VAL BBB O 1
ATOM 20792 N N . LYS B 1 595 ? 27.107 74.120 35.869 1.000 41.172 574 LYS BBB N 1
ATOM 20793 C CA . LYS B 1 595 ? 27.769 75.337 35.330 1.000 42.246 574 LYS BBB CA 1
ATOM 20794 C C . LYS B 1 595 ? 29.197 74.953 34.899 1.000 42.271 574 LYS BBB C 1
ATOM 20795 O O . LYS B 1 595 ? 29.582 75.304 33.770 1.000 38.867 574 LYS BBB O 1
ATOM 20810 N N . PHE B 1 596 ? 29.949 74.228 35.732 1.000 36.422 575 PHE BBB N 1
ATOM 20811 C CA . PHE B 1 596 ? 31.354 73.832 35.428 1.000 40.717 575 PHE BBB CA 1
ATOM 20812 C C . PHE B 1 596 ? 31.396 72.873 34.223 1.000 44.119 575 PHE BBB C 1
ATOM 20813 O O . PHE B 1 596 ? 32.342 72.972 33.388 1.000 38.953 575 PHE BBB O 1
ATOM 20830 N N . PHE B 1 597 ? 30.443 71.940 34.129 1.000 38.624 576 PHE BBB N 1
ATOM 20831 C CA . PHE B 1 597 ? 30.425 70.919 33.051 1.000 38.517 576 PHE BBB CA 1
ATOM 20832 C C . PHE B 1 597 ? 30.067 71.599 31.736 1.000 37.936 576 PHE BBB C 1
ATOM 20833 O O . PHE B 1 597 ? 30.622 71.224 30.697 1.000 39.919 576 PHE BBB O 1
ATOM 20850 N N . ASN B 1 598 ? 29.146 72.557 31.786 1.000 39.342 577 ASN BBB N 1
ATOM 20851 C CA . ASN B 1 598 ? 28.679 73.284 30.585 1.000 36.301 577 ASN BBB CA 1
ATOM 20852 C C . ASN B 1 598 ? 29.854 74.085 30.017 1.000 42.318 577 ASN BBB C 1
ATOM 20853 O O . ASN B 1 598 ? 30.063 74.053 28.781 1.000 38.816 577 ASN BBB O 1
ATOM 20864 N N . GLN B 1 599 ? 30.584 74.785 30.881 1.000 42.326 578 GLN BBB N 1
ATOM 20865 C CA . GLN B 1 599 ? 31.820 75.516 30.497 1.000 45.358 578 GLN BBB CA 1
ATOM 20866 C C . GLN B 1 599 ? 32.850 74.532 29.916 1.000 45.460 578 GLN BBB C 1
ATOM 20867 O O . GLN B 1 599 ? 33.325 74.771 28.800 1.000 48.935 578 GLN BBB O 1
ATOM 20881 N N . LYS B 1 600 ? 33.173 73.449 30.618 1.000 43.696 579 LYS BBB N 1
ATOM 20882 C CA . LYS B 1 600 ? 34.267 72.522 30.216 1.000 44.053 579 LYS BBB CA 1
ATOM 20883 C C . LYS B 1 600 ? 33.978 71.834 28.866 1.000 52.169 579 LYS BBB C 1
ATOM 20884 O O . LYS B 1 600 ? 34.961 71.418 28.205 1.000 57.982 579 LYS BBB O 1
ATOM 20903 N N . PHE B 1 601 ? 32.712 71.707 28.455 1.000 49.804 580 PHE BBB N 1
ATOM 20904 C CA . PHE B 1 601 ? 32.288 70.914 27.265 1.000 47.027 580 PHE BBB CA 1
ATOM 20905 C C . PHE B 1 601 ? 31.388 71.749 26.338 1.000 44.568 580 PHE BBB C 1
ATOM 20906 O O . PHE B 1 601 ? 30.707 71.166 25.482 1.000 58.683 580 PHE BBB O 1
ATOM 20923 N N . ASN B 1 602 ? 31.389 73.077 26.493 1.000 50.418 581 ASN BBB N 1
ATOM 20924 C CA . ASN B 1 602 ? 30.366 74.014 25.941 1.000 52.785 581 ASN BBB CA 1
ATOM 20925 C C . ASN B 1 602 ? 29.033 73.277 25.729 1.000 57.081 581 ASN BBB C 1
ATOM 20926 O O . ASN B 1 602 ? 28.447 73.371 24.615 1.000 49.520 581 ASN BBB O 1
ATOM 20937 N N . ALA B 1 603 ? 28.548 72.595 26.778 1.000 49.476 582 ALA BBB N 1
ATOM 20938 C CA . ALA B 1 603 ? 27.215 71.956 26.812 1.000 44.536 582 ALA BBB CA 1
ATOM 20939 C C . ALA B 1 603 ? 26.185 72.992 27.277 1.000 43.156 582 ALA BBB C 1
ATOM 20940 O O . ALA B 1 603 ? 26.586 74.145 27.603 1.000 42.730 582 ALA BBB O 1
ATOM 20947 N N . HIS B 1 604 ? 24.898 72.629 27.219 1.000 43.714 583 HIS BBB N 1
ATOM 20948 C CA . HIS B 1 604 ? 23.740 73.503 27.565 1.000 46.912 583 HIS BBB CA 1
ATOM 20949 C C . HIS B 1 604 ? 22.789 72.738 28.502 1.000 45.716 583 HIS BBB C 1
ATOM 20950 O O . HIS B 1 604 ? 21.567 72.996 28.435 1.000 41.090 583 HIS BBB O 1
ATOM 20965 N N . LEU B 1 605 ? 23.343 71.894 29.390 1.000 44.325 584 LEU BBB N 1
ATOM 20966 C CA . LEU B 1 605 ? 22.555 71.125 30.394 1.000 40.137 584 LEU BBB CA 1
ATOM 20967 C C . LEU B 1 605 ? 21.818 72.136 31.263 1.000 40.102 584 LEU BBB C 1
ATOM 20968 O O . LEU B 1 605 ? 22.421 73.190 31.605 1.000 36.967 584 LEU BBB O 1
ATOM 20984 N N . ASP B 1 606 ? 20.576 71.804 31.621 1.000 42.498 585 ASP BBB N 1
ATOM 20985 C CA . ASP B 1 606 ? 19.696 72.611 32.511 1.000 42.161 585 ASP BBB CA 1
ATOM 20986 C C . ASP B 1 606 ? 20.195 72.481 33.962 1.000 35.999 585 ASP BBB C 1
ATOM 20987 O O . ASP B 1 606 ? 20.303 71.342 34.445 1.000 40.778 585 ASP BBB O 1
ATOM 20996 N N . ALA B 1 607 ? 20.480 73.612 34.619 1.000 34.579 586 ALA BBB N 1
ATOM 20997 C CA . ALA B 1 607 ? 20.968 73.711 36.020 1.000 36.278 586 ALA BBB CA 1
ATOM 20998 C C . ALA B 1 607 ? 19.811 73.943 37.013 1.000 35.751 586 ALA BBB C 1
ATOM 20999 O O . ALA B 1 607 ? 20.100 74.087 38.205 1.000 37.381 586 ALA BBB O 1
ATOM 21006 N N . THR B 1 608 ? 18.571 74.048 36.531 1.000 34.541 587 THR BBB N 1
ATOM 21007 C CA . THR B 1 608 ? 17.316 74.105 37.337 1.000 35.271 587 THR BBB CA 1
ATOM 21008 C C . THR B 1 608 ? 17.296 72.948 38.350 1.000 30.659 587 THR BBB C 1
ATOM 21009 O O . THR B 1 608 ? 17.645 71.810 37.982 1.000 29.576 587 THR BBB O 1
ATOM 21020 N N . THR B 1 609 ? 16.934 73.235 39.601 1.000 27.886 588 THR BBB N 1
ATOM 21021 C CA . THR B 1 609 ? 16.972 72.241 40.698 1.000 30.635 588 THR BBB CA 1
ATOM 21022 C C . THR B 1 609 ? 15.543 71.764 41.003 1.000 29.516 588 THR BBB C 1
ATOM 21023 O O . THR B 1 609 ? 15.413 70.671 41.558 1.000 34.437 588 THR BBB O 1
ATOM 21034 N N . ASP B 1 610 ? 14.515 72.546 40.689 1.000 31.306 589 ASP BBB N 1
ATOM 21035 C CA . ASP B 1 610 ? 13.102 72.118 40.900 1.000 34.749 589 ASP BBB CA 1
ATOM 21036 C C . ASP B 1 610 ? 12.490 71.703 39.559 1.000 32.200 589 ASP BBB C 1
ATOM 21037 O O . ASP B 1 610 ? 12.484 72.518 38.621 1.000 34.548 589 ASP BBB O 1
ATOM 21046 N N . TYR B 1 611 ? 11.983 70.477 39.455 1.000 31.524 590 TYR BBB N 1
ATOM 21047 C CA . TYR B 1 611 ? 11.318 70.019 38.208 1.000 29.911 590 TYR BBB CA 1
ATOM 21048 C C . TYR B 1 611 ? 10.050 70.845 37.984 1.000 29.110 590 TYR BBB C 1
ATOM 21049 O O . TYR B 1 611 ? 9.322 71.178 38.932 1.000 26.972 590 TYR BBB O 1
ATOM 21067 N N . MET B 1 612 ? 9.789 71.180 36.721 1.000 33.064 591 MET BBB N 1
ATOM 21068 C CA . MET B 1 612 ? 8.588 71.946 36.305 1.000 33.995 591 MET BBB CA 1
ATOM 21069 C C . MET B 1 612 ? 8.099 71.341 34.991 1.000 37.212 591 MET BBB C 1
ATOM 21070 O O . MET B 1 612 ? 8.826 71.413 34.002 1.000 41.449 591 MET BBB O 1
ATOM 21084 N N . PRO B 1 613 ? 6.931 70.653 34.971 1.000 33.389 592 PRO BBB N 1
ATOM 21085 C CA . PRO B 1 613 ? 6.458 69.937 33.781 1.000 33.212 592 PRO BBB CA 1
ATOM 21086 C C . PRO B 1 613 ? 5.975 70.874 32.660 1.000 36.618 592 PRO BBB C 1
ATOM 21087 O O . PRO B 1 613 ? 5.909 70.447 31.510 1.000 36.151 592 PRO BBB O 1
ATOM 21098 N N . HIS B 1 614 ? 5.607 72.093 33.034 1.000 33.840 593 HIS BBB N 1
ATOM 21099 C CA . HIS B 1 614 ? 5.138 73.162 32.114 1.000 38.279 593 HIS BBB CA 1
ATOM 21100 C C . HIS B 1 614 ? 6.354 73.954 31.608 1.000 41.926 593 HIS BBB C 1
ATOM 21101 O O . HIS B 1 614 ? 7.389 73.908 32.271 1.000 40.813 593 HIS BBB O 1
ATOM 21116 N N . LYS B 1 615 ? 6.243 74.610 30.445 1.000 44.905 594 LYS BBB N 1
ATOM 21117 C CA . LYS B 1 615 ? 7.339 75.407 29.818 1.000 47.528 594 LYS BBB CA 1
ATOM 21118 C C . LYS B 1 615 ? 6.860 76.864 29.729 1.000 48.317 594 LYS BBB C 1
ATOM 21119 O O . LYS B 1 615 ? 5.642 77.070 29.569 1.000 42.070 594 LYS BBB O 1
ATOM 21125 N N . MET B 1 616 ? 7.752 77.841 29.919 1.000 51.973 595 MET BBB N 1
ATOM 21126 C CA . MET B 1 616 ? 7.435 79.283 29.716 1.000 55.373 595 MET BBB CA 1
ATOM 21127 C C . MET B 1 616 ? 8.529 79.913 28.852 1.000 62.228 595 MET BBB C 1
ATOM 21128 O O . MET B 1 616 ? 9.666 80.027 29.340 1.000 58.952 595 MET BBB O 1
ATOM 21142 N N . ILE B 1 617 ? 8.167 80.323 27.631 1.000 65.580 596 ILE BBB N 1
ATOM 21143 C CA . ILE B 1 617 ? 9.088 80.924 26.620 1.000 65.732 596 ILE BBB CA 1
ATOM 21144 C C . ILE B 1 617 ? 8.688 82.399 26.482 1.000 69.969 596 ILE BBB C 1
ATOM 21145 O O . ILE B 1 617 ? 7.471 82.670 26.327 1.000 66.553 596 ILE BBB O 1
ATOM 21161 N N . SER B 1 618 ? 9.661 83.310 26.634 1.000 76.705 597 SER BBB N 1
ATOM 21162 C CA . SER B 1 618 ? 9.487 84.789 26.562 1.000 82.180 597 SER BBB CA 1
ATOM 21163 C C . SER B 1 618 ? 10.686 85.430 25.844 1.000 85.777 597 SER BBB C 1
ATOM 21164 O O . SER B 1 618 ? 11.843 85.095 26.188 1.000 84.124 597 SER BBB O 1
ATOM 21172 N N . ASN B 1 619 ? 10.403 86.317 24.881 1.000 92.384 598 ASN BBB N 1
ATOM 21173 C CA . ASN B 1 619 ? 11.389 87.245 24.253 1.000 94.930 598 ASN BBB CA 1
ATOM 21174 C C . ASN B 1 619 ? 11.264 88.620 24.934 1.000 91.029 598 ASN BBB C 1
ATOM 21175 O O . ASN B 1 619 ? 11.445 89.645 24.247 1.000 86.683 598 ASN BBB O 1
ATOM 21186 N N . VAL B 1 620 ? 10.938 88.615 26.235 1.000 89.946 599 VAL BBB N 1
ATOM 21187 C CA . VAL B 1 620 ? 11.028 89.766 27.187 1.000 87.610 599 VAL BBB CA 1
ATOM 21188 C C . VAL B 1 620 ? 12.139 89.432 28.191 1.000 89.120 599 VAL BBB C 1
ATOM 21189 O O . VAL B 1 620 ? 12.326 88.237 28.461 1.000 96.244 599 VAL BBB O 1
ATOM 21202 N N . GLU B 1 621 ? 12.835 90.440 28.726 1.000 92.984 600 GLU BBB N 1
ATOM 21203 C CA . GLU B 1 621 ? 14.164 90.277 29.387 1.000 101.213 600 GLU BBB CA 1
ATOM 21204 C C . GLU B 1 621 ? 14.014 89.809 30.837 1.000 97.022 600 GLU BBB C 1
ATOM 21205 O O . GLU B 1 621 ? 14.455 88.682 31.133 1.000 91.886 600 GLU BBB O 1
ATOM 21217 N N . GLN B 1 622 ? 13.450 90.655 31.704 1.000 93.535 601 GLN BBB N 1
ATOM 21218 C CA . GLN B 1 622 ? 13.366 90.418 33.172 1.000 91.743 601 GLN BBB CA 1
ATOM 21219 C C . GLN B 1 622 ? 12.315 89.335 33.478 1.000 87.292 601 GLN BBB C 1
ATOM 21220 O O . GLN B 1 622 ? 12.178 88.994 34.671 1.000 87.598 601 GLN BBB O 1
ATOM 21226 N N . ILE B 1 623 ? 11.612 88.819 32.455 1.000 80.176 602 ILE BBB N 1
ATOM 21227 C CA . ILE B 1 623 ? 10.582 87.736 32.571 1.000 80.960 602 ILE BBB CA 1
ATOM 21228 C C . ILE B 1 623 ? 11.240 86.370 32.329 1.000 78.317 602 ILE BBB C 1
ATOM 21229 O O . ILE B 1 623 ? 11.217 85.549 33.254 1.000 83.009 602 ILE BBB O 1
ATOM 21245 N N . LYS B 1 624 ? 11.822 86.170 31.140 1.000 77.145 603 LYS BBB N 1
ATOM 21246 C CA . LYS B 1 624 ? 12.116 84.852 30.494 1.000 80.348 603 LYS BBB CA 1
ATOM 21247 C C . LYS B 1 624 ? 12.779 83.840 31.450 1.000 71.572 603 LYS BBB C 1
ATOM 21248 O O . LYS B 1 624 ? 12.633 82.627 31.195 1.000 70.911 603 LYS BBB O 1
ATOM 21267 N N . ASN B 1 625 ? 13.489 84.292 32.487 1.000 69.224 604 ASN BBB N 1
ATOM 21268 C CA . ASN B 1 625 ? 14.272 83.417 33.404 1.000 71.211 604 ASN BBB CA 1
ATOM 21269 C C . ASN B 1 625 ? 13.542 83.189 34.734 1.000 68.641 604 ASN BBB C 1
ATOM 21270 O O . ASN B 1 625 ? 14.127 82.533 35.623 1.000 65.304 604 ASN BBB O 1
ATOM 21281 N N . LEU B 1 626 ? 12.325 83.717 34.875 1.000 66.794 605 LEU BBB N 1
ATOM 21282 C CA . LEU B 1 626 ? 11.471 83.498 36.070 1.000 65.468 605 LEU BBB CA 1
ATOM 21283 C C . LEU B 1 626 ? 10.914 82.078 36.016 1.000 60.467 605 LEU BBB C 1
ATOM 21284 O O . LEU B 1 626 ? 10.221 81.718 35.065 1.000 54.779 605 LEU BBB O 1
ATOM 21300 N N . PRO B 1 627 ? 11.213 81.215 37.014 1.000 57.405 606 PRO BBB N 1
ATOM 21301 C CA . PRO B 1 627 ? 10.676 79.858 37.010 1.000 51.823 606 PRO BBB CA 1
ATOM 21302 C C . PRO B 1 627 ? 9.151 79.907 37.190 1.000 45.525 606 PRO BBB C 1
ATOM 21303 O O . PRO B 1 627 ? 8.661 80.723 37.946 1.000 47.017 606 PRO BBB O 1
ATOM 21314 N N . LEU B 1 628 ? 8.446 79.046 36.461 1.000 41.626 607 LEU BBB N 1
ATOM 21315 C CA . LEU B 1 628 ? 7.048 78.678 36.769 1.000 40.372 607 LEU BBB CA 1
ATOM 21316 C C . LEU B 1 628 ? 7.004 77.929 38.105 1.000 39.262 607 LEU BBB C 1
ATOM 21317 O O . LEU B 1 628 ? 7.999 77.283 38.484 1.000 36.730 607 LEU BBB O 1
ATOM 21333 N N . GLN B 1 629 ? 5.852 77.999 38.748 1.000 40.099 608 GLN BBB N 1
ATOM 21334 C CA . GLN B 1 629 ? 5.533 77.233 39.966 1.000 40.848 608 GLN BBB CA 1
ATOM 21335 C C . GLN B 1 629 ? 4.153 76.619 39.775 1.000 35.984 608 GLN BBB C 1
ATOM 21336 O O . GLN B 1 629 ? 3.284 77.277 39.171 1.000 32.629 608 GLN BBB O 1
ATOM 21350 N N . VAL B 1 630 ? 4.000 75.388 40.252 1.000 34.835 609 VAL BBB N 1
ATOM 21351 C CA . VAL B 1 630 ? 2.702 74.673 40.363 1.000 35.756 609 VAL BBB CA 1
ATOM 21352 C C . VAL B 1 630 ? 2.372 74.573 41.852 1.000 34.735 609 VAL BBB C 1
ATOM 21353 O O . VAL B 1 630 ? 3.242 74.107 42.605 1.000 33.646 609 VAL BBB O 1
ATOM 21366 N N . LYS B 1 631 ? 1.184 75.025 42.233 1.000 35.962 610 LYS BBB N 1
ATOM 21367 C CA . LYS B 1 631 ? 0.620 74.880 43.596 1.000 38.356 610 LYS BBB CA 1
ATOM 21368 C C . LYS B 1 631 ? -0.853 74.544 43.427 1.000 33.438 610 LYS BBB C 1
ATOM 21369 O O . LYS B 1 631 ? -1.563 75.388 42.846 1.000 34.619 610 LYS BBB O 1
ATOM 21381 N N . ALA B 1 632 ? -1.295 73.372 43.911 1.000 33.537 611 ALA BBB N 1
ATOM 21382 C CA . ALA B 1 632 ? -2.670 72.870 43.706 1.000 32.888 611 ALA BBB CA 1
ATOM 21383 C C . ALA B 1 632 ? -3.017 72.964 42.204 1.000 35.189 611 ALA BBB C 1
ATOM 21384 O O . ALA B 1 632 ? -2.246 72.444 41.388 1.000 32.128 611 ALA BBB O 1
ATOM 21391 N N . ASN B 1 633 ? -4.096 73.673 41.857 1.000 38.095 612 ASN BBB N 1
ATOM 21392 C CA . ASN B 1 633 ? -4.604 73.804 40.462 1.000 39.080 612 ASN BBB CA 1
ATOM 21393 C C . ASN B 1 633 ? -4.136 75.139 39.855 1.000 40.288 612 ASN BBB C 1
ATOM 21394 O O . ASN B 1 633 ? -4.812 75.615 38.933 1.000 39.940 612 ASN BBB O 1
ATOM 21405 N N . ARG B 1 634 ? -3.022 75.706 40.340 1.000 33.965 613 ARG BBB N 1
ATOM 21406 C CA . ARG B 1 634 ? -2.478 77.012 39.887 1.000 34.919 613 ARG BBB CA 1
ATOM 21407 C C . ARG B 1 634 ? -1.125 76.759 39.208 1.000 34.408 613 ARG BBB C 1
ATOM 21408 O O . ARG B 1 634 ? -0.314 75.942 39.722 1.000 35.520 613 ARG BBB O 1
ATOM 21423 N N . VAL B 1 635 ? -0.899 77.442 38.085 1.000 32.129 614 VAL BBB N 1
ATOM 21424 C CA . VAL B 1 635 ? 0.412 77.547 37.393 1.000 33.275 614 VAL BBB CA 1
ATOM 21425 C C . VAL B 1 635 ? 0.723 79.035 37.260 1.000 33.373 614 VAL BBB C 1
ATOM 21426 O O . VAL B 1 635 ? -0.099 79.746 36.697 1.000 34.907 614 VAL BBB O 1
ATOM 21439 N N . LEU B 1 636 ? 1.839 79.492 37.805 1.000 35.854 615 LEU BBB N 1
ATOM 21440 C CA . LEU B 1 636 ? 2.082 80.958 37.950 1.000 38.320 615 LEU BBB CA 1
ATOM 21441 C C . LEU B 1 636 ? 3.530 81.281 37.591 1.000 37.019 615 LEU BBB C 1
ATOM 21442 O O . LEU B 1 636 ? 4.388 80.390 37.684 1.000 33.201 615 LEU BBB O 1
ATOM 21458 N N . ILE B 1 637 ? 3.771 82.490 37.099 1.000 40.780 616 ILE BBB N 1
ATOM 21459 C CA . ILE B 1 637 ? 5.167 82.991 36.951 1.000 43.822 616 ILE BBB CA 1
ATOM 21460 C C . ILE B 1 637 ? 5.591 83.529 38.326 1.000 42.922 616 ILE BBB C 1
ATOM 21461 O O . ILE B 1 637 ? 4.783 84.251 38.953 1.000 47.526 616 ILE BBB O 1
ATOM 21477 N N . SER B 1 638 ? 6.779 83.155 38.805 1.000 43.988 617 SER BBB N 1
ATOM 21478 C CA . SER B 1 638 ? 7.373 83.720 40.048 1.000 53.302 617 SER BBB CA 1
ATOM 21479 C C . SER B 1 638 ? 7.361 85.234 39.887 1.000 54.033 617 SER BBB C 1
ATOM 21480 O O . SER B 1 638 ? 7.862 85.722 38.876 1.000 60.031 617 SER BBB O 1
ATOM 21488 N N . PRO B 1 639 ? 6.745 86.015 40.803 1.000 61.052 618 PRO BBB N 1
ATOM 21489 C CA . PRO B 1 639 ? 6.868 87.472 40.753 1.000 62.779 618 PRO BBB CA 1
ATOM 21490 C C . PRO B 1 639 ? 8.346 87.888 40.797 1.000 66.511 618 PRO BBB C 1
ATOM 21491 O O . PRO B 1 639 ? 9.131 87.165 41.390 1.000 62.429 618 PRO BBB O 1
ATOM 21502 N N . ALA B 1 640 ? 8.685 89.001 40.137 1.000 75.313 619 ALA BBB N 1
ATOM 21503 C CA . ALA B 1 640 ? 10.034 89.625 40.149 1.000 81.633 619 ALA BBB CA 1
ATOM 21504 C C . ALA B 1 640 ? 10.018 90.877 41.035 1.000 84.792 619 ALA BBB C 1
ATOM 21505 O O . ALA B 1 640 ? 8.955 91.520 41.123 1.000 75.176 619 ALA BBB O 1
ATOM 21512 N N . ASN B 1 641 ? 11.148 91.169 41.689 1.000 94.514 620 ASN BBB N 1
ATOM 21513 C CA . ASN B 1 641 ? 11.475 92.491 42.294 1.000 95.667 620 ASN BBB CA 1
ATOM 21514 C C . ASN B 1 641 ? 12.586 93.121 41.439 1.000 102.155 620 ASN BBB C 1
ATOM 21515 O O . ASN B 1 641 ? 13.701 93.304 41.973 1.000 107.483 620 ASN BBB O 1
ATOM 21521 N N . GLU B 1 642 ? 12.294 93.396 40.154 1.000 99.265 621 GLU BBB N 1
ATOM 21522 C CA . GLU B 1 642 ? 13.263 93.913 39.140 1.000 96.702 621 GLU BBB CA 1
ATOM 21523 C C . GLU B 1 642 ? 12.533 94.747 38.067 1.000 97.677 621 GLU BBB C 1
ATOM 21524 O O . GLU B 1 642 ? 11.491 95.357 38.395 1.000 85.599 621 GLU BBB O 1
ATOM 21530 N N . VAL B 1 643 ? 13.060 94.764 36.832 1.000 101.905 622 VAL BBB N 1
ATOM 21531 C CA . VAL B 1 643 ? 12.790 95.799 35.782 1.000 97.745 622 VAL BBB CA 1
ATOM 21532 C C . VAL B 1 643 ? 11.635 95.363 34.867 1.000 92.735 622 VAL BBB C 1
ATOM 21533 O O . VAL B 1 643 ? 11.877 94.491 34.007 1.000 97.196 622 VAL BBB O 1
ATOM 21538 N N . VAL B 1 644 ? 10.457 95.993 35.005 1.000 81.799 623 VAL BBB N 1
ATOM 21539 C CA . VAL B 1 644 ? 9.208 95.671 34.242 1.000 82.484 623 VAL BBB CA 1
ATOM 21540 C C . VAL B 1 644 ? 9.189 96.462 32.924 1.000 85.829 623 VAL BBB C 1
ATOM 21541 O O . VAL B 1 644 ? 8.301 97.336 32.792 1.000 93.164 623 VAL BBB O 1
ATOM 21546 N N . LYS B 1 645 ? 10.089 96.136 31.979 1.000 86.747 624 LYS BBB N 1
ATOM 21547 C CA . LYS B 1 645 ? 10.294 96.857 30.681 1.000 92.240 624 LYS BBB CA 1
ATOM 21548 C C . LYS B 1 645 ? 10.032 95.927 29.480 1.000 87.431 624 LYS BBB C 1
ATOM 21549 O O . LYS B 1 645 ? 10.865 95.038 29.245 1.000 86.982 624 LYS BBB O 1
ATOM 21555 N N . TRP B 1 646 ? 8.977 96.201 28.693 1.000 91.806 625 TRP BBB N 1
ATOM 21556 C CA . TRP B 1 646 ? 8.299 95.250 27.758 1.000 99.805 625 TRP BBB CA 1
ATOM 21557 C C . TRP B 1 646 ? 8.141 95.864 26.352 1.000 103.468 625 TRP BBB C 1
ATOM 21558 O O . TRP B 1 646 ? 7.265 96.741 26.184 1.000 94.188 625 TRP BBB O 1
ATOM 21579 N N . ALA B 1 647 ? 8.910 95.381 25.364 1.000 102.663 626 ALA BBB N 1
ATOM 21580 C CA . ALA B 1 647 ? 8.931 95.896 23.968 1.000 106.500 626 ALA BBB CA 1
ATOM 21581 C C . ALA B 1 647 ? 7.644 95.513 23.222 1.000 104.910 626 ALA BBB C 1
ATOM 21582 O O . ALA B 1 647 ? 7.040 94.476 23.556 1.000 100.175 626 ALA BBB O 1
ATOM 21589 N N . ALA B 1 648 ? 7.262 96.327 22.230 1.000 99.941 627 ALA BBB N 1
ATOM 21590 C CA . ALA B 1 648 ? 6.041 96.165 21.400 1.000 97.561 627 ALA BBB CA 1
ATOM 21591 C C . ALA B 1 648 ? 6.161 94.892 20.556 1.000 92.156 627 ALA BBB C 1
ATOM 21592 O O . ALA B 1 648 ? 7.258 94.642 20.023 1.000 89.222 627 ALA BBB O 1
ATOM 21599 N N . GLY B 1 649 ? 5.076 94.114 20.462 1.000 89.651 628 GLY BBB N 1
ATOM 21600 C CA . GLY B 1 649 ? 5.007 92.860 19.683 1.000 87.064 628 GLY BBB CA 1
ATOM 21601 C C . GLY B 1 649 ? 5.548 91.651 20.437 1.000 85.546 628 GLY BBB C 1
ATOM 21602 O O . GLY B 1 649 ? 5.383 90.531 19.915 1.000 83.542 628 GLY BBB O 1
ATOM 21606 N N . ASN B 1 650 ? 6.164 91.856 21.611 1.000 88.015 629 ASN BBB N 1
ATOM 21607 C CA . ASN B 1 650 ? 6.746 90.787 22.475 1.000 88.870 629 ASN BBB CA 1
ATOM 21608 C C . ASN B 1 650 ? 5.633 90.041 23.225 1.000 83.109 629 ASN BBB C 1
ATOM 21609 O O . ASN B 1 650 ? 4.564 90.653 23.467 1.000 74.203 629 ASN BBB O 1
ATOM 21620 N N . SER B 1 651 ? 5.912 88.793 23.629 1.000 79.488 630 SER BBB N 1
ATOM 21621 C CA . SER B 1 651 ? 4.961 87.874 24.312 1.000 74.257 630 SER BBB CA 1
ATOM 21622 C C . SER B 1 651 ? 5.643 87.073 25.435 1.000 75.756 630 SER BBB C 1
ATOM 21623 O O . SER B 1 651 ? 6.812 86.664 25.262 1.000 74.543 630 SER BBB O 1
ATOM 21631 N N . VAL B 1 652 ? 4.922 86.879 26.549 1.000 76.048 631 VAL BBB N 1
ATOM 21632 C CA . VAL B 1 652 ? 5.127 85.774 27.538 1.000 65.412 631 VAL BBB CA 1
ATOM 21633 C C . VAL B 1 652 ? 4.170 84.643 27.133 1.000 61.006 631 VAL BBB C 1
ATOM 21634 O O . VAL B 1 652 ? 2.951 84.921 27.029 1.000 57.569 631 VAL BBB O 1
ATOM 21639 N N . GLU B 1 653 ? 4.697 83.444 26.847 1.000 56.482 632 GLU BBB N 1
ATOM 21640 C CA . GLU B 1 653 ? 3.887 82.254 26.458 1.000 54.645 632 GLU BBB CA 1
ATOM 21641 C C . GLU B 1 653 ? 4.145 81.087 27.430 1.000 55.638 632 GLU BBB C 1
ATOM 21642 O O . GLU B 1 653 ? 5.324 80.754 27.659 1.000 49.753 632 GLU BBB O 1
ATOM 21654 N N . ILE B 1 654 ? 3.079 80.477 27.963 1.000 47.437 633 ILE BBB N 1
ATOM 21655 C CA . ILE B 1 654 ? 3.151 79.273 28.848 1.000 46.063 633 ILE BBB CA 1
ATOM 21656 C C . ILE B 1 654 ? 2.599 78.089 28.056 1.000 43.757 633 ILE BBB C 1
ATOM 21657 O O . ILE B 1 654 ? 1.485 78.200 27.524 1.000 46.494 633 ILE BBB O 1
ATOM 21673 N N . GLU B 1 655 ? 3.344 76.987 28.008 1.000 40.552 634 GLU BBB N 1
ATOM 21674 C CA . GLU B 1 655 ? 2.890 75.728 27.391 1.000 40.694 634 GLU BBB CA 1
ATOM 21675 C C . GLU B 1 655 ? 2.708 74.675 28.490 1.000 38.886 634 GLU BBB C 1
ATOM 21676 O O . GLU B 1 655 ? 3.713 74.097 28.935 1.000 38.996 634 GLU BBB O 1
ATOM 21688 N N . LEU B 1 656 ? 1.460 74.404 28.857 1.000 35.842 635 LEU BBB N 1
ATOM 21689 C CA . LEU B 1 656 ? 1.149 73.359 29.861 1.000 36.873 635 LEU BBB CA 1
ATOM 21690 C C . LEU B 1 656 ? 1.534 72.010 29.252 1.000 41.062 635 LEU BBB C 1
ATOM 21691 O O . LEU B 1 656 ? 1.720 71.942 28.016 1.000 38.684 635 LEU BBB O 1
ATOM 21707 N N . ASP B 1 657 ? 1.692 70.979 30.083 1.000 40.155 636 ASP BBB N 1
ATOM 21708 C CA . ASP B 1 657 ? 2.114 69.634 29.623 1.000 38.624 636 ASP BBB CA 1
ATOM 21709 C C . ASP B 1 657 ? 0.938 68.915 28.942 1.000 41.110 636 ASP BBB C 1
ATOM 21710 O O . ASP B 1 657 ? 1.142 67.783 28.485 1.000 43.463 636 ASP BBB O 1
ATOM 21719 N N . ALA B 1 658 ? -0.261 69.510 28.943 1.000 41.109 637 ALA BBB N 1
ATOM 21720 C CA . ALA B 1 658 ? -1.499 68.913 28.394 1.000 42.265 637 ALA BBB CA 1
ATOM 21721 C C . ALA B 1 658 ? -2.605 69.974 28.298 1.000 44.573 637 ALA BBB C 1
ATOM 21722 O O . ALA B 1 658 ? -2.378 71.137 28.714 1.000 37.575 637 ALA BBB O 1
ATOM 21729 N N . ILE B 1 659 ? -3.750 69.609 27.707 1.000 48.277 638 ILE BBB N 1
ATOM 21730 C CA . ILE B 1 659 ? -4.955 70.489 27.657 1.000 46.052 638 ILE BBB CA 1
ATOM 21731 C C . ILE B 1 659 ? -5.684 70.321 28.987 1.000 45.931 638 ILE BBB C 1
ATOM 21732 O O . ILE B 1 659 ? -5.842 69.179 29.430 1.000 45.412 638 ILE BBB O 1
ATOM 21748 N N . TYR B 1 660 ? -6.104 71.423 29.594 1.000 42.316 639 TYR BBB N 1
ATOM 21749 C CA . TYR B 1 660 ? -6.833 71.413 30.883 1.000 45.755 639 TYR BBB CA 1
ATOM 21750 C C . TYR B 1 660 ? -7.996 72.382 30.743 1.000 48.793 639 TYR BBB C 1
ATOM 21751 O O . TYR B 1 660 ? -7.882 73.372 30.017 1.000 50.528 639 TYR BBB O 1
ATOM 21769 N N . PRO B 1 661 ? -9.134 72.153 31.427 1.000 46.313 640 PRO BBB N 1
ATOM 21770 C CA . PRO B 1 661 ? -10.156 73.190 31.513 1.000 46.628 640 PRO BBB CA 1
ATOM 21771 C C . PRO B 1 661 ? -9.601 74.389 32.299 1.000 50.389 640 PRO BBB C 1
ATOM 21772 O O . PRO B 1 661 ? -9.177 74.215 33.447 1.000 50.316 640 PRO BBB O 1
ATOM 21783 N N . GLY B 1 662 ? -9.574 75.552 31.645 1.000 49.160 641 GLY BBB N 1
ATOM 21784 C CA . GLY B 1 662 ? -9.238 76.856 32.245 1.000 54.381 641 GLY BBB CA 1
ATOM 21785 C C . GLY B 1 662 ? -10.323 77.344 33.193 1.000 55.413 641 GLY BBB C 1
ATOM 21786 O O . GLY B 1 662 ? -11.525 77.273 32.833 1.000 51.857 641 GLY BBB O 1
ATOM 21790 N N . GLU B 1 663 ? -9.909 77.839 34.362 1.000 54.795 642 GLU BBB N 1
ATOM 21791 C CA . GLU B 1 663 ? -10.801 78.367 35.425 1.000 57.743 642 GLU BBB CA 1
ATOM 21792 C C . GLU B 1 663 ? -10.722 79.899 35.370 1.000 58.772 642 GLU BBB C 1
ATOM 21793 O O . GLU B 1 663 ? -11.795 80.547 35.308 1.000 55.099 642 GLU BBB O 1
ATOM 21805 N N . ASN B 1 664 ? -9.504 80.456 35.391 1.000 48.974 643 ASN BBB N 1
ATOM 21806 C CA . ASN B 1 664 ? -9.283 81.915 35.215 1.000 55.017 643 ASN BBB CA 1
ATOM 21807 C C . ASN B 1 664 ? -7.788 82.256 35.171 1.000 54.369 643 ASN BBB C 1
ATOM 21808 O O . ASN B 1 664 ? -6.947 81.373 35.449 1.000 44.986 643 ASN BBB O 1
ATOM 21819 N N . ILE B 1 665 ? -7.503 83.520 34.848 1.000 51.457 644 ILE BBB N 1
ATOM 21820 C CA . ILE B 1 665 ? -6.148 84.143 34.868 1.000 51.956 644 ILE BBB CA 1
ATOM 21821 C C . ILE B 1 665 ? -6.230 85.440 35.678 1.000 50.985 644 ILE BBB C 1
ATOM 21822 O O . ILE B 1 665 ? -7.214 86.172 35.526 1.000 47.883 644 ILE BBB O 1
ATOM 21838 N N . GLN B 1 666 ? -5.233 85.671 36.530 1.000 49.631 645 GLN BBB N 1
ATOM 21839 C CA . GLN B 1 666 ? -5.056 86.900 37.340 1.000 51.707 645 GLN BBB CA 1
ATOM 21840 C C . GLN B 1 666 ? -3.676 87.456 36.984 1.000 53.272 645 GLN BBB C 1
ATOM 21841 O O . GLN B 1 666 ? -2.701 86.670 37.059 1.000 47.426 645 GLN BBB O 1
ATOM 21855 N N . ILE B 1 667 ? -3.604 88.731 36.573 1.000 50.771 646 ILE BBB N 1
ATOM 21856 C CA . ILE B 1 667 ? -2.332 89.413 36.182 1.000 55.122 646 ILE BBB CA 1
ATOM 21857 C C . ILE B 1 667 ? -2.260 90.742 36.942 1.000 61.791 646 ILE BBB C 1
ATOM 21858 O O . ILE B 1 667 ? -3.323 91.364 37.136 1.000 62.447 646 ILE BBB O 1
ATOM 21874 N N . ASN B 1 668 ? -1.072 91.105 37.437 1.000 61.271 647 ASN BBB N 1
ATOM 21875 C CA . ASN B 1 668 ? -0.839 92.346 38.226 1.000 67.553 647 ASN BBB CA 1
ATOM 21876 C C . ASN B 1 668 ? 0.516 92.923 37.804 1.000 70.863 647 ASN BBB C 1
ATOM 21877 O O . ASN B 1 668 ? 1.471 92.124 37.614 1.000 58.096 647 ASN BBB O 1
ATOM 21888 N N . PHE B 1 669 ? 0.558 94.247 37.606 1.000 73.719 648 PHE BBB N 1
ATOM 21889 C CA . PHE B 1 669 ? 1.764 95.039 37.237 1.000 67.641 648 PHE BBB CA 1
ATOM 21890 C C . PHE B 1 669 ? 2.062 96.077 38.330 1.000 67.838 648 PHE BBB C 1
ATOM 21891 O O . PHE B 1 669 ? 3.219 96.507 38.406 1.000 70.956 648 PHE BBB O 1
ATOM 21908 N N . GLY B 1 670 ? 1.062 96.444 39.144 1.000 68.024 649 GLY BBB N 1
ATOM 21909 C CA . GLY B 1 670 ? 1.203 97.287 40.353 1.000 71.067 649 GLY BBB CA 1
ATOM 21910 C C . GLY B 1 670 ? 0.727 98.722 40.144 1.000 72.507 649 GLY BBB C 1
ATOM 21911 O O . GLY B 1 670 ? 1.149 99.585 40.937 1.000 65.705 649 GLY BBB O 1
ATOM 21915 N N . LYS B 1 671 ? -0.132 98.961 39.138 1.000 80.150 650 LYS BBB N 1
ATOM 21916 C CA . LYS B 1 671 ? -0.676 100.296 38.738 1.000 82.127 650 LYS BBB CA 1
ATOM 21917 C C . LYS B 1 671 ? -2.167 100.165 38.377 1.000 84.672 650 LYS BBB C 1
ATOM 21918 O O . LYS B 1 671 ? -2.612 99.032 38.124 1.000 84.509 650 LYS BBB O 1
ATOM 21924 N N . ASP B 1 672 ? -2.913 101.277 38.364 1.000 88.326 651 ASP BBB N 1
ATOM 21925 C CA . ASP B 1 672 ? -4.295 101.363 37.809 1.000 84.879 651 ASP BBB CA 1
ATOM 21926 C C . ASP B 1 672 ? -4.199 101.786 36.336 1.000 85.525 651 ASP BBB C 1
ATOM 21927 O O . ASP B 1 672 ? -3.349 102.641 36.033 1.000 86.307 651 ASP BBB O 1
ATOM 21930 N N . ALA B 1 673 ? -5.015 101.198 35.452 1.000 89.913 652 ALA BBB N 1
ATOM 21931 C CA . ALA B 1 673 ? -5.000 101.451 33.984 1.000 88.763 652 ALA BBB CA 1
ATOM 21932 C C . ALA B 1 673 ? -6.238 100.843 33.317 1.000 84.123 652 ALA BBB C 1
ATOM 21933 O O . ALA B 1 673 ? -6.089 100.417 32.152 1.000 84.154 652 ALA BBB O 1
ATOM 21940 N N . THR B 1 676 ? -4.162 98.910 28.601 1.000 96.668 655 THR BBB N 1
ATOM 21941 C CA . THR B 1 676 ? -4.849 98.628 27.307 1.000 98.772 655 THR BBB CA 1
ATOM 21942 C C . THR B 1 676 ? -3.831 98.301 26.199 1.000 97.833 655 THR BBB C 1
ATOM 21943 O O . THR B 1 676 ? -4.154 98.566 25.023 1.000 96.676 655 THR BBB O 1
ATOM 21954 N N . TRP B 1 677 ? -2.680 97.705 26.550 1.000 99.557 656 TRP BBB N 1
ATOM 21955 C CA . TRP B 1 677 ? -1.536 97.412 25.634 1.000 100.663 656 TRP BBB CA 1
ATOM 21956 C C . TRP B 1 677 ? -1.379 95.901 25.386 1.000 101.751 656 TRP BBB C 1
ATOM 21957 O O . TRP B 1 677 ? -0.646 95.538 24.432 1.000 95.621 656 TRP BBB O 1
ATOM 21978 N N . GLY B 1 678 ? -2.021 95.059 26.209 1.000 97.546 657 GLY BBB N 1
ATOM 21979 C CA . GLY B 1 678 ? -1.834 93.592 26.231 1.000 88.906 657 GLY BBB CA 1
ATOM 21980 C C . GLY B 1 678 ? -3.022 92.823 25.663 1.000 80.134 657 GLY BBB C 1
ATOM 21981 O O . GLY B 1 678 ? -4.175 93.194 25.946 1.000 83.514 657 GLY BBB O 1
ATOM 21985 N N . ARG B 1 679 ? -2.747 91.773 24.888 1.000 72.985 658 ARG BBB N 1
ATOM 21986 C CA . ARG B 1 679 ? -3.762 90.812 24.384 1.000 77.854 658 ARG BBB CA 1
ATOM 21987 C C . ARG B 1 679 ? -3.481 89.448 25.031 1.000 76.293 658 ARG BBB C 1
ATOM 21988 O O . ARG B 1 679 ? -2.470 88.802 24.668 1.000 73.833 658 ARG BBB O 1
ATOM 22002 N N . LEU B 1 680 ? -4.327 89.055 25.987 1.000 75.948 659 LEU BBB N 1
ATOM 22003 C CA . LEU B 1 680 ? -4.329 87.698 26.596 1.000 71.465 659 LEU BBB CA 1
ATOM 22004 C C . LEU B 1 680 ? -5.054 86.744 25.647 1.000 67.027 659 LEU BBB C 1
ATOM 22005 O O . LEU B 1 680 ? -6.247 86.999 25.363 1.000 66.407 659 LEU BBB O 1
ATOM 22021 N N . GLU B 1 681 ? -4.362 85.697 25.180 1.000 66.194 660 GLU BBB N 1
ATOM 22022 C CA . GLU B 1 681 ? -4.921 84.677 24.250 1.000 67.389 660 GLU BBB CA 1
ATOM 22023 C C . GLU B 1 681 ? -4.667 83.269 24.799 1.000 62.108 660 GLU BBB C 1
ATOM 22024 O O . GLU B 1 681 ? -3.712 83.079 25.571 1.000 60.737 660 GLU BBB O 1
ATOM 22036 N N . ILE B 1 682 ? -5.486 82.326 24.344 1.000 59.121 661 ILE BBB N 1
ATOM 22037 C CA . ILE B 1 682 ? -5.592 80.927 24.845 1.000 63.869 661 ILE BBB CA 1
ATOM 22038 C C . ILE B 1 682 ? -5.657 79.997 23.626 1.000 63.474 661 ILE BBB C 1
ATOM 22039 O O . ILE B 1 682 ? -6.175 80.436 22.567 1.000 67.703 661 ILE BBB O 1
ATOM 22055 N N . SER B 1 683 ? -5.130 78.777 23.745 1.000 58.691 662 SER BBB N 1
ATOM 22056 C CA . SER B 1 683 ? -5.018 77.808 22.620 1.000 58.982 662 SER BBB CA 1
ATOM 22057 C C . SER B 1 683 ? -4.861 76.389 23.159 1.000 56.624 662 SER BBB C 1
ATOM 22058 O O . SER B 1 683 ? -4.220 76.243 24.206 1.000 58.773 662 SER BBB O 1
ATOM 22066 N N . THR B 1 684 ? -5.387 75.393 22.443 1.000 52.745 663 THR BBB N 1
ATOM 22067 C CA . THR B 1 684 ? -5.147 73.947 22.711 1.000 54.960 663 THR BBB CA 1
ATOM 22068 C C . THR B 1 684 ? -3.982 73.414 21.859 1.000 54.800 663 THR BBB C 1
ATOM 22069 O O . THR B 1 684 ? -3.472 72.329 22.207 1.000 48.768 663 THR BBB O 1
ATOM 22080 N N . ASP B 1 685 ? -3.568 74.129 20.798 1.000 59.666 664 ASP BBB N 1
ATOM 22081 C CA . ASP B 1 685 ? -2.543 73.634 19.828 1.000 61.511 664 ASP BBB CA 1
ATOM 22082 C C . ASP B 1 685 ? -1.420 74.657 19.576 1.000 61.095 664 ASP BBB C 1
ATOM 22083 O O . ASP B 1 685 ? -0.406 74.240 18.998 1.000 62.591 664 ASP BBB O 1
ATOM 22092 N N . GLY B 1 686 ? -1.583 75.931 19.954 1.000 56.593 665 GLY BBB N 1
ATOM 22093 C CA . GLY B 1 686 ? -0.574 76.992 19.744 1.000 62.011 665 GLY BBB CA 1
ATOM 22094 C C . GLY B 1 686 ? -0.508 77.471 18.293 1.000 67.682 665 GLY BBB C 1
ATOM 22095 O O . GLY B 1 686 ? 0.502 78.120 17.929 1.000 64.068 665 GLY BBB O 1
ATOM 22099 N N . LYS B 1 687 ? -1.541 77.159 17.497 1.000 73.830 666 LYS BBB N 1
ATOM 22100 C CA . LYS B 1 687 ? -1.767 77.676 16.117 1.000 75.324 666 LYS BBB CA 1
ATOM 22101 C C . LYS B 1 687 ? -3.062 78.510 16.105 1.000 76.240 666 LYS BBB C 1
ATOM 22102 O O . LYS B 1 687 ? -2.961 79.715 15.799 1.000 73.203 666 LYS BBB O 1
ATOM 22108 N N . GLU B 1 688 ? -4.214 77.902 16.443 1.000 74.266 667 GLU BBB N 1
ATOM 22109 C CA . GLU B 1 688 ? -5.549 78.570 16.563 1.000 76.182 667 GLU BBB CA 1
ATOM 22110 C C . GLU B 1 688 ? -5.678 79.236 17.946 1.000 77.614 667 GLU BBB C 1
ATOM 22111 O O . GLU B 1 688 ? -5.711 78.503 18.961 1.000 74.960 667 GLU BBB O 1
ATOM 22120 N N . TRP B 1 689 ? -5.781 80.573 17.976 1.000 77.101 668 TRP BBB N 1
ATOM 22121 C CA . TRP B 1 689 ? -5.762 81.424 19.203 1.000 80.778 668 TRP BBB CA 1
ATOM 22122 C C . TRP B 1 689 ? -7.096 82.161 19.394 1.000 79.727 668 TRP BBB C 1
ATOM 22123 O O . TRP B 1 689 ? -7.505 82.895 18.473 1.000 81.952 668 TRP BBB O 1
ATOM 22144 N N . LYS B 1 690 ? -7.719 82.006 20.567 1.000 76.943 669 LYS BBB N 1
ATOM 22145 C CA . LYS B 1 690 ? -8.927 82.771 20.992 1.000 77.710 669 LYS BBB CA 1
ATOM 22146 C C . LYS B 1 690 ? -8.485 83.915 21.911 1.000 75.385 669 LYS BBB C 1
ATOM 22147 O O . LYS B 1 690 ? -7.617 83.674 22.758 1.000 81.125 669 LYS BBB O 1
ATOM 22166 N N . THR B 1 691 ? -9.055 85.112 21.749 1.000 73.898 670 THR BBB N 1
ATOM 22167 C CA . THR B 1 691 ? -8.798 86.282 22.638 1.000 71.971 670 THR BBB CA 1
ATOM 22168 C C . THR B 1 691 ? -9.645 86.127 23.911 1.000 73.580 670 THR BBB C 1
ATOM 22169 O O . THR B 1 691 ? -10.689 85.454 23.852 1.000 73.302 670 THR BBB O 1
ATOM 22180 N N . VAL B 1 692 ? -9.168 86.694 25.025 1.000 76.956 671 VAL BBB N 1
ATOM 22181 C CA . VAL B 1 692 ? -9.873 86.751 26.343 1.000 75.223 671 VAL BBB CA 1
ATOM 22182 C C . VAL B 1 692 ? -9.714 88.178 26.883 1.000 75.009 671 VAL BBB C 1
ATOM 22183 O O . VAL B 1 692 ? -8.560 88.663 26.928 1.000 69.868 671 VAL BBB O 1
ATOM 22196 N N . ASP B 1 693 ? -10.816 88.834 27.268 1.000 73.538 672 ASP BBB N 1
ATOM 22197 C CA . ASP B 1 693 ? -10.792 90.251 27.730 1.000 78.774 672 ASP BBB CA 1
ATOM 22198 C C . ASP B 1 693 ? -10.641 90.275 29.259 1.000 74.603 672 ASP BBB C 1
ATOM 22199 O O . ASP B 1 693 ? -11.367 89.529 29.937 1.000 69.257 672 ASP BBB O 1
ATOM 22208 N N . LEU B 1 694 ? -9.713 91.093 29.768 1.000 71.696 673 LEU BBB N 1
ATOM 22209 C CA . LEU B 1 694 ? -9.404 91.227 31.219 1.000 74.370 673 LEU BBB CA 1
ATOM 22210 C C . LEU B 1 694 ? -10.294 92.302 31.861 1.000 73.089 673 LEU BBB C 1
ATOM 22211 O O . LEU B 1 694 ? -10.195 93.476 31.448 1.000 74.403 673 LEU BBB O 1
ATOM 22227 N N . LYS B 1 695 ? -11.103 91.923 32.858 1.000 71.553 674 LYS BBB N 1
ATOM 22228 C CA . LYS B 1 695 ? -11.815 92.870 33.759 1.000 67.519 674 LYS BBB CA 1
ATOM 22229 C C . LYS B 1 695 ? -10.763 93.591 34.613 1.000 72.254 674 LYS BBB C 1
ATOM 22230 O O . LYS B 1 695 ? -9.579 93.186 34.558 1.000 72.651 674 LYS BBB O 1
ATOM 22236 N N . GLN B 1 696 ? -11.179 94.606 35.377 1.000 73.203 675 GLN BBB N 1
ATOM 22237 C CA . GLN B 1 696 ? -10.269 95.560 36.069 1.000 73.595 675 GLN BBB CA 1
ATOM 22238 C C . GLN B 1 696 ? -10.911 96.068 37.368 1.000 77.777 675 GLN BBB C 1
ATOM 22239 O O . GLN B 1 696 ? -11.983 96.693 37.292 1.000 77.402 675 GLN BBB O 1
ATOM 22253 N N . LYS B 1 697 ? -10.279 95.785 38.513 1.000 80.828 676 LYS BBB N 1
ATOM 22254 C CA . LYS B 1 697 ? -10.596 96.381 39.843 1.000 83.554 676 LYS BBB CA 1
ATOM 22255 C C . LYS B 1 697 ? -9.297 96.988 40.399 1.000 89.366 676 LYS BBB C 1
ATOM 22256 O O . LYS B 1 697 ? -8.601 96.298 41.178 1.000 92.227 676 LYS BBB O 1
ATOM 22262 N N . GLU B 1 698 ? -8.983 98.221 39.976 1.000 88.060 677 GLU BBB N 1
ATOM 22263 C CA . GLU B 1 698 ? -7.753 98.988 40.324 1.000 84.948 677 GLU BBB CA 1
ATOM 22264 C C . GLU B 1 698 ? -6.543 98.323 39.645 1.000 83.927 677 GLU BBB C 1
ATOM 22265 O O . GLU B 1 698 ? -6.347 98.545 38.433 1.000 80.435 677 GLU BBB O 1
ATOM 22271 N N . SER B 1 699 ? -5.776 97.535 40.402 1.000 85.607 678 SER BBB N 1
ATOM 22272 C CA . SER B 1 699 ? -4.491 96.900 40.000 1.000 84.156 678 SER BBB CA 1
ATOM 22273 C C . SER B 1 699 ? -4.750 95.493 39.433 1.000 82.473 678 SER BBB C 1
ATOM 22274 O O . SER B 1 699 ? -3.945 95.032 38.588 1.000 66.301 678 SER BBB O 1
ATOM 22282 N N . ARG B 1 700 ? -5.853 94.868 39.874 1.000 85.489 679 ARG BBB N 1
ATOM 22283 C CA . ARG B 1 700 ? -6.185 93.421 39.709 1.000 77.490 679 ARG BBB CA 1
ATOM 22284 C C . ARG B 1 700 ? -6.814 93.182 38.322 1.000 75.267 679 ARG BBB C 1
ATOM 22285 O O . ARG B 1 700 ? -8.020 93.464 38.167 1.000 76.657 679 ARG BBB O 1
ATOM 22297 N N . LEU B 1 701 ? -6.021 92.697 37.352 1.000 71.424 680 LEU BBB N 1
ATOM 22298 C CA . LEU B 1 701 ? -6.477 92.227 36.006 1.000 70.011 680 LEU BBB CA 1
ATOM 22299 C C . LEU B 1 701 ? -6.893 90.752 36.102 1.000 70.270 680 LEU BBB C 1
ATOM 22300 O O . LEU B 1 701 ? -6.040 89.937 36.503 1.000 63.697 680 LEU BBB O 1
ATOM 22316 N N . SER B 1 702 ? -8.122 90.412 35.700 1.000 63.103 681 SER BBB N 1
ATOM 22317 C CA . SER B 1 702 ? -8.714 89.059 35.892 1.000 63.049 681 SER BBB CA 1
ATOM 22318 C C . SER B 1 702 ? -9.694 88.721 34.766 1.000 63.435 681 SER BBB C 1
ATOM 22319 O O . SER B 1 702 ? -10.330 89.643 34.226 1.000 69.935 681 SER BBB O 1
ATOM 22327 N N . ALA B 1 703 ? -9.831 87.428 34.466 1.000 61.266 682 ALA BBB N 1
ATOM 22328 C CA . ALA B 1 703 ? -10.754 86.879 33.447 1.000 59.182 682 ALA BBB CA 1
ATOM 22329 C C . ALA B 1 703 ? -11.100 85.420 33.785 1.000 57.828 682 ALA BBB C 1
ATOM 22330 O O . ALA B 1 703 ? -10.185 84.578 33.783 1.000 53.671 682 ALA BBB O 1
ATOM 22337 N N . GLY B 1 704 ? -12.368 85.135 34.099 1.000 55.011 683 GLY BBB N 1
ATOM 22338 C CA . GLY B 1 704 ? -12.896 83.759 34.139 1.000 52.054 683 GLY BBB CA 1
ATOM 22339 C C . GLY B 1 704 ? -12.773 83.139 32.756 1.000 54.132 683 GLY BBB C 1
ATOM 22340 O O . GLY B 1 704 ? -12.806 83.909 31.787 1.000 57.063 683 GLY BBB O 1
ATOM 22344 N N . LEU B 1 705 ? -12.563 81.825 32.648 1.000 48.571 684 LEU BBB N 1
ATOM 22345 C CA . LEU B 1 705 ? -12.421 81.144 31.330 1.000 52.134 684 LEU BBB CA 1
ATOM 22346 C C . LEU B 1 705 ? -13.561 80.145 31.131 1.000 51.774 684 LEU BBB C 1
ATOM 22347 O O . LEU B 1 705 ? -13.542 79.429 30.120 1.000 52.777 684 LEU BBB O 1
ATOM 22363 N N . GLN B 1 706 ? -14.497 80.072 32.076 1.000 55.512 685 GLN BBB N 1
ATOM 22364 C CA . GLN B 1 706 ? -15.751 79.288 31.925 1.000 58.690 685 GLN BBB CA 1
ATOM 22365 C C . GLN B 1 706 ? -15.426 77.871 31.410 1.000 52.266 685 GLN BBB C 1
ATOM 22366 O O . GLN B 1 706 ? -16.107 77.430 30.481 1.000 54.038 685 GLN BBB O 1
ATOM 22372 N N . LYS B 1 707 ? -14.395 77.219 31.971 1.000 53.437 686 LYS BBB N 1
ATOM 22373 C CA . LYS B 1 707 ? -13.950 75.813 31.687 1.000 53.177 686 LYS BBB CA 1
ATOM 22374 C C . LYS B 1 707 ? -13.409 75.632 30.252 1.000 49.873 686 LYS BBB C 1
ATOM 22375 O O . LYS B 1 707 ? -13.359 74.474 29.762 1.000 55.082 686 LYS BBB O 1
ATOM 22394 N N . ALA B 1 708 ? -12.985 76.707 29.586 1.000 52.887 687 ALA BBB N 1
ATOM 22395 C CA . ALA B 1 708 ? -12.423 76.654 28.214 1.000 51.691 687 ALA BBB CA 1
ATOM 22396 C C . ALA B 1 708 ? -11.199 75.737 28.207 1.000 58.654 687 ALA BBB C 1
ATOM 22397 O O . ALA B 1 708 ? -10.350 75.844 29.089 1.000 61.644 687 ALA BBB O 1
ATOM 22404 N N . PRO B 1 709 ? -11.079 74.762 27.275 1.000 59.769 688 PRO BBB N 1
ATOM 22405 C CA . PRO B 1 709 ? -9.794 74.103 27.027 1.000 61.261 688 PRO BBB CA 1
ATOM 22406 C C . PRO B 1 709 ? -8.620 75.093 26.912 1.000 58.602 688 PRO BBB C 1
ATOM 22407 O O . PRO B 1 709 ? -8.782 76.149 26.312 1.000 54.621 688 PRO BBB O 1
ATOM 22418 N N . VAL B 1 710 ? -7.484 74.749 27.537 1.000 56.103 689 VAL BBB N 1
ATOM 22419 C CA . VAL B 1 710 ? -6.243 75.583 27.588 1.000 51.000 689 VAL BBB CA 1
ATOM 22420 C C . VAL B 1 710 ? -5.022 74.663 27.634 1.000 48.136 689 VAL BBB C 1
ATOM 22421 O O . VAL B 1 710 ? -4.963 73.782 28.529 1.000 43.723 689 VAL BBB O 1
ATOM 22434 N N . LYS B 1 711 ? -4.075 74.898 26.727 1.000 44.292 690 LYS BBB N 1
ATOM 22435 C CA . LYS B 1 711 ? -2.719 74.284 26.741 1.000 45.375 690 LYS BBB CA 1
ATOM 22436 C C . LYS B 1 711 ? -1.670 75.390 26.618 1.000 45.329 690 LYS BBB C 1
ATOM 22437 O O . LYS B 1 711 ? -0.656 75.319 27.319 1.000 43.923 690 LYS BBB O 1
ATOM 22456 N N . PHE B 1 712 ? -1.902 76.378 25.756 1.000 45.707 691 PHE BBB N 1
ATOM 22457 C CA . PHE B 1 712 ? -1.022 77.564 25.611 1.000 47.034 691 PHE BBB CA 1
ATOM 22458 C C . PHE B 1 712 ? -1.769 78.778 26.165 1.000 46.224 691 PHE BBB C 1
ATOM 22459 O O . PHE B 1 712 ? -2.993 78.925 25.964 1.000 42.690 691 PHE BBB O 1
ATOM 22476 N N . VAL B 1 713 ? -1.035 79.596 26.912 1.000 48.784 692 VAL BBB N 1
ATOM 22477 C CA . VAL B 1 713 ? -1.473 80.940 27.371 1.000 53.051 692 VAL BBB CA 1
ATOM 22478 C C . VAL B 1 713 ? -0.425 81.911 26.848 1.000 55.250 692 VAL BBB C 1
ATOM 22479 O O . VAL B 1 713 ? 0.750 81.593 26.984 1.000 50.547 692 VAL BBB O 1
ATOM 22492 N N . ARG B 1 714 ? -0.846 83.008 26.219 1.000 62.248 693 ARG BBB N 1
ATOM 22493 C CA . ARG B 1 714 ? 0.088 84.020 25.668 1.000 62.815 693 ARG BBB CA 1
ATOM 22494 C C . ARG B 1 714 ? -0.450 85.420 25.976 1.000 61.519 693 ARG BBB C 1
ATOM 22495 O O . ARG B 1 714 ? -1.677 85.644 25.833 1.000 58.791 693 ARG BBB O 1
ATOM 22516 N N . PHE B 1 715 ? 0.442 86.307 26.412 1.000 58.930 694 PHE BBB N 1
ATOM 22517 C CA . PHE B 1 715 ? 0.175 87.748 26.638 1.000 66.220 694 PHE BBB CA 1
ATOM 22518 C C . PHE B 1 715 ? 1.153 88.553 25.780 1.000 75.789 694 PHE BBB C 1
ATOM 22519 O O . PHE B 1 715 ? 2.361 88.574 26.114 1.000 69.105 694 PHE BBB O 1
ATOM 22536 N N . THR B 1 716 ? 0.644 89.165 24.703 1.000 82.754 695 THR BBB N 1
ATOM 22537 C CA . THR B 1 716 ? 1.440 89.948 23.715 1.000 84.095 695 THR BBB CA 1
ATOM 22538 C C . THR B 1 716 ? 1.277 91.446 24.006 1.000 83.410 695 THR BBB C 1
ATOM 22539 O O . THR B 1 716 ? 0.230 91.831 24.563 1.000 74.863 695 THR BBB O 1
ATOM 22550 N N . ASN B 1 717 ? 2.288 92.250 23.668 1.000 84.015 696 ASN BBB N 1
ATOM 22551 C CA . ASN B 1 717 ? 2.188 93.734 23.636 1.000 89.758 696 ASN BBB CA 1
ATOM 22552 C C . ASN B 1 717 ? 1.814 94.161 22.212 1.000 89.013 696 ASN BBB C 1
ATOM 22553 O O . ASN B 1 717 ? 2.731 94.272 21.371 1.000 85.919 696 ASN BBB O 1
ATOM 22564 N N . VAL B 1 718 ? 0.520 94.398 21.966 1.000 91.263 697 VAL BBB N 1
ATOM 22565 C CA . VAL B 1 718 ? -0.053 94.713 20.617 1.000 94.646 697 VAL BBB CA 1
ATOM 22566 C C . VAL B 1 718 ? -0.213 96.239 20.483 1.000 96.581 697 VAL BBB C 1
ATOM 22567 O O . VAL B 1 718 ? -1.258 96.682 19.952 1.000 96.310 697 VAL BBB O 1
ATOM 22580 N N . SER B 1 719 ? 0.804 97.003 20.914 1.000 100.177 698 SER BBB N 1
ATOM 22581 C CA . SER B 1 719 ? 0.816 98.493 20.995 1.000 97.589 698 SER BBB CA 1
ATOM 22582 C C . SER B 1 719 ? 1.883 99.082 20.065 1.000 103.521 698 SER BBB C 1
ATOM 22583 O O . SER B 1 719 ? 2.659 98.304 19.480 1.000 107.214 698 SER BBB O 1
ATOM 22591 N N . ASP B 1 720 ? 1.902 100.414 19.946 1.000 101.632 699 ASP BBB N 1
ATOM 22592 C CA . ASP B 1 720 ? 2.985 101.190 19.286 1.000 97.979 699 ASP BBB CA 1
ATOM 22593 C C . ASP B 1 720 ? 4.229 101.163 20.183 1.000 101.216 699 ASP BBB C 1
ATOM 22594 O O . ASP B 1 720 ? 5.321 100.885 19.653 1.000 106.462 699 ASP BBB O 1
ATOM 22597 N N . GLU B 1 721 ? 4.058 101.408 21.489 1.000 97.325 700 GLU BBB N 1
ATOM 22598 C CA . GLU B 1 721 ? 5.166 101.662 22.454 1.000 92.546 700 GLU BBB CA 1
ATOM 22599 C C . GLU B 1 721 ? 5.595 100.380 23.187 1.000 94.982 700 GLU BBB C 1
ATOM 22600 O O . GLU B 1 721 ? 4.873 99.355 23.097 1.000 84.381 700 GLU BBB O 1
ATOM 22603 N N . GLU B 1 722 ? 6.754 100.452 23.863 1.000 94.341 701 GLU BBB N 1
ATOM 22604 C CA . GLU B 1 722 ? 7.216 99.506 24.922 1.000 92.575 701 GLU BBB CA 1
ATOM 22605 C C . GLU B 1 722 ? 6.526 99.880 26.242 1.000 92.223 701 GLU BBB C 1
ATOM 22606 O O . GLU B 1 722 ? 5.781 100.877 26.248 1.000 91.575 701 GLU BBB O 1
ATOM 22612 N N . GLN B 1 723 ? 6.744 99.097 27.307 1.000 97.061 702 GLN BBB N 1
ATOM 22613 C CA . GLN B 1 723 ? 6.222 99.354 28.683 1.000 95.508 702 GLN BBB CA 1
ATOM 22614 C C . GLN B 1 723 ? 7.332 99.049 29.700 1.000 82.718 702 GLN BBB C 1
ATOM 22615 O O . GLN B 1 723 ? 7.103 99.301 30.895 1.000 74.446 702 GLN BBB O 1
ATOM 22629 N N . LEU B 1 727 ? 5.820 92.802 37.250 1.000 74.814 706 LEU BBB N 1
ATOM 22630 C CA . LEU B 1 727 ? 5.194 91.453 37.355 1.000 71.812 706 LEU BBB CA 1
ATOM 22631 C C . LEU B 1 727 ? 4.983 91.082 38.828 1.000 70.479 706 LEU BBB C 1
ATOM 22632 O O . LEU B 1 727 ? 5.785 90.281 39.379 1.000 69.062 706 LEU BBB O 1
ATOM 22648 N N . ARG B 1 728 ? 3.930 91.642 39.430 1.000 68.984 707 ARG BBB N 1
ATOM 22649 C CA . ARG B 1 728 ? 3.474 91.337 40.812 1.000 63.567 707 ARG BBB CA 1
ATOM 22650 C C . ARG B 1 728 ? 2.803 89.950 40.839 1.000 64.379 707 ARG BBB C 1
ATOM 22651 O O . ARG B 1 728 ? 2.798 89.336 41.926 1.000 64.367 707 ARG BBB O 1
ATOM 22657 N N . GLN B 1 729 ? 2.272 89.475 39.698 1.000 58.181 708 GLN BBB N 1
ATOM 22658 C CA . GLN B 1 729 ? 1.380 88.280 39.607 1.000 54.172 708 GLN BBB CA 1
ATOM 22659 C C . GLN B 1 729 ? 1.058 87.916 38.149 1.000 56.514 708 GLN BBB C 1
ATOM 22660 O O . GLN B 1 729 ? 0.652 88.813 37.365 1.000 52.747 708 GLN BBB O 1
ATOM 22674 N N . PHE B 1 730 ? 1.200 86.628 37.815 1.000 50.267 709 PHE BBB N 1
ATOM 22675 C CA . PHE B 1 730 ? 0.784 86.013 36.529 1.000 47.383 709 PHE BBB CA 1
ATOM 22676 C C . PHE B 1 730 ? 0.423 84.546 36.796 1.000 41.346 709 PHE BBB C 1
ATOM 22677 O O . PHE B 1 730 ? 1.296 83.672 36.799 1.000 36.222 709 PHE BBB O 1
ATOM 22694 N N . VAL B 1 731 ? -0.864 84.307 37.018 1.000 41.655 710 VAL BBB N 1
ATOM 22695 C CA . VAL B 1 731 ? -1.384 83.083 37.688 1.000 41.415 710 VAL BBB CA 1
ATOM 22696 C C . VAL B 1 731 ? -2.541 82.564 36.848 1.000 39.545 710 VAL BBB C 1
ATOM 22697 O O . VAL B 1 731 ? -3.557 83.292 36.751 1.000 40.692 710 VAL BBB O 1
ATOM 22710 N N . LEU B 1 732 ? -2.362 81.384 36.244 1.000 36.547 711 LEU BBB N 1
ATOM 22711 C CA . LEU B 1 732 ? -3.438 80.610 35.568 1.000 38.319 711 LEU BBB CA 1
ATOM 22712 C C . LEU B 1 732 ? -4.016 79.597 36.557 1.000 40.518 711 LEU BBB C 1
ATOM 22713 O O . LEU B 1 732 ? -3.230 78.821 37.099 1.000 38.634 711 LEU BBB O 1
ATOM 22729 N N . THR B 1 733 ? -5.335 79.575 36.750 1.000 42.309 712 THR BBB N 1
ATOM 22730 C CA . THR B 1 733 ? -6.019 78.492 37.498 1.000 43.360 712 THR BBB CA 1
ATOM 22731 C C . THR B 1 733 ? -6.695 77.560 36.496 1.000 45.328 712 THR BBB C 1
ATOM 22732 O O . THR B 1 733 ? -7.409 78.066 35.594 1.000 44.412 712 THR BBB O 1
ATOM 22743 N N . ILE B 1 734 ? -6.481 76.255 36.670 1.000 41.535 713 ILE BBB N 1
ATOM 22744 C CA . ILE B 1 734 ? -7.078 75.172 35.836 1.000 42.713 713 ILE BBB CA 1
ATOM 22745 C C . ILE B 1 734 ? -7.914 74.273 36.753 1.000 43.669 713 ILE BBB C 1
ATOM 22746 O O . ILE B 1 734 ? -7.869 74.472 37.980 1.000 43.625 713 ILE BBB O 1
ATOM 22762 N N . GLU B 1 735 ? -8.681 73.351 36.175 1.000 49.080 714 GLU BBB N 1
ATOM 22763 C CA . GLU B 1 735 ? -9.494 72.358 36.925 1.000 51.362 714 GLU BBB CA 1
ATOM 22764 C C . GLU B 1 735 ? -8.618 71.137 37.229 1.000 57.070 714 GLU BBB C 1
ATOM 22765 O O . GLU B 1 735 ? -7.959 70.662 36.290 1.000 56.700 714 GLU BBB O 1
ATOM 22777 N N . LYS B 1 736 ? -8.636 70.658 38.482 1.000 69.517 715 LYS BBB N 1
ATOM 22778 C CA . LYS B 1 736 ? -7.976 69.397 38.939 1.000 70.110 715 LYS BBB CA 1
ATOM 22779 C C . LYS B 1 736 ? -9.034 68.294 39.060 1.000 71.075 715 LYS BBB C 1
ATOM 22780 O O . LYS B 1 736 ? -8.715 67.153 39.395 1.000 70.890 715 LYS BBB O 1
#

Solvent-accessible surface area: 58011 Å² total; per-residue (Å²): 67,100,10,12,1,32,11,48,96,71,105,80,90,170,44,108,14,111,16,10,73,80,16,21,44,67,15,20,148,131,3,4,94,54,0,11,133,33,0,109,116,47,4,87,87,64,32,83,44,115,97,30,39,67,0,1,0,0,18,86,69,33,102,12,0,59,91,45,43,105,46,7,19,116,89,88,3,0,0,11,0,7,3,52,144,77,37,0,2,0,0,0,29,40,103,41,0,0,8,0,0,0,12,1,0,36,68,19,39,69,113,38,32,1,33,31,4,63,0,61,0,54,16,41,3,89,36,0,0,0,0,0,3,1,80,6,91,44,7,68,30,130,18,23,38,32,1,0,123,15,0,0,107,8,1,0,0,0,1,0,9,0,0,14,79,10,58,41,0,7,61,85,47,1,52,85,74,17,57,129,141,61,16,58,54,6,88,87,1,6,51,31,0,79,87,20,21,2,18,8,0,0,0,0,11,0,1,94,49,9,113,65,73,158,120,3,75,56,61,0,25,51,4,0,56,90,1,27,101,31,23,0,70,2,1,0,0,0,0,7,76,20,71,50,127,2,41,49,30,96,80,0,0,76,2,0,24,60,0,6,96,126,11,10,119,101,51,128,59,25,98,6,12,0,0,2,0,26,22,22,0,85,75,188,13,63,139,94,13,87,18,0,42,36,0,6,97,109,4,33,115,76,0,27,0,0,2,3,4,29,129,24,9,3,25,4,58,110,120,8,1,47,50,0,23,118,60,0,107,25,54,0,0,0,10,1,11,2,0,3,6,28,32,6,31,12,16,2,2,2,3,10,2,61,42,13,44,50,96,1,16,143,60,10,18,0,0,0,0,6,0,0,58,28,3,8,1,0,19,3,2,0,15,0,0,1,1,4,0,0,2,7,91,71,31,78,32,102,76,2,1,84,17,0,0,120,73,13,0,69,77,2,2,95,23,2,28,18,0,0,35,12,4,3,1,1,4,121,33,92,82,60,18,92,23,82,4,0,67,123,18,61,81,12,4,105,110,0,17,68,28,25,126,87,62,80,141,61,82,159,69,10,17,83,43,0,64,113,7,2,24,27,0,13,0,0,0,0,27,0,24,41,19,95,94,19,93,78,4,12,113,30,0,35,31,3,0,76,7,0,21,11,5,0,7,10,0,32,8,1,5,65,3,27,98,30,134,71,81,75,37,12,63,45,1,18,68,2,0,38,3,0,8,37,20,33,25,87,31,28,35,106,18,45,80,24,94,135,48,7,0,3,75,6,1,28,105,14,0,65,32,6,4,20,137,1,2,33,16,11,0,84,67,14,30,123,166,80,125,26,164,40,75,37,79,32,85,64,47,27,13,94,28,119,12,88,1,68,33,0,107,126,32,83,13,62,18,28,54,43,68,2,25,1,15,78,8,99,104,70,0,52,0,40,47,50,33,25,1,38,1,60,1,74,42,101,60,51,0,54,38,0,34,0,41,7,49,107,94,44,86,28,130,22,20,116,4,16,6,6,53,85,32,84,141,55,117,57,15,114,39,110,91,74,82,71,70,10,17,3,57,7,142,98,15,80,0,39,22,1,66,0,23,0,89,33,140,121,89,32,90,3,80,0,107,48,2,12,1,17,14,70,69,158,60,96,13,11,1,31,11,48,96,79,112,78,119,108,44,93,15,103,21,10,76,65,12,47,23,71,15,25,116,71,5,3,90,57,0,12,129,33,0,96,128,41,11,91,38,60,104,27,103,176,74,39,36,54,0,2,0,0,14,90,78,24,150,18,0,189,157,25,29,235,60,6,16,118,87,106,15,0,0,9,0,13,3,56,95,80,21,0,2,0,0,0,28,44,91,51,0,0,8,0,0,0,11,1,0,34,54,13,36,95,152,41,36,1,35,34,7,51,0,52,0,51,19,41,2,140,41,1,0,0,0,0,3,2,81,6,94,42,7,67,30,128,17,22,19,31,0,1,92,17,0,0,126,8,1,0,1,0,1,0,9,0,0,15,79,11,73,43,0,16,37,85,48,0,51,82,78,18,53,128,132,61,17,58,53,7,88,83,0,5,52,22,0,81,84,20,21,2,24,6,0,0,0,0,11,0,1,92,52,13,95,67,66,158,121,5,80,57,61,0,27,54,4,0,55,93,1,28,101,31,24,0,69,1,1,0,0,0,0,8,66,20,70,49,132,2,42,47,30,66,82,0,0,68,3,0,23,61,0,7,96,129,9,10,118,100,48,128,58,26,97,4,10,0,0,2,0,15,23,12,0,86,85,157,11,63,143,92,16,91,13,2,64,33,0,6,104,86,4,33,125,69,1,30,0,0,1,2,3,32,125,35,8,3,26,4,57,101,121,8,1,51,57,0,25,122,61,0,153,32,53,0,0,0,9,1,11,2,0,4,6,27,30,5,36,17,21,2,2,2,3,11,2,62,44,13,41,49,95,1,20,192,58,10,20,0,0,0,0,5,0,0,58,32,3,8,1,0,20,5,2,0,14,0,0,1,1,4,0,0,2,6,82,94,31,75,34,117,70,2,5,89,15,0,0,135,71,15,0,66,75,2,5,117,23,2,27,8,0,0,51,3,4,4,1,0,3,122,32,90,83,61,18,95,22,71,5,1,80,94,9,62,67,7,7,122,116,1,18,134,18,21,64,107,64,105,144,64,85,156,65,8,15,81,45,0,62,117,9,2,23,23,0,14,1,0,0,0,26,0,26,36,20,85,94,18,112,77,4,10,113,30,1,36,33,4,0,71,5,0,22,14,0,0,6,2,0,25,6,2,5,72,1,20,102,23,174,74,78,73,12,8,57,52,0,18,68,2,0,33,3,0,7,34,23,19,25,81,40,32,39,96,26,48,81,27,115,130,50,38,0,2,64,8,1,39,82,13,0,36,53,8,3,24,123,4,2,34,14,10,0,95,68,11,30,129,164,79,117,28,160,36,74,38,67,31,100,47,47,29,16,56,28,135,16,101,5,125,40,12,91,122,30,88,12,76,26,75,64,47,74,3,26,1,17,76,35,119,84,69,76,72,20,48,45,57,28,24,1,32,1,66,1,73,42,96,59,45,0,52,38,0,66,0,21,56,58,70,61,80,157,59,28,68,2,21,8,5,52,88,29,86,100,58,144,69,27,127,43,66,84,68,83,32,99,27,46,10,61,12,102,111,26,80,0,42,24,0,62,7,17,1,87,46,84,42,70,91,23,56,58,2,15,0,17,14,74,129